Protein AF-0000000085062851 (afdb_homodimer)

Sequence (1228 aa):
MEPNKVDTITQKLLKGLISHNDRKARAHTRKEIIDKYNHVYGKNINVVPITCTIKIILKTPTNYHLWINVEGSKTLPQTTESRLKGFESFYEEDPALSFSLEEIGRNGFNIEIKLINDNAPNLLCNTLRSFSSIVYNVQSGLVGNGMEKLQFEVSRTLNDINDFELGKIDFQISLEPIPHFGIKYWKRLPVFDPDTKIPALAMPSPGFVEHDEFNEMIVAFVIIYWMLRGEKHAWDMLPPNVYTRSDFATSDEFFVYRRLNGCNRPYNFFKKVEGKEWDYEMRLSFSGYEIRKDVWLPDNTCCNFKLVDDQLVIVNVQYQMKPDGPVITQLADGSPEWNEFKIKYMMIEFNYNITWAHVGVHFIVEMYNMAFYRNIIRNPIKKLLYPHFDGVIFNNWLVVRPMYNGVVTLAAALTYEGQVQMLTEKFKHMTYRWKPNPLPSNIKNNTYDEADLAAWKLIGEYVDDFISHNKVEINQHWSEIVAVSKDLVDHQLNEDPKANSIETMEELRDCCVFIIYQAVFRHAWIHWKAWDDESQAILYNKDGETSLKDIIYHQNLGNAIEAGVQYPSAYVRHYPILDHEFGGPEFLQRKLWENAHKINPGISIGSLVMSPNIMEPNKVDTITQKLLKGLISHNDRKARAHTRKEIIDKYNHVYGKNINVVPITCTIKIILKTPTNYHLWINVEGSKTLPQTTESRLKGFESFYEEDPALSFSLEEIGRNGFNIEIKLINDNAPNLLCNTLRSFSSIVYNVQSGLVGNGMEKLQFEVSRTLNDINDFELGKIDFQISLEPIPHFGIKYWKRLPVFDPDTKIPALAMPSPGFVEHDEFNEMIVAFVIIYWMLRGEKHAWDMLPPNVYTRSDFATSDEFFVYRRLNGCNRPYNFFKKVEGKEWDYEMRLSFSGYEIRKDVWLPDNTCCNFKLVDDQLVIVNVQYQMKPDGPVITQLADGSPEWNEFKIKYMMIEFNYNITWAHVGVHFIVEMYNMAFYRNIIRNPIKKLLYPHFDGVIFNNWLVVRPMYNGVVTLAAALTYEGQVQMLTEKFKHMTYRWKPNPLPSNIKNNTYDEADLAAWKLIGEYVDDFISHNKVEINQHWSEIVAVSKDLVDHQLNEDPKANSIETMEELRDCCVFIIYQAVFRHAWIHWKAWDDESQAILYNKDGETSLKDIIYHQNLGNAIEAGVQYPSAYVRHYPILDHEFGGPEFLQRKLWENAHKINPGISIGSLVMSPNI

Solvent-accessible surface area (backbone atoms only — not comparable to full-atom values): 64398 Å² total; per-residue (Å²): 14,55,62,84,45,68,40,32,58,58,43,42,47,40,27,45,54,45,51,51,26,58,62,61,30,37,40,42,46,44,41,45,45,43,38,53,32,63,58,69,58,77,90,44,52,41,78,52,43,26,38,38,31,39,31,62,41,47,83,59,87,59,59,45,24,43,35,37,30,47,55,70,31,79,32,71,64,41,59,51,76,42,49,45,61,73,94,79,66,66,38,82,69,58,74,60,46,70,29,42,20,51,43,44,38,65,72,26,38,36,38,34,34,24,39,26,41,49,73,48,82,72,50,77,62,72,61,78,34,57,49,34,69,47,74,41,74,48,42,90,81,64,78,49,95,54,59,64,66,43,73,52,75,45,77,41,76,38,38,45,88,84,63,47,76,73,42,57,37,35,32,39,36,32,34,33,28,51,77,71,70,68,66,54,55,43,78,67,38,57,48,75,57,77,91,48,47,78,52,76,85,43,40,57,45,70,73,48,48,57,46,49,51,51,50,50,50,48,22,52,42,48,43,48,48,36,57,38,68,56,48,43,26,56,70,76,61,55,62,86,34,64,52,74,70,33,94,47,66,67,34,67,67,46,52,46,39,38,54,45,53,29,34,47,23,95,70,52,55,73,40,77,52,78,95,56,98,37,39,32,38,32,57,51,72,50,70,92,39,48,59,41,86,63,40,91,66,58,18,34,38,33,43,30,21,30,76,54,96,43,26,75,38,71,51,33,37,36,34,17,69,38,93,89,46,68,78,45,74,47,56,60,71,80,41,70,67,36,44,50,43,57,54,52,50,38,31,54,48,40,44,47,25,64,50,34,59,49,45,37,43,52,48,52,47,36,36,52,44,51,27,45,64,74,37,56,82,82,37,60,62,52,74,69,47,45,64,40,42,40,16,34,57,46,41,36,66,71,57,61,48,90,30,79,83,22,57,54,31,64,72,36,54,34,34,60,66,12,39,47,46,47,46,40,58,53,39,36,70,52,50,46,83,68,76,88,80,67,73,70,83,64,45,53,81,46,35,37,49,50,21,50,49,50,50,53,50,46,43,41,53,42,48,50,54,50,46,69,76,40,45,68,56,38,61,74,36,39,69,34,48,47,46,23,17,50,45,37,43,73,48,48,63,28,83,54,64,69,41,52,47,43,89,44,72,66,46,46,50,44,40,51,32,41,47,48,40,40,22,22,49,53,36,34,50,24,56,65,39,31,54,59,40,44,67,54,24,66,42,53,66,14,82,28,91,60,52,35,76,69,34,40,32,86,79,38,49,55,56,41,46,49,48,16,54,49,50,43,55,81,32,38,65,58,57,40,35,54,40,68,86,66,41,64,61,62,67,53,33,51,45,48,24,67,41,25,58,48,27,27,77,56,44,49,64,64,62,27,21,39,20,68,47,122,30,53,76,79,60,81,53,67,57,56,32,40,46,38,27,37,56,47,37,49,17,56,56,49,32,32,37,43,45,40,40,47,42,42,36,52,36,63,60,65,60,73,88,45,50,42,78,57,46,28,38,38,30,39,29,60,42,45,83,60,73,64,87,50,32,42,19,37,28,46,54,68,32,79,33,71,65,43,58,56,72,75,66,77,76,76,91,78,65,62,42,74,73,55,73,60,46,70,29,41,21,50,45,40,43,66,70,25,39,36,36,34,36,8,38,15,44,67,81,46,81,77,48,73,38,46,57,81,34,58,37,34,67,47,73,42,73,48,41,91,78,68,75,51,98,65,64,63,69,42,73,51,74,46,78,42,78,39,37,46,84,86,62,47,76,73,43,58,39,33,31,40,38,32,34,32,32,52,79,70,67,70,65,52,55,42,79,67,40,57,48,75,57,78,88,49,51,79,52,77,86,43,40,57,45,70,72,47,49,58,54,48,50,51,50,50,50,49,24,53,42,48,42,48,50,37,57,53,67,56,50,43,25,57,70,78,61,54,60,84,32,64,51,75,69,33,94,47,63,68,34,68,67,45,54,46,38,39,53,45,53,30,35,47,24,96,70,50,53,74,40,79,52,80,97,55,98,36,37,32,38,32,58,50,72,50,70,94,38,47,59,41,87,64,40,90,66,58,19,34,38,35,42,29,22,31,74,54,95,43,27,74,38,72,50,34,37,36,36,17,68,40,92,87,47,69,79,45,74,47,57,61,71,79,41,70,68,37,45,51,42,58,54,53,49,38,31,55,48,42,43,47,24,63,49,34,59,48,44,37,44,52,47,53,48,36,36,53,43,51,28,45,67,76,36,56,82,81,37,60,62,53,76,70,48,45,65,42,43,38,15,34,58,44,42,35,66,71,56,62,50,88,30,81,84,22,59,53,31,66,71,37,54,36,34,60,64,14,39,48,45,49,47,41,57,54,39,39,69,52,49,46,84,68,75,86,80,67,72,71,84,65,47,56,84,47,34,37,47,49,22,50,49,49,52,51,51,46,44,41,51,42,49,49,54,49,45,70,75,40,45,69,57,38,58,74,35,38,67,34,48,47,46,23,16,51,46,38,42,74,48,49,63,28,83,53,66,67,42,52,46,41,87,45,74,67,44,46,49,44,40,51,32,41,47,47,40,39,22,23,50,52,37,33,50,26,56,64,37,31,55,59,40,44,68,54,22,67,45,50,62,25,80,35,91,57,57,42,81,68,37,40,31,86,78,39,49,58,56,39,46,50,48,17,54,50,50,44,54,81,32,38,65,53,61,39,37,50,38,68,88,69,41,64,61,62,66,52,31,50,45,48,25,68,42,23,57,49,27,29,76,58,46,51,63,59,61,25,21,40,19,70,46,118

Structure (mmCIF, N/CA/C/O backbone):
data_AF-0000000085062851-model_v1
#
loop_
_entity.id
_entity.type
_entity.pdbx_description
1 polymer 'Lipoxygenase domain-containing protein'
#
loop_
_atom_site.group_PDB
_atom_site.id
_atom_site.type_symbol
_atom_site.label_atom_id
_atom_site.label_alt_id
_atom_site.label_comp_id
_atom_site.label_asym_id
_atom_site.label_entity_id
_atom_site.label_seq_id
_atom_site.pdbx_PDB_ins_code
_atom_site.Cartn_x
_atom_site.Cartn_y
_atom_site.Cartn_z
_atom_site.occupancy
_atom_site.B_iso_or_equiv
_atom_site.auth_seq_id
_atom_site.auth_comp_id
_atom_site.auth_asym_id
_atom_site.auth_atom_id
_atom_site.pdbx_PDB_model_num
ATOM 1 N N . MET A 1 1 ? -4.633 33.438 -29.531 1 17.86 1 MET A N 1
ATOM 2 C CA . MET A 1 1 ? -3.85 32.562 -28.672 1 17.86 1 MET A CA 1
ATOM 3 C C . MET A 1 1 ? -4.258 31.109 -28.875 1 17.86 1 MET A C 1
ATOM 5 O O . MET A 1 1 ? -5.449 30.797 -28.844 1 17.86 1 MET A O 1
ATOM 9 N N . GLU A 1 2 ? -3.541 29.922 -29.391 1 19.83 2 GLU A N 1
ATOM 10 C CA . GLU A 1 2 ? -4.102 28.688 -29.906 1 19.83 2 GLU A CA 1
ATOM 11 C C . GLU A 1 2 ? -4.531 27.766 -28.766 1 19.83 2 GLU A C 1
ATOM 13 O O . GLU A 1 2 ? -3.895 27.734 -27.703 1 19.83 2 GLU A O 1
ATOM 18 N N . PRO A 1 3 ? -5.586 27.156 -28.734 1 22.28 3 PRO A N 1
ATOM 19 C CA . PRO A 1 3 ? -6.207 26.328 -27.703 1 22.28 3 PRO A CA 1
ATOM 20 C C . PRO A 1 3 ? -5.34 25.125 -27.312 1 22.28 3 PRO A C 1
ATOM 22 O O . PRO A 1 3 ? -4.578 24.625 -28.141 1 22.28 3 PRO A O 1
ATOM 25 N N . ASN A 1 4 ? -4.828 25.047 -26.281 1 26.45 4 ASN A N 1
ATOM 26 C CA . ASN A 1 4 ? -3.932 24.031 -25.734 1 26.45 4 ASN A CA 1
ATOM 27 C C . ASN A 1 4 ? -4.398 22.625 -26.094 1 26.45 4 ASN A C 1
ATOM 29 O O . ASN A 1 4 ? -5.492 22.219 -25.703 1 26.45 4 ASN A O 1
ATOM 33 N N . LYS A 1 5 ? -4.148 22.078 -27.281 1 26.06 5 LYS A N 1
ATOM 34 C CA . LYS A 1 5 ? -4.492 20.859 -28 1 26.06 5 LYS A CA 1
ATOM 35 C C . LYS A 1 5 ? -4.258 19.625 -27.125 1 26.06 5 LYS A C 1
ATOM 37 O O . LYS A 1 5 ? -3.141 19.109 -27.062 1 26.06 5 LYS A O 1
ATOM 42 N N . VAL A 1 6 ? -4.609 19.594 -26.047 1 30.83 6 VAL A N 1
ATOM 43 C CA . VAL A 1 6 ? -4.73 18.297 -25.406 1 30.83 6 VAL A CA 1
ATOM 44 C C . VAL A 1 6 ? -5.164 17.25 -26.438 1 30.83 6 VAL A C 1
ATOM 46 O O . VAL A 1 6 ? -6.262 17.344 -27 1 30.83 6 VAL A O 1
ATOM 49 N N . ASP A 1 7 ? -4.352 16.766 -27.297 1 29.05 7 ASP A N 1
ATOM 50 C CA . ASP A 1 7 ? -4.562 16.141 -28.609 1 29.05 7 ASP A CA 1
ATOM 51 C C . ASP A 1 7 ? -5.625 15.047 -28.516 1 29.05 7 ASP A C 1
ATOM 53 O O . ASP A 1 7 ? -5.887 14.508 -27.453 1 29.05 7 ASP A O 1
ATOM 57 N N . THR A 1 8 ? -6.438 14.898 -29.422 1 33.28 8 THR A N 1
ATOM 58 C CA . THR A 1 8 ? -7.5 13.938 -29.719 1 33.28 8 THR A CA 1
ATOM 59 C C . THR A 1 8 ? -7 12.508 -29.547 1 33.28 8 THR A C 1
ATOM 61 O O . THR A 1 8 ? -7.73 11.648 -29.047 1 33.28 8 THR A O 1
ATOM 64 N N . ILE A 1 9 ? -5.766 12.234 -29.828 1 31.62 9 ILE A N 1
ATOM 65 C CA . ILE A 1 9 ? -5.246 10.875 -29.75 1 31.62 9 ILE A CA 1
ATOM 66 C C . ILE A 1 9 ? -4.977 10.5 -28.297 1 31.62 9 ILE A C 1
ATOM 68 O O . ILE A 1 9 ? -5.34 9.406 -27.859 1 31.62 9 ILE A O 1
ATOM 72 N N . THR A 1 10 ? -4.402 11.422 -27.578 1 32.97 10 THR A N 1
ATOM 73 C CA . THR A 1 10 ? -4.238 11.195 -26.156 1 32.97 10 THR A CA 1
ATOM 74 C C . THR A 1 10 ? -5.594 11.055 -25.469 1 32.97 10 THR A C 1
ATOM 76 O O . THR A 1 10 ? -5.773 10.188 -24.609 1 32.97 10 THR A O 1
ATOM 79 N N . GLN A 1 11 ? -6.426 11.812 -25.953 1 36.56 11 GLN A N 1
ATOM 80 C CA . GLN A 1 11 ? -7.789 11.664 -25.469 1 36.56 11 GLN A CA 1
ATOM 81 C C . GLN A 1 11 ? -8.391 10.336 -25.906 1 36.56 11 GLN A C 1
ATOM 83 O O . GLN A 1 11 ? -9.039 9.648 -25.109 1 36.56 11 GLN A O 1
ATOM 88 N N . LYS A 1 12 ? -8.125 9.992 -27.141 1 38.06 12 LYS A N 1
ATOM 89 C CA . LYS A 1 12 ? -8.633 8.711 -27.625 1 38.06 12 LYS A CA 1
ATOM 90 C C . LYS A 1 12 ? -7.871 7.551 -27 1 38.06 12 LYS A C 1
ATOM 92 O O . LYS A 1 12 ? -8.477 6.547 -26.609 1 38.06 12 LYS A O 1
ATOM 97 N N . LEU A 1 13 ? -6.594 7.633 -26.875 1 35.16 13 LEU A N 1
ATOM 98 C CA . LEU A 1 13 ? -5.816 6.609 -26.172 1 35.16 13 LEU A CA 1
ATOM 99 C C . LEU A 1 13 ? -6.168 6.582 -24.688 1 35.16 13 LEU A C 1
ATOM 101 O O . LEU A 1 13 ? -6.387 5.512 -24.125 1 35.16 13 LEU A O 1
ATOM 105 N N . LEU A 1 14 ? -6.145 7.773 -24.203 1 37.31 14 LEU A N 1
ATOM 106 C CA . LEU A 1 14 ? -6.613 7.855 -22.828 1 37.31 14 LEU A CA 1
ATOM 107 C C . LEU A 1 14 ? -8.086 7.477 -22.719 1 37.31 14 LEU A C 1
ATOM 109 O O . LEU A 1 14 ? -8.484 6.762 -21.797 1 37.31 14 LEU A O 1
ATOM 113 N N . LYS A 1 15 ? -8.789 7.992 -23.688 1 36.72 15 LYS A N 1
ATOM 114 C CA . LYS A 1 15 ? -10.164 7.516 -23.781 1 36.72 15 LYS A CA 1
ATOM 115 C C . LYS A 1 15 ? -10.203 6.012 -24.047 1 36.72 15 LYS A C 1
ATOM 117 O O . LYS A 1 15 ? -11.062 5.305 -23.5 1 36.72 15 LYS A O 1
ATOM 122 N N . GLY A 1 16 ? -9.43 5.609 -25.016 1 35.16 16 GLY A N 1
ATOM 123 C CA . GLY A 1 16 ? -9.266 4.18 -25.234 1 35.16 16 GLY A CA 1
ATOM 124 C C . GLY A 1 16 ? -8.734 3.453 -24.016 1 35.16 16 GLY A C 1
ATOM 125 O O . GLY A 1 16 ? -9.219 2.377 -23.656 1 35.16 16 GLY A O 1
ATOM 126 N N . LEU A 1 17 ? -7.789 3.982 -23.5 1 34.78 17 LEU A N 1
ATOM 127 C CA . LEU A 1 17 ? -7.328 3.455 -22.219 1 34.78 17 LEU A CA 1
ATOM 128 C C . LEU A 1 17 ? -8.391 3.631 -21.141 1 34.78 17 LEU A C 1
ATOM 130 O O . LEU A 1 17 ? -8.609 2.73 -20.328 1 34.78 17 LEU A O 1
ATOM 134 N N . ILE A 1 18 ? -8.922 4.84 -21.078 1 33.81 18 ILE A N 1
ATOM 135 C CA . ILE A 1 18 ? -10.047 5.137 -20.203 1 33.81 18 ILE A CA 1
ATOM 136 C C . ILE A 1 18 ? -11.305 4.438 -20.703 1 33.81 18 ILE A C 1
ATOM 138 O O . ILE A 1 18 ? -12.117 3.957 -19.922 1 33.81 18 ILE A O 1
ATOM 142 N N . SER A 1 19 ? -11.68 4.699 -21.938 1 31.5 19 SER A N 1
ATOM 143 C CA . SER A 1 19 ? -12.758 3.912 -22.516 1 31.5 19 SER A CA 1
ATOM 144 C C . SER A 1 19 ? -12.523 2.42 -22.312 1 31.5 19 SER A C 1
ATOM 146 O O . SER A 1 19 ? -13.477 1.638 -22.266 1 31.5 19 SER A O 1
ATOM 148 N N . HIS A 1 20 ? -11.336 2.1 -22.562 1 30.03 20 HIS A N 1
ATOM 149 C CA . HIS A 1 20 ? -11.078 0.755 -22.062 1 30.03 20 HIS A CA 1
ATOM 150 C C . HIS A 1 20 ? -11.164 0.712 -20.531 1 30.03 20 HIS A C 1
ATOM 152 O O . HIS A 1 20 ? -11.023 -0.352 -19.938 1 30.03 20 HIS A O 1
ATOM 158 N N . ASN A 1 21 ? -11 1.844 -20 1 30.02 21 ASN A N 1
ATOM 159 C CA . ASN A 1 21 ? -11.305 1.706 -18.578 1 30.02 21 ASN A CA 1
ATOM 160 C C . ASN A 1 21 ? -12.664 1.04 -18.359 1 30.02 21 ASN A C 1
ATOM 162 O O . ASN A 1 21 ? -13.523 1.07 -19.25 1 30.02 21 ASN A O 1
ATOM 166 N N . ASP A 1 22 ? -12.992 0.817 -16.922 1 31.33 22 ASP A N 1
ATOM 167 C CA . ASP A 1 22 ? -13.547 -0.414 -16.359 1 31.33 22 ASP A CA 1
ATOM 168 C C . ASP A 1 22 ? -15.031 -0.541 -16.688 1 31.33 22 ASP A C 1
ATOM 170 O O . ASP A 1 22 ? -15.5 -1.618 -17.062 1 31.33 22 ASP A O 1
ATOM 174 N N . ARG A 1 23 ? -15.891 0.636 -16.469 1 30.77 23 ARG A N 1
ATOM 175 C CA . ARG A 1 23 ? -17.266 0.155 -16.328 1 30.77 23 ARG A CA 1
ATOM 176 C C . ARG A 1 23 ? -17.844 -0.247 -17.672 1 30.77 23 ARG A C 1
ATOM 178 O O . ARG A 1 23 ? -18.469 -1.304 -17.797 1 30.77 23 ARG A O 1
ATOM 185 N N . LYS A 1 24 ? -17.766 0.639 -18.641 1 31.67 24 LYS A N 1
ATOM 186 C CA . LYS A 1 24 ? -18.391 0.252 -19.906 1 31.67 24 LYS A CA 1
ATOM 187 C C . LYS A 1 24 ? -17.516 -0.727 -20.672 1 31.67 24 LYS A C 1
ATOM 189 O O . LYS A 1 24 ? -18.016 -1.656 -21.312 1 31.67 24 LYS A O 1
ATOM 194 N N . ALA A 1 25 ? -16.141 -0.627 -20.609 1 32.78 25 ALA A N 1
ATOM 195 C CA . ALA A 1 25 ? -15.289 -1.664 -21.188 1 32.78 25 ALA A CA 1
ATOM 196 C C . ALA A 1 25 ? -15.305 -2.93 -20.344 1 32.78 25 ALA A C 1
ATOM 198 O O . ALA A 1 25 ? -15.43 -4.039 -20.859 1 32.78 25 ALA A O 1
ATOM 199 N N . ARG A 1 26 ? -15.289 -2.789 -19.109 1 32.94 26 ARG A N 1
ATOM 200 C CA . ARG A 1 26 ? -15.656 -3.885 -18.219 1 32.94 26 ARG A CA 1
ATOM 201 C C . ARG A 1 26 ? -17.141 -4.219 -18.328 1 32.94 26 ARG A C 1
ATOM 203 O O . ARG A 1 26 ? -17.516 -5.395 -18.375 1 32.94 26 ARG A O 1
ATOM 210 N N . ALA A 1 27 ? -17.922 -3.174 -18.281 1 37.06 27 ALA A N 1
ATOM 211 C CA . ALA A 1 27 ? -19.328 -3.457 -18.578 1 37.06 27 ALA A CA 1
ATOM 212 C C . ALA A 1 27 ? -19.484 -3.99 -20 1 37.06 27 ALA A C 1
ATOM 214 O O . ALA A 1 27 ? -20.219 -4.953 -20.234 1 37.06 27 ALA A O 1
ATOM 215 N N . HIS A 1 28 ? -18.766 -3.402 -21 1 36.09 28 HIS A N 1
ATOM 216 C CA . HIS A 1 28 ? -18.766 -3.955 -22.344 1 36.09 28 HIS A CA 1
ATOM 217 C C . HIS A 1 28 ? -17.938 -5.234 -22.422 1 36.09 28 HIS A C 1
ATOM 219 O O . HIS A 1 28 ? -18.391 -6.238 -22.984 1 36.09 28 HIS A O 1
ATOM 225 N N . THR A 1 29 ? -16.797 -5.262 -21.797 1 34.59 29 THR A N 1
ATOM 226 C CA . THR A 1 29 ? -16.094 -6.527 -21.656 1 34.59 29 THR A CA 1
ATOM 227 C C . THR A 1 29 ? -16.844 -7.469 -20.734 1 34.59 29 THR A C 1
ATOM 229 O O . THR A 1 29 ? -17 -8.656 -21.016 1 34.59 29 THR A O 1
ATOM 232 N N . ARG A 1 30 ? -17.312 -6.984 -19.672 1 34.38 30 ARG A N 1
ATOM 233 C CA . ARG A 1 30 ? -18.234 -7.75 -18.828 1 34.38 30 ARG A CA 1
ATOM 234 C C . ARG A 1 30 ? -19.547 -8.023 -19.578 1 34.38 30 ARG A C 1
ATOM 236 O O . ARG A 1 30 ? -20.047 -9.148 -19.547 1 34.38 30 ARG A O 1
ATOM 243 N N . LYS A 1 31 ? -20.078 -7.082 -20.172 1 40.25 31 LYS A N 1
ATOM 244 C CA . LYS A 1 31 ? -21.234 -7.363 -21.016 1 40.25 31 LYS A CA 1
ATOM 245 C C . LYS A 1 31 ? -20.859 -8.258 -22.203 1 40.25 31 LYS A C 1
ATOM 247 O O . LYS A 1 31 ? -21.578 -9.203 -22.516 1 40.25 31 LYS A O 1
ATOM 252 N N . GLU A 1 32 ? -19.781 -8.039 -22.859 1 38.91 32 GLU A N 1
ATOM 253 C CA . GLU A 1 32 ? -19.297 -8.93 -23.906 1 38.91 32 GLU A CA 1
ATOM 254 C C . GLU A 1 32 ? -18.922 -10.297 -23.344 1 38.91 32 GLU A C 1
ATOM 256 O O . GLU A 1 32 ? -19.25 -11.328 -23.938 1 38.91 32 GLU A O 1
ATOM 261 N N . ILE A 1 33 ? -18.375 -10.312 -22.219 1 37.06 33 ILE A N 1
ATOM 262 C CA . ILE A 1 33 ? -18.156 -11.57 -21.516 1 37.06 33 ILE A CA 1
ATOM 263 C C . ILE A 1 33 ? -19.484 -12.156 -21.062 1 37.06 33 ILE A C 1
ATOM 265 O O . ILE A 1 33 ? -19.734 -13.352 -21.234 1 37.06 33 ILE A O 1
ATOM 269 N N . ILE A 1 34 ? -20.25 -11.312 -20.531 1 36.75 34 ILE A N 1
ATOM 270 C CA . ILE A 1 34 ? -21.594 -11.766 -20.156 1 36.75 34 ILE A CA 1
ATOM 271 C C . ILE A 1 34 ? -22.375 -12.117 -21.422 1 36.75 34 ILE A C 1
ATOM 273 O O . ILE A 1 34 ? -23.062 -13.141 -21.469 1 36.75 34 ILE A O 1
ATOM 277 N N . ASP A 1 35 ? -22.406 -11.289 -22.391 1 39.97 35 ASP A N 1
ATOM 278 C CA . ASP A 1 35 ? -23.062 -11.672 -23.625 1 39.97 35 ASP A CA 1
ATOM 279 C C . ASP A 1 35 ? -22.391 -12.898 -24.25 1 39.97 35 ASP A C 1
ATOM 281 O O . ASP A 1 35 ? -23.078 -13.797 -24.734 1 39.97 35 ASP A O 1
ATOM 285 N N . LYS A 1 36 ? -21.188 -12.945 -24.281 1 39.19 36 LYS A N 1
ATOM 286 C CA . LYS A 1 36 ? -20.484 -14.156 -24.688 1 39.19 36 LYS A CA 1
ATOM 287 C C . LYS A 1 36 ? -20.828 -15.336 -23.797 1 39.19 36 LYS A C 1
ATOM 289 O O . LYS A 1 36 ? -21.078 -16.438 -24.266 1 39.19 36 LYS A O 1
ATOM 294 N N . TYR A 1 37 ? -20.781 -15.078 -22.484 1 33.09 37 TYR A N 1
ATOM 295 C CA . TYR A 1 37 ? -21.234 -16.094 -21.531 1 33.09 37 TYR A CA 1
ATOM 296 C C . TYR A 1 37 ? -22.688 -16.469 -21.781 1 33.09 37 TYR A C 1
ATOM 298 O O . TYR A 1 37 ? -23.047 -17.656 -21.703 1 33.09 37 TYR A O 1
ATOM 306 N N . ASN A 1 38 ? -23.516 -15.523 -21.969 1 37.84 38 ASN A N 1
ATOM 307 C CA . ASN A 1 38 ? -24.906 -15.852 -22.219 1 37.84 38 ASN A CA 1
ATOM 308 C C . ASN A 1 38 ? -25.125 -16.281 -23.672 1 37.84 38 ASN A C 1
ATOM 310 O O . ASN A 1 38 ? -26.266 -16.359 -24.141 1 37.84 38 ASN A O 1
ATOM 314 N N . HIS A 1 39 ? -24.219 -16.984 -24.281 1 36 39 HIS A N 1
ATOM 315 C CA . HIS A 1 39 ? -24.25 -17.641 -25.578 1 36 39 HIS A CA 1
ATOM 316 C C . HIS A 1 39 ? -25.047 -16.812 -26.594 1 36 39 HIS A C 1
ATOM 318 O O . HIS A 1 39 ? -25.734 -17.375 -27.453 1 36 39 HIS A O 1
ATOM 324 N N . VAL A 1 40 ? -25.422 -15.719 -26.406 1 36.19 40 VAL A N 1
ATOM 325 C CA . VAL A 1 40 ? -26 -15.039 -27.562 1 36.19 40 VAL A CA 1
ATOM 326 C C . VAL A 1 40 ? -24.969 -14.93 -28.672 1 36.19 40 VAL A C 1
ATOM 328 O O . VAL A 1 40 ? -24.172 -13.984 -28.703 1 36.19 40 VAL A O 1
ATOM 331 N N . TYR A 1 41 ? -24.078 -15.977 -28.891 1 34.75 41 TYR A N 1
ATOM 332 C CA . TYR A 1 41 ? -23.109 -16.109 -29.969 1 34.75 41 TYR A CA 1
ATOM 333 C C . TYR A 1 41 ? -23.812 -16.156 -31.328 1 34.75 41 TYR A C 1
ATOM 335 O O . TYR A 1 41 ? -24.828 -16.844 -31.469 1 34.75 41 TYR A O 1
ATOM 343 N N . GLY A 1 42 ? -23.938 -15.18 -32.094 1 34.22 42 GLY A N 1
ATOM 344 C CA . GLY A 1 42 ? -24.328 -15.633 -33.438 1 34.22 42 GLY A CA 1
ATOM 345 C C . GLY A 1 42 ? -23.484 -16.797 -33.938 1 34.22 42 GLY A C 1
ATOM 346 O O . GLY A 1 42 ? -22.406 -17.078 -33.375 1 34.22 42 GLY A O 1
ATOM 347 N N . LYS A 1 43 ? -23.922 -17.781 -34.906 1 34.97 43 LYS A N 1
ATOM 348 C CA . LYS A 1 43 ? -23.531 -19.047 -35.531 1 34.97 43 LYS A CA 1
ATOM 349 C C . LYS A 1 43 ? -22.047 -19.047 -35.875 1 34.97 43 LYS A C 1
ATOM 351 O O . LYS A 1 43 ? -21.406 -20.094 -35.844 1 34.97 43 LYS A O 1
ATOM 356 N N . ASN A 1 44 ? -21.5 -18.125 -36.656 1 32.41 44 ASN A N 1
ATOM 357 C CA . ASN A 1 44 ? -20.406 -18.297 -37.594 1 32.41 44 ASN A CA 1
ATOM 358 C C . ASN A 1 44 ? -19.047 -18.172 -36.906 1 32.41 44 ASN A C 1
ATOM 360 O O . ASN A 1 44 ? -18.047 -17.906 -37.562 1 32.41 44 ASN A O 1
ATOM 364 N N . ILE A 1 45 ? -18.875 -17.969 -35.688 1 35.91 45 ILE A N 1
ATOM 365 C CA . ILE A 1 45 ? -17.594 -17.469 -35.219 1 35.91 45 ILE A CA 1
ATOM 366 C C . ILE A 1 45 ? -16.625 -18.625 -35.031 1 35.91 45 ILE A C 1
ATOM 368 O O . ILE A 1 45 ? -16.938 -19.641 -34.406 1 35.91 45 ILE A O 1
ATOM 372 N N . ASN A 1 46 ? -15.75 -18.953 -36.156 1 37.81 46 ASN A N 1
ATOM 373 C CA . ASN A 1 46 ? -14.602 -19.812 -35.906 1 37.81 46 ASN A CA 1
ATOM 374 C C . ASN A 1 46 ? -13.891 -19.453 -34.594 1 37.81 46 ASN A C 1
ATOM 376 O O . ASN A 1 46 ? -13.422 -18.328 -34.438 1 37.81 46 ASN A O 1
ATOM 380 N N . VAL A 1 47 ? -13.961 -20.281 -33.656 1 43.09 47 VAL A N 1
ATOM 381 C CA . VAL A 1 47 ? -13.656 -20.062 -32.25 1 43.09 47 VAL A CA 1
ATOM 382 C C . VAL A 1 47 ? -12.164 -20.281 -32 1 43.09 47 VAL A C 1
ATOM 384 O O . VAL A 1 47 ? -11.734 -20.5 -30.859 1 43.09 47 VAL A O 1
ATOM 387 N N . VAL A 1 48 ? -11.32 -20.609 -33.125 1 44.66 48 VAL A N 1
ATOM 388 C CA . VAL A 1 48 ? -9.914 -20.844 -32.781 1 44.66 48 VAL A CA 1
ATOM 389 C C . VAL A 1 48 ? -9.094 -19.594 -33.125 1 44.66 48 VAL A C 1
ATOM 391 O O . VAL A 1 48 ? -9.359 -18.922 -34.125 1 44.66 48 VAL A O 1
ATOM 394 N N . PRO A 1 49 ? -8.172 -19.25 -32.312 1 51.38 49 PRO A N 1
ATOM 395 C CA . PRO A 1 49 ? -7.316 -18.094 -32.594 1 51.38 49 PRO A CA 1
ATOM 396 C C . PRO A 1 49 ? -6.461 -18.281 -33.844 1 51.38 49 PRO A C 1
ATOM 398 O O . PRO A 1 49 ? -6.008 -19.406 -34.125 1 51.38 49 PRO A O 1
ATOM 401 N N . ILE A 1 50 ? -6.551 -17.5 -34.906 1 57.78 50 ILE A N 1
ATOM 402 C CA . ILE A 1 50 ? -5.844 -17.5 -36.156 1 57.78 50 ILE A CA 1
ATOM 403 C C . ILE A 1 50 ? -4.781 -16.391 -36.156 1 57.78 50 ILE A C 1
ATOM 405 O O . ILE A 1 50 ? -5.004 -15.312 -35.625 1 57.78 50 ILE A O 1
ATOM 409 N N . THR A 1 51 ? -3.582 -16.906 -36.5 1 60.94 51 THR A N 1
ATOM 410 C CA . THR A 1 51 ? -2.602 -15.875 -36.875 1 60.94 51 THR A CA 1
ATOM 411 C C . THR A 1 51 ? -2.787 -15.422 -38.312 1 60.94 51 THR A C 1
ATOM 413 O O . THR A 1 51 ? -2.744 -16.234 -39.219 1 60.94 51 THR A O 1
ATOM 416 N N . CYS A 1 52 ? -3.219 -14.164 -38.469 1 65.44 52 CYS A N 1
ATOM 417 C CA . CYS A 1 52 ? -3.244 -13.531 -39.781 1 65.44 52 CYS A CA 1
ATOM 418 C C . CYS A 1 52 ? -1.94 -12.789 -40.062 1 65.44 52 CYS A C 1
ATOM 420 O O . CYS A 1 52 ? -1.598 -11.844 -39.344 1 65.44 52 CYS A O 1
ATOM 422 N N . THR A 1 53 ? -1.208 -13.344 -40.906 1 71.44 53 THR A N 1
ATOM 423 C CA . THR A 1 53 ? 0.032 -12.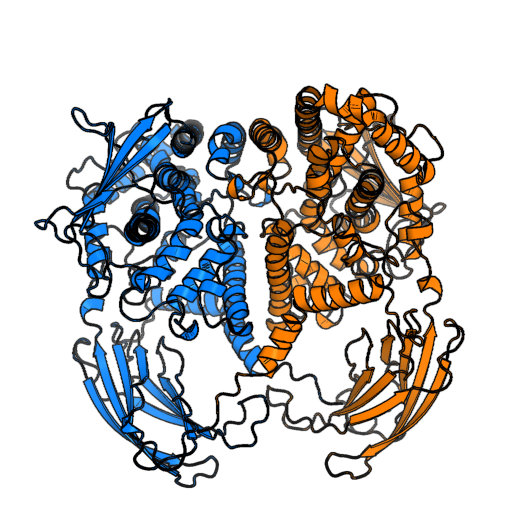703 -41.344 1 71.44 53 THR A CA 1
ATOM 424 C C . THR A 1 53 ? -0.159 -11.969 -42.656 1 71.44 53 THR A C 1
ATOM 426 O O . THR A 1 53 ? -0.655 -12.539 -43.625 1 71.44 53 THR A O 1
ATOM 429 N N . ILE A 1 54 ? 0.197 -10.633 -42.625 1 68.12 54 ILE A N 1
ATOM 430 C CA . ILE A 1 54 ? 0.072 -9.797 -43.812 1 68.12 54 ILE A CA 1
ATOM 431 C C . ILE A 1 54 ? 1.456 -9.344 -44.281 1 68.12 54 ILE A C 1
ATOM 433 O O . ILE A 1 54 ? 2.15 -8.617 -43.562 1 68.12 54 ILE A O 1
ATOM 437 N N . LYS A 1 55 ? 1.815 -9.867 -45.281 1 68.81 55 LYS A N 1
ATOM 438 C CA . LYS A 1 55 ? 3.023 -9.398 -45.969 1 68.81 55 LYS A CA 1
ATOM 439 C C . LYS A 1 55 ? 2.686 -8.398 -47.062 1 68.81 55 LYS A C 1
ATOM 441 O O . LYS A 1 55 ? 1.837 -8.68 -47.906 1 68.81 55 LYS A O 1
ATOM 446 N N . ILE A 1 56 ? 3.32 -7.184 -46.938 1 62.78 56 ILE A N 1
ATOM 447 C CA . ILE A 1 56 ? 3.094 -6.121 -47.906 1 62.78 56 ILE A CA 1
ATOM 448 C C . ILE A 1 56 ? 4.172 -6.176 -49 1 62.78 56 ILE A C 1
ATOM 450 O O . ILE A 1 56 ? 5.367 -6.211 -48.688 1 62.78 56 ILE A O 1
ATOM 454 N N . ILE A 1 57 ? 3.693 -6.328 -50.188 1 59.75 57 ILE A N 1
ATOM 455 C CA . ILE A 1 57 ? 4.59 -6.312 -51.312 1 59.75 57 ILE A CA 1
ATOM 456 C C . ILE A 1 57 ? 4.336 -5.062 -52.156 1 59.75 57 ILE A C 1
ATOM 458 O O . ILE A 1 57 ? 3.268 -4.918 -52.75 1 59.75 57 ILE A O 1
ATOM 462 N N . LEU A 1 58 ? 5.176 -3.994 -51.938 1 55.53 58 LEU A N 1
ATOM 463 C CA . LEU A 1 58 ? 5.09 -2.775 -52.75 1 55.53 58 LEU A CA 1
ATOM 464 C C . LEU A 1 58 ? 6.004 -2.855 -53.969 1 55.53 58 LEU A C 1
ATOM 466 O O . LEU A 1 58 ? 7.211 -3.08 -53.812 1 55.53 58 LEU A O 1
ATOM 470 N N . LYS A 1 59 ? 5.41 -2.863 -55.031 1 53.12 59 LYS A N 1
ATOM 471 C CA . LYS A 1 59 ? 6.199 -2.938 -56.281 1 53.12 59 LYS A CA 1
ATOM 472 C C . LYS A 1 59 ? 6.812 -1.583 -56.625 1 53.12 59 LYS A C 1
ATOM 474 O O . LYS A 1 59 ? 7.84 -1.516 -57.281 1 53.12 59 LYS A O 1
ATOM 479 N N . THR A 1 60 ? 6.105 -0.432 -56.156 1 48.38 60 THR A N 1
ATOM 480 C CA . THR A 1 60 ? 6.648 0.901 -56.375 1 48.38 60 THR A CA 1
ATOM 481 C C . THR A 1 60 ? 6.902 1.62 -55.062 1 48.38 60 THR A C 1
ATOM 483 O O . THR A 1 60 ? 6.07 1.578 -54.156 1 48.38 60 THR A O 1
ATOM 486 N N . PRO A 1 61 ? 8.117 2.037 -54.781 1 46.84 61 PRO A N 1
ATOM 487 C CA . PRO A 1 61 ? 8.438 2.736 -53.531 1 46.84 61 PRO A CA 1
ATOM 488 C C . PRO A 1 61 ? 7.48 3.891 -53.25 1 46.84 61 PRO A C 1
ATOM 490 O O . PRO A 1 61 ? 7.156 4.668 -54.156 1 46.84 61 PRO A O 1
ATOM 493 N N . THR A 1 62 ? 6.586 3.764 -52.344 1 48.62 62 THR A N 1
ATOM 494 C CA . THR A 1 62 ? 5.742 4.887 -51.969 1 48.62 62 THR A CA 1
ATOM 495 C C . THR A 1 62 ? 6.242 5.5 -50.656 1 48.62 62 THR A C 1
ATOM 497 O O . THR A 1 62 ? 6.879 4.824 -49.844 1 48.62 62 THR A O 1
ATOM 500 N N . ASN A 1 63 ? 6.438 6.805 -50.625 1 48.62 63 ASN A N 1
ATOM 501 C CA . ASN A 1 63 ? 6.773 7.52 -49.406 1 48.62 63 ASN A CA 1
ATOM 502 C C . ASN A 1 63 ? 5.672 7.391 -48.344 1 48.62 63 ASN A C 1
ATOM 504 O O . ASN A 1 63 ? 5.469 8.297 -47.531 1 48.62 63 ASN A O 1
ATOM 508 N N . TYR A 1 64 ? 4.949 6.332 -48.406 1 52.81 64 TYR A N 1
ATOM 509 C CA . TYR A 1 64 ? 3.822 6.184 -47.5 1 52.81 64 TYR A CA 1
ATOM 510 C C . TYR A 1 64 ? 4.066 5.047 -46.5 1 52.81 64 TYR A C 1
ATOM 512 O O . TYR A 1 64 ? 4.773 4.09 -46.812 1 52.81 64 TYR A O 1
ATOM 520 N N . HIS A 1 65 ? 3.635 5.305 -45.312 1 60.16 65 HIS A N 1
ATOM 521 C CA . HIS A 1 65 ? 3.508 4.211 -44.344 1 60.16 65 HIS A CA 1
ATOM 522 C C . HIS A 1 65 ? 2.102 3.625 -44.375 1 60.16 65 HIS A C 1
ATOM 524 O O . HIS A 1 65 ? 1.137 4.32 -44.688 1 60.16 65 HIS A O 1
ATOM 530 N N . LEU A 1 66 ? 2.236 2.225 -44.344 1 64.12 66 LEU A N 1
ATOM 531 C CA . LEU A 1 66 ? 0.935 1.575 -44.219 1 64.12 66 LEU A CA 1
ATOM 532 C C . LEU A 1 66 ? 0.597 1.305 -42.75 1 64.12 66 LEU A C 1
ATOM 534 O O . LEU A 1 66 ? 1.475 0.944 -41.969 1 64.12 66 LEU A O 1
ATOM 538 N N . TRP A 1 67 ? -0.507 1.745 -42.469 1 69.62 67 TRP A N 1
ATOM 539 C CA . TRP A 1 67 ? -1.162 1.348 -41.219 1 69.62 67 TRP A CA 1
ATOM 540 C C . TRP A 1 67 ? -2.178 0.238 -41.469 1 69.62 67 TRP A C 1
ATOM 542 O O . TRP A 1 67 ? -3.068 0.382 -42.312 1 69.62 67 TRP A O 1
ATOM 552 N N . ILE A 1 68 ? -1.873 -0.946 -40.938 1 71.56 68 ILE A N 1
ATOM 553 C CA . ILE A 1 68 ? -2.73 -2.104 -41.156 1 71.56 68 ILE A CA 1
ATOM 554 C C . ILE A 1 68 ? -3.414 -2.51 -39.844 1 71.56 68 ILE A C 1
ATOM 556 O O . ILE A 1 68 ? -2.762 -2.621 -38.812 1 71.56 68 ILE A O 1
ATOM 560 N N . ASN A 1 69 ? -4.645 -2.604 -40.062 1 76.5 69 ASN A N 1
ATOM 561 C CA . ASN A 1 69 ? -5.465 -3.105 -38.969 1 76.5 69 ASN A CA 1
ATOM 562 C C . ASN A 1 69 ? -6.328 -4.281 -39.406 1 76.5 69 ASN A C 1
ATOM 564 O O . ASN A 1 69 ? -6.891 -4.273 -40.5 1 76.5 69 ASN A O 1
ATOM 568 N N . VAL A 1 70 ? -6.238 -5.312 -38.625 1 70.94 70 VAL A N 1
ATOM 569 C CA . VAL A 1 70 ? -7.141 -6.438 -38.844 1 70.94 70 VAL A CA 1
ATOM 570 C C . VAL A 1 70 ? -8.266 -6.41 -37.812 1 70.94 70 VAL A C 1
ATOM 572 O O . VAL A 1 70 ? -8.023 -6.512 -36.625 1 70.94 70 VAL A O 1
ATOM 575 N N . GLU A 1 71 ? -9.352 -6.266 -38.406 1 72.5 71 GLU A N 1
ATOM 576 C CA . GLU A 1 71 ? -10.523 -6.195 -37.531 1 72.5 71 GLU A CA 1
ATOM 577 C C . GLU A 1 71 ? -10.656 -7.449 -36.688 1 72.5 71 GLU A C 1
ATOM 579 O O . GLU A 1 71 ? -10.586 -8.57 -37.188 1 72.5 71 GLU A O 1
ATOM 584 N N . GLY A 1 72 ? -10.914 -7.383 -35.406 1 65.12 72 GLY A N 1
ATOM 585 C CA . GLY A 1 72 ? -11.086 -8.516 -34.5 1 65.12 72 GLY A CA 1
ATOM 586 C C . GLY A 1 72 ? -9.773 -9.078 -34 1 65.12 72 GLY A C 1
ATOM 587 O O . GLY A 1 72 ? -9.758 -10.062 -33.25 1 65.12 72 GLY A O 1
ATOM 588 N N . SER A 1 73 ? -8.695 -8.5 -34.5 1 64.56 73 SER A N 1
ATOM 589 C CA . SER A 1 73 ? -7.391 -8.969 -34.062 1 64.56 73 SER A CA 1
ATOM 590 C C . SER A 1 73 ? -7.07 -8.492 -32.656 1 64.56 73 SER A C 1
ATOM 592 O O . SER A 1 73 ? -7.488 -7.398 -32.25 1 64.56 73 SER A O 1
ATOM 594 N N . LYS A 1 74 ? -6.434 -9.312 -31.969 1 59.34 74 LYS A N 1
ATOM 595 C CA . LYS A 1 74 ? -5.91 -8.945 -30.656 1 59.34 74 LYS A CA 1
ATOM 596 C C . LYS A 1 74 ? -4.605 -8.164 -30.781 1 59.34 74 LYS A C 1
ATOM 598 O O . LYS A 1 74 ? -4.082 -7.652 -29.781 1 59.34 74 LYS A O 1
ATOM 603 N N . THR A 1 75 ? -4.199 -8.164 -32.062 1 62.5 75 THR A N 1
ATOM 604 C CA . THR A 1 75 ? -2.98 -7.418 -32.344 1 62.5 75 THR A CA 1
ATOM 605 C C . THR A 1 75 ? -3.309 -5.988 -32.781 1 62.5 75 THR A C 1
ATOM 607 O O . THR A 1 75 ? -4.203 -5.766 -33.594 1 62.5 75 THR A O 1
ATOM 610 N N . LEU A 1 76 ? -2.646 -4.996 -32.188 1 63.12 76 LEU A N 1
ATOM 611 C CA . LEU A 1 76 ? -2.83 -3.6 -32.562 1 63.12 76 LEU A CA 1
ATOM 612 C C . LEU A 1 76 ? -2.488 -3.381 -34.031 1 63.12 76 LEU A C 1
ATOM 614 O O . LEU A 1 76 ? -1.665 -4.105 -34.594 1 63.12 76 LEU A O 1
ATOM 618 N N . PRO A 1 77 ? -3.189 -2.395 -34.5 1 64.75 77 PRO A N 1
ATOM 619 C CA . PRO A 1 77 ? -2.791 -2.043 -35.844 1 64.75 77 PRO A CA 1
ATOM 620 C C . PRO A 1 77 ? -1.286 -1.819 -36 1 64.75 77 PRO A C 1
ATOM 622 O O . PRO A 1 77 ? -0.645 -1.327 -35.062 1 64.75 77 PRO A O 1
ATOM 625 N N . GLN A 1 78 ? -0.821 -2.35 -36.938 1 64.19 78 GLN A N 1
ATOM 626 C CA . GLN A 1 78 ? 0.614 -2.264 -37.188 1 64.19 78 GLN A CA 1
ATOM 627 C C . GLN A 1 78 ? 0.913 -1.337 -38.344 1 64.19 78 GLN A C 1
ATOM 629 O O . GLN A 1 78 ? 0.087 -1.183 -39.25 1 64.19 78 GLN A O 1
ATOM 634 N N . THR A 1 79 ? 1.971 -0.583 -38.094 1 61.19 79 THR A N 1
ATOM 635 C CA . THR A 1 79 ? 2.426 0.291 -39.188 1 61.19 79 THR A CA 1
ATOM 636 C C . THR A 1 79 ? 3.732 -0.224 -39.781 1 61.19 79 THR A C 1
ATOM 638 O O . THR A 1 79 ? 4.566 -0.788 -39.062 1 61.19 79 THR A O 1
ATOM 641 N N . THR A 1 80 ? 3.75 -0.187 -40.938 1 58.97 80 THR A N 1
ATOM 642 C CA . THR A 1 80 ? 5.004 -0.548 -41.594 1 58.97 80 THR A CA 1
ATOM 643 C C . THR A 1 80 ? 6.094 0.472 -41.25 1 58.97 80 THR A C 1
ATOM 645 O O . THR A 1 80 ? 5.797 1.616 -40.906 1 58.97 80 THR A O 1
ATOM 648 N N . GLU A 1 81 ? 7.324 0.092 -40.75 1 47.81 81 GLU A N 1
ATOM 649 C CA . GLU A 1 81 ? 8.445 0.995 -40.531 1 47.81 81 GLU A CA 1
ATOM 650 C C . GLU A 1 81 ? 8.656 1.936 -41.688 1 47.81 81 GLU A C 1
ATOM 652 O O . GLU A 1 81 ? 8.578 1.513 -42.844 1 47.81 81 GLU A O 1
ATOM 657 N N . SER A 1 82 ? 8.156 3.104 -41.281 1 43.78 82 SER A N 1
ATOM 658 C CA . SER A 1 82 ? 8.469 4.074 -42.312 1 43.78 82 SER A CA 1
ATOM 659 C C . SER A 1 82 ? 9.938 4.016 -42.688 1 43.78 82 SER A C 1
ATOM 661 O O . SER A 1 82 ? 10.812 3.992 -41.844 1 43.78 82 SER A O 1
ATOM 663 N N . ARG A 1 83 ? 10.32 3.164 -43.406 1 39.19 83 ARG A N 1
ATOM 664 C CA . ARG A 1 83 ? 11.719 3.332 -43.781 1 39.19 83 ARG A CA 1
ATOM 665 C C . ARG A 1 83 ? 11.93 4.648 -44.531 1 39.19 83 ARG A C 1
ATOM 667 O O . ARG A 1 83 ? 11.203 4.953 -45.5 1 39.19 83 ARG A O 1
ATOM 674 N N . LEU A 1 84 ? 12.305 5.68 -43.719 1 35.22 84 LEU A N 1
ATOM 675 C CA . LEU A 1 84 ? 12.938 6.77 -44.469 1 35.22 84 LEU A CA 1
ATOM 676 C C . LEU A 1 84 ? 13.828 6.227 -45.562 1 35.22 84 LEU A C 1
ATOM 678 O O . LEU A 1 84 ? 14.633 6.961 -46.156 1 35.22 84 LEU A O 1
ATOM 682 N N . LYS A 1 85 ? 14.258 4.941 -45.688 1 31.12 85 LYS A N 1
ATOM 683 C CA . LYS A 1 85 ? 15.359 5 -46.656 1 31.12 85 LYS A CA 1
ATOM 684 C C . LYS A 1 85 ? 14.961 5.801 -47.906 1 31.12 85 LYS A C 1
ATOM 686 O O . LYS A 1 85 ? 13.773 5.98 -48.156 1 31.12 85 LYS A O 1
ATOM 691 N N . GLY A 1 86 ? 16.109 6.367 -48.656 1 32.03 86 GLY A N 1
ATOM 692 C CA . GLY A 1 86 ? 16.438 6.734 -50.031 1 32.03 86 GLY A CA 1
ATOM 693 C C . GLY A 1 86 ? 15.648 5.949 -51.062 1 32.03 86 GLY A C 1
ATOM 694 O O . GLY A 1 86 ? 14.906 5.031 -50.719 1 32.03 86 GLY A O 1
ATOM 695 N N . PHE A 1 87 ? 16.031 6.105 -52.469 1 29.69 87 PHE A N 1
ATOM 696 C CA . PHE A 1 87 ? 15.594 5.605 -53.781 1 29.69 87 PHE A CA 1
ATOM 697 C C . PHE A 1 87 ? 15.305 4.109 -53.688 1 29.69 87 PHE A C 1
ATOM 699 O O . PHE A 1 87 ? 14.367 3.625 -54.344 1 29.69 87 PHE A O 1
ATOM 706 N N . GLU A 1 88 ? 16.328 3.143 -53.406 1 29.8 88 GLU A N 1
ATOM 707 C CA . GLU A 1 88 ? 16.391 1.729 -53.781 1 29.8 88 GLU A CA 1
ATOM 708 C C . GLU A 1 88 ? 15.75 0.852 -52.688 1 29.8 88 GLU A C 1
ATOM 710 O O . GLU A 1 88 ? 16 -0.353 -52.656 1 29.8 88 GLU A O 1
ATOM 715 N N . SER A 1 89 ? 15.133 1.282 -51.625 1 33.5 89 SER A N 1
ATOM 716 C CA . SER A 1 89 ? 14.789 0.305 -50.625 1 33.5 89 SER A CA 1
ATOM 717 C C . SER A 1 89 ? 13.633 -0.58 -51.062 1 33.5 89 SER A C 1
ATOM 719 O O . SER A 1 89 ? 12.617 -0.083 -51.562 1 33.5 89 SER A O 1
ATOM 721 N N . PHE A 1 90 ? 13.938 -1.84 -51.5 1 34.53 90 PHE A N 1
ATOM 722 C CA . PHE A 1 90 ? 13.031 -2.891 -51.969 1 34.53 90 PHE A CA 1
ATOM 723 C C . PHE A 1 90 ? 12.164 -3.395 -50.812 1 34.53 90 PHE A C 1
ATOM 725 O O . PHE A 1 90 ? 12.664 -3.691 -49.75 1 34.53 90 PHE A O 1
ATOM 732 N N . TYR A 1 91 ? 10.906 -3.121 -50.781 1 40.94 91 TYR A N 1
ATOM 733 C CA . TYR A 1 91 ? 9.812 -3.514 -49.875 1 40.94 91 TYR A CA 1
ATOM 734 C C . TYR A 1 91 ? 9.844 -5.012 -49.625 1 40.94 91 TYR A C 1
ATOM 736 O O . TYR A 1 91 ? 9.211 -5.492 -48.656 1 40.94 91 TYR A O 1
ATOM 744 N N . GLU A 1 92 ? 10.492 -5.766 -50.375 1 45.62 92 GLU A N 1
ATOM 745 C CA . GLU A 1 92 ? 10.492 -7.215 -50.188 1 45.62 92 GLU A CA 1
ATOM 746 C C . GLU A 1 92 ? 11.086 -7.594 -48.844 1 45.62 92 GLU A C 1
ATOM 748 O O . GLU A 1 92 ? 10.891 -8.711 -48.375 1 45.62 92 GLU A O 1
ATOM 753 N N . GLU A 1 93 ? 11.656 -6.52 -48.125 1 48.5 93 GLU A N 1
ATOM 754 C CA . GLU A 1 93 ? 12.375 -6.859 -46.906 1 48.5 93 GLU A CA 1
ATOM 755 C C . GLU A 1 93 ? 11.562 -6.496 -45.656 1 48.5 93 GLU A C 1
ATOM 757 O O . GLU A 1 93 ? 12.016 -6.699 -44.531 1 48.5 93 GLU A O 1
ATOM 762 N N . ASP A 1 94 ? 10.406 -5.934 -45.75 1 49.75 94 ASP A N 1
ATOM 763 C CA . ASP A 1 94 ? 9.648 -5.613 -44.531 1 49.75 94 ASP A CA 1
ATOM 764 C C . ASP A 1 94 ? 9.094 -6.879 -43.875 1 49.75 94 ASP A C 1
ATOM 766 O O . ASP A 1 94 ? 8.594 -7.77 -44.562 1 49.75 94 ASP A O 1
ATOM 770 N N . PRO A 1 95 ? 9.266 -7.035 -42.656 1 58.91 95 PRO A N 1
ATOM 771 C CA . PRO A 1 95 ? 8.68 -8.203 -42 1 58.91 95 PRO A CA 1
ATOM 772 C C . PRO A 1 95 ? 7.16 -8.25 -42.125 1 58.91 95 PRO A C 1
ATOM 774 O O . PRO A 1 95 ? 6.512 -7.207 -42.25 1 58.91 95 PRO A O 1
ATOM 777 N N . ALA A 1 96 ? 6.66 -9.422 -42.344 1 67.19 96 ALA A N 1
ATOM 778 C CA . ALA A 1 96 ? 5.215 -9.641 -42.344 1 67.19 96 ALA A CA 1
ATOM 779 C C . ALA A 1 96 ? 4.598 -9.18 -41 1 67.19 96 ALA A C 1
ATOM 781 O O . ALA A 1 96 ? 5.242 -9.234 -39.969 1 67.19 96 ALA A O 1
ATOM 782 N N . LEU A 1 97 ? 3.482 -8.492 -41.25 1 70.38 97 LEU A N 1
ATOM 783 C CA . LEU A 1 97 ? 2.723 -8.062 -40.094 1 70.38 97 LEU A CA 1
ATOM 784 C C . LEU A 1 97 ? 1.804 -9.172 -39.594 1 70.38 97 LEU A C 1
ATOM 786 O O . LEU A 1 97 ? 1.055 -9.758 -40.375 1 70.38 97 LEU A O 1
ATOM 790 N N . SER A 1 98 ? 1.997 -9.594 -38.406 1 70.75 98 SER A N 1
ATOM 791 C CA . SER A 1 98 ? 1.202 -10.688 -37.875 1 70.75 98 SER A CA 1
ATOM 792 C C . SER A 1 98 ? 0.132 -10.164 -36.906 1 70.75 98 SER A C 1
ATOM 794 O O . SER A 1 98 ? 0.408 -9.312 -36.062 1 70.75 98 SER A O 1
ATOM 796 N N . PHE A 1 99 ? -1.087 -10.57 -37.188 1 68.06 99 PHE A N 1
ATOM 797 C CA . PHE A 1 99 ? -2.246 -10.234 -36.375 1 68.06 99 PHE A CA 1
ATOM 798 C C . PHE A 1 99 ? -2.877 -11.492 -35.812 1 68.06 99 PHE A C 1
ATOM 800 O O . PHE A 1 99 ? -3.127 -12.461 -36.531 1 68.06 99 PHE A O 1
ATOM 807 N N . SER A 1 100 ? -2.98 -11.508 -34.5 1 63.97 100 SER A N 1
ATOM 808 C CA . SER A 1 100 ? -3.629 -12.625 -33.844 1 63.97 100 SER A CA 1
ATOM 809 C C . SER A 1 100 ? -5.133 -12.406 -33.719 1 63.97 100 SER A C 1
ATOM 811 O O . SER A 1 100 ? -5.586 -11.422 -33.125 1 63.97 100 SER A O 1
ATOM 813 N N . LEU A 1 101 ? -5.812 -13.242 -34.438 1 63.69 101 LEU A N 1
ATOM 814 C CA . LEU A 1 101 ? -7.27 -13.219 -34.375 1 63.69 101 LEU A CA 1
ATOM 815 C C . LEU A 1 101 ? -7.793 -14.344 -33.469 1 63.69 101 LEU A C 1
ATOM 817 O O . LEU A 1 101 ? -7.348 -15.484 -33.594 1 63.69 101 LEU A O 1
ATOM 821 N N . GLU A 1 102 ? -8.547 -14.031 -32.438 1 58.84 102 GLU A N 1
ATOM 822 C CA . GLU A 1 102 ? -9.133 -15.055 -31.578 1 58.84 102 GLU A CA 1
ATOM 823 C C . GLU A 1 102 ? -10.156 -15.898 -32.344 1 58.84 102 GLU A C 1
ATOM 825 O O . GLU A 1 102 ? -10.266 -17.109 -32.094 1 58.84 102 GLU A O 1
ATOM 830 N N . GLU A 1 103 ? -11.031 -15.219 -33.094 1 59.19 103 GLU A N 1
ATOM 831 C CA . GLU A 1 103 ? -12.07 -15.883 -33.875 1 59.19 103 GLU A CA 1
ATOM 832 C C . GLU A 1 103 ? -12.305 -15.148 -35.188 1 59.19 103 GLU A C 1
ATOM 834 O O . GLU A 1 103 ? -12 -13.961 -35.312 1 59.19 103 GLU A O 1
ATOM 839 N N . ILE A 1 104 ? -12.508 -15.867 -36.281 1 57 104 ILE A N 1
ATOM 840 C CA . ILE A 1 104 ? -12.977 -15.289 -37.562 1 57 104 ILE A CA 1
ATOM 841 C C . ILE A 1 104 ? -14.477 -15.523 -37.688 1 57 104 ILE A C 1
ATOM 843 O O . ILE A 1 104 ? -14.938 -16.672 -37.656 1 57 104 ILE A O 1
ATOM 847 N N . GLY A 1 105 ? -15.211 -14.531 -37.656 1 56.19 105 GLY A N 1
ATOM 848 C CA . GLY A 1 105 ? -16.656 -14.648 -37.812 1 56.19 105 GLY A CA 1
ATOM 849 C C . GLY A 1 105 ? -17.062 -15.156 -39.188 1 56.19 105 GLY A C 1
ATOM 850 O O . GLY A 1 105 ? -16.203 -15.344 -40.062 1 56.19 105 GLY A O 1
ATOM 851 N N . ARG A 1 106 ? -18.391 -15.516 -39.406 1 57.53 106 ARG A N 1
ATOM 852 C CA . ARG A 1 106 ? -18.969 -16.031 -40.625 1 57.53 106 ARG A CA 1
ATOM 853 C C . ARG A 1 106 ? -18.672 -15.102 -41.812 1 57.53 106 ARG A C 1
ATOM 855 O O . ARG A 1 106 ? -18.562 -15.555 -42.938 1 57.53 106 ARG A O 1
ATOM 862 N N . ASN A 1 107 ? -18.578 -13.891 -41.438 1 60.09 107 ASN A N 1
ATOM 863 C CA . ASN A 1 107 ? -18.391 -12.914 -42.5 1 60.09 107 ASN A CA 1
ATOM 864 C C . ASN A 1 107 ? -16.922 -12.578 -42.719 1 60.09 107 ASN A C 1
ATOM 866 O O . ASN A 1 107 ? -16.578 -11.656 -43.469 1 60.09 107 ASN A O 1
ATOM 870 N N . GLY A 1 108 ? -16.078 -13.43 -42.031 1 64.12 108 GLY A N 1
ATOM 871 C CA . GLY A 1 108 ? -14.656 -13.164 -42.156 1 64.12 108 GLY A CA 1
ATOM 872 C C . GLY A 1 108 ? -14.18 -12.023 -41.281 1 64.12 108 GLY A C 1
ATOM 873 O O . GLY A 1 108 ? -14.664 -11.844 -40.156 1 64.12 108 GLY A O 1
ATOM 874 N N . PHE A 1 109 ? -13.141 -11.414 -41.688 1 67.56 109 PHE A N 1
ATOM 875 C CA . PHE A 1 109 ? -12.602 -10.258 -40.969 1 67.56 109 PHE A CA 1
ATOM 876 C C . PHE A 1 109 ? -12.109 -9.203 -41.938 1 67.56 109 PHE A C 1
ATOM 878 O O . PHE A 1 109 ? -11.891 -9.492 -43.125 1 67.56 109 PHE A O 1
ATOM 885 N N . ASN A 1 110 ? -12.148 -8.047 -41.531 1 73.75 110 ASN A N 1
ATOM 886 C CA . ASN A 1 110 ? -11.695 -6.938 -42.375 1 73.75 110 ASN A CA 1
ATOM 887 C C . ASN A 1 110 ? -10.258 -6.547 -42.062 1 73.75 110 ASN A C 1
ATOM 889 O O . ASN A 1 110 ? -9.852 -6.559 -40.875 1 73.75 110 ASN A O 1
ATOM 893 N N . ILE A 1 111 ? -9.562 -6.375 -43.062 1 72.31 111 ILE A N 1
ATOM 894 C CA . ILE A 1 111 ? -8.25 -5.742 -42.969 1 72.31 111 ILE A CA 1
ATOM 895 C C . ILE A 1 111 ? -8.352 -4.281 -43.406 1 72.31 111 ILE A C 1
ATOM 897 O O . ILE A 1 111 ? -8.75 -3.992 -44.531 1 72.31 111 ILE A O 1
ATOM 901 N N . GLU A 1 112 ? -8.117 -3.514 -42.5 1 74.94 112 GLU A N 1
ATOM 902 C CA . GLU A 1 112 ? -8.047 -2.09 -42.812 1 74.94 112 GLU A CA 1
ATOM 903 C C . GLU A 1 112 ? -6.602 -1.646 -43.062 1 74.94 112 GLU A C 1
ATOM 905 O O . GLU A 1 112 ? -5.73 -1.888 -42.219 1 74.94 112 GLU A O 1
ATOM 910 N N . ILE A 1 113 ? -6.504 -1.114 -44.156 1 66 113 ILE A N 1
ATOM 911 C CA . ILE A 1 113 ? -5.195 -0.592 -44.531 1 66 113 ILE A CA 1
ATOM 912 C C . ILE A 1 113 ? -5.289 0.914 -44.781 1 66 113 ILE A C 1
ATOM 914 O O . ILE A 1 113 ? -6.098 1.375 -45.562 1 66 113 ILE A O 1
ATOM 918 N N . LYS A 1 114 ? -4.531 1.562 -44 1 66 114 LYS A N 1
ATOM 919 C CA . LYS A 1 114 ? -4.438 3.006 -44.219 1 66 114 LYS A CA 1
ATOM 920 C C . LYS A 1 114 ? -3.053 3.4 -44.719 1 66 114 LYS A C 1
ATOM 922 O O . LYS A 1 114 ? -2.041 2.857 -44.281 1 66 114 LYS A O 1
ATOM 927 N N . LEU A 1 115 ? -3.139 4.168 -45.719 1 59.56 115 LEU A N 1
ATOM 928 C CA . LEU A 1 115 ? -1.916 4.785 -46.25 1 59.56 115 LEU A CA 1
ATOM 929 C C . LEU A 1 115 ? -1.62 6.09 -45.5 1 59.56 115 LEU A C 1
ATOM 931 O O . LEU A 1 115 ? -2.463 6.988 -45.469 1 59.56 115 LEU A O 1
ATOM 935 N N . ILE A 1 116 ? -0.494 5.941 -44.906 1 57.44 116 ILE A N 1
ATOM 936 C CA . ILE A 1 116 ? -0.06 7.113 -44.156 1 57.44 116 ILE A CA 1
ATOM 937 C C . ILE A 1 116 ? 1.038 7.844 -44.938 1 57.44 116 ILE A C 1
ATOM 939 O O . ILE A 1 116 ? 2.057 7.246 -45.281 1 57.44 116 ILE A O 1
ATOM 943 N N . ASN A 1 117 ? 0.761 8.922 -45.469 1 47.62 117 ASN A N 1
ATOM 944 C CA . ASN A 1 117 ? 1.771 9.805 -46.062 1 47.62 117 ASN A CA 1
ATOM 945 C C . ASN A 1 117 ? 2.512 10.586 -44.969 1 47.62 117 ASN A C 1
ATOM 947 O O . ASN A 1 117 ? 1.933 11.461 -44.312 1 47.62 117 ASN A O 1
ATOM 951 N N . ASP A 1 118 ? 3.654 10.055 -44.781 1 44.22 118 ASP A N 1
ATOM 952 C CA . ASP A 1 118 ? 4.457 10.672 -43.719 1 44.22 118 ASP A CA 1
ATOM 953 C C . ASP A 1 118 ? 4.914 12.07 -44.125 1 44.22 118 ASP A C 1
ATOM 955 O O . ASP A 1 118 ? 5.43 12.828 -43.312 1 44.22 118 ASP A O 1
ATOM 959 N N . ASN A 1 119 ? 5.258 12.352 -45.406 1 39.62 119 ASN A N 1
ATOM 960 C CA . ASN A 1 119 ? 5.773 13.656 -45.812 1 39.62 119 ASN A CA 1
ATOM 961 C C . ASN A 1 119 ? 4.738 14.758 -45.625 1 39.62 119 ASN A C 1
ATOM 963 O O . ASN A 1 119 ? 4.891 15.859 -46.156 1 39.62 119 ASN A O 1
ATOM 967 N N . ALA A 1 120 ? 3.57 14.5 -45.562 1 33.56 120 ALA A N 1
ATOM 968 C CA . ALA A 1 120 ? 2.719 15.656 -45.25 1 33.56 120 ALA A CA 1
ATOM 969 C C . ALA A 1 120 ? 3.262 16.453 -44.094 1 33.56 120 ALA A C 1
ATOM 971 O O . ALA A 1 120 ? 3.883 15.891 -43.188 1 33.56 120 ALA A O 1
ATOM 972 N N . PRO A 1 121 ? 3.541 17.812 -44.25 1 29.02 121 PRO A N 1
ATOM 973 C CA . PRO A 1 121 ? 4.219 18.594 -43.188 1 29.02 121 PRO A CA 1
ATOM 974 C C . PRO A 1 121 ? 3.91 18.078 -41.781 1 29.02 121 PRO A C 1
ATOM 976 O O . PRO A 1 121 ? 2.785 17.656 -41.531 1 29.02 121 PRO A O 1
ATOM 979 N N . ASN A 1 122 ? 4.961 17.484 -41.25 1 28.62 122 ASN A N 1
ATOM 980 C CA . ASN A 1 122 ? 5.172 16.812 -39.969 1 28.62 122 ASN A CA 1
ATOM 981 C C . ASN A 1 122 ? 4.414 17.5 -38.844 1 28.62 122 ASN A C 1
ATOM 983 O O . ASN A 1 122 ? 4.941 18.406 -38.188 1 28.62 122 ASN A O 1
ATOM 987 N N . LEU A 1 123 ? 3.295 18.188 -39.094 1 26.89 123 LEU A N 1
ATOM 988 C CA . LEU A 1 123 ? 2.824 18.75 -37.844 1 26.89 123 LEU A CA 1
ATOM 989 C C . LEU A 1 123 ? 2.928 17.719 -36.719 1 26.89 123 LEU A C 1
ATOM 991 O O . LEU A 1 123 ? 2.887 16.516 -36.969 1 26.89 123 LEU A O 1
ATOM 995 N N . LEU A 1 124 ? 3.342 18.172 -35.5 1 26.81 124 LEU A N 1
ATOM 996 C CA . LEU A 1 124 ? 3.707 17.312 -34.406 1 26.81 124 LEU A CA 1
ATOM 997 C C . LEU A 1 124 ? 2.863 16.047 -34.375 1 26.81 124 LEU A C 1
ATOM 999 O O . LEU A 1 124 ? 3.246 15.039 -33.781 1 26.81 124 LEU A O 1
ATOM 1003 N N . CYS A 1 125 ? 1.488 16.359 -34.375 1 26.92 125 CYS A N 1
ATOM 1004 C CA . CYS A 1 125 ? 0.617 15.195 -34.219 1 26.92 125 CYS A CA 1
ATOM 1005 C C . CYS A 1 125 ? 0.558 14.367 -35.5 1 26.92 125 CYS A C 1
ATOM 1007 O O . CYS A 1 125 ? 0.501 14.922 -36.594 1 26.92 125 CYS A O 1
ATOM 1009 N N . ASN A 1 126 ? 1.325 13.422 -35.656 1 28.23 126 ASN A N 1
ATOM 1010 C CA . ASN A 1 126 ? 1.25 12.531 -36.812 1 28.23 126 ASN A CA 1
ATOM 1011 C C . ASN A 1 126 ? -0.162 12.477 -37.375 1 28.23 126 ASN A C 1
ATOM 1013 O O . ASN A 1 126 ? -0.482 11.578 -38.188 1 28.23 126 ASN A O 1
ATOM 1017 N N . THR A 1 127 ? -1.109 13.164 -36.812 1 29.47 127 THR A N 1
ATOM 1018 C CA . THR A 1 127 ? -2.438 12.734 -37.219 1 29.47 127 THR A CA 1
ATOM 1019 C C . THR A 1 127 ? -2.646 13 -38.719 1 29.47 127 THR A C 1
ATOM 1021 O O . THR A 1 127 ? -3.514 12.398 -39.344 1 29.47 127 THR A O 1
ATOM 1024 N N . LEU A 1 128 ? -2.355 14.227 -39.219 1 31.22 128 LEU A N 1
ATOM 1025 C CA . LEU A 1 128 ? -3.168 14.344 -40.438 1 31.22 128 LEU A CA 1
ATOM 1026 C C . LEU A 1 128 ? -2.672 13.383 -41.5 1 31.22 128 LEU A C 1
ATOM 1028 O O . LEU A 1 128 ? -1.798 13.742 -42.312 1 31.22 128 LEU A O 1
ATOM 1032 N N . ARG A 1 129 ? -2.152 12.383 -41.125 1 36.22 129 ARG A N 1
ATOM 1033 C CA . ARG A 1 129 ? -1.994 11.297 -42.094 1 36.22 129 ARG A CA 1
ATOM 1034 C C . ARG A 1 129 ? -3.268 11.086 -42.906 1 36.22 129 ARG A C 1
ATOM 1036 O O . ARG A 1 129 ? -4.371 11.133 -42.375 1 36.22 129 ARG A O 1
ATOM 1043 N N . SER A 1 130 ? -3.303 11.82 -43.969 1 38.03 130 SER A N 1
ATOM 1044 C CA . SER A 1 130 ? -4.398 11.43 -44.844 1 38.03 130 SER A CA 1
ATOM 1045 C C . SER A 1 130 ? -4.348 9.938 -45.188 1 38.03 130 SER A C 1
ATOM 1047 O O . SER A 1 130 ? -3.268 9.367 -45.312 1 38.03 130 SER A O 1
ATOM 1049 N N . PHE A 1 131 ? -5.188 9.188 -44.531 1 41.38 131 PHE A N 1
ATOM 1050 C CA . PHE A 1 131 ? -5.18 7.758 -44.781 1 41.38 131 PHE A CA 1
ATOM 1051 C C . PHE A 1 131 ? -6.285 7.387 -45.781 1 41.38 131 PHE A C 1
ATOM 1053 O O . PHE A 1 131 ? -7.289 8.094 -45.875 1 41.38 131 PHE A O 1
ATOM 1060 N N . SER A 1 132 ? -5.922 7 -46.844 1 46.84 132 SER A N 1
ATOM 1061 C CA . SER A 1 132 ? -6.922 6.203 -47.562 1 46.84 132 SER A CA 1
ATOM 1062 C C . SER A 1 132 ? -7.016 4.797 -46.969 1 46.84 132 SER A C 1
ATOM 1064 O O . SER A 1 132 ? -6.004 4.211 -46.594 1 46.84 132 SER A O 1
ATOM 1066 N N . SER A 1 133 ? -8.102 4.578 -46.406 1 52.03 133 SER A N 1
ATOM 1067 C CA . SER A 1 133 ? -8.312 3.258 -45.812 1 52.03 133 SER A CA 1
ATOM 1068 C C . SER A 1 133 ? -8.977 2.314 -46.812 1 52.03 133 SER A C 1
ATOM 1070 O O . SER A 1 133 ? -9.828 2.736 -47.594 1 52.03 133 SER A O 1
ATOM 1072 N N . ILE A 1 134 ? -8.352 1.306 -47.094 1 56.44 134 ILE A N 1
ATOM 1073 C CA . ILE A 1 134 ? -8.984 0.195 -47.812 1 56.44 134 ILE A CA 1
ATOM 1074 C C . ILE A 1 134 ? -9.359 -0.899 -46.812 1 56.44 134 ILE A C 1
ATOM 1076 O O . ILE A 1 134 ? -8.57 -1.242 -45.938 1 56.44 134 ILE A O 1
ATOM 1080 N N . VAL A 1 135 ? -10.633 -1.142 -46.812 1 63.03 135 VAL A N 1
ATOM 1081 C CA . VAL A 1 135 ? -11.109 -2.262 -46.031 1 63.03 135 VAL A CA 1
ATOM 1082 C C . VAL A 1 135 ? -11.281 -3.496 -46.906 1 63.03 135 VAL A C 1
ATOM 1084 O O . VAL A 1 135 ? -11.914 -3.432 -47.969 1 63.03 135 VAL A O 1
ATOM 1087 N N . TYR A 1 136 ? -10.539 -4.469 -46.562 1 62.88 136 TYR A N 1
ATOM 1088 C CA . TYR A 1 136 ? -10.68 -5.746 -47.25 1 62.88 136 TYR A CA 1
ATOM 1089 C C . TYR A 1 136 ? -11.422 -6.754 -46.375 1 62.88 136 TYR A C 1
ATOM 1091 O O . TYR A 1 136 ? -11.023 -7.016 -45.25 1 62.88 136 TYR A O 1
ATOM 1099 N N . ASN A 1 137 ? -12.445 -7.223 -47.031 1 63.72 137 ASN A N 1
ATOM 1100 C CA . ASN A 1 137 ? -13.211 -8.281 -46.375 1 63.72 137 ASN A CA 1
ATOM 1101 C C . ASN A 1 137 ? -12.664 -9.664 -46.719 1 63.72 137 ASN A C 1
ATOM 1103 O O . ASN A 1 137 ? -12.633 -10.047 -47.906 1 63.72 137 ASN A O 1
ATOM 1107 N N . VAL A 1 138 ? -12.086 -10.242 -45.719 1 59.62 138 VAL A N 1
ATOM 1108 C CA . VAL A 1 138 ? -11.648 -11.625 -45.906 1 59.62 138 VAL A CA 1
ATOM 1109 C C . VAL A 1 138 ? -12.789 -12.578 -45.562 1 59.62 138 VAL A C 1
ATOM 1111 O O . VAL A 1 138 ? -13.25 -12.641 -44.438 1 59.62 138 VAL A O 1
ATOM 1114 N N . GLN A 1 139 ? -13.578 -13 -46.438 1 52.31 139 GLN A N 1
ATOM 1115 C CA . GLN A 1 139 ? -14.719 -13.883 -46.188 1 52.31 139 GLN A CA 1
ATOM 1116 C C . GLN A 1 139 ? -14.438 -15.289 -46.719 1 52.31 139 GLN A C 1
ATOM 1118 O O . GLN A 1 139 ? -14.867 -16.281 -46.094 1 52.31 139 GLN A O 1
ATOM 1123 N N . SER A 1 140 ? -14.094 -15.438 -48.031 1 45.75 140 SER A N 1
ATOM 1124 C CA . SER A 1 140 ? -14.281 -16.656 -48.812 1 45.75 140 SER A CA 1
ATOM 1125 C C . SER A 1 140 ? -13.242 -17.703 -48.469 1 45.75 140 SER A C 1
ATOM 1127 O O . SER A 1 140 ? -12.039 -17.422 -48.469 1 45.75 140 SER A O 1
ATOM 1129 N N . GLY A 1 141 ? -13.734 -19.031 -47.906 1 46.97 141 GLY A N 1
ATOM 1130 C CA . GLY A 1 141 ? -13.07 -20.312 -47.75 1 46.97 141 GLY A CA 1
ATOM 1131 C C . GLY A 1 141 ? -12.438 -20.484 -46.375 1 46.97 141 GLY A C 1
ATOM 1132 O O . GLY A 1 141 ? -11.695 -21.453 -46.156 1 46.97 141 GLY A O 1
ATOM 1133 N N . LEU A 1 142 ? -12.438 -19.406 -45.688 1 48.53 142 LEU A N 1
ATOM 1134 C CA . LEU A 1 142 ? -11.758 -19.547 -44.406 1 48.53 142 LEU A CA 1
ATOM 1135 C C . LEU A 1 142 ? -12.594 -20.375 -43.438 1 48.53 142 LEU A C 1
ATOM 1137 O O . LEU A 1 142 ? -12.133 -20.703 -42.344 1 48.53 142 LEU A O 1
ATOM 1141 N N . VAL A 1 143 ? -13.766 -20.484 -43.688 1 41.31 143 VAL A N 1
ATOM 1142 C CA . VAL A 1 143 ? -14.68 -21.156 -42.781 1 41.31 143 VAL A CA 1
ATOM 1143 C C . VAL A 1 143 ? -14.281 -22.625 -42.656 1 41.31 143 VAL A C 1
ATOM 1145 O O . VAL A 1 143 ? -14.438 -23.406 -43.594 1 41.31 143 VAL A O 1
ATOM 1148 N N . GLY A 1 144 ? -13.188 -23.047 -42.906 1 38.97 144 GLY A N 1
ATOM 1149 C CA . GLY A 1 144 ? -13.078 -24.484 -42.719 1 38.97 144 GLY A CA 1
ATOM 1150 C C . GLY A 1 144 ? -12.836 -24.875 -41.281 1 38.97 144 GLY A C 1
ATOM 1151 O O . GLY A 1 144 ? -12.906 -24.031 -40.375 1 38.97 144 GLY A O 1
ATOM 1152 N N . ASN A 1 145 ? -12.703 -26.234 -41.062 1 39.41 145 ASN A N 1
ATOM 1153 C CA . ASN A 1 145 ? -12.461 -26.922 -39.781 1 39.41 145 ASN A CA 1
ATOM 1154 C C . ASN A 1 145 ? -11.312 -26.297 -39 1 39.41 145 ASN A C 1
ATOM 1156 O O . ASN A 1 145 ? -10.719 -26.938 -38.156 1 39.41 145 ASN A O 1
ATOM 1160 N N . GLY A 1 146 ? -11.227 -24.938 -39.125 1 40.41 146 GLY A N 1
ATOM 1161 C CA . GLY A 1 146 ? -10.492 -23.938 -38.344 1 40.41 146 GLY A CA 1
ATOM 1162 C C . GLY A 1 146 ? -8.984 -24.125 -38.438 1 40.41 146 GLY A C 1
ATOM 1163 O O . GLY A 1 146 ? -8.234 -23.312 -37.875 1 40.41 146 GLY A O 1
ATOM 1164 N N . MET A 1 147 ? -8.398 -25.391 -38.594 1 44 147 MET A N 1
ATOM 1165 C CA . MET A 1 147 ? -7.004 -25.75 -38.344 1 44 147 MET A CA 1
ATOM 1166 C C . MET A 1 147 ? -6.152 -25.531 -39.594 1 44 147 MET A C 1
ATOM 1168 O O . MET A 1 147 ? -4.949 -25.781 -39.594 1 44 147 MET A O 1
ATOM 1172 N N . GLU A 1 148 ? -6.637 -25.312 -40.656 1 48.94 148 GLU A N 1
ATOM 1173 C CA . GLU A 1 148 ? -5.691 -25.344 -41.781 1 48.94 148 GLU A CA 1
ATOM 1174 C C . GLU A 1 148 ? -5.199 -23.938 -42.125 1 48.94 148 GLU A C 1
ATOM 1176 O O . GLU A 1 148 ? -5.926 -22.953 -41.938 1 48.94 148 GLU A O 1
ATOM 1181 N N . LYS A 1 149 ? -3.832 -23.812 -42.312 1 57.59 149 LYS A N 1
ATOM 1182 C CA . LYS A 1 149 ? -3.191 -22.594 -42.781 1 57.59 149 LYS A CA 1
ATOM 1183 C C . LYS A 1 149 ? -3.768 -22.156 -44.125 1 57.59 149 LYS A C 1
ATOM 1185 O O . LYS A 1 149 ? -3.996 -22.984 -45 1 57.59 149 LYS A O 1
ATOM 1190 N N . LEU A 1 150 ? -4.281 -20.969 -44.188 1 63.38 150 LEU A N 1
ATOM 1191 C CA . LEU A 1 150 ? -4.777 -20.359 -45.406 1 63.38 150 LEU A CA 1
ATOM 1192 C C . LEU A 1 150 ? -3.896 -19.188 -45.844 1 63.38 150 LEU A C 1
ATOM 1194 O O . LEU A 1 150 ? -3.49 -18.375 -45 1 63.38 150 LEU A O 1
ATOM 1198 N N . GLN A 1 151 ? -3.346 -19.234 -47.062 1 68.62 151 GLN A N 1
ATOM 1199 C CA . GLN A 1 151 ? -2.574 -18.141 -47.625 1 68.62 151 GLN A CA 1
ATOM 1200 C C . GLN A 1 151 ? -3.213 -17.609 -48.906 1 68.62 151 GLN A C 1
ATOM 1202 O O . GLN A 1 151 ? -3.615 -18.391 -49.75 1 68.62 151 GLN A O 1
ATOM 1207 N N . PHE A 1 152 ? -3.535 -16.375 -49.031 1 71.25 152 PHE A N 1
ATOM 1208 C CA . PHE A 1 152 ? -4.031 -15.773 -50.281 1 71.25 152 PHE A CA 1
ATOM 1209 C C . PHE A 1 152 ? -3.414 -14.398 -50.469 1 71.25 152 PHE A C 1
ATOM 1211 O O . PHE A 1 152 ? -2.873 -13.805 -49.562 1 71.25 152 PHE A O 1
ATOM 1218 N N . GLU A 1 153 ? -3.361 -13.922 -51.719 1 72.12 153 GLU A N 1
ATOM 1219 C CA . GLU A 1 153 ? -2.799 -12.633 -52.094 1 72.12 153 GLU A CA 1
ATOM 1220 C C . GLU A 1 153 ? -3.893 -11.672 -52.562 1 72.12 153 GLU A C 1
ATOM 1222 O O . GLU A 1 153 ? -4.836 -12.07 -53.25 1 72.12 153 GLU A O 1
ATOM 1227 N N . VAL A 1 154 ? -3.869 -10.492 -52 1 67.44 154 VAL A N 1
ATOM 1228 C CA . VAL A 1 154 ? -4.797 -9.43 -52.375 1 67.44 154 VAL A CA 1
ATOM 1229 C C . VAL A 1 154 ? -4.031 -8.273 -53 1 67.44 154 VAL A C 1
ATOM 1231 O O . VAL A 1 154 ? -2.98 -7.867 -52.5 1 67.44 154 VAL A O 1
ATOM 1234 N N . SER A 1 155 ? -4.52 -7.926 -54.125 1 70.25 155 SER A N 1
ATOM 1235 C CA . SER A 1 155 ? -3.959 -6.758 -54.812 1 70.25 155 SER A CA 1
ATOM 1236 C C . SER A 1 155 ? -4.934 -5.582 -54.781 1 70.25 155 SER A C 1
ATOM 1238 O O . SER A 1 155 ? -6.129 -5.754 -55 1 70.25 155 SER A O 1
ATOM 1240 N N . ARG A 1 156 ? -4.422 -4.438 -54.281 1 65.25 156 ARG A N 1
ATOM 1241 C CA . ARG A 1 156 ? -5.27 -3.25 -54.25 1 65.25 156 ARG A CA 1
ATOM 1242 C C . ARG A 1 156 ? -4.547 -2.051 -54.875 1 65.25 156 ARG A C 1
ATOM 1244 O O . ARG A 1 156 ? -3.318 -1.953 -54.781 1 65.25 156 ARG A O 1
ATOM 1251 N N . THR A 1 157 ? -5.426 -1.234 -55.406 1 64.56 157 THR A N 1
ATOM 1252 C CA . THR A 1 157 ? -4.934 0.051 -55.906 1 64.56 157 THR A CA 1
ATOM 1253 C C . THR A 1 157 ? -4.949 1.091 -54.781 1 64.56 157 THR A C 1
ATOM 1255 O O . THR A 1 157 ? -5.934 1.207 -54.062 1 64.56 157 THR A O 1
ATOM 1258 N N . LEU A 1 158 ? -3.789 1.691 -54.531 1 59.62 158 LEU A N 1
ATOM 1259 C CA . LEU A 1 158 ? -3.695 2.756 -53.531 1 59.62 158 LEU A CA 1
ATOM 1260 C C . LEU A 1 158 ? -3.967 4.117 -54.156 1 59.62 158 LEU A C 1
ATOM 1262 O O . LEU A 1 158 ? -3.373 4.457 -55.188 1 59.62 158 LEU A O 1
ATOM 1266 N N . ASN A 1 159 ? -4.949 4.785 -53.562 1 61.09 159 ASN A N 1
ATOM 1267 C CA . ASN A 1 159 ? -5.262 6.148 -53.969 1 61.09 159 ASN A CA 1
ATOM 1268 C C . ASN A 1 159 ? -5.008 7.156 -52.844 1 61.09 159 ASN A C 1
ATOM 1270 O O . ASN A 1 159 ? -5.082 6.809 -51.688 1 61.09 159 ASN A O 1
ATOM 1274 N N . ASP A 1 160 ? -4.605 8.219 -53.219 1 53.56 160 ASP A N 1
ATOM 1275 C CA . ASP A 1 160 ? -4.484 9.289 -52.25 1 53.56 160 ASP A CA 1
ATOM 1276 C C . ASP A 1 160 ? -5.848 9.867 -51.875 1 53.56 160 ASP A C 1
ATOM 1278 O O . ASP A 1 160 ? -6.875 9.406 -52.406 1 53.56 160 ASP A O 1
ATOM 1282 N N . ILE A 1 161 ? -5.895 10.805 -51 1 52.81 161 ILE A N 1
ATOM 1283 C CA . ILE A 1 161 ? -7.129 11.375 -50.469 1 52.81 161 ILE A CA 1
ATOM 1284 C C . ILE A 1 161 ? -7.938 11.992 -51.594 1 52.81 161 ILE A C 1
ATOM 1286 O O . ILE A 1 161 ? -9.156 12.141 -51.5 1 52.81 161 ILE A O 1
ATOM 1290 N N . ASN A 1 162 ? -7.215 12.258 -52.719 1 52.22 162 ASN A N 1
ATOM 1291 C CA . ASN A 1 162 ? -7.867 12.852 -53.875 1 52.22 162 ASN A CA 1
ATOM 1292 C C . ASN A 1 162 ? -8.172 11.797 -54.938 1 52.22 162 ASN A C 1
ATOM 1294 O O . ASN A 1 162 ? -8.492 12.141 -56.094 1 52.22 162 ASN A O 1
ATOM 1298 N N . ASP A 1 163 ? -7.895 10.469 -54.562 1 57.12 163 ASP A N 1
ATOM 1299 C CA . ASP A 1 163 ? -8.234 9.312 -55.406 1 57.12 163 ASP A CA 1
ATOM 1300 C C . ASP A 1 163 ? -7.246 9.148 -56.562 1 57.12 163 ASP A C 1
ATOM 1302 O O . ASP A 1 163 ? -7.57 8.539 -57.562 1 57.12 163 ASP A O 1
ATOM 1306 N N . PHE A 1 164 ? -6.184 9.898 -56.5 1 58.94 164 PHE A N 1
ATOM 1307 C CA . PHE A 1 164 ? -5.105 9.625 -57.469 1 58.94 164 PHE A CA 1
ATOM 1308 C C . PHE A 1 164 ? -4.441 8.289 -57.156 1 58.94 164 PHE A C 1
ATOM 1310 O O . PHE A 1 164 ? -4.133 8 -55.969 1 58.94 164 PHE A O 1
ATOM 1317 N N . GLU A 1 165 ? -4.277 7.512 -58.125 1 57.78 165 GLU A N 1
ATOM 1318 C CA . GLU A 1 165 ? -3.688 6.188 -57.969 1 57.78 165 GLU A CA 1
ATOM 1319 C C . GLU A 1 165 ? -2.197 6.277 -57.656 1 57.78 165 GLU A C 1
ATOM 1321 O O . GLU A 1 165 ? -1.43 6.859 -58.406 1 57.78 165 GLU A O 1
ATOM 1326 N N . LEU A 1 166 ? -1.898 5.895 -56.469 1 58.69 166 LEU A N 1
ATOM 1327 C CA . LEU A 1 166 ? -0.502 5.91 -56.062 1 58.69 166 LEU A CA 1
ATOM 1328 C C . LEU A 1 166 ? 0.214 4.637 -56.5 1 58.69 166 LEU A C 1
ATOM 1330 O O . LEU A 1 166 ? 1.423 4.652 -56.75 1 58.69 166 LEU A O 1
ATOM 1334 N N . GLY A 1 167 ? -0.5 3.623 -56.656 1 61 167 GLY A N 1
ATOM 1335 C CA . GLY A 1 167 ? 0.061 2.348 -57.062 1 61 167 GLY A CA 1
ATOM 1336 C C . GLY A 1 167 ? -0.717 1.154 -56.562 1 61 167 GLY A C 1
ATOM 1337 O O . GLY A 1 167 ? -1.841 1.304 -56.062 1 61 167 GLY A O 1
ATOM 1338 N N . LYS A 1 168 ? -0.128 -0.018 -56.938 1 62.84 168 LYS A N 1
ATOM 1339 C CA . LYS A 1 168 ? -0.738 -1.269 -56.5 1 62.84 168 LYS A CA 1
ATOM 1340 C C . LYS A 1 168 ? 0.046 -1.887 -55.344 1 62.84 168 LYS A C 1
ATOM 1342 O O . LYS A 1 168 ? 1.278 -1.868 -55.344 1 62.84 168 LYS A O 1
ATOM 1347 N N . ILE A 1 169 ? -0.708 -2.256 -54.344 1 62.66 169 ILE A N 1
ATOM 1348 C CA . ILE A 1 169 ? -0.094 -2.953 -53.25 1 62.66 169 ILE A CA 1
ATOM 1349 C C . ILE A 1 169 ? -0.643 -4.375 -53.156 1 62.66 169 ILE A C 1
ATOM 1351 O O . ILE A 1 169 ? -1.852 -4.59 -53.25 1 62.66 169 ILE A O 1
ATOM 1355 N N . ASP A 1 170 ? 0.36 -5.273 -53.156 1 67.69 170 ASP A N 1
ATOM 1356 C CA . ASP A 1 170 ? -0.02 -6.668 -52.969 1 67.69 170 ASP A CA 1
ATOM 1357 C C . ASP A 1 170 ? 0.172 -7.086 -51.5 1 67.69 170 ASP A C 1
ATOM 1359 O O . ASP A 1 170 ? 1.159 -6.707 -50.875 1 67.69 170 ASP A O 1
ATOM 1363 N N . PHE A 1 171 ? -0.917 -7.668 -51.031 1 67.75 171 PHE A N 1
ATOM 1364 C CA . PHE A 1 171 ? -0.876 -8.242 -49.688 1 67.75 171 PHE A CA 1
ATOM 1365 C C . PHE A 1 171 ? -0.92 -9.766 -49.75 1 67.75 171 PHE A C 1
ATOM 1367 O O . PHE A 1 171 ? -1.761 -10.336 -50.438 1 67.75 171 PHE A O 1
ATOM 1374 N N . GLN A 1 172 ? 0.137 -10.328 -49.219 1 72.75 172 GLN A N 1
ATOM 1375 C CA . GLN A 1 172 ? 0.018 -11.758 -48.938 1 72.75 172 GLN A CA 1
ATOM 1376 C C . GLN A 1 172 ? -0.526 -12 -47.531 1 72.75 172 GLN A C 1
ATOM 1378 O O . GLN A 1 172 ? 0.091 -11.602 -46.531 1 72.75 172 GLN A O 1
ATOM 1383 N N . ILE A 1 173 ? -1.687 -12.555 -47.531 1 70 173 ILE A N 1
ATOM 1384 C CA . ILE A 1 173 ? -2.332 -12.836 -46.25 1 70 173 ILE A CA 1
ATOM 1385 C C . ILE A 1 173 ? -2.279 -14.336 -45.969 1 70 173 ILE A C 1
ATOM 1387 O O . ILE A 1 173 ? -2.668 -15.148 -46.812 1 70 173 ILE A O 1
ATOM 1391 N N . SER A 1 174 ? -1.646 -14.68 -44.875 1 70.44 174 SER A N 1
ATOM 1392 C CA . SER A 1 174 ? -1.62 -16.062 -44.375 1 70.44 174 SER A CA 1
ATOM 1393 C C . SER A 1 174 ? -2.408 -16.203 -43.094 1 70.44 174 SER A C 1
ATOM 1395 O O . SER A 1 174 ? -2.213 -15.438 -42.156 1 70.44 174 SER A O 1
ATOM 1397 N N . LEU A 1 175 ? -3.379 -17.125 -43.156 1 63.5 175 LEU A N 1
ATOM 1398 C CA . LEU A 1 175 ? -4.121 -17.516 -41.938 1 63.5 175 LEU A CA 1
ATOM 1399 C C . LEU A 1 175 ? -3.674 -18.875 -41.469 1 63.5 175 LEU A C 1
ATOM 1401 O O . LEU A 1 175 ? -3.74 -19.859 -42.188 1 63.5 175 LEU A O 1
ATOM 1405 N N . GLU A 1 176 ? -3.006 -18.922 -40.312 1 61.03 176 GLU A N 1
ATOM 1406 C CA . GLU A 1 176 ? -2.555 -20.172 -39.719 1 61.03 176 GLU A CA 1
ATOM 1407 C C . GLU A 1 176 ? -3.26 -20.422 -38.375 1 61.03 176 GLU A C 1
ATOM 1409 O O . GLU A 1 176 ? -3.15 -19.609 -37.438 1 61.03 176 GLU A O 1
ATOM 1414 N N . PRO A 1 177 ? -4.102 -21.484 -38.375 1 53.5 177 PRO A N 1
ATOM 1415 C CA . PRO A 1 177 ? -4.598 -21.859 -37.062 1 53.5 177 PRO A CA 1
ATOM 1416 C C . PRO A 1 177 ? -3.473 -22.141 -36.062 1 53.5 177 PRO A C 1
ATOM 1418 O O . PRO A 1 177 ? -2.434 -22.688 -36.438 1 53.5 177 PRO A O 1
ATOM 1421 N N . ILE A 1 178 ? -3.369 -21.438 -35.062 1 48.38 178 ILE A N 1
ATOM 1422 C CA . ILE A 1 178 ? -2.387 -21.797 -34.031 1 48.38 178 ILE A CA 1
ATOM 1423 C C . ILE A 1 178 ? -2.623 -23.219 -33.562 1 48.38 178 ILE A C 1
ATOM 1425 O O . ILE A 1 178 ? -3.682 -23.531 -33 1 48.38 178 ILE A O 1
ATOM 1429 N N . PRO A 1 179 ? -1.842 -24.156 -34.219 1 45.81 179 PRO A N 1
ATOM 1430 C CA . PRO A 1 179 ? -2.045 -25.578 -33.906 1 45.81 179 PRO A CA 1
ATOM 1431 C C . PRO A 1 179 ? -2.578 -25.812 -32.5 1 45.81 179 PRO A C 1
ATOM 1433 O O . PRO A 1 179 ? -3.471 -26.641 -32.312 1 45.81 179 PRO A O 1
ATOM 1436 N N . HIS A 1 180 ? -1.783 -25.609 -31.531 1 40.94 180 HIS A N 1
ATOM 1437 C CA . HIS A 1 180 ? -1.958 -26.047 -30.156 1 40.94 180 HIS A CA 1
ATOM 1438 C C . HIS A 1 180 ? -2.992 -25.188 -29.438 1 40.94 180 HIS A C 1
ATOM 1440 O O . HIS A 1 180 ? -3.074 -25.203 -28.203 1 40.94 180 HIS A O 1
ATOM 1446 N N . PHE A 1 181 ? -3.594 -24.344 -29.953 1 43.12 181 PHE A N 1
ATOM 1447 C CA . PHE A 1 181 ? -4.742 -23.688 -29.328 1 43.12 181 PHE A CA 1
ATOM 1448 C C . PHE A 1 181 ? -5.746 -24.719 -28.828 1 43.12 181 PHE A C 1
ATOM 1450 O O . PHE A 1 181 ? -6.535 -24.422 -27.922 1 43.12 181 PHE A O 1
ATOM 1457 N N . GLY A 1 182 ? -5.734 -25.875 -29.406 1 43.16 182 GLY A N 1
ATOM 1458 C CA . GLY A 1 182 ? -6.672 -26.922 -29.062 1 43.16 182 GLY A CA 1
ATOM 1459 C C . GLY A 1 182 ? -6.445 -27.516 -27.688 1 43.16 182 GLY A C 1
ATOM 1460 O O . GLY A 1 182 ? -7.148 -28.438 -27.266 1 43.16 182 GLY A O 1
ATOM 1461 N N . ILE A 1 183 ? -5.281 -27.281 -27.188 1 49.62 183 ILE A N 1
ATOM 1462 C CA . ILE A 1 183 ? -5.074 -27.906 -25.875 1 49.62 183 ILE A CA 1
ATOM 1463 C C . ILE A 1 183 ? -5.953 -27.219 -24.828 1 49.62 183 ILE A C 1
ATOM 1465 O O . ILE A 1 183 ? -5.648 -26.109 -24.391 1 49.62 183 ILE A O 1
ATOM 1469 N N . LYS A 1 184 ? -7.129 -27.812 -24.844 1 63.66 184 LYS A N 1
ATOM 1470 C CA . LYS A 1 184 ? -8.102 -27.391 -23.844 1 63.66 184 LYS A CA 1
ATOM 1471 C C . LYS A 1 184 ? -7.652 -27.797 -22.438 1 63.66 184 LYS A C 1
ATOM 1473 O O . LYS A 1 184 ? -8 -28.875 -21.953 1 63.66 184 LYS A O 1
ATOM 1478 N N . TYR A 1 185 ? -6.73 -27.062 -21.859 1 78.5 185 TYR A N 1
ATOM 1479 C CA . TYR A 1 185 ? -6.16 -27.375 -20.562 1 78.5 185 TYR A CA 1
ATOM 1480 C C . TYR A 1 185 ? -7.25 -27.719 -19.547 1 78.5 185 TYR A C 1
ATOM 1482 O O . TYR A 1 185 ? -7.051 -28.547 -18.672 1 78.5 185 TYR A O 1
ATOM 1490 N N . TRP A 1 186 ? -8.445 -27.156 -19.75 1 80.75 186 TRP A N 1
ATOM 1491 C CA . TRP A 1 186 ? -9.531 -27.312 -18.781 1 80.75 186 TRP A CA 1
ATOM 1492 C C . TRP A 1 186 ? -10.141 -28.719 -18.891 1 80.75 186 TRP A C 1
ATOM 1494 O O . TRP A 1 186 ? -10.891 -29.141 -18 1 80.75 186 TRP A O 1
ATOM 1504 N N . LYS A 1 187 ? -9.844 -29.344 -19.969 1 81.94 187 LYS A N 1
ATOM 1505 C CA . LYS A 1 187 ? -10.273 -30.734 -20.078 1 81.94 187 LYS A CA 1
ATOM 1506 C C . LYS A 1 187 ? -9.312 -31.672 -19.359 1 81.94 187 LYS A C 1
ATOM 1508 O O . LYS A 1 187 ? -9.648 -32.812 -19.078 1 81.94 187 LYS A O 1
ATOM 1513 N N . ARG A 1 188 ? -8.172 -31.156 -19.078 1 87.5 188 ARG A N 1
ATOM 1514 C CA . ARG A 1 188 ? -7.133 -31.984 -18.469 1 87.5 188 ARG A CA 1
ATOM 1515 C C . ARG A 1 188 ? -6.941 -31.625 -17 1 87.5 188 ARG A C 1
ATOM 1517 O O . ARG A 1 188 ? -6.258 -32.344 -16.266 1 87.5 188 ARG A O 1
ATOM 1524 N N . LEU A 1 189 ? -7.488 -30.531 -16.562 1 91.19 189 LEU A N 1
ATOM 1525 C CA . LEU A 1 189 ? -7.328 -30 -15.219 1 91.19 189 LEU A CA 1
ATOM 1526 C C . LEU A 1 189 ? -8.688 -29.781 -14.555 1 91.19 189 LEU A C 1
ATOM 1528 O O . LEU A 1 189 ? -9.688 -29.578 -15.234 1 91.19 189 LEU A O 1
ATOM 1532 N N . PRO A 1 190 ? -8.742 -29.906 -13.258 1 92.31 190 PRO A N 1
ATOM 1533 C CA . PRO A 1 190 ? -9.984 -29.609 -12.547 1 92.31 190 PRO A CA 1
ATOM 1534 C C . PRO A 1 190 ? -10.234 -28.109 -12.375 1 92.31 190 PRO A C 1
ATOM 1536 O O . PRO A 1 190 ? -10.32 -27.625 -11.242 1 92.31 190 PRO A O 1
ATOM 1539 N N . VAL A 1 191 ? -10.391 -27.453 -13.477 1 90.5 191 VAL A N 1
ATOM 1540 C CA . VAL A 1 191 ? -10.523 -26 -13.484 1 90.5 191 VAL A CA 1
ATOM 1541 C C . VAL A 1 191 ? -11.766 -25.609 -14.281 1 90.5 191 VAL A C 1
ATOM 1543 O O . VAL A 1 191 ? -12.391 -26.453 -14.93 1 90.5 191 VAL A O 1
ATOM 1546 N N . PHE A 1 192 ? -12.07 -24.422 -14.148 1 88.06 192 PHE A N 1
ATOM 1547 C CA . PHE A 1 192 ? -13.242 -23.859 -14.82 1 88.06 192 PHE A CA 1
ATOM 1548 C C . PHE A 1 192 ? -13.078 -23.922 -16.328 1 88.06 192 PHE A C 1
ATOM 1550 O O . PHE A 1 192 ? -11.992 -23.656 -16.859 1 88.06 192 PHE A O 1
ATOM 1557 N N . ASP A 1 193 ? -14.125 -24.312 -16.969 1 79.25 193 ASP A N 1
ATOM 1558 C CA . ASP A 1 193 ? -14.188 -24.297 -18.438 1 79.25 193 ASP A CA 1
ATOM 1559 C C . ASP A 1 193 ? -14.312 -22.859 -18.953 1 79.25 193 ASP A C 1
ATOM 1561 O O . ASP A 1 193 ? -15.367 -22.25 -18.828 1 79.25 193 ASP A O 1
ATOM 1565 N N . PRO A 1 194 ? -13.219 -22.359 -19.469 1 74.44 194 PRO A N 1
ATOM 1566 C CA . PRO A 1 194 ? -13.234 -20.953 -19.875 1 74.44 194 PRO A CA 1
ATOM 1567 C C . PRO A 1 194 ? -14.18 -20.688 -21.031 1 74.44 194 PRO A C 1
ATOM 1569 O O . PRO A 1 194 ? -14.445 -19.531 -21.359 1 74.44 194 PRO A O 1
ATOM 1572 N N . ASP A 1 195 ? -14.688 -21.719 -21.641 1 63.69 195 ASP A N 1
ATOM 1573 C CA . ASP A 1 195 ? -15.602 -21.562 -22.766 1 63.69 195 ASP A CA 1
ATOM 1574 C C . ASP A 1 195 ? -17.031 -21.375 -22.281 1 63.69 195 ASP A C 1
ATOM 1576 O O . ASP A 1 195 ? -17.938 -21.125 -23.094 1 63.69 195 ASP A O 1
ATOM 1580 N N . THR A 1 196 ? -17.141 -21.453 -20.984 1 69.38 196 THR A N 1
ATOM 1581 C CA . THR A 1 196 ? -18.469 -21.266 -20.406 1 69.38 196 THR A CA 1
ATOM 1582 C C . THR A 1 196 ? -18.578 -19.906 -19.75 1 69.38 196 THR A C 1
ATOM 1584 O O . THR A 1 196 ? -17.562 -19.312 -19.359 1 69.38 196 THR A O 1
ATOM 1587 N N . LYS A 1 197 ? -19.859 -19.469 -19.672 1 68.94 197 LYS A N 1
ATOM 1588 C CA . LYS A 1 197 ? -20.094 -18.203 -18.969 1 68.94 197 LYS A CA 1
ATOM 1589 C C . LYS A 1 197 ? -19.812 -18.328 -17.484 1 68.94 197 LYS A C 1
ATOM 1591 O O . LYS A 1 197 ? -20.234 -19.312 -16.844 1 68.94 197 LYS A O 1
ATOM 1596 N N . ILE A 1 198 ? -19.109 -17.344 -16.969 1 76.75 198 ILE A N 1
ATOM 1597 C CA . ILE A 1 198 ? -18.859 -17.344 -15.539 1 76.75 198 ILE A CA 1
ATOM 1598 C C . ILE A 1 198 ? -20.141 -17.016 -14.781 1 76.75 198 ILE A C 1
ATOM 1600 O O . ILE A 1 198 ? -20.766 -15.984 -15.047 1 76.75 198 ILE A O 1
ATOM 1604 N N . PRO A 1 199 ? -20.516 -17.766 -13.93 1 78.19 199 PRO A N 1
ATOM 1605 C CA . PRO A 1 199 ? -21.719 -17.453 -13.141 1 78.19 199 PRO A CA 1
ATOM 1606 C C . PRO A 1 199 ? -21.562 -16.188 -12.312 1 78.19 199 PRO A C 1
ATOM 1608 O O . PRO A 1 199 ? -20.469 -15.875 -11.844 1 78.19 199 PRO A O 1
ATOM 1611 N N . ALA A 1 200 ? -22.703 -15.531 -12 1 75.81 200 ALA A N 1
ATOM 1612 C CA . ALA A 1 200 ? -22.734 -14.281 -11.25 1 75.81 200 ALA A CA 1
ATOM 1613 C C . ALA A 1 200 ? -22.078 -14.445 -9.883 1 75.81 200 ALA A C 1
ATOM 1615 O O . ALA A 1 200 ? -21.359 -13.555 -9.414 1 75.81 200 ALA A O 1
ATOM 1616 N N . LEU A 1 201 ? -22.234 -15.578 -9.328 1 81.69 201 LEU A N 1
ATOM 1617 C CA . LEU A 1 201 ? -21.703 -15.859 -7.992 1 81.69 201 LEU A CA 1
ATOM 1618 C C . LEU A 1 201 ? -20.188 -15.914 -8 1 81.69 201 LEU A C 1
ATOM 1620 O O . LEU A 1 201 ? -19.547 -15.641 -6.98 1 81.69 201 LEU A O 1
ATOM 1624 N N . ALA A 1 202 ? -19.688 -16.219 -9.148 1 84.12 202 ALA A N 1
ATOM 1625 C CA . ALA A 1 202 ? -18.25 -16.391 -9.266 1 84.12 202 ALA A CA 1
ATOM 1626 C C . ALA A 1 202 ? -17.594 -15.102 -9.773 1 84.12 202 ALA A C 1
ATOM 1628 O O . ALA A 1 202 ? -16.359 -15.039 -9.898 1 84.12 202 ALA A O 1
ATOM 1629 N N . MET A 1 203 ? -18.375 -14.094 -9.953 1 78.81 203 MET A N 1
ATOM 1630 C CA . MET A 1 203 ? -17.859 -12.789 -10.367 1 78.81 203 MET A CA 1
ATOM 1631 C C . MET A 1 203 ? -17.312 -12.023 -9.164 1 78.81 203 MET A C 1
ATOM 1633 O O . MET A 1 203 ? -17.766 -12.211 -8.039 1 78.81 203 MET A O 1
ATOM 1637 N N . PRO A 1 204 ? -16.297 -11.172 -9.461 1 79.38 204 PRO A N 1
ATOM 1638 C CA . PRO A 1 204 ? -15.758 -10.375 -8.359 1 79.38 204 PRO A CA 1
ATOM 1639 C C . PRO A 1 204 ? -16.812 -9.508 -7.68 1 79.38 204 PRO A C 1
ATOM 1641 O O . PRO A 1 204 ? -17.688 -8.961 -8.352 1 79.38 204 PRO A O 1
ATOM 1644 N N . SER A 1 205 ? -16.703 -9.43 -6.398 1 77.06 205 SER A N 1
ATOM 1645 C CA . SER A 1 205 ? -17.578 -8.547 -5.637 1 77.06 205 SER A CA 1
ATOM 1646 C C . SER A 1 205 ? -17.281 -7.082 -5.945 1 77.06 205 SER A C 1
ATOM 1648 O O . SER A 1 205 ? -16.203 -6.746 -6.43 1 77.06 205 SER A O 1
ATOM 1650 N N . PRO A 1 206 ? -18.188 -6.223 -5.676 1 64.5 206 PRO A N 1
ATOM 1651 C CA . PRO A 1 206 ? -17.953 -4.797 -5.883 1 64.5 206 PRO A CA 1
ATOM 1652 C C . PRO A 1 206 ? -16.719 -4.289 -5.129 1 64.5 206 PRO A C 1
ATOM 1654 O O . PRO A 1 206 ? -16 -3.428 -5.629 1 64.5 206 PRO A O 1
ATOM 1657 N N . GLY A 1 207 ? -16.562 -4.82 -3.969 1 63.22 207 GLY A N 1
ATOM 1658 C CA . GLY A 1 207 ? -15.383 -4.438 -3.207 1 63.22 207 GLY A CA 1
ATOM 1659 C C . GLY A 1 207 ? -14.078 -4.738 -3.928 1 63.22 207 GLY A C 1
ATOM 1660 O O . GLY A 1 207 ? -13.164 -3.916 -3.932 1 63.22 207 GLY A O 1
ATOM 1661 N N . PHE A 1 208 ? -14.07 -5.805 -4.578 1 66.06 208 PHE A N 1
ATOM 1662 C CA . PHE A 1 208 ? -12.898 -6.184 -5.348 1 66.06 208 PHE A CA 1
ATOM 1663 C C . PHE A 1 208 ? -12.742 -5.293 -6.574 1 66.06 208 PHE A C 1
ATOM 1665 O O . PHE A 1 208 ? -11.633 -4.844 -6.883 1 66.06 208 PHE A O 1
ATOM 1672 N N . VAL A 1 209 ? -13.812 -5.008 -7.152 1 61.66 209 VAL A N 1
ATOM 1673 C CA . VAL A 1 209 ? -13.781 -4.254 -8.406 1 61.66 209 VAL A CA 1
ATOM 1674 C C . VAL A 1 209 ? -13.188 -2.869 -8.156 1 61.66 209 VAL A C 1
ATOM 1676 O O . VAL A 1 209 ? -12.398 -2.373 -8.961 1 61.66 209 VAL A O 1
ATOM 1679 N N . GLU A 1 210 ? -13.484 -2.385 -7.102 1 60.03 210 GLU A N 1
ATOM 1680 C CA . GLU A 1 210 ? -12.961 -1.062 -6.766 1 60.03 210 GLU A CA 1
ATOM 1681 C C . GLU A 1 210 ? -11.445 -1.094 -6.586 1 60.03 210 GLU A C 1
ATOM 1683 O O . GLU A 1 210 ? -10.734 -0.219 -7.09 1 60.03 210 GLU A O 1
ATOM 1688 N N . HIS A 1 211 ? -10.992 -2.094 -5.949 1 62.47 211 HIS A N 1
ATOM 1689 C CA . HIS A 1 211 ? -9.562 -2.227 -5.719 1 62.47 211 HIS A CA 1
ATOM 1690 C C . HIS A 1 211 ? -8.82 -2.543 -7.016 1 62.47 211 HIS A C 1
ATOM 1692 O O . HIS A 1 211 ? -7.734 -2.012 -7.262 1 62.47 211 HIS A O 1
ATOM 1698 N N . ASP A 1 212 ? -9.453 -3.348 -7.766 1 60.56 212 ASP A N 1
ATOM 1699 C CA . ASP A 1 212 ? -8.844 -3.801 -9.008 1 60.56 212 ASP A CA 1
ATOM 1700 C C . ASP A 1 212 ? -8.75 -2.662 -10.023 1 60.56 212 ASP A C 1
ATOM 1702 O O . ASP A 1 212 ? -7.766 -2.555 -10.758 1 60.56 212 ASP A O 1
ATOM 1706 N N . GLU A 1 213 ? -9.742 -1.893 -9.969 1 55.88 213 GLU A N 1
ATOM 1707 C CA . GLU A 1 213 ? -9.742 -0.771 -10.906 1 55.88 213 GLU A CA 1
ATOM 1708 C C . GLU A 1 213 ? -8.578 0.172 -10.641 1 55.88 213 GLU A C 1
ATOM 1710 O O . GLU A 1 213 ? -7.938 0.654 -11.578 1 55.88 213 GLU A O 1
ATOM 1715 N N . PHE A 1 214 ? -8.359 0.331 -9.516 1 57.59 214 PHE A N 1
ATOM 1716 C CA . PHE A 1 214 ? -7.262 1.223 -9.164 1 57.59 214 PHE A CA 1
ATOM 1717 C C . PHE A 1 214 ? -5.922 0.611 -9.555 1 57.59 214 PHE A C 1
ATOM 1719 O O . PHE A 1 214 ? -5.062 1.294 -10.117 1 57.59 214 PHE A O 1
ATOM 1726 N N . ASN A 1 215 ? -5.844 -0.633 -9.289 1 59.09 215 ASN A N 1
ATOM 1727 C CA . ASN A 1 215 ? -4.617 -1.337 -9.648 1 59.09 215 ASN A CA 1
ATOM 1728 C C . ASN A 1 215 ? -4.371 -1.305 -11.148 1 59.09 215 ASN A C 1
ATOM 1730 O O . ASN A 1 215 ? -3.246 -1.085 -11.602 1 59.09 215 ASN A O 1
ATOM 1734 N N . GLU A 1 216 ? -5.363 -1.506 -11.758 1 57.34 216 GLU A N 1
ATOM 1735 C CA . GLU A 1 216 ? -5.258 -1.511 -13.211 1 57.34 216 GLU A CA 1
ATOM 1736 C C . GLU A 1 216 ? -4.844 -0.14 -13.734 1 57.34 216 GLU A C 1
ATOM 1738 O O . GLU A 1 216 ? -4.062 -0.045 -14.688 1 57.34 216 GLU A O 1
ATOM 1743 N N . MET A 1 217 ? -5.363 0.77 -13.062 1 58.06 217 MET A N 1
ATOM 1744 C CA . MET A 1 217 ? -5.008 2.133 -13.445 1 58.06 217 MET A CA 1
ATOM 1745 C C . MET A 1 217 ? -3.525 2.396 -13.203 1 58.06 217 MET A C 1
ATOM 1747 O O . MET A 1 217 ? -2.855 3.016 -14.031 1 58.06 217 MET A O 1
ATOM 1751 N N . ILE A 1 218 ? -3.102 1.876 -12.148 1 59.81 218 ILE A N 1
ATOM 1752 C CA . ILE A 1 218 ? -1.699 2.084 -11.805 1 59.81 218 ILE A CA 1
ATOM 1753 C C . ILE A 1 218 ? -0.809 1.338 -12.797 1 59.81 218 ILE A C 1
ATOM 1755 O O . ILE A 1 218 ? 0.199 1.876 -13.258 1 59.81 218 ILE A O 1
ATOM 1759 N N . VAL A 1 219 ? -1.215 0.112 -13.109 1 57.19 219 VAL A N 1
ATOM 1760 C CA . VAL A 1 219 ? -0.457 -0.69 -14.062 1 57.19 219 VAL A CA 1
ATOM 1761 C C . VAL A 1 219 ? -0.393 0.03 -15.406 1 57.19 219 VAL A C 1
ATOM 1763 O O . VAL A 1 219 ? 0.679 0.143 -16.016 1 57.19 219 VAL A O 1
ATOM 1766 N N . ALA A 1 220 ? -1.474 0.484 -15.836 1 53.56 220 ALA A N 1
ATOM 1767 C CA . ALA A 1 220 ? -1.536 1.202 -17.109 1 53.56 220 ALA A CA 1
ATOM 1768 C C . ALA A 1 220 ? -0.646 2.439 -17.078 1 53.56 220 ALA A C 1
ATOM 1770 O O . ALA A 1 220 ? 0.06 2.725 -18.047 1 53.56 220 ALA A O 1
ATOM 1771 N N . PHE A 1 221 ? -0.667 3.004 -16.016 1 55.78 221 PHE A N 1
ATOM 1772 C CA . PHE A 1 221 ? 0.123 4.219 -15.859 1 55.78 221 PHE A CA 1
ATOM 1773 C C . PHE A 1 221 ? 1.613 3.912 -15.945 1 55.78 221 PHE A C 1
ATOM 1775 O O . PHE A 1 221 ? 2.367 4.633 -16.594 1 55.78 221 PHE A O 1
ATOM 1782 N N . VAL A 1 222 ? 1.958 2.924 -15.219 1 56.41 222 VAL A N 1
ATOM 1783 C CA . VAL A 1 222 ? 3.373 2.566 -15.188 1 56.41 222 VAL A CA 1
ATOM 1784 C C . VAL A 1 222 ? 3.854 2.24 -16.609 1 56.41 222 VAL A C 1
ATOM 1786 O O . VAL A 1 222 ? 4.938 2.666 -17.016 1 56.41 222 VAL A O 1
ATOM 1789 N N . ILE A 1 223 ? 3.059 1.578 -17.25 1 54.41 223 ILE A N 1
ATOM 1790 C CA . ILE A 1 223 ? 3.398 1.196 -18.625 1 54.41 223 ILE A CA 1
ATOM 1791 C C . ILE A 1 223 ? 3.533 2.447 -19.484 1 54.41 223 ILE A C 1
ATOM 1793 O O . ILE A 1 223 ? 4.504 2.59 -20.234 1 54.41 223 ILE A O 1
ATOM 1797 N N . ILE A 1 224 ? 2.607 3.309 -19.281 1 51.47 224 ILE A N 1
ATOM 1798 C CA . ILE A 1 224 ? 2.598 4.547 -20.062 1 51.47 224 ILE A CA 1
ATOM 1799 C C . ILE A 1 224 ? 3.816 5.391 -19.688 1 51.47 224 ILE A C 1
ATOM 1801 O O . ILE A 1 224 ? 4.465 5.973 -20.562 1 51.47 224 ILE A O 1
ATOM 1805 N N . TYR A 1 225 ? 4.012 5.449 -18.484 1 52.47 225 TYR A N 1
ATOM 1806 C CA . TYR A 1 225 ? 5.148 6.203 -17.969 1 52.47 225 TYR A CA 1
ATOM 1807 C C . TYR A 1 225 ? 6.453 5.711 -18.594 1 52.47 225 TYR A C 1
ATOM 1809 O O . TYR A 1 225 ? 7.273 6.516 -19.047 1 52.47 225 TYR A O 1
ATOM 1817 N N . TRP A 1 226 ? 6.602 4.527 -18.625 1 52.88 226 TRP A N 1
ATOM 1818 C CA . TRP A 1 226 ? 7.82 3.953 -19.172 1 52.88 226 TRP A CA 1
ATOM 1819 C C . TRP A 1 226 ? 7.93 4.242 -20.672 1 52.88 226 TRP A C 1
ATOM 1821 O O . TRP A 1 226 ? 9.016 4.543 -21.172 1 52.88 226 TRP A O 1
ATOM 1831 N N . MET A 1 227 ? 6.844 4.117 -21.25 1 49.03 227 MET A N 1
ATOM 1832 C CA . MET A 1 227 ? 6.812 4.383 -22.688 1 49.03 227 MET A CA 1
ATOM 1833 C C . MET A 1 227 ? 7.168 5.836 -22.969 1 49.03 227 MET A C 1
ATOM 1835 O O . MET A 1 227 ? 7.918 6.117 -23.906 1 49.03 227 MET A O 1
ATOM 1839 N N . LEU A 1 228 ? 6.723 6.582 -22.125 1 47.41 228 LEU A N 1
ATOM 1840 C CA . LEU A 1 228 ? 6.922 8.016 -22.312 1 47.41 228 LEU A CA 1
ATOM 1841 C C . LEU A 1 228 ? 8.359 8.414 -22.016 1 47.41 228 LEU A C 1
ATOM 1843 O O . LEU A 1 228 ? 8.898 9.344 -22.609 1 47.41 228 LEU A O 1
ATOM 1847 N N . ARG A 1 229 ? 8.922 7.836 -21.047 1 48.59 229 ARG A N 1
ATOM 1848 C CA . ARG A 1 229 ? 10.312 8.117 -20.688 1 48.59 229 ARG A CA 1
ATOM 1849 C C . ARG A 1 229 ? 11.266 7.602 -21.766 1 48.59 229 ARG A C 1
ATOM 1851 O O . ARG A 1 229 ? 12.453 7.945 -21.766 1 48.59 229 ARG A O 1
ATOM 1858 N N . GLY A 1 230 ? 10.688 7.133 -22.703 1 43.5 230 GLY A N 1
ATOM 1859 C CA . GLY A 1 230 ? 11.516 6.621 -23.781 1 43.5 230 GLY A CA 1
ATOM 1860 C C . GLY A 1 230 ? 12.32 5.395 -23.391 1 43.5 230 GLY A C 1
ATOM 1861 O O . GLY A 1 230 ? 13.352 5.098 -24 1 43.5 230 GLY A O 1
ATOM 1862 N N . GLU A 1 231 ? 12.039 5.043 -22.156 1 47.22 231 GLU A N 1
ATOM 1863 C CA . GLU A 1 231 ? 12.766 3.855 -21.719 1 47.22 231 GLU A CA 1
ATOM 1864 C C . GLU A 1 231 ? 12.547 2.691 -22.688 1 47.22 231 GLU A C 1
ATOM 1866 O O . GLU A 1 231 ? 11.406 2.4 -23.062 1 47.22 231 GLU A O 1
ATOM 1871 N N . LYS A 1 232 ? 13.695 2.52 -23.344 1 46.09 232 LYS A N 1
ATOM 1872 C CA . LYS A 1 232 ? 13.641 1.52 -24.422 1 46.09 232 LYS A CA 1
ATOM 1873 C C . LYS A 1 232 ? 13.812 0.11 -23.859 1 46.09 232 LYS A C 1
ATOM 1875 O O . LYS A 1 232 ? 13.367 -0.863 -24.469 1 46.09 232 LYS A O 1
ATOM 1880 N N . HIS A 1 233 ? 14.484 0.085 -22.625 1 48.41 233 HIS A N 1
ATOM 1881 C CA . HIS A 1 233 ? 14.836 -1.238 -22.109 1 48.41 233 HIS A CA 1
ATOM 1882 C C . HIS A 1 233 ? 14.055 -1.565 -20.844 1 48.41 233 HIS A C 1
ATOM 1884 O O . HIS A 1 233 ? 13.859 -0.698 -19.984 1 48.41 233 HIS A O 1
ATOM 1890 N N . ALA A 1 234 ? 13.461 -2.68 -20.828 1 52 234 ALA A N 1
ATOM 1891 C CA . ALA A 1 234 ? 12.664 -3.184 -19.719 1 52 234 ALA A CA 1
ATOM 1892 C C . ALA A 1 234 ? 13.391 -3.006 -18.391 1 52 234 ALA A C 1
ATOM 1894 O O . ALA A 1 234 ? 12.773 -2.75 -17.359 1 52 234 ALA A O 1
ATOM 1895 N N . TRP A 1 235 ? 14.688 -2.949 -18.453 1 53.56 235 TRP A N 1
ATOM 1896 C CA . TRP A 1 235 ? 15.484 -2.887 -17.234 1 53.56 235 TRP A CA 1
ATOM 1897 C C . TRP A 1 235 ? 15.328 -1.535 -16.547 1 53.56 235 TRP A C 1
ATOM 1899 O O . TRP A 1 235 ? 15.32 -1.454 -15.32 1 53.56 235 TRP A O 1
ATOM 1909 N N . ASP A 1 236 ? 15.227 -0.657 -17.438 1 52.69 236 ASP A N 1
ATOM 1910 C CA . ASP A 1 236 ? 15.18 0.698 -16.906 1 52.69 236 ASP A CA 1
ATOM 1911 C C . ASP A 1 236 ? 13.812 1.002 -16.297 1 52.69 236 ASP A C 1
ATOM 1913 O O . ASP A 1 236 ? 13.641 2.016 -15.617 1 52.69 236 ASP A O 1
ATOM 1917 N N . MET A 1 237 ? 13.047 -0.038 -16.484 1 53.75 237 MET A N 1
ATOM 1918 C CA . MET A 1 237 ? 11.672 0.178 -16.062 1 53.75 237 MET A CA 1
ATOM 1919 C C . MET A 1 237 ? 11.414 -0.483 -14.711 1 53.75 237 MET A C 1
ATOM 1921 O O . MET A 1 237 ? 10.336 -0.323 -14.133 1 53.75 237 MET A O 1
ATOM 1925 N N . LEU A 1 238 ? 12.352 -1.213 -14.305 1 54.84 238 LEU A N 1
ATOM 1926 C CA . LEU A 1 238 ? 12.109 -1.952 -13.07 1 54.84 238 LEU A CA 1
ATOM 1927 C C . LEU A 1 238 ? 12.203 -1.031 -11.859 1 54.84 238 LEU A C 1
ATOM 1929 O O . LEU A 1 238 ? 13.148 -0.247 -11.742 1 54.84 238 LEU A O 1
ATOM 1933 N N . PRO A 1 239 ? 11.102 -0.965 -11.125 1 52.12 239 PRO A N 1
ATOM 1934 C CA . PRO A 1 239 ? 11.234 -0.224 -9.867 1 52.12 239 PRO A CA 1
ATOM 1935 C C . PRO A 1 239 ? 12.398 -0.725 -9.008 1 52.12 239 PRO A C 1
ATOM 1937 O O . PRO A 1 239 ? 12.867 -1.853 -9.195 1 52.12 239 PRO A O 1
ATOM 1940 N N . PRO A 1 240 ? 12.805 0.176 -8.164 1 53.62 240 PRO A N 1
ATOM 1941 C CA . PRO A 1 240 ? 13.852 -0.281 -7.246 1 53.62 240 PRO A CA 1
ATOM 1942 C C . PRO A 1 240 ? 13.445 -1.514 -6.445 1 53.62 240 PRO A C 1
ATOM 1944 O O . PRO A 1 240 ? 12.32 -1.578 -5.941 1 53.62 240 PRO A O 1
ATOM 1947 N N . ASN A 1 241 ? 13.977 -2.648 -6.789 1 56.31 241 ASN A N 1
ATOM 1948 C CA . ASN A 1 241 ? 13.805 -3.871 -6.008 1 56.31 241 ASN A CA 1
ATOM 1949 C C . ASN A 1 241 ? 15.078 -4.227 -5.246 1 56.31 241 ASN A C 1
ATOM 1951 O O . ASN A 1 241 ? 16.047 -3.463 -5.254 1 56.31 241 ASN A O 1
ATOM 1955 N N . VAL A 1 242 ? 14.922 -5.188 -4.379 1 52.16 242 VAL A N 1
ATOM 1956 C CA . VAL A 1 242 ? 16.047 -5.582 -3.533 1 52.16 242 VAL A CA 1
ATOM 1957 C C . VAL A 1 242 ? 17.312 -5.676 -4.371 1 52.16 242 VAL A C 1
ATOM 1959 O O . VAL A 1 242 ? 18.406 -5.309 -3.91 1 52.16 242 VAL A O 1
ATOM 1962 N N . TYR A 1 243 ? 17.188 -6.082 -5.602 1 51.31 243 TYR A N 1
ATOM 1963 C CA . TYR A 1 243 ? 18.359 -6.27 -6.449 1 51.31 243 TYR A CA 1
ATOM 1964 C C . TYR A 1 243 ? 18.938 -4.926 -6.875 1 51.31 243 TYR A C 1
ATOM 1966 O O . TYR A 1 243 ? 20.156 -4.758 -6.914 1 51.31 243 TYR A O 1
ATOM 1974 N N . THR A 1 244 ? 17.938 -4.023 -7.148 1 53.81 244 THR A N 1
ATOM 1975 C CA . THR A 1 244 ? 18.422 -2.748 -7.652 1 53.81 244 THR A CA 1
ATOM 1976 C C . THR A 1 244 ? 18.875 -1.854 -6.5 1 53.81 244 THR A C 1
ATOM 1978 O O . THR A 1 244 ? 19.688 -0.936 -6.699 1 53.81 244 THR A O 1
ATOM 1981 N N . ARG A 1 245 ? 18.422 -2.359 -5.375 1 54.03 245 ARG A N 1
ATOM 1982 C CA . ARG A 1 245 ? 18.672 -1.469 -4.246 1 54.03 245 ARG A CA 1
ATOM 1983 C C . ARG A 1 245 ? 19.859 -1.954 -3.428 1 54.03 245 ARG A C 1
ATOM 1985 O O . ARG A 1 245 ? 20.359 -1.233 -2.561 1 54.03 245 ARG A O 1
ATOM 1992 N N . SER A 1 246 ? 20.188 -3.229 -3.721 1 54.12 246 SER A N 1
ATOM 1993 C CA . SER A 1 246 ? 21.219 -3.732 -2.82 1 54.12 246 SER A CA 1
ATOM 1994 C C . SER A 1 246 ? 22.391 -4.309 -3.598 1 54.12 246 SER A C 1
ATOM 1996 O O . SER A 1 246 ? 22.219 -4.801 -4.715 1 54.12 246 SER A O 1
ATOM 1998 N N . ASP A 1 247 ? 23.531 -4.082 -3.189 1 58.19 247 ASP A N 1
ATOM 1999 C CA . ASP A 1 247 ? 24.766 -4.648 -3.709 1 58.19 247 ASP A CA 1
ATOM 2000 C C . ASP A 1 247 ? 24.859 -6.141 -3.396 1 58.19 247 ASP A C 1
ATOM 2002 O O . ASP A 1 247 ? 25.797 -6.812 -3.832 1 58.19 247 ASP A O 1
ATOM 2006 N N . PHE A 1 248 ? 23.797 -6.648 -2.777 1 62.56 248 PHE A N 1
ATOM 2007 C CA . PHE A 1 248 ? 23.953 -8 -2.25 1 62.56 248 PHE A CA 1
ATOM 2008 C C . PHE A 1 248 ? 23.234 -9.016 -3.125 1 62.56 248 PHE A C 1
ATOM 2010 O O . PHE A 1 248 ? 23.203 -10.203 -2.811 1 62.56 248 PHE A O 1
ATOM 2017 N N . ALA A 1 249 ? 22.844 -8.562 -4.27 1 65.81 249 ALA A N 1
ATOM 2018 C CA . ALA A 1 249 ? 21.984 -9.461 -5.047 1 65.81 249 ALA A CA 1
ATOM 2019 C C . ALA A 1 249 ? 22.781 -10.656 -5.566 1 65.81 249 ALA A C 1
ATOM 2021 O O . ALA A 1 249 ? 22.203 -11.711 -5.84 1 65.81 249 ALA A O 1
ATOM 2022 N N . THR A 1 250 ? 24.109 -10.562 -5.473 1 75.56 250 THR A N 1
ATOM 2023 C CA . THR A 1 250 ? 24.906 -11.68 -5.988 1 75.56 250 THR A CA 1
ATOM 2024 C C . THR A 1 250 ? 25.703 -12.336 -4.867 1 75.56 250 THR A C 1
ATOM 2026 O O . THR A 1 250 ? 26.625 -13.117 -5.133 1 75.56 250 THR A O 1
ATOM 2029 N N . SER A 1 251 ? 25.266 -12.039 -3.717 1 86.56 251 SER A N 1
ATOM 2030 C CA . SER A 1 251 ? 25.969 -12.672 -2.611 1 86.56 251 SER A CA 1
ATOM 2031 C C . SER A 1 251 ? 25.453 -14.086 -2.361 1 86.56 251 SER A C 1
ATOM 2033 O O . SER A 1 251 ? 24.312 -14.398 -2.697 1 86.56 251 SER A O 1
ATOM 2035 N N . ASP A 1 252 ? 26.297 -14.961 -1.826 1 92.19 252 ASP A N 1
ATOM 2036 C CA . ASP A 1 252 ? 25.906 -16.312 -1.447 1 92.19 252 ASP A CA 1
ATOM 2037 C C . ASP A 1 252 ? 24.844 -16.281 -0.34 1 92.19 252 ASP A C 1
ATOM 2039 O O . ASP A 1 252 ? 23.938 -17.109 -0.322 1 92.19 252 ASP A O 1
ATOM 2043 N N . GLU A 1 253 ? 25.016 -15.32 0.49 1 88.81 253 GLU A N 1
ATOM 2044 C CA . GLU A 1 253 ? 24.062 -15.18 1.586 1 88.81 253 GLU A CA 1
ATOM 2045 C C . GLU A 1 253 ? 22.672 -14.883 1.062 1 88.81 253 GLU A C 1
ATOM 2047 O O . GLU A 1 253 ? 21.688 -15.445 1.55 1 88.81 253 GLU A O 1
ATOM 2052 N N . PHE A 1 254 ? 22.641 -14.078 0.119 1 86.44 254 PHE A N 1
ATOM 2053 C CA . PHE A 1 254 ? 21.344 -13.742 -0.454 1 86.44 254 PHE A CA 1
ATOM 2054 C C . PHE A 1 254 ? 20.781 -14.922 -1.247 1 86.44 254 PHE A C 1
ATOM 2056 O O . PHE A 1 254 ? 19.578 -15.156 -1.239 1 86.44 254 PHE A O 1
ATOM 2063 N N . PHE A 1 255 ? 21.641 -15.625 -1.916 1 90.06 255 PHE A N 1
ATOM 2064 C CA . PHE A 1 255 ? 21.234 -16.828 -2.637 1 90.06 255 PHE A CA 1
ATOM 2065 C C . PHE A 1 255 ? 20.547 -17.812 -1.696 1 90.06 255 PHE A C 1
ATOM 2067 O O . PHE A 1 255 ? 19.453 -18.312 -1.992 1 90.06 255 PHE A O 1
ATOM 2074 N N . VAL A 1 256 ? 21.156 -18.031 -0.62 1 93 256 VAL A N 1
ATOM 2075 C CA . VAL A 1 256 ? 20.625 -18.969 0.362 1 93 256 VAL A CA 1
ATOM 2076 C C . VAL A 1 256 ? 19.344 -18.406 0.971 1 93 256 VAL A C 1
ATOM 2078 O O . VAL A 1 256 ? 18.359 -19.141 1.139 1 93 256 VAL A O 1
ATOM 2081 N N . TYR A 1 257 ? 19.359 -17.156 1.266 1 89.56 257 TYR A N 1
ATOM 2082 C CA . TYR A 1 257 ? 18.188 -16.516 1.831 1 89.56 257 TYR A CA 1
ATOM 2083 C C . TYR A 1 257 ? 16.969 -16.688 0.923 1 89.56 257 TYR A C 1
ATOM 2085 O O . TYR A 1 257 ? 15.867 -16.938 1.399 1 89.56 257 TYR A O 1
ATOM 2093 N N . ARG A 1 258 ? 17.125 -16.594 -0.299 1 88.5 258 ARG A N 1
ATOM 2094 C CA . ARG A 1 258 ? 16.016 -16.703 -1.245 1 88.5 258 ARG A CA 1
ATOM 2095 C C . ARG A 1 258 ? 15.508 -18.125 -1.331 1 88.5 258 ARG A C 1
ATOM 2097 O O . ARG A 1 258 ? 14.312 -18.359 -1.552 1 88.5 258 ARG A O 1
ATOM 2104 N N . ARG A 1 259 ? 16.359 -19.078 -1.17 1 92.94 259 ARG A N 1
ATOM 2105 C CA . ARG A 1 259 ? 15.914 -20.469 -1.14 1 92.94 259 ARG A CA 1
ATOM 2106 C C . ARG A 1 259 ? 15.07 -20.75 0.1 1 92.94 259 ARG A C 1
ATOM 2108 O O . ARG A 1 259 ? 14.148 -21.562 0.06 1 92.94 259 ARG A O 1
ATOM 2115 N N . LEU A 1 260 ? 15.422 -20.031 1.132 1 92.5 260 LEU A N 1
ATOM 2116 C CA . LEU A 1 260 ? 14.766 -20.25 2.418 1 92.5 260 LEU A CA 1
ATOM 2117 C C . LEU A 1 260 ? 13.5 -19.406 2.539 1 92.5 260 LEU A C 1
ATOM 2119 O O . LEU A 1 260 ? 12.562 -19.797 3.236 1 92.5 260 LEU A O 1
ATOM 2123 N N . ASN A 1 261 ? 13.508 -18.234 1.856 1 90.88 261 ASN A N 1
ATOM 2124 C CA . ASN A 1 261 ? 12.453 -17.266 2.166 1 90.88 261 ASN A CA 1
ATOM 2125 C C . ASN A 1 261 ? 11.883 -16.641 0.899 1 90.88 261 ASN A C 1
ATOM 2127 O O . ASN A 1 261 ? 11.055 -15.727 0.974 1 90.88 261 ASN A O 1
ATOM 2131 N N . GLY A 1 262 ? 12.273 -17.094 -0.257 1 88.06 262 GLY A N 1
ATOM 2132 C CA . GLY A 1 262 ? 11.836 -16.5 -1.508 1 88.06 262 GLY A CA 1
ATOM 2133 C C . GLY A 1 262 ? 10.484 -17.016 -1.97 1 88.06 262 GLY A C 1
ATOM 2134 O O . GLY A 1 262 ? 9.773 -17.672 -1.21 1 88.06 262 GLY A O 1
ATOM 2135 N N . CYS A 1 263 ? 10.102 -16.734 -3.141 1 87.44 263 CYS A N 1
ATOM 2136 C CA . CYS A 1 263 ? 8.773 -16.984 -3.678 1 87.44 263 CYS A CA 1
ATOM 2137 C C . CYS A 1 263 ? 8.531 -18.484 -3.869 1 87.44 263 CYS A C 1
ATOM 2139 O O . CYS A 1 263 ? 7.387 -18.938 -3.842 1 87.44 263 CYS A O 1
ATOM 2141 N N . ASN A 1 264 ? 9.586 -19.266 -3.977 1 91.25 264 ASN A N 1
ATOM 2142 C CA . ASN A 1 264 ? 9.43 -20.688 -4.234 1 91.25 264 ASN A CA 1
ATOM 2143 C C . ASN A 1 264 ? 9.586 -21.516 -2.955 1 91.25 264 ASN A C 1
ATOM 2145 O O . ASN A 1 264 ? 9.5 -22.75 -2.986 1 91.25 264 ASN A O 1
ATOM 2149 N N . ARG A 1 265 ? 9.797 -20.891 -1.895 1 91.69 265 ARG A N 1
ATOM 2150 C CA . ARG A 1 265 ? 10.141 -21.562 -0.648 1 91.69 265 ARG A CA 1
ATOM 2151 C C . ARG A 1 265 ? 9.117 -22.641 -0.316 1 91.69 265 ARG A C 1
ATOM 2153 O O . ARG A 1 265 ? 9.469 -23.719 0.183 1 91.69 265 ARG A O 1
ATOM 2160 N N . PRO A 1 266 ? 7.836 -22.406 -0.518 1 91.81 266 PRO A N 1
ATOM 2161 C CA . PRO A 1 266 ? 6.859 -23.438 -0.18 1 91.81 266 PRO A CA 1
ATOM 2162 C C . PRO A 1 266 ? 7.113 -24.75 -0.92 1 91.81 266 PRO A C 1
ATOM 2164 O O . PRO A 1 266 ? 6.645 -25.812 -0.491 1 91.81 266 PRO A O 1
ATOM 2167 N N . TYR A 1 267 ? 7.898 -24.672 -1.954 1 91.81 267 TYR A N 1
ATOM 2168 C CA . TYR A 1 267 ? 8.133 -25.875 -2.756 1 91.81 267 TYR A CA 1
ATOM 2169 C C . TYR A 1 267 ? 9.609 -26.234 -2.771 1 91.81 267 TYR A C 1
ATOM 2171 O O . TYR A 1 267 ? 10.023 -27.156 -3.49 1 91.81 267 TYR A O 1
ATOM 2179 N N . ASN A 1 268 ? 10.391 -25.469 -2.045 1 92.62 268 ASN A N 1
ATOM 2180 C CA . ASN A 1 268 ? 11.781 -25.828 -1.811 1 92.62 268 ASN A CA 1
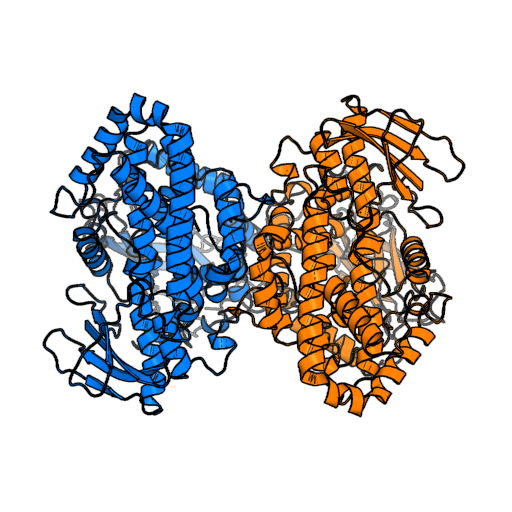ATOM 2181 C C . ASN A 1 268 ? 11.922 -26.781 -0.625 1 92.62 268 ASN A C 1
ATOM 2183 O O . ASN A 1 268 ? 11.914 -26.344 0.528 1 92.62 268 ASN A O 1
ATOM 2187 N N . PHE A 1 269 ? 12.055 -28.062 -0.951 1 92.5 269 PHE A N 1
ATOM 2188 C CA . PHE A 1 269 ? 12.18 -29.078 0.09 1 92.5 269 PHE A CA 1
ATOM 2189 C C . PHE A 1 269 ? 13.648 -29.375 0.371 1 92.5 269 PHE A C 1
ATOM 2191 O O . PHE A 1 269 ? 14.375 -29.828 -0.515 1 92.5 269 PHE A O 1
ATOM 2198 N N . PHE A 1 270 ? 14.062 -29.062 1.594 1 94.06 270 PHE A N 1
ATOM 2199 C CA . PHE A 1 270 ? 15.422 -29.344 2.027 1 94.06 270 PHE A CA 1
ATOM 2200 C C . PHE A 1 270 ? 15.508 -30.719 2.676 1 94.06 270 PHE A C 1
ATOM 2202 O O . PHE A 1 270 ? 14.914 -30.953 3.727 1 94.06 270 PHE A O 1
ATOM 2209 N N . LYS A 1 271 ? 16.203 -31.594 2.041 1 94.69 271 LYS A N 1
ATOM 2210 C CA . LYS A 1 271 ? 16.375 -32.938 2.568 1 94.69 271 LYS A CA 1
ATOM 2211 C C . LYS A 1 271 ? 17.734 -33.125 3.238 1 94.69 271 LYS A C 1
ATOM 2213 O O . LYS A 1 271 ? 18.766 -32.812 2.641 1 94.69 271 LYS A O 1
ATOM 2218 N N . LYS A 1 272 ? 17.656 -33.531 4.402 1 94.12 272 LYS A N 1
ATOM 2219 C CA . LYS A 1 272 ? 18.906 -33.844 5.082 1 94.12 272 LYS A CA 1
ATOM 2220 C C . LYS A 1 272 ? 19.547 -35.094 4.496 1 94.12 272 LYS A C 1
ATOM 2222 O O . LYS A 1 272 ? 18.859 -36.094 4.227 1 94.12 272 LYS A O 1
ATOM 2227 N N . VAL A 1 273 ? 20.844 -34.969 4.246 1 95.81 273 VAL A N 1
ATOM 2228 C CA . VAL A 1 273 ? 21.562 -36.125 3.688 1 95.81 273 VAL A CA 1
ATOM 2229 C C . VAL A 1 273 ? 22.781 -36.438 4.559 1 95.81 273 VAL A C 1
ATOM 2231 O O . VAL A 1 273 ? 23.234 -35.594 5.324 1 95.81 273 VAL A O 1
ATOM 2234 N N . GLU A 1 274 ? 23.266 -37.688 4.438 1 94.62 274 GLU A N 1
ATOM 2235 C CA . GLU A 1 274 ? 24.438 -38.156 5.199 1 94.62 274 GLU A CA 1
ATOM 2236 C C . GLU A 1 274 ? 25.547 -38.625 4.273 1 94.62 274 GLU A C 1
ATOM 2238 O O . GLU A 1 274 ? 25.266 -39.062 3.15 1 94.62 274 GLU A O 1
ATOM 2243 N N . GLY A 1 275 ? 26.734 -38.531 4.738 1 93.56 275 GLY A N 1
ATOM 2244 C CA . GLY A 1 275 ? 27.875 -39.094 4.035 1 93.56 275 GLY A CA 1
ATOM 2245 C C . GLY A 1 275 ? 28.359 -38.219 2.887 1 93.56 275 GLY A C 1
ATOM 2246 O O . GLY A 1 275 ? 29.078 -38.688 2.008 1 93.56 275 GLY A O 1
ATOM 2247 N N . LYS A 1 276 ? 27.891 -37 2.803 1 95.06 276 LYS A N 1
ATOM 2248 C CA . LYS A 1 276 ? 28.297 -36.062 1.768 1 95.06 276 LYS A CA 1
ATOM 2249 C C . LYS A 1 276 ? 28.984 -34.844 2.377 1 95.06 276 LYS A C 1
ATOM 2251 O O . LYS A 1 276 ? 29.031 -34.719 3.602 1 95.06 276 LYS A O 1
ATOM 2256 N N . GLU A 1 277 ? 29.656 -34.062 1.473 1 95.06 277 GLU A N 1
ATOM 2257 C CA . GLU A 1 277 ? 30.328 -32.844 1.919 1 95.06 277 GLU A CA 1
ATOM 2258 C C . GLU A 1 277 ? 29.312 -31.797 2.398 1 95.06 277 GLU A C 1
ATOM 2260 O O . GLU A 1 277 ? 29.688 -30.844 3.072 1 95.06 277 GLU A O 1
ATOM 2265 N N . TRP A 1 278 ? 28.125 -32.031 2.084 1 96.94 278 TRP A N 1
ATOM 2266 C CA . TRP A 1 278 ? 27.047 -31.125 2.484 1 96.94 278 TRP A CA 1
ATOM 2267 C C . TRP A 1 278 ? 26.016 -31.859 3.344 1 96.94 278 TRP A C 1
ATOM 2269 O O . TRP A 1 278 ? 26.047 -33.094 3.471 1 96.94 278 TRP A O 1
ATOM 2279 N N . ASP A 1 279 ? 25.094 -31.078 3.975 1 95.81 279 ASP A N 1
ATOM 2280 C CA . ASP A 1 279 ? 24.156 -31.609 4.961 1 95.81 279 ASP A CA 1
ATOM 2281 C C . ASP A 1 279 ? 22.719 -31.625 4.41 1 95.81 279 ASP A C 1
ATOM 2283 O O . ASP A 1 279 ? 21.891 -32.438 4.852 1 95.81 279 ASP A O 1
ATOM 2287 N N . TYR A 1 280 ? 22.422 -30.688 3.508 1 96.38 280 TYR A N 1
ATOM 2288 C CA . TYR A 1 280 ? 21.078 -30.578 2.963 1 96.38 280 TYR A CA 1
ATOM 2289 C C . TYR A 1 280 ? 21.109 -30.5 1.441 1 96.38 280 TYR A C 1
ATOM 2291 O O . TYR A 1 280 ? 22 -29.891 0.862 1 96.38 280 TYR A O 1
ATOM 2299 N N . GLU A 1 281 ? 20.141 -31.156 0.831 1 97.56 281 GLU A N 1
ATOM 2300 C CA . GLU A 1 281 ? 19.922 -31.078 -0.612 1 97.56 281 GLU A CA 1
ATOM 2301 C C . GLU A 1 281 ? 18.547 -30.516 -0.944 1 97.56 281 GLU A C 1
ATOM 2303 O O . GLU A 1 281 ? 17.562 -30.875 -0.299 1 97.56 281 GLU A O 1
ATOM 2308 N N . MET A 1 282 ? 18.5 -29.578 -1.806 1 96.81 282 MET A N 1
ATOM 2309 C CA . MET A 1 282 ? 17.25 -29.047 -2.346 1 96.81 282 MET A CA 1
ATOM 2310 C C . MET A 1 282 ? 17.141 -29.328 -3.842 1 96.81 282 MET A C 1
ATOM 2312 O O . MET A 1 282 ? 17.922 -28.781 -4.633 1 96.81 282 MET A O 1
ATOM 2316 N N . ARG A 1 283 ? 16.172 -30.062 -4.203 1 95.62 283 ARG A N 1
ATOM 2317 C CA . ARG A 1 283 ? 16.047 -30.5 -5.59 1 95.62 283 ARG A CA 1
ATOM 2318 C C . ARG A 1 283 ? 14.859 -29.828 -6.273 1 95.62 283 ARG A C 1
ATOM 2320 O O . ARG A 1 283 ? 13.82 -29.625 -5.648 1 95.62 283 ARG A O 1
ATOM 2327 N N . LEU A 1 284 ? 15.023 -29.469 -7.441 1 94.88 284 LEU A N 1
ATOM 2328 C CA . LEU A 1 284 ? 13.977 -28.953 -8.32 1 94.88 284 LEU A CA 1
ATOM 2329 C C . LEU A 1 284 ? 14.062 -29.594 -9.703 1 94.88 284 LEU A C 1
ATOM 2331 O O . LEU A 1 284 ? 15.148 -29.688 -10.281 1 94.88 284 LEU A O 1
ATOM 2335 N N . SER A 1 285 ? 12.961 -30.047 -10.234 1 93.69 285 SER A N 1
ATOM 2336 C CA . SER A 1 285 ? 12.977 -30.797 -11.484 1 93.69 285 SER A CA 1
ATOM 2337 C C . SER A 1 285 ? 11.922 -30.266 -12.453 1 93.69 285 SER A C 1
ATOM 2339 O O . SER A 1 285 ? 10.812 -29.922 -12.047 1 93.69 285 SER A O 1
ATOM 2341 N N . PHE A 1 286 ? 12.281 -30.188 -13.688 1 94.06 286 PHE A N 1
ATOM 2342 C CA . PHE A 1 286 ? 11.383 -29.859 -14.789 1 94.06 286 PHE A CA 1
ATOM 2343 C C . PHE A 1 286 ? 11.305 -31.016 -15.773 1 94.06 286 PHE A C 1
ATOM 2345 O O . PHE A 1 286 ? 10.945 -30.812 -16.938 1 94.06 286 PHE A O 1
ATOM 2352 N N . SER A 1 287 ? 11.602 -32.156 -15.266 1 91.25 287 SER A N 1
ATOM 2353 C CA . SER A 1 287 ? 11.633 -33.344 -16.125 1 91.25 287 SER A CA 1
ATOM 2354 C C . SER A 1 287 ? 10.234 -33.719 -16.594 1 91.25 287 SER A C 1
ATOM 2356 O O . SER A 1 287 ? 9.289 -33.75 -15.805 1 91.25 287 SER A O 1
ATOM 2358 N N . GLY A 1 288 ? 10.203 -34.062 -17.875 1 89.5 288 GLY A N 1
ATOM 2359 C CA . GLY A 1 288 ? 8.953 -34.594 -18.406 1 89.5 288 GLY A CA 1
ATOM 2360 C C . GLY A 1 288 ? 8.039 -33.5 -18.969 1 89.5 288 GLY A C 1
ATOM 2361 O O . GLY A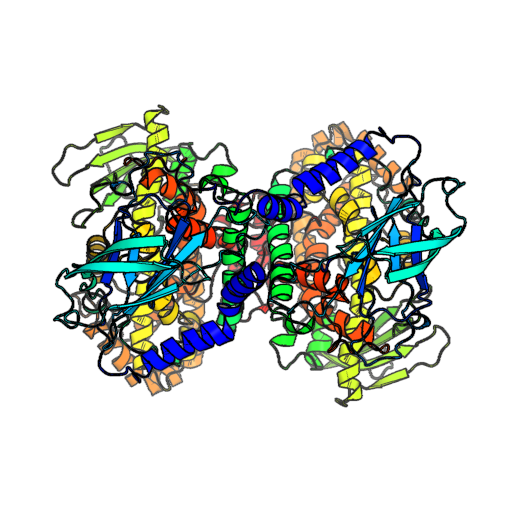 1 288 ? 6.945 -33.812 -19.453 1 89.5 288 GLY A O 1
ATOM 2362 N N . TYR A 1 289 ? 8.453 -32.281 -18.891 1 92.12 289 TYR A N 1
ATOM 2363 C CA . TYR A 1 289 ? 7.637 -31.188 -19.422 1 92.12 289 TYR A CA 1
ATOM 2364 C C . TYR A 1 289 ? 8.266 -30.594 -20.672 1 92.12 289 TYR A C 1
ATOM 2366 O O . TYR A 1 289 ? 9.492 -30.516 -20.781 1 92.12 289 TYR A O 1
ATOM 2374 N N . GLU A 1 290 ? 7.449 -30.141 -21.578 1 87.5 290 GLU A N 1
ATOM 2375 C CA . GLU A 1 290 ? 7.953 -29.547 -22.797 1 87.5 290 GLU A CA 1
ATOM 2376 C C . GLU A 1 290 ? 8.516 -28.141 -22.547 1 87.5 290 GLU A C 1
ATOM 2378 O O . GLU A 1 290 ? 7.828 -27.297 -21.969 1 87.5 290 GLU A O 1
ATOM 2383 N N . ILE A 1 291 ? 9.742 -27.953 -22.906 1 85.38 291 ILE A N 1
ATOM 2384 C CA . ILE A 1 291 ? 10.438 -26.688 -22.719 1 85.38 291 ILE A CA 1
ATOM 2385 C C . ILE A 1 291 ? 10.703 -26.047 -24.078 1 85.38 291 ILE A C 1
ATOM 2387 O O . ILE A 1 291 ? 10.961 -26.734 -25.062 1 85.38 291 ILE A O 1
ATOM 2391 N N . ARG A 1 292 ? 10.695 -24.766 -24.031 1 76.5 292 ARG A N 1
ATOM 2392 C CA . ARG A 1 292 ? 11.031 -24.047 -25.25 1 76.5 292 ARG A CA 1
ATOM 2393 C C . ARG A 1 292 ? 12.469 -24.312 -25.672 1 76.5 292 ARG A C 1
ATOM 2395 O O . ARG A 1 292 ? 13.359 -24.438 -24.828 1 76.5 292 ARG A O 1
ATOM 2402 N N . LYS A 1 293 ? 12.719 -24.281 -26.953 1 71.94 293 LYS A N 1
ATOM 2403 C CA . LYS A 1 293 ? 14.023 -24.656 -27.484 1 71.94 293 LYS A CA 1
ATOM 2404 C C . LYS A 1 293 ? 15.016 -23.516 -27.359 1 71.94 293 LYS A C 1
ATOM 2406 O O . LYS A 1 293 ? 16.234 -23.734 -27.312 1 71.94 293 LYS A O 1
ATOM 2411 N N . ASP A 1 294 ? 14.531 -22.344 -27.25 1 65.81 294 ASP A N 1
ATOM 2412 C CA . ASP A 1 294 ? 15.391 -21.156 -27.297 1 65.81 294 ASP A CA 1
ATOM 2413 C C . ASP A 1 294 ? 15.719 -20.672 -25.891 1 65.81 294 ASP A C 1
ATOM 2415 O O . ASP A 1 294 ? 16.281 -19.578 -25.719 1 65.81 294 ASP A O 1
ATOM 2419 N N . VAL A 1 295 ? 15.375 -21.484 -24.875 1 72.94 295 VAL A N 1
ATOM 2420 C CA . VAL A 1 295 ? 15.594 -21.031 -23.516 1 72.94 295 VAL A CA 1
ATOM 2421 C C . VAL A 1 295 ? 16.484 -22.016 -22.766 1 72.94 295 VAL A C 1
ATOM 2423 O O . VAL A 1 295 ? 16.391 -23.234 -22.969 1 72.94 295 VAL A O 1
ATOM 2426 N N . TRP A 1 296 ? 17.406 -21.484 -22.031 1 80.88 296 TRP A N 1
ATOM 2427 C CA . TRP A 1 296 ? 18.234 -22.297 -21.156 1 80.88 296 TRP A CA 1
ATOM 2428 C C . TRP A 1 296 ? 17.484 -22.641 -19.859 1 80.88 296 TRP A C 1
ATOM 2430 O O . TRP A 1 296 ? 17.219 -21.766 -19.047 1 80.88 296 TRP A O 1
ATOM 2440 N N . LEU A 1 297 ? 17.156 -23.953 -19.688 1 88.38 297 LEU A N 1
ATOM 2441 C CA . LEU A 1 297 ? 16.531 -24.453 -18.469 1 88.38 297 LEU A CA 1
ATOM 2442 C C . LEU A 1 297 ? 16.938 -25.891 -18.188 1 88.38 297 LEU A C 1
ATOM 2444 O O . LEU A 1 297 ? 16.562 -26.797 -18.938 1 88.38 297 LEU A O 1
ATOM 2448 N N . PRO A 1 298 ? 17.688 -26.016 -17.125 1 92.94 298 PRO A N 1
ATOM 2449 C CA . PRO A 1 298 ? 18.062 -27.391 -16.781 1 92.94 298 PRO A CA 1
ATOM 2450 C C . PRO A 1 298 ? 16.844 -28.266 -16.438 1 92.94 298 PRO A C 1
ATOM 2452 O O . PRO A 1 298 ? 15.875 -27.766 -15.867 1 92.94 298 PRO A O 1
ATOM 2455 N N . ASP A 1 299 ? 17.047 -29.531 -16.75 1 93.31 299 ASP A N 1
ATOM 2456 C CA . ASP A 1 299 ? 16.016 -30.516 -16.438 1 93.31 299 ASP A CA 1
ATOM 2457 C C . ASP A 1 299 ? 15.938 -30.766 -14.938 1 93.31 299 ASP A C 1
ATOM 2459 O O . ASP A 1 299 ? 14.852 -30.922 -14.383 1 93.31 299 ASP A O 1
ATOM 2463 N N . ASN A 1 300 ? 17.047 -30.922 -14.336 1 95.19 300 ASN A N 1
ATOM 2464 C CA . ASN A 1 300 ? 17.141 -31.156 -12.906 1 95.19 300 ASN A CA 1
ATOM 2465 C C . ASN A 1 300 ? 18.234 -30.312 -12.258 1 95.19 300 ASN A C 1
ATOM 2467 O O . ASN A 1 300 ? 19.297 -30.109 -12.852 1 95.19 300 ASN A O 1
ATOM 2471 N N . THR A 1 301 ? 17.938 -29.844 -11.086 1 97 301 THR A N 1
ATOM 2472 C CA . THR A 1 301 ? 18.938 -29.141 -10.297 1 97 301 THR A CA 1
ATOM 2473 C C . THR A 1 301 ? 18.953 -29.641 -8.852 1 97 301 THR A C 1
ATOM 2475 O O . THR A 1 301 ? 17.969 -30.203 -8.375 1 97 301 THR A O 1
ATOM 2478 N N . CYS A 1 302 ? 20.062 -29.547 -8.195 1 97.81 302 CYS A N 1
ATOM 2479 C CA . CYS A 1 302 ? 20.234 -29.859 -6.777 1 97.81 302 CYS A CA 1
ATOM 2480 C C . CYS A 1 302 ? 21.156 -28.844 -6.105 1 97.81 302 CYS A C 1
ATOM 2482 O O . CYS A 1 302 ? 22.344 -28.797 -6.387 1 97.81 302 CYS A O 1
ATOM 2484 N N . CYS A 1 303 ? 20.609 -28.016 -5.262 1 98.12 303 CYS A N 1
ATOM 2485 C CA . CYS A 1 303 ? 21.422 -27.125 -4.422 1 98.12 303 CYS A CA 1
ATOM 2486 C C . CYS A 1 303 ? 21.875 -27.844 -3.16 1 98.12 303 CYS A C 1
ATOM 2488 O O . CYS A 1 303 ? 21.062 -28.391 -2.418 1 98.12 303 CYS A O 1
ATOM 2490 N N . ASN A 1 304 ? 23.141 -27.812 -2.963 1 98.31 304 ASN A N 1
ATOM 2491 C CA . ASN A 1 304 ? 23.734 -28.5 -1.816 1 98.31 304 ASN A CA 1
ATOM 2492 C C . ASN A 1 304 ? 24.25 -27.516 -0.774 1 98.31 304 ASN A C 1
ATOM 2494 O O . ASN A 1 304 ? 25.016 -26.609 -1.101 1 98.31 304 ASN A O 1
ATOM 2498 N N . PHE A 1 305 ? 23.812 -27.719 0.475 1 97.25 305 PHE A N 1
ATOM 2499 C CA . PHE A 1 305 ? 24.094 -26.766 1.532 1 97.25 305 PHE A CA 1
ATOM 2500 C C . PHE A 1 305 ? 24.797 -27.438 2.701 1 97.25 305 PHE A C 1
ATOM 2502 O O . PHE A 1 305 ? 24.484 -28.578 3.051 1 97.25 305 PHE A O 1
ATOM 2509 N N . LYS A 1 306 ? 25.656 -26.703 3.303 1 96.31 306 LYS A N 1
ATOM 2510 C CA . LYS A 1 306 ? 26.266 -27.109 4.562 1 96.31 306 LYS A CA 1
ATOM 2511 C C . LYS A 1 306 ? 25.734 -26.281 5.727 1 96.31 306 LYS A C 1
ATOM 2513 O O . LYS A 1 306 ? 25.5 -25.078 5.582 1 96.31 306 LYS A O 1
ATOM 2518 N N . LEU A 1 307 ? 25.5 -26.891 6.848 1 94.12 307 LEU A N 1
ATOM 2519 C CA . LEU A 1 307 ? 25.078 -26.203 8.055 1 94.12 307 LEU A CA 1
ATOM 2520 C C . LEU A 1 307 ? 26.281 -25.734 8.867 1 94.12 307 LEU A C 1
ATOM 2522 O O . LEU A 1 307 ? 27.062 -26.547 9.352 1 94.12 307 LEU A O 1
ATOM 2526 N N . VAL A 1 308 ? 26.469 -24.406 8.938 1 94 308 VAL A N 1
ATOM 2527 C CA . VAL A 1 308 ? 27.562 -23.797 9.688 1 94 308 VAL A CA 1
ATOM 2528 C C . VAL A 1 308 ? 27.016 -22.781 10.68 1 94 308 VAL A C 1
ATOM 2530 O O . VAL A 1 308 ? 26.422 -21.781 10.289 1 94 308 VAL A O 1
ATOM 2533 N N . ASP A 1 309 ? 27.141 -22.938 12.008 1 92.25 309 ASP A N 1
ATOM 2534 C CA . ASP A 1 309 ? 26.672 -22.031 13.055 1 92.25 309 ASP A CA 1
ATOM 2535 C C . ASP A 1 309 ? 25.188 -21.734 12.891 1 92.25 309 ASP A C 1
ATOM 2537 O O . ASP A 1 309 ? 24.797 -20.562 12.844 1 92.25 309 ASP A O 1
ATOM 2541 N N . ASP A 1 310 ? 24.422 -22.797 12.586 1 91.12 310 ASP A N 1
ATOM 2542 C CA . ASP A 1 310 ? 22.969 -22.766 12.477 1 91.12 310 ASP A CA 1
ATOM 2543 C C . ASP A 1 310 ? 22.516 -21.969 11.25 1 91.12 310 ASP A C 1
ATOM 2545 O O . ASP A 1 310 ? 21.391 -21.5 11.195 1 91.12 310 ASP A O 1
ATOM 2549 N N . GLN A 1 311 ? 23.531 -21.812 10.328 1 92.75 311 GLN A N 1
ATOM 2550 C CA . GLN A 1 311 ? 23.219 -21.172 9.055 1 92.75 311 GLN A CA 1
ATOM 2551 C C . GLN A 1 311 ? 23.516 -22.109 7.883 1 92.75 311 GLN A C 1
ATOM 2553 O O . GLN A 1 311 ? 24.516 -22.828 7.902 1 92.75 311 GLN A O 1
ATOM 2558 N N . LEU A 1 312 ? 22.656 -22.078 6.945 1 94.75 312 LEU A N 1
ATOM 2559 C CA . LEU A 1 312 ? 22.938 -22.828 5.73 1 94.75 312 LEU A CA 1
ATOM 2560 C C . LEU A 1 312 ? 23.875 -22.047 4.816 1 94.75 312 LEU A C 1
ATOM 2562 O O . LEU A 1 312 ? 23.703 -20.828 4.633 1 94.75 312 LEU A O 1
ATOM 2566 N N . VAL A 1 313 ? 24.891 -22.734 4.391 1 95.88 313 VAL A N 1
ATOM 2567 C CA . VAL A 1 313 ? 25.844 -22.172 3.439 1 95.88 313 VAL A CA 1
ATOM 2568 C C . VAL A 1 313 ? 25.844 -23 2.156 1 95.88 313 VAL A C 1
ATOM 2570 O O . VAL A 1 313 ? 25.922 -24.219 2.207 1 95.88 313 VAL A O 1
ATOM 2573 N N . ILE A 1 314 ? 25.766 -22.344 1.017 1 97.38 314 ILE A N 1
ATOM 2574 C CA . ILE A 1 314 ? 25.75 -23.047 -0.264 1 97.38 314 ILE A CA 1
ATOM 2575 C C . ILE A 1 314 ? 27.141 -23.594 -0.565 1 97.38 314 ILE A C 1
ATOM 2577 O O . ILE A 1 314 ? 28.156 -22.906 -0.397 1 97.38 314 ILE A O 1
ATOM 2581 N N . VAL A 1 315 ? 27.219 -24.812 -0.966 1 97.94 315 VAL A N 1
ATOM 2582 C CA . VAL A 1 315 ? 28.469 -25.469 -1.332 1 97.94 315 VAL A CA 1
ATOM 2583 C C . VAL A 1 315 ? 28.594 -25.516 -2.854 1 97.94 315 VAL A C 1
ATOM 2585 O O . VAL A 1 315 ? 29.641 -25.125 -3.396 1 97.94 315 VAL A O 1
ATOM 2588 N N . ASN A 1 316 ? 27.609 -25.969 -3.482 1 97.94 316 ASN A N 1
ATOM 2589 C CA . ASN A 1 316 ? 27.562 -26.047 -4.938 1 97.94 316 ASN A CA 1
ATOM 2590 C C . ASN A 1 316 ? 26.141 -26.281 -5.449 1 97.94 316 ASN A C 1
ATOM 2592 O O . ASN A 1 316 ? 25.234 -26.516 -4.656 1 97.94 316 ASN A O 1
ATOM 2596 N N . VAL A 1 317 ? 25.969 -26.172 -6.707 1 98.31 317 VAL A N 1
ATOM 2597 C CA . VAL A 1 317 ? 24.734 -26.531 -7.395 1 98.31 317 VAL A CA 1
ATOM 2598 C C . VAL A 1 317 ? 25.047 -27.531 -8.508 1 98.31 317 VAL A C 1
ATOM 2600 O O . VAL A 1 317 ? 25.906 -27.281 -9.352 1 98.31 317 VAL A O 1
ATOM 2603 N N . GLN A 1 318 ? 24.359 -28.594 -8.406 1 97.56 318 GLN A N 1
ATOM 2604 C CA . GLN A 1 318 ? 24.453 -29.594 -9.469 1 97.56 318 GLN A CA 1
ATOM 2605 C C . GLN A 1 318 ? 23.25 -29.516 -10.391 1 97.56 318 GLN A C 1
ATOM 2607 O O . GLN A 1 318 ? 22.125 -29.281 -9.938 1 97.56 318 GLN A O 1
ATOM 2612 N N . TYR A 1 319 ? 23.5 -29.594 -11.703 1 97.06 319 TYR A N 1
ATOM 2613 C CA . TYR A 1 319 ? 22.344 -29.562 -12.594 1 97.06 319 TYR A CA 1
ATOM 2614 C C . TYR A 1 319 ? 22.594 -30.422 -13.828 1 97.06 319 TYR A C 1
ATOM 2616 O O . TYR A 1 319 ? 23.75 -30.75 -14.141 1 97.06 319 TYR A O 1
ATOM 2624 N N . GLN A 1 320 ? 21.578 -30.906 -14.461 1 96.12 320 GLN A N 1
ATOM 2625 C CA . GLN A 1 320 ? 21.547 -31.672 -15.703 1 96.12 320 GLN A CA 1
ATOM 2626 C C . GLN A 1 320 ? 20.656 -31 -16.75 1 96.12 320 GLN A C 1
ATOM 2628 O O . GLN A 1 320 ? 19.531 -30.609 -16.438 1 96.12 320 GLN A O 1
ATOM 2633 N N . MET A 1 321 ? 21.188 -30.859 -17.938 1 91.88 321 MET A N 1
ATOM 2634 C CA . MET A 1 321 ? 20.406 -30.234 -19 1 91.88 321 MET A CA 1
ATOM 2635 C C . MET A 1 321 ? 19.375 -31.188 -19.562 1 91.88 321 MET A C 1
ATOM 2637 O O . MET A 1 321 ? 18.328 -30.766 -20.062 1 91.88 321 MET A O 1
ATOM 2641 N N . LYS A 1 322 ? 19.75 -32.469 -19.5 1 89.25 322 LYS A N 1
ATOM 2642 C CA . LYS A 1 322 ? 18.859 -33.562 -19.922 1 89.25 322 LYS A CA 1
ATOM 2643 C C . LYS A 1 322 ? 18.781 -34.656 -18.859 1 89.25 322 LYS A C 1
ATOM 2645 O O . LYS A 1 322 ? 19.719 -34.844 -18.094 1 89.25 322 LYS A O 1
ATOM 2650 N N . PRO A 1 323 ? 17.562 -35.281 -18.672 1 87.38 323 PRO A N 1
ATOM 2651 C CA . PRO A 1 323 ? 17.375 -36.281 -17.625 1 87.38 323 PRO A CA 1
ATOM 2652 C C . PRO A 1 323 ? 18.516 -37.312 -17.562 1 87.38 323 PRO A C 1
ATOM 2654 O O . PRO A 1 323 ? 18.984 -37.656 -16.469 1 87.38 323 PRO A O 1
ATOM 2657 N N . ASP A 1 324 ? 19.094 -37.812 -18.688 1 86.69 324 ASP A N 1
ATOM 2658 C CA . ASP A 1 324 ? 20.156 -38.812 -18.703 1 86.69 324 ASP A CA 1
ATOM 2659 C C . ASP A 1 324 ? 21.5 -38.188 -19.094 1 86.69 324 ASP A C 1
ATOM 2661 O O . ASP A 1 324 ? 22.438 -38.906 -19.422 1 86.69 324 ASP A O 1
ATOM 2665 N N . GLY A 1 325 ? 21.562 -36.906 -18.953 1 90.94 325 GLY A N 1
ATOM 2666 C CA . GLY A 1 325 ? 22.797 -36.219 -19.312 1 90.94 325 GLY A CA 1
ATOM 2667 C C . GLY A 1 325 ? 23.797 -36.156 -18.188 1 90.94 325 GLY A C 1
ATOM 2668 O O . GLY A 1 325 ? 23.531 -36.625 -17.078 1 90.94 325 GLY A O 1
ATOM 2669 N N . PRO A 1 326 ? 24.953 -35.625 -18.453 1 94.88 326 PRO A N 1
ATOM 2670 C CA . PRO A 1 326 ? 25.969 -35.469 -17.422 1 94.88 326 PRO A CA 1
ATOM 2671 C C . PRO A 1 326 ? 25.578 -34.469 -16.344 1 94.88 326 PRO A C 1
ATOM 2673 O O . PRO A 1 326 ? 24.906 -33.469 -16.625 1 94.88 326 PRO A O 1
ATOM 2676 N N . VAL A 1 327 ? 25.969 -34.781 -15.148 1 96.38 327 VAL A N 1
ATOM 2677 C CA . VAL A 1 327 ? 25.781 -33.844 -14.039 1 96.38 327 VAL A CA 1
ATOM 2678 C C . VAL A 1 327 ? 26.875 -32.781 -14.039 1 96.38 327 VAL A C 1
ATOM 2680 O O . VAL A 1 327 ? 28.062 -33.125 -13.992 1 96.38 327 VAL A O 1
ATOM 2683 N N . ILE A 1 328 ? 26.547 -31.516 -14.203 1 97 328 ILE A N 1
ATOM 2684 C CA . ILE A 1 328 ? 27.469 -30.391 -14.133 1 97 328 ILE A CA 1
ATOM 2685 C C . ILE A 1 328 ? 27.453 -29.797 -12.727 1 97 328 ILE A C 1
ATOM 2687 O O . ILE A 1 328 ? 26.391 -29.562 -12.156 1 97 328 ILE A O 1
ATOM 2691 N N . THR A 1 329 ? 28.578 -29.594 -12.156 1 97.44 329 THR A N 1
ATOM 2692 C CA . THR A 1 329 ? 28.672 -29.031 -10.812 1 97.44 329 THR A CA 1
ATOM 2693 C C . THR A 1 329 ? 29.25 -27.625 -10.859 1 97.44 329 THR A C 1
ATOM 2695 O O . THR A 1 329 ? 30.375 -27.422 -11.312 1 97.44 329 THR A O 1
ATOM 2698 N N . GLN A 1 330 ? 28.438 -26.703 -10.492 1 97.12 330 GLN A N 1
ATOM 2699 C CA . GLN A 1 330 ? 28.906 -25.328 -10.305 1 97.12 330 GLN A CA 1
ATOM 2700 C C . GLN A 1 330 ? 29.266 -25.078 -8.852 1 97.12 330 GLN A C 1
ATOM 2702 O O . GLN A 1 330 ? 28.391 -25 -7.988 1 97.12 330 GLN A O 1
ATOM 2707 N N . LEU A 1 331 ? 30.516 -24.859 -8.594 1 97.06 331 LEU A N 1
ATOM 2708 C CA . LEU A 1 331 ? 30.984 -24.625 -7.23 1 97.06 331 LEU A CA 1
ATOM 2709 C C . LEU A 1 331 ? 30.672 -23.203 -6.785 1 97.06 331 LEU A C 1
ATOM 2711 O O . LEU A 1 331 ? 30.766 -22.266 -7.574 1 97.06 331 LEU A O 1
ATOM 2715 N N . ALA A 1 332 ? 30.25 -23.125 -5.527 1 96.81 332 ALA A N 1
ATOM 2716 C CA . ALA A 1 332 ? 30.078 -21.797 -4.941 1 96.81 332 ALA A CA 1
ATOM 2717 C C . ALA A 1 332 ? 31.406 -21.234 -4.48 1 96.81 332 ALA A C 1
ATOM 2719 O O . ALA A 1 332 ? 31.703 -21.188 -3.279 1 96.81 332 ALA A O 1
ATOM 2720 N N . ASP A 1 333 ? 32.188 -20.719 -5.387 1 94.12 333 ASP A N 1
ATOM 2721 C CA . ASP A 1 333 ? 33.562 -20.344 -5.094 1 94.12 333 ASP A CA 1
ATOM 2722 C C . ASP A 1 333 ? 33.781 -18.844 -5.34 1 94.12 333 ASP A C 1
ATOM 2724 O O . ASP A 1 333 ? 34.938 -18.391 -5.426 1 94.12 333 ASP A O 1
ATOM 2728 N N . GLY A 1 334 ? 32.719 -18.156 -5.551 1 90.75 334 GLY A N 1
ATOM 2729 C CA . GLY A 1 334 ? 32.844 -16.719 -5.742 1 90.75 334 GLY A CA 1
ATOM 2730 C C . GLY A 1 334 ? 33.312 -16.328 -7.125 1 90.75 334 GLY A C 1
ATOM 2731 O O . GLY A 1 334 ? 33.5 -15.148 -7.422 1 90.75 334 GLY A O 1
ATOM 2732 N N . SER A 1 335 ? 33.5 -17.25 -8.055 1 92.88 335 SER A N 1
ATOM 2733 C CA . SER A 1 335 ? 33.938 -16.969 -9.414 1 92.88 335 SER A CA 1
ATOM 2734 C C . SER A 1 335 ? 32.906 -16.172 -10.195 1 92.88 335 SER A C 1
ATOM 2736 O O . SER A 1 335 ? 31.75 -16.094 -9.805 1 92.88 335 SER A O 1
ATOM 2738 N N . PRO A 1 336 ? 33.344 -15.547 -11.234 1 88.81 336 PRO A N 1
ATOM 2739 C CA . PRO A 1 336 ? 32.375 -14.867 -12.109 1 88.81 336 PRO A CA 1
ATOM 2740 C C . PRO A 1 336 ? 31.312 -15.805 -12.656 1 88.81 336 PRO A C 1
ATOM 2742 O O . PRO A 1 336 ? 30.141 -15.406 -12.797 1 88.81 336 PRO A O 1
ATOM 2745 N N . GLU A 1 337 ? 31.781 -16.984 -12.953 1 89.12 337 GLU A N 1
ATOM 2746 C CA . GLU A 1 337 ? 30.812 -17.969 -13.453 1 89.12 337 GLU A CA 1
ATOM 2747 C C . GLU A 1 337 ? 29.75 -18.281 -12.406 1 89.12 337 GLU A C 1
ATOM 2749 O O . GLU A 1 337 ? 28.578 -18.406 -12.734 1 89.12 337 GLU A O 1
ATOM 2754 N N . TRP A 1 338 ? 30.172 -18.422 -11.188 1 94.38 338 TRP A N 1
ATOM 2755 C CA . TRP A 1 338 ? 29.234 -18.656 -10.094 1 94.38 338 TRP A CA 1
ATOM 2756 C C . TRP A 1 338 ? 28.297 -17.469 -9.906 1 94.38 338 TRP A C 1
ATOM 2758 O O . TRP A 1 338 ? 27.078 -17.641 -9.727 1 94.38 338 TRP A O 1
ATOM 2768 N N . ASN A 1 339 ? 28.844 -16.375 -9.992 1 87.12 339 ASN A N 1
ATOM 2769 C CA . ASN A 1 339 ? 28.031 -15.172 -9.828 1 87.12 339 ASN A CA 1
ATOM 2770 C C . ASN A 1 339 ? 26.984 -15.047 -10.93 1 87.12 339 ASN A C 1
ATOM 2772 O O . ASN A 1 339 ? 25.844 -14.633 -10.664 1 87.12 339 ASN A O 1
ATOM 2776 N N . GLU A 1 340 ? 27.359 -15.43 -12.039 1 82.62 340 GLU A N 1
ATOM 2777 C CA . GLU A 1 340 ? 26.406 -15.453 -13.141 1 82.62 340 GLU A CA 1
ATOM 2778 C C . GLU A 1 340 ? 25.359 -16.547 -12.938 1 82.62 340 GLU A C 1
ATOM 2780 O O . GLU A 1 340 ? 24.188 -16.359 -13.25 1 82.62 340 GLU A O 1
ATOM 2785 N N . PHE A 1 341 ? 25.828 -17.609 -12.453 1 88.5 341 PHE A N 1
ATOM 2786 C CA . PHE A 1 341 ? 24.953 -18.75 -12.266 1 88.5 341 PHE A CA 1
ATOM 2787 C C . PHE A 1 341 ? 23.875 -18.438 -11.227 1 88.5 341 PHE A C 1
ATOM 2789 O O . PHE A 1 341 ? 22.734 -18.891 -11.352 1 88.5 341 PHE A O 1
ATOM 2796 N N . LYS A 1 342 ? 24.203 -17.703 -10.195 1 87.75 342 LYS A N 1
ATOM 2797 C CA . LYS A 1 342 ? 23.203 -17.328 -9.195 1 87.75 342 LYS A CA 1
ATOM 2798 C C . LYS A 1 342 ? 22.031 -16.609 -9.836 1 87.75 342 LYS A C 1
ATOM 2800 O O . LYS A 1 342 ? 20.875 -16.812 -9.445 1 87.75 342 LYS A O 1
ATOM 2805 N N . ILE A 1 343 ? 22.312 -15.883 -10.789 1 78.31 343 ILE A N 1
ATOM 2806 C CA . ILE A 1 343 ? 21.266 -15.164 -11.508 1 78.31 343 ILE A CA 1
ATOM 2807 C C . ILE A 1 343 ? 20.453 -16.141 -12.359 1 78.31 343 ILE A C 1
ATOM 2809 O O . ILE A 1 343 ? 19.219 -16.078 -12.391 1 78.31 343 ILE A O 1
ATOM 2813 N N . LYS A 1 344 ? 21.141 -17.016 -12.953 1 80.44 344 LYS A N 1
ATOM 2814 C CA . LYS A 1 344 ? 20.484 -18.047 -13.75 1 80.44 344 LYS A CA 1
ATOM 2815 C C . LYS A 1 344 ? 19.562 -18.906 -12.898 1 80.44 344 LYS A C 1
ATOM 2817 O O . LYS A 1 344 ? 18.484 -19.328 -13.344 1 80.44 344 LYS A O 1
ATOM 2822 N N . TYR A 1 345 ? 20.016 -19.172 -11.75 1 88.19 345 TYR A N 1
ATOM 2823 C CA . TYR A 1 345 ? 19.219 -20.016 -10.883 1 88.19 345 TYR A CA 1
ATOM 2824 C C . TYR A 1 345 ? 17.906 -19.328 -10.5 1 88.19 345 TYR A C 1
ATOM 2826 O O . TYR A 1 345 ? 16.875 -19.984 -10.32 1 88.19 345 TYR A O 1
ATOM 2834 N N . MET A 1 346 ? 17.969 -18.047 -10.336 1 79.88 346 MET A N 1
ATOM 2835 C CA . MET A 1 346 ? 16.734 -17.297 -10.062 1 79.88 346 MET A CA 1
ATOM 2836 C C . MET A 1 346 ? 15.734 -17.484 -11.195 1 79.88 346 MET A C 1
ATOM 2838 O O . MET A 1 346 ? 14.523 -17.547 -10.945 1 79.88 346 MET A O 1
ATOM 2842 N N . MET A 1 347 ? 16.25 -17.688 -12.32 1 77.44 347 MET A N 1
ATOM 2843 C CA . MET A 1 347 ? 15.383 -17.938 -13.469 1 77.44 347 MET A CA 1
ATOM 2844 C C . MET A 1 347 ? 14.75 -19.312 -13.383 1 77.44 347 MET A C 1
ATOM 2846 O O . MET A 1 347 ? 13.586 -19.5 -13.75 1 77.44 347 MET A O 1
ATOM 2850 N N . ILE A 1 348 ? 15.523 -20.203 -12.922 1 85.38 348 ILE A N 1
ATOM 2851 C CA . ILE A 1 348 ? 15.023 -21.562 -12.742 1 85.38 348 ILE A CA 1
ATOM 2852 C C . ILE A 1 348 ? 13.844 -21.547 -11.773 1 85.38 348 ILE A C 1
ATOM 2854 O O . ILE A 1 348 ? 12.781 -22.109 -12.078 1 85.38 348 ILE A O 1
ATOM 2858 N N . GLU A 1 349 ? 14.016 -20.891 -10.727 1 87.44 349 GLU A N 1
ATOM 2859 C CA . GLU A 1 349 ? 12.953 -20.828 -9.727 1 87.44 349 GLU A CA 1
ATOM 2860 C C . GLU A 1 349 ? 11.758 -20.031 -10.234 1 87.44 349 GLU A C 1
ATOM 2862 O O . GLU A 1 349 ? 10.609 -20.344 -9.898 1 87.44 349 GLU A O 1
ATOM 2867 N N . PHE A 1 350 ? 12.047 -19.094 -10.961 1 80.69 350 PHE A N 1
ATOM 2868 C CA . PHE A 1 350 ? 10.953 -18.297 -11.523 1 80.69 350 PHE A CA 1
ATOM 2869 C C . PHE A 1 350 ? 10.055 -19.172 -12.391 1 80.69 350 PHE A C 1
ATOM 2871 O O . PHE A 1 350 ? 8.828 -19.047 -12.344 1 80.69 350 PHE A O 1
ATOM 2878 N N . ASN A 1 351 ? 10.641 -19.984 -13.188 1 82.56 351 ASN A N 1
ATOM 2879 C CA . ASN A 1 351 ? 9.859 -20.828 -14.078 1 82.56 351 ASN A CA 1
ATOM 2880 C C . ASN A 1 351 ? 9 -21.828 -13.297 1 82.56 351 ASN A C 1
ATOM 2882 O O . ASN A 1 351 ? 7.898 -22.172 -13.711 1 82.56 351 ASN A O 1
ATOM 2886 N N . TYR A 1 352 ? 9.539 -22.234 -12.195 1 90.75 352 TYR A N 1
ATOM 2887 C CA . TYR A 1 352 ? 8.703 -23.047 -11.32 1 90.75 352 TYR A CA 1
ATOM 2888 C C . TYR A 1 352 ? 7.555 -22.234 -10.742 1 90.75 352 TYR A C 1
ATOM 2890 O O . TYR A 1 352 ? 6.426 -22.719 -10.656 1 90.75 352 TYR A O 1
ATOM 2898 N N . ASN A 1 353 ? 7.836 -21.078 -10.391 1 88.38 353 ASN A N 1
ATOM 2899 C CA . ASN A 1 353 ? 6.859 -20.172 -9.789 1 88.38 353 ASN A CA 1
ATOM 2900 C C . ASN A 1 353 ? 5.73 -19.844 -10.758 1 88.38 353 ASN A C 1
ATOM 2902 O O . ASN A 1 353 ? 4.555 -20.031 -10.438 1 88.38 353 ASN A O 1
ATOM 2906 N N . ILE A 1 354 ? 6.074 -19.422 -11.945 1 83.44 354 ILE A N 1
ATOM 2907 C CA . ILE A 1 354 ? 5.105 -18.891 -12.891 1 83.44 354 ILE A CA 1
ATOM 2908 C C . ILE A 1 354 ? 4.266 -20.031 -13.469 1 83.44 354 ILE A C 1
ATOM 2910 O O . ILE A 1 354 ? 3.213 -19.797 -14.07 1 83.44 354 ILE A O 1
ATOM 2914 N N . THR A 1 355 ? 4.723 -21.25 -13.297 1 88.5 355 THR A N 1
ATOM 2915 C CA . THR A 1 355 ? 3.975 -22.359 -13.852 1 88.5 355 THR A CA 1
ATOM 2916 C C . THR A 1 355 ? 3.203 -23.094 -12.766 1 88.5 355 THR A C 1
ATOM 2918 O O . THR A 1 355 ? 2.107 -23.609 -13.008 1 88.5 355 THR A O 1
ATOM 2921 N N . TRP A 1 356 ? 3.758 -23.109 -11.586 1 92.75 356 TRP A N 1
ATOM 2922 C CA . TRP A 1 356 ? 3.072 -23.922 -10.578 1 92.75 356 TRP A CA 1
ATOM 2923 C C . TRP A 1 356 ? 2.945 -23.156 -9.266 1 92.75 356 TRP A C 1
ATOM 2925 O O . TRP A 1 356 ? 1.845 -23 -8.734 1 92.75 356 TRP A O 1
ATOM 2935 N N . ALA A 1 357 ? 4.039 -22.672 -8.727 1 92.44 357 ALA A N 1
ATOM 2936 C CA . ALA A 1 357 ? 3.951 -22.094 -7.387 1 92.44 357 ALA A CA 1
ATOM 2937 C C . ALA A 1 357 ? 2.865 -21.031 -7.316 1 92.44 357 ALA A C 1
ATOM 2939 O O . ALA A 1 357 ? 1.895 -21.172 -6.566 1 92.44 357 ALA A O 1
ATOM 2940 N N . HIS A 1 358 ? 2.967 -20.078 -8.164 1 90.94 358 HIS A N 1
ATOM 2941 C CA . HIS A 1 358 ? 1.985 -18.984 -8.164 1 90.94 358 HIS A CA 1
ATOM 2942 C C . HIS A 1 358 ? 0.702 -19.406 -8.867 1 90.94 358 HIS A C 1
ATOM 2944 O O . HIS A 1 358 ? -0.382 -19.359 -8.281 1 90.94 358 HIS A O 1
ATOM 2950 N N . VAL A 1 359 ? 0.845 -19.906 -10.023 1 90.31 359 VAL A N 1
ATOM 2951 C CA . VAL A 1 359 ? -0.307 -20.312 -10.82 1 90.31 359 VAL A CA 1
ATOM 2952 C C . VAL A 1 359 ? -1.023 -21.469 -10.125 1 90.31 359 VAL A C 1
ATOM 2954 O O . VAL A 1 359 ? -2.254 -21.547 -10.141 1 90.31 359 VAL A O 1
ATOM 2957 N N . GLY A 1 360 ? -0.24 -22.281 -9.547 1 93 360 GLY A N 1
ATOM 2958 C CA . GLY A 1 360 ? -0.797 -23.438 -8.852 1 93 360 GLY A CA 1
ATOM 2959 C C . GLY A 1 360 ? -1.761 -23.047 -7.742 1 93 360 GLY A C 1
ATOM 2960 O O . GLY A 1 360 ? -2.822 -23.656 -7.598 1 93 360 GLY A O 1
ATOM 2961 N N . VAL A 1 361 ? -1.427 -22.062 -6.996 1 95.06 361 VAL A N 1
ATOM 2962 C CA . VAL A 1 361 ? -2.291 -21.656 -5.895 1 95.06 361 VAL A CA 1
ATOM 2963 C C . VAL A 1 361 ? -3.623 -21.156 -6.441 1 95.06 361 VAL A C 1
ATOM 2965 O O . VAL A 1 361 ? -4.68 -21.438 -5.871 1 95.06 361 VAL A O 1
ATOM 2968 N N . HIS A 1 362 ? -3.6 -20.453 -7.52 1 94.75 362 HIS A N 1
ATOM 2969 C CA . HIS A 1 362 ? -4.82 -19.984 -8.172 1 94.75 362 HIS A CA 1
ATOM 2970 C C . HIS A 1 362 ? -5.723 -21.156 -8.547 1 94.75 362 HIS A C 1
ATOM 2972 O O . HIS A 1 362 ? -6.91 -21.172 -8.203 1 94.75 362 HIS A O 1
ATOM 2978 N N . PHE A 1 363 ? -5.133 -22.125 -9.125 1 95.56 363 PHE A N 1
ATOM 2979 C CA . PHE A 1 363 ? -5.914 -23.234 -9.633 1 95.56 363 PHE A CA 1
ATOM 2980 C C . PHE A 1 363 ? -6.348 -24.156 -8.5 1 95.56 363 PHE A C 1
ATOM 2982 O O . PHE A 1 363 ? -7.426 -24.75 -8.555 1 95.56 363 PHE A O 1
ATOM 2989 N N . ILE A 1 364 ? -5.539 -24.25 -7.477 1 97.06 364 ILE A N 1
ATOM 2990 C CA . ILE A 1 364 ? -5.934 -25.031 -6.312 1 97.06 364 ILE A CA 1
ATOM 2991 C C . ILE A 1 364 ? -7.195 -24.438 -5.695 1 97.06 364 ILE A C 1
ATOM 2993 O O . ILE A 1 364 ? -8.18 -25.141 -5.469 1 97.06 364 ILE A O 1
ATOM 2997 N N . VAL A 1 365 ? -7.184 -23.141 -5.469 1 97.69 365 VAL A N 1
ATOM 2998 C CA . VAL A 1 365 ? -8.344 -22.484 -4.871 1 97.69 365 VAL A CA 1
ATOM 2999 C C . VAL A 1 365 ? -9.531 -22.578 -5.82 1 97.69 365 VAL A C 1
ATOM 3001 O O . VAL A 1 365 ? -10.664 -22.812 -5.387 1 97.69 365 VAL A O 1
ATOM 3004 N N . GLU A 1 366 ? -9.273 -22.5 -7.07 1 96.56 366 GLU A N 1
ATOM 3005 C CA . GLU A 1 366 ? -10.344 -22.609 -8.062 1 96.56 366 GLU A CA 1
ATOM 3006 C C . GLU A 1 366 ? -11 -23.984 -8.023 1 96.56 366 GLU A C 1
ATOM 3008 O O . GLU A 1 366 ? -12.219 -24.094 -8.109 1 96.56 366 GLU A O 1
ATOM 3013 N N . MET A 1 367 ? -10.195 -25.016 -7.934 1 96.75 367 MET A N 1
ATOM 3014 C CA . MET A 1 367 ? -10.711 -26.375 -7.875 1 96.75 367 MET A CA 1
ATOM 3015 C C . MET A 1 367 ? -11.719 -26.531 -6.738 1 96.75 367 MET A C 1
ATOM 3017 O O . MET A 1 367 ? -12.82 -27.031 -6.945 1 96.75 367 MET A O 1
ATOM 3021 N N . TYR A 1 368 ? -11.391 -26.031 -5.605 1 97.81 368 TYR A N 1
ATOM 3022 C CA . TYR A 1 368 ? -12.273 -26.156 -4.453 1 97.81 368 TYR A CA 1
ATOM 3023 C C . TYR A 1 368 ? -13.461 -25.203 -4.578 1 97.81 368 TYR A C 1
ATOM 3025 O O . TYR A 1 368 ? -14.594 -25.578 -4.266 1 97.81 368 TYR A O 1
ATOM 3033 N N . ASN A 1 369 ? -13.148 -24.016 -5.031 1 95.88 369 ASN A N 1
ATOM 3034 C CA . ASN A 1 369 ? -14.211 -23.031 -5.223 1 95.88 369 ASN A CA 1
ATOM 3035 C C . ASN A 1 369 ? -15.328 -23.578 -6.102 1 95.88 369 ASN A C 1
ATOM 3037 O O . ASN A 1 369 ? -16.5 -23.359 -5.824 1 95.88 369 ASN A O 1
ATOM 3041 N N . MET A 1 370 ? -15.031 -24.25 -7.133 1 94.81 370 MET A N 1
ATOM 3042 C CA . MET A 1 370 ? -16.016 -24.797 -8.062 1 94.81 370 MET A CA 1
ATOM 3043 C C . MET A 1 370 ? -16.906 -25.812 -7.363 1 94.81 370 MET A C 1
ATOM 3045 O O . MET A 1 370 ? -18.125 -25.766 -7.496 1 94.81 370 MET A O 1
ATOM 3049 N N . ALA A 1 371 ? -16.328 -26.656 -6.625 1 96.19 371 ALA A N 1
ATOM 3050 C CA . ALA A 1 371 ? -17.094 -27.703 -5.934 1 96.19 371 ALA A CA 1
ATOM 3051 C C . ALA A 1 371 ? -18.047 -27.078 -4.918 1 96.19 371 ALA A C 1
ATOM 3053 O O . ALA A 1 371 ? -19.203 -27.5 -4.816 1 96.19 371 ALA A O 1
ATOM 3054 N N . PHE A 1 372 ? -17.625 -26.094 -4.207 1 97 372 PHE A N 1
ATOM 3055 C CA . PHE A 1 372 ? -18.453 -25.469 -3.189 1 97 372 PHE A CA 1
ATOM 3056 C C . PHE A 1 372 ? -19.547 -24.609 -3.83 1 97 372 PHE A C 1
ATOM 3058 O O . PHE A 1 372 ? -20.703 -24.672 -3.416 1 97 372 PHE A O 1
ATOM 3065 N N . TYR A 1 373 ? -19.234 -23.844 -4.852 1 94.31 373 TYR A N 1
ATOM 3066 C CA . TYR A 1 373 ? -20.219 -23.031 -5.539 1 94.31 373 TYR A CA 1
ATOM 3067 C C . TYR A 1 373 ? -21.312 -23.906 -6.145 1 94.31 373 TYR A C 1
ATOM 3069 O O . TYR A 1 373 ? -22.5 -23.531 -6.117 1 94.31 373 TYR A O 1
ATOM 3077 N N . ARG A 1 374 ? -21.016 -25.062 -6.645 1 94.56 374 ARG A N 1
ATOM 3078 C CA . ARG A 1 374 ? -21.953 -25.922 -7.34 1 94.56 374 ARG A CA 1
ATOM 3079 C C . ARG A 1 374 ? -22.906 -26.594 -6.359 1 94.56 374 ARG A C 1
ATOM 3081 O O . ARG A 1 374 ? -24.047 -26.922 -6.711 1 94.56 374 ARG A O 1
ATOM 3088 N N . ASN A 1 375 ? -22.5 -26.719 -5.07 1 94.94 375 ASN A N 1
ATOM 3089 C CA . ASN A 1 375 ? -23.234 -27.688 -4.258 1 94.94 375 ASN A CA 1
ATOM 3090 C C . ASN A 1 375 ? -23.781 -27.047 -2.988 1 94.94 375 ASN A C 1
ATOM 3092 O O . ASN A 1 375 ? -24.656 -27.609 -2.33 1 94.94 375 ASN A O 1
ATOM 3096 N N . ILE A 1 376 ? -23.281 -25.844 -2.59 1 96.44 376 ILE A N 1
ATOM 3097 C CA . ILE A 1 376 ? -23.719 -25.219 -1.342 1 96.44 376 ILE A CA 1
ATOM 3098 C C . ILE A 1 376 ? -24.859 -24.25 -1.621 1 96.44 376 ILE A C 1
ATOM 3100 O O . ILE A 1 376 ? -24.719 -23.359 -2.459 1 96.44 376 ILE A O 1
ATOM 3104 N N . ILE A 1 377 ? -25.922 -24.469 -0.91 1 93.38 377 ILE A N 1
ATOM 3105 C CA . ILE A 1 377 ? -27.109 -23.625 -1.093 1 93.38 377 ILE A CA 1
ATOM 3106 C C . ILE A 1 377 ? -27.453 -22.938 0.224 1 93.38 377 ILE A C 1
ATOM 3108 O O . ILE A 1 377 ? -27.516 -21.703 0.291 1 93.38 377 ILE A O 1
ATOM 3112 N N . ARG A 1 378 ? -27.703 -23.719 1.306 1 95.06 378 ARG A N 1
ATOM 3113 C CA . ARG A 1 378 ? -28.188 -23.188 2.572 1 95.06 378 ARG A CA 1
ATOM 3114 C C . ARG A 1 378 ? -27.125 -23.281 3.656 1 95.06 378 ARG A C 1
ATOM 3116 O O . ARG A 1 378 ? -27.203 -22.594 4.676 1 95.06 378 ARG A O 1
ATOM 3123 N N . ASN A 1 379 ? -26.156 -24.094 3.488 1 97.38 379 ASN A N 1
ATOM 3124 C CA . ASN A 1 379 ? -25.141 -24.359 4.508 1 97.38 379 ASN A CA 1
ATOM 3125 C C . ASN A 1 379 ? -24.359 -23.094 4.863 1 97.38 379 ASN A C 1
ATOM 3127 O O . ASN A 1 379 ? -23.875 -22.391 3.979 1 97.38 379 ASN A O 1
ATOM 3131 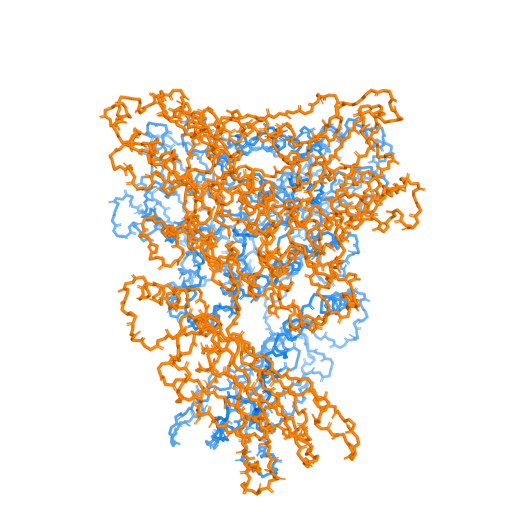N N . PRO A 1 380 ? -24.156 -22.812 6.156 1 97.94 380 PRO A N 1
ATOM 3132 C CA . PRO A 1 380 ? -23.5 -21.562 6.555 1 97.94 380 PRO A CA 1
ATOM 3133 C C . PRO A 1 380 ? -22.016 -21.562 6.215 1 97.94 380 PRO A C 1
ATOM 3135 O O . PRO A 1 380 ? -21.359 -20.516 6.301 1 97.94 380 PRO A O 1
ATOM 3138 N N . ILE A 1 381 ? -21.547 -22.688 5.73 1 98.12 381 ILE A N 1
ATOM 3139 C CA . ILE A 1 381 ? -20.125 -22.766 5.387 1 98.12 381 ILE A CA 1
ATOM 3140 C C . ILE A 1 381 ? -19.797 -21.734 4.316 1 98.12 381 ILE A C 1
ATOM 3142 O O . ILE A 1 381 ? -18.641 -21.312 4.18 1 98.12 381 ILE A O 1
ATOM 3146 N N . LYS A 1 382 ? -20.75 -21.312 3.551 1 96.56 382 LYS A N 1
ATOM 3147 C CA . LYS A 1 382 ? -20.531 -20.328 2.502 1 96.56 382 LYS A CA 1
ATOM 3148 C C . LYS A 1 382 ? -20.109 -18.984 3.092 1 96.56 382 LYS A C 1
ATOM 3150 O O . LYS A 1 382 ? -19.344 -18.234 2.477 1 96.56 382 LYS A O 1
ATOM 3155 N N . LYS A 1 383 ? -20.531 -18.641 4.301 1 95.62 383 LYS A N 1
ATOM 3156 C CA . LYS A 1 383 ? -20.125 -17.406 4.961 1 95.62 383 LYS A CA 1
ATOM 3157 C C . LYS A 1 383 ? -18.641 -17.406 5.297 1 95.62 383 LYS A C 1
ATOM 3159 O O . LYS A 1 383 ? -18 -16.359 5.328 1 95.62 383 LYS A O 1
ATOM 3164 N N . LEU A 1 384 ? -18.156 -18.562 5.5 1 97.38 384 LEU A N 1
ATOM 3165 C CA . LEU A 1 384 ? -16.75 -18.719 5.84 1 97.38 384 LEU A CA 1
ATOM 3166 C C . LEU A 1 384 ? -15.883 -18.688 4.586 1 97.38 384 LEU A C 1
ATOM 3168 O O . LEU A 1 384 ? -14.867 -17.969 4.551 1 97.38 384 LEU A O 1
ATOM 3172 N N . LEU A 1 385 ? -16.312 -19.375 3.543 1 97.56 385 LEU A N 1
ATOM 3173 C CA . LEU A 1 385 ? -15.398 -19.672 2.443 1 97.56 385 LEU A CA 1
ATOM 3174 C C . LEU A 1 385 ? -15.547 -18.656 1.318 1 97.56 385 LEU A C 1
ATOM 3176 O O . LEU A 1 385 ? -14.57 -18.344 0.63 1 97.56 385 LEU A O 1
ATOM 3180 N N . TYR A 1 386 ? -16.656 -18.156 1.104 1 93.75 386 TYR A N 1
ATOM 3181 C CA . TYR A 1 386 ? -16.938 -17.406 -0.116 1 93.75 386 TYR A CA 1
ATOM 3182 C C . TYR A 1 386 ? -16.125 -16.109 -0.159 1 93.75 386 TYR A C 1
ATOM 3184 O O . TYR A 1 386 ? -15.672 -15.695 -1.228 1 93.75 386 TYR A O 1
ATOM 3192 N N . PRO A 1 387 ? -15.867 -15.453 0.978 1 91.12 387 PRO A N 1
ATOM 3193 C CA . PRO A 1 387 ? -14.977 -14.297 0.912 1 91.12 387 PRO A CA 1
ATOM 3194 C C . PRO A 1 387 ? -13.594 -14.641 0.354 1 91.12 387 PRO A C 1
ATOM 3196 O O . PRO A 1 387 ? -12.938 -13.789 -0.251 1 91.12 387 PRO A O 1
ATOM 3199 N N . HIS A 1 388 ? -13.188 -15.844 0.501 1 94.12 388 HIS A N 1
ATOM 3200 C CA . HIS A 1 388 ? -11.859 -16.281 0.069 1 94.12 388 HIS A CA 1
ATOM 3201 C C . HIS A 1 388 ? -11.898 -16.812 -1.359 1 94.12 388 HIS A C 1
ATOM 3203 O O . HIS A 1 388 ? -10.859 -17.188 -1.915 1 94.12 388 HIS A O 1
ATOM 3209 N N . PHE A 1 389 ? -13.117 -16.875 -1.941 1 94.31 389 PHE A N 1
ATOM 3210 C CA . PHE A 1 389 ? -13.32 -17.312 -3.318 1 94.31 389 PHE A CA 1
ATOM 3211 C C . PHE A 1 389 ? -13.531 -16.125 -4.242 1 94.31 389 PHE A C 1
ATOM 3213 O O . PHE A 1 389 ? -13.562 -16.281 -5.465 1 94.31 389 PHE A O 1
ATOM 3220 N N . ASP A 1 390 ? -13.578 -14.984 -3.678 1 89.25 390 ASP A N 1
ATOM 3221 C CA . ASP A 1 390 ? -14.016 -13.797 -4.398 1 89.25 390 ASP A CA 1
ATOM 3222 C C . ASP A 1 390 ? -13.109 -13.516 -5.594 1 89.25 390 ASP A C 1
ATOM 3224 O O . ASP A 1 390 ? -11.906 -13.297 -5.43 1 89.25 390 ASP A O 1
ATOM 3228 N N . GLY A 1 391 ? -13.703 -13.617 -6.75 1 87.06 391 GLY A N 1
ATOM 3229 C CA . GLY A 1 391 ? -13.062 -13.188 -7.984 1 87.06 391 GLY A CA 1
ATOM 3230 C C . GLY A 1 391 ? -12.031 -14.18 -8.492 1 87.06 391 GLY A C 1
ATOM 3231 O O . GLY A 1 391 ? -11.367 -13.93 -9.508 1 87.06 391 GLY A O 1
ATOM 3232 N N . VAL A 1 392 ? -11.883 -15.359 -7.906 1 91.25 392 VAL A N 1
ATOM 3233 C CA . VAL A 1 392 ? -10.812 -16.297 -8.25 1 91.25 392 VAL A CA 1
ATOM 3234 C C . VAL A 1 392 ? -11.039 -16.844 -9.656 1 91.25 392 VAL A C 1
ATOM 3236 O O . VAL A 1 392 ? -10.148 -16.766 -10.508 1 91.25 392 VAL A O 1
ATOM 3239 N N . ILE A 1 393 ? -12.242 -17.297 -9.883 1 86.88 393 ILE A N 1
ATOM 3240 C CA . ILE A 1 393 ? -12.562 -17.891 -11.18 1 86.88 393 ILE A CA 1
ATOM 3241 C C . ILE A 1 393 ? -12.43 -16.844 -12.281 1 86.88 393 ILE A C 1
ATOM 3243 O O . ILE A 1 393 ? -11.82 -17.094 -13.32 1 86.88 393 ILE A O 1
ATOM 3247 N N . PHE A 1 394 ? -12.867 -15.727 -12.039 1 81 394 PHE A N 1
ATOM 3248 C CA . PHE A 1 394 ? -12.812 -14.641 -13.008 1 81 394 PHE A CA 1
ATOM 3249 C C . PHE A 1 394 ? -11.367 -14.266 -13.32 1 81 394 PHE A C 1
ATOM 3251 O O . PHE A 1 394 ? -11 -14.117 -14.492 1 81 394 PHE A O 1
ATOM 3258 N N . ASN A 1 395 ? -10.625 -14.062 -12.32 1 81.62 395 ASN A N 1
ATOM 3259 C CA . ASN A 1 395 ? -9.227 -13.695 -12.5 1 81.62 395 ASN A CA 1
ATOM 3260 C C . ASN A 1 395 ? -8.461 -14.766 -13.258 1 81.62 395 ASN A C 1
ATOM 3262 O O . ASN A 1 395 ? -7.645 -14.461 -14.125 1 81.62 395 ASN A O 1
ATOM 3266 N N . ASN A 1 396 ? -8.656 -16.047 -12.836 1 85.69 396 ASN A N 1
ATOM 3267 C CA . ASN A 1 396 ? -8.016 -17.141 -13.539 1 85.69 396 ASN A CA 1
ATOM 3268 C C . ASN A 1 396 ? -8.398 -17.172 -15.016 1 85.69 396 ASN A C 1
ATOM 3270 O O . ASN A 1 396 ? -7.555 -17.406 -15.883 1 85.69 396 ASN A O 1
ATOM 3274 N N . TRP A 1 397 ? -9.641 -16.906 -15.227 1 77.25 397 TRP A N 1
ATOM 3275 C CA . TRP A 1 397 ? -10.172 -16.859 -16.578 1 77.25 397 TRP A CA 1
ATOM 3276 C C . TRP A 1 397 ? -9.547 -15.719 -17.375 1 77.25 397 TRP A C 1
ATOM 3278 O O . TRP A 1 397 ? -9.219 -15.875 -18.547 1 77.25 397 TRP A O 1
ATOM 3288 N N . LEU A 1 398 ? -9.281 -14.672 -16.719 1 70 398 LEU A N 1
ATOM 3289 C CA . LEU A 1 398 ? -8.852 -13.445 -17.391 1 70 398 LEU A CA 1
ATOM 3290 C C . LEU A 1 398 ? -7.348 -13.484 -17.672 1 70 398 LEU A C 1
ATOM 3292 O O . LEU A 1 398 ? -6.898 -13.07 -18.734 1 70 398 LEU A O 1
ATOM 3296 N N . VAL A 1 399 ? -6.574 -13.922 -16.641 1 68.88 399 VAL A N 1
ATOM 3297 C CA . VAL A 1 399 ? -5.156 -13.609 -16.781 1 68.88 399 VAL A CA 1
ATOM 3298 C C . VAL A 1 399 ? -4.32 -14.852 -16.469 1 68.88 399 VAL A C 1
ATOM 3300 O O . VAL A 1 399 ? -3.23 -15.023 -17.016 1 68.88 399 VAL A O 1
ATOM 3303 N N . VAL A 1 400 ? -4.762 -15.75 -15.672 1 76.25 400 VAL A N 1
ATOM 3304 C CA . VAL A 1 400 ? -3.893 -16.75 -15.078 1 76.25 400 VAL A CA 1
ATOM 3305 C C . VAL A 1 400 ? -3.844 -17.984 -15.969 1 76.25 400 VAL A C 1
ATOM 3307 O O . VAL A 1 400 ? -2.816 -18.672 -16.047 1 76.25 400 VAL A O 1
ATOM 3310 N N . ARG A 1 401 ? -4.848 -18.219 -16.641 1 76.5 401 ARG A N 1
ATOM 3311 C CA . ARG A 1 401 ? -4.957 -19.453 -17.406 1 76.5 401 ARG A CA 1
ATOM 3312 C C . ARG A 1 401 ? -3.895 -19.516 -18.5 1 76.5 401 ARG A C 1
ATOM 3314 O O . ARG A 1 401 ? -3.516 -18.484 -19.062 1 76.5 401 ARG A O 1
ATOM 3321 N N . PRO A 1 402 ? -3.393 -20.734 -18.703 1 75.12 402 PRO A N 1
ATOM 3322 C CA . PRO A 1 402 ? -2.488 -20.906 -19.844 1 75.12 402 PRO A CA 1
ATOM 3323 C C . PRO A 1 402 ? -3.131 -20.5 -21.172 1 75.12 402 PRO A C 1
ATOM 3325 O O . PRO A 1 402 ? -4.246 -20.938 -21.469 1 75.12 402 PRO A O 1
ATOM 3328 N N . MET A 1 403 ? -2.408 -19.562 -21.719 1 66.31 403 MET A N 1
ATOM 3329 C CA . MET A 1 403 ? -2.773 -19.109 -23.062 1 66.31 403 MET A CA 1
ATOM 3330 C C . MET A 1 403 ? -1.548 -19.031 -23.969 1 66.31 403 MET A C 1
ATOM 3332 O O . MET A 1 403 ? -0.461 -18.672 -23.516 1 66.31 403 MET A O 1
ATOM 3336 N N . TYR A 1 404 ? -1.648 -19.422 -24.984 1 58.31 404 TYR A N 1
ATOM 3337 C CA . TYR A 1 404 ? -0.515 -19.438 -25.906 1 58.31 404 TYR A CA 1
ATOM 3338 C C . TYR A 1 404 ? 0.165 -18.062 -25.953 1 58.31 404 TYR A C 1
ATOM 3340 O O . TYR A 1 404 ? 1.396 -17.984 -25.938 1 58.31 404 TYR A O 1
ATOM 3348 N N . ASN A 1 405 ? -0.585 -17.062 -25.922 1 53.38 405 ASN A N 1
ATOM 3349 C CA . ASN A 1 405 ? -0.023 -15.727 -25.922 1 53.38 405 ASN A CA 1
ATOM 3350 C C . ASN A 1 405 ? -0.314 -15 -24.609 1 53.38 405 ASN A C 1
ATOM 3352 O O . ASN A 1 405 ? -0.42 -13.773 -24.578 1 53.38 405 ASN A O 1
ATOM 3356 N N . GLY A 1 406 ? -0.605 -15.883 -23.766 1 59.34 406 GLY A N 1
ATOM 3357 C CA . GLY A 1 406 ? -0.84 -15.281 -22.469 1 59.34 406 GLY A CA 1
ATOM 3358 C C . GLY A 1 406 ? 0.432 -14.805 -21.797 1 59.34 406 GLY A C 1
ATOM 3359 O O . GLY A 1 406 ? 1.518 -15.32 -22.062 1 59.34 406 GLY A O 1
ATOM 3360 N N . VAL A 1 407 ? 0.247 -13.883 -20.953 1 61.34 407 VAL A N 1
ATOM 3361 C CA . VAL A 1 407 ? 1.375 -13.258 -20.281 1 61.34 407 VAL A CA 1
ATOM 3362 C C . VAL A 1 407 ? 2.18 -14.32 -19.531 1 61.34 407 VAL A C 1
ATOM 3364 O O . VAL A 1 407 ? 3.414 -14.305 -19.547 1 61.34 407 VAL A O 1
ATOM 3367 N N . VAL A 1 408 ? 1.525 -15.289 -19 1 70.75 408 VAL A N 1
ATOM 3368 C CA . VAL A 1 408 ? 2.178 -16.328 -18.203 1 70.75 408 VAL A CA 1
ATOM 3369 C C . VAL A 1 408 ? 2.967 -17.25 -19.125 1 70.75 408 VAL A C 1
ATOM 3371 O O . VAL A 1 408 ? 4.121 -17.594 -18.844 1 70.75 408 VAL A O 1
ATOM 3374 N N . THR A 1 409 ? 2.389 -17.562 -20.234 1 70.31 409 THR A N 1
ATOM 3375 C CA . THR A 1 409 ? 3.018 -18.469 -21.172 1 70.31 409 THR A CA 1
ATOM 3376 C C . THR A 1 409 ? 4.199 -17.797 -21.859 1 70.31 409 THR A C 1
ATOM 3378 O O . THR A 1 409 ? 5.238 -18.438 -22.078 1 70.31 409 THR A O 1
ATOM 3381 N N . LEU A 1 410 ? 4.035 -16.578 -22.094 1 64.69 410 LEU A N 1
ATOM 3382 C CA . LEU A 1 410 ? 5.09 -15.844 -22.781 1 64.69 410 LEU A CA 1
ATOM 3383 C C . LEU A 1 410 ? 6.293 -15.625 -21.875 1 64.69 410 LEU A C 1
ATOM 3385 O O . LEU A 1 410 ? 7.434 -15.578 -22.344 1 64.69 410 LEU A O 1
ATOM 3389 N N . ALA A 1 411 ? 6.02 -15.57 -20.656 1 69 411 ALA A N 1
ATOM 3390 C CA . ALA A 1 411 ? 7.082 -15.305 -19.703 1 69 411 ALA A CA 1
ATOM 3391 C C . ALA A 1 411 ? 7.777 -16.594 -19.281 1 69 411 ALA A C 1
ATOM 3393 O O . ALA A 1 411 ? 8.914 -16.578 -18.797 1 69 411 ALA A O 1
ATOM 3394 N N . ALA A 1 412 ? 7.184 -17.766 -19.562 1 76.88 412 ALA A N 1
ATOM 3395 C CA . ALA A 1 412 ? 7.684 -19.047 -19.062 1 76.88 412 ALA A CA 1
ATOM 3396 C C . ALA A 1 412 ? 8.656 -19.688 -20.047 1 76.88 412 ALA A C 1
ATOM 3398 O O . ALA A 1 412 ? 8.578 -19.438 -21.266 1 76.88 412 ALA A O 1
ATOM 3399 N N . ALA A 1 413 ? 9.555 -20.469 -19.484 1 79.31 413 ALA A N 1
ATOM 3400 C CA . ALA A 1 413 ? 10.414 -21.297 -20.328 1 79.31 413 ALA A CA 1
ATOM 3401 C C . ALA A 1 413 ? 9.656 -22.516 -20.859 1 79.31 413 ALA A C 1
ATOM 3403 O O . ALA A 1 413 ? 10.07 -23.109 -21.859 1 79.31 413 ALA A O 1
ATOM 3404 N N . LEU A 1 414 ? 8.617 -22.875 -20.219 1 85.44 414 LEU A N 1
ATOM 3405 C CA . LEU A 1 414 ? 7.773 -23.969 -20.688 1 85.44 414 LEU A CA 1
ATOM 3406 C C . LEU A 1 414 ? 6.844 -23.5 -21.797 1 85.44 414 LEU A C 1
ATOM 3408 O O . LEU A 1 414 ? 6.34 -22.375 -21.766 1 85.44 414 LEU A O 1
ATOM 3412 N N . THR A 1 415 ? 6.629 -24.406 -22.719 1 78.12 415 THR A N 1
ATOM 3413 C CA . THR A 1 415 ? 5.586 -24.156 -23.703 1 78.12 415 THR A CA 1
ATOM 3414 C C . THR A 1 415 ? 4.203 -24.25 -23.078 1 78.12 415 THR A C 1
ATOM 3416 O O . THR A 1 415 ? 4.07 -24.625 -21.906 1 78.12 415 THR A O 1
ATOM 3419 N N . TYR A 1 416 ? 3.248 -23.875 -23.859 1 80.31 416 TYR A N 1
ATOM 3420 C CA . TYR A 1 416 ? 1.876 -24.078 -23.406 1 80.31 416 TYR A CA 1
ATOM 3421 C C . TYR A 1 416 ? 1.661 -25.516 -22.969 1 80.31 416 TYR A C 1
ATOM 3423 O O . TYR A 1 416 ? 1.132 -25.75 -21.875 1 80.31 416 TYR A O 1
ATOM 3431 N N . GLU A 1 417 ? 2.064 -26.422 -23.828 1 82.81 417 GLU A N 1
ATOM 3432 C CA . GLU A 1 417 ? 1.926 -27.828 -23.5 1 82.81 417 GLU A CA 1
ATOM 3433 C C . GLU A 1 417 ? 2.732 -28.203 -22.266 1 82.81 417 GLU A C 1
ATOM 3435 O O . GLU A 1 417 ? 2.262 -28.953 -21.406 1 82.81 417 GLU A O 1
ATOM 3440 N N . GLY A 1 418 ? 3.938 -27.719 -22.172 1 88.69 418 GLY A N 1
ATOM 3441 C CA . GLY A 1 418 ? 4.758 -27.953 -21 1 88.69 418 GLY A CA 1
ATOM 3442 C C . GLY A 1 418 ? 4.113 -27.484 -19.703 1 88.69 418 GLY A C 1
ATOM 3443 O O . GLY A 1 418 ? 4.203 -28.172 -18.688 1 88.69 418 GLY A O 1
ATOM 3444 N N . GLN A 1 419 ? 3.473 -26.359 -19.766 1 89.31 419 GLN A N 1
ATOM 3445 C CA . GLN A 1 419 ? 2.764 -25.828 -18.594 1 89.31 419 GLN A CA 1
ATOM 3446 C C . GLN A 1 419 ? 1.617 -26.75 -18.188 1 89.31 419 GLN A C 1
ATOM 3448 O O . GLN A 1 419 ? 1.463 -27.078 -17.016 1 89.31 419 GLN A O 1
ATOM 3453 N N . VAL A 1 420 ? 0.859 -27.188 -19.188 1 89.5 420 VAL A N 1
ATOM 3454 C CA . VAL A 1 420 ? -0.289 -28.047 -18.906 1 89.5 420 VAL A CA 1
ATOM 3455 C C . VAL A 1 420 ? 0.188 -29.391 -18.359 1 89.5 420 VAL A C 1
ATOM 3457 O O . VAL A 1 420 ? -0.429 -29.953 -17.438 1 89.5 420 VAL A O 1
ATOM 3460 N N . GLN A 1 421 ? 1.274 -29.875 -18.922 1 92.06 421 GLN A N 1
ATOM 3461 C CA . GLN A 1 421 ? 1.861 -31.125 -18.438 1 92.06 421 GLN A CA 1
ATOM 3462 C C . GLN A 1 421 ? 2.23 -31 -16.953 1 92.06 421 GLN A C 1
ATOM 3464 O O . GLN A 1 421 ? 1.897 -31.875 -16.156 1 92.06 421 GLN A O 1
ATOM 3469 N N . MET A 1 422 ? 2.867 -29.969 -16.609 1 94.19 422 MET A N 1
ATOM 3470 C CA . MET A 1 422 ? 3.295 -29.766 -15.234 1 94.19 422 MET A CA 1
ATOM 3471 C C . MET A 1 422 ? 2.092 -29.625 -14.305 1 94.19 422 MET A C 1
ATOM 3473 O O . MET A 1 422 ? 2.047 -30.25 -13.242 1 94.19 422 MET A O 1
ATOM 3477 N N . LEU A 1 423 ? 1.156 -28.859 -14.664 1 94.69 423 LEU A N 1
ATOM 3478 C CA . LEU A 1 423 ? -0.051 -28.672 -13.867 1 94.69 423 LEU A CA 1
ATOM 3479 C C . LEU A 1 423 ? -0.762 -30.016 -13.656 1 94.69 423 LEU A C 1
ATOM 3481 O O . LEU A 1 423 ? -1.165 -30.344 -12.539 1 94.69 423 LEU A O 1
ATOM 3485 N N . THR A 1 424 ? -0.9 -30.734 -14.766 1 94.44 424 THR A N 1
ATOM 3486 C CA . THR A 1 424 ? -1.565 -32.031 -14.695 1 94.44 424 THR A CA 1
ATOM 3487 C C . THR A 1 424 ? -0.842 -32.969 -13.727 1 94.44 424 THR A C 1
ATOM 3489 O O . THR A 1 424 ? -1.474 -33.594 -12.883 1 94.44 424 THR A O 1
ATOM 3492 N N . GLU A 1 425 ? 0.417 -32.969 -13.898 1 95.62 425 GLU A N 1
ATOM 3493 C CA . GLU A 1 425 ? 1.211 -33.812 -13.016 1 95.62 425 GLU A CA 1
ATOM 3494 C C . GLU A 1 425 ? 1.048 -33.406 -11.555 1 95.62 425 GLU A C 1
ATOM 3496 O O . GLU A 1 425 ? 0.883 -34.281 -10.688 1 95.62 425 GLU A O 1
ATOM 3501 N N . LYS A 1 426 ? 1.127 -32.188 -11.25 1 96.12 426 LYS A N 1
ATOM 3502 C CA . LYS A 1 426 ? 1.034 -31.688 -9.883 1 96.12 426 LYS A CA 1
ATOM 3503 C C . LYS A 1 426 ? -0.344 -31.969 -9.289 1 96.12 426 LYS A C 1
ATOM 3505 O O . LYS A 1 426 ? -0.459 -32.344 -8.125 1 96.12 426 LYS A O 1
ATOM 3510 N N . PHE A 1 427 ? -1.4 -31.859 -10.062 1 97.25 427 PHE A N 1
ATOM 3511 C CA . PHE A 1 427 ? -2.76 -32.062 -9.57 1 97.25 427 PHE A CA 1
ATOM 3512 C C . PHE A 1 427 ? -3.021 -33.531 -9.289 1 97.25 427 PHE A C 1
ATOM 3514 O O . PHE A 1 427 ? -3.943 -33.875 -8.547 1 97.25 427 PHE A O 1
ATOM 3521 N N . LYS A 1 428 ? -2.232 -34.406 -9.898 1 97 428 LYS A N 1
ATOM 3522 C CA . LYS A 1 428 ? -2.346 -35.812 -9.586 1 97 428 LYS A CA 1
ATOM 3523 C C . LYS A 1 428 ? -2.008 -36.094 -8.117 1 97 428 LYS A C 1
ATOM 3525 O O . LYS A 1 428 ? -2.387 -37.125 -7.57 1 97 428 LYS A O 1
ATOM 3530 N N . HIS A 1 429 ? -1.36 -35.125 -7.5 1 95.81 429 HIS A N 1
ATOM 3531 C CA . HIS A 1 429 ? -0.951 -35.312 -6.113 1 95.81 429 HIS A CA 1
ATOM 3532 C C . HIS A 1 429 ? -1.639 -34.281 -5.199 1 95.81 429 HIS A C 1
ATOM 3534 O O . HIS A 1 429 ? -1.319 -34.219 -4.012 1 95.81 429 HIS A O 1
ATOM 3540 N N . MET A 1 430 ? -2.561 -33.562 -5.688 1 96.38 430 MET A N 1
ATOM 3541 C CA . MET A 1 430 ? -3.203 -32.469 -4.941 1 96.38 430 MET A CA 1
ATOM 3542 C C . MET A 1 430 ? -4.207 -33.031 -3.939 1 96.38 430 MET A C 1
ATOM 3544 O O . MET A 1 430 ? -5.031 -33.875 -4.285 1 96.38 430 MET A O 1
ATOM 3548 N N . THR A 1 431 ? -4.117 -32.656 -2.666 1 98.19 431 THR A N 1
ATOM 3549 C CA . THR A 1 431 ? -5.023 -33 -1.579 1 98.19 431 THR A CA 1
ATOM 3550 C C . THR A 1 431 ? -5.047 -31.922 -0.515 1 98.19 431 THR A C 1
ATOM 3552 O O . THR A 1 431 ? -4.062 -31.203 -0.332 1 98.19 431 THR A O 1
ATOM 3555 N N . TYR A 1 432 ? -6.168 -31.734 0.165 1 98.19 432 TYR A N 1
ATOM 3556 C CA . TYR A 1 432 ? -6.215 -30.766 1.256 1 98.19 432 TYR A CA 1
ATOM 3557 C C . TYR A 1 432 ? -5.637 -31.359 2.535 1 98.19 432 TYR A C 1
ATOM 3559 O O . TYR A 1 432 ? -5.441 -30.656 3.523 1 98.19 432 TYR A O 1
ATOM 3567 N N . ARG A 1 433 ? -5.395 -32.719 2.488 1 97.44 433 ARG A N 1
ATOM 3568 C CA . ARG A 1 433 ? -4.77 -33.375 3.625 1 97.44 433 ARG A CA 1
ATOM 3569 C C . ARG A 1 433 ? -3.289 -33.031 3.723 1 97.44 433 ARG A C 1
ATOM 3571 O O . ARG A 1 433 ? -2.428 -33.844 3.385 1 97.44 433 ARG A O 1
ATOM 3578 N N . TRP A 1 434 ? -3.061 -31.875 4.195 1 94.06 434 TRP A N 1
ATOM 3579 C CA . TRP A 1 434 ? -1.748 -31.25 4.164 1 94.06 434 TRP A CA 1
ATOM 3580 C C . TRP A 1 434 ? -1.533 -30.375 5.395 1 94.06 434 TRP A C 1
ATOM 3582 O O . TRP A 1 434 ? -2.494 -29.859 5.977 1 94.06 434 TRP A O 1
ATOM 3592 N N . LYS A 1 435 ? -0.305 -30.281 5.855 1 93.94 435 LYS A N 1
ATOM 3593 C CA . LYS A 1 435 ? 0.137 -29.359 6.902 1 93.94 435 LYS A CA 1
ATOM 3594 C C . LYS A 1 435 ? 1.545 -28.844 6.621 1 93.94 435 LYS A C 1
ATOM 3596 O O . LYS A 1 435 ? 2.305 -29.469 5.879 1 93.94 435 LYS A O 1
ATOM 3601 N N . PRO A 1 436 ? 1.839 -27.656 7.195 1 94.31 436 PRO A N 1
ATOM 3602 C CA . PRO A 1 436 ? 3.205 -27.156 7.02 1 94.31 436 PRO A CA 1
ATOM 3603 C C . PRO A 1 436 ? 4.262 -28.125 7.516 1 94.31 436 PRO A C 1
ATOM 3605 O O . PRO A 1 436 ? 4.051 -28.828 8.516 1 94.31 436 PRO A O 1
ATOM 3608 N N . ASN A 1 437 ? 5.324 -28.203 6.789 1 89.19 437 ASN A N 1
ATOM 3609 C CA . ASN A 1 437 ? 6.477 -29.031 7.129 1 89.19 437 ASN A CA 1
ATOM 3610 C C . ASN A 1 437 ? 7.734 -28.203 7.312 1 89.19 437 ASN A C 1
ATOM 3612 O O . ASN A 1 437 ? 8.594 -28.156 6.426 1 89.19 437 ASN A O 1
ATOM 3616 N N . PRO A 1 438 ? 7.992 -27.672 8.508 1 91.44 438 PRO A N 1
ATOM 3617 C CA . PRO A 1 438 ? 9.102 -26.75 8.734 1 91.44 438 PRO A CA 1
ATOM 3618 C C . PRO A 1 438 ? 10.453 -27.453 8.805 1 91.44 438 PRO A C 1
ATOM 3620 O O . PRO A 1 438 ? 10.516 -28.641 9.133 1 91.44 438 PRO A O 1
ATOM 3623 N N . LEU A 1 439 ? 11.523 -26.734 8.445 1 89.38 439 LEU A N 1
ATOM 3624 C CA . LEU A 1 439 ? 12.898 -27.125 8.766 1 89.38 439 LEU A CA 1
ATOM 3625 C C . LEU A 1 439 ? 13.133 -27.094 10.273 1 89.38 439 LEU A C 1
ATOM 3627 O O . LEU A 1 439 ? 12.344 -26.5 11.016 1 89.38 439 LEU A O 1
ATOM 3631 N N . PRO A 1 440 ? 14.203 -27.781 10.578 1 82.38 440 PRO A N 1
ATOM 3632 C CA . PRO A 1 440 ? 14.523 -27.703 12.008 1 82.38 440 PRO A CA 1
ATOM 3633 C C . PRO A 1 440 ? 14.664 -26.266 12.5 1 82.38 440 PRO A C 1
ATOM 3635 O O . PRO A 1 440 ? 15.172 -25.406 11.773 1 82.38 440 PRO A O 1
ATOM 3638 N N . SER A 1 441 ? 14.289 -26.031 13.68 1 74.75 441 SER A N 1
ATOM 3639 C CA . SER A 1 441 ? 14.109 -24.719 14.266 1 74.75 441 SER A CA 1
ATOM 3640 C C . SER A 1 441 ? 15.445 -24 14.422 1 74.75 441 SER A C 1
ATOM 3642 O O . SER A 1 441 ? 15.492 -22.766 14.531 1 74.75 441 SER A O 1
ATOM 3644 N N . ASN A 1 442 ? 16.469 -24.656 14.414 1 80.12 442 ASN A N 1
ATOM 3645 C CA . ASN A 1 442 ? 17.75 -24.031 14.695 1 80.12 442 ASN A CA 1
ATOM 3646 C C . ASN A 1 442 ? 18.328 -23.344 13.461 1 80.12 442 ASN A C 1
ATOM 3648 O O . ASN A 1 442 ? 19.297 -22.609 13.562 1 80.12 442 ASN A O 1
ATOM 3652 N N . ILE A 1 443 ? 17.75 -23.578 12.359 1 88 443 ILE A N 1
ATOM 3653 C CA . ILE A 1 443 ? 18.281 -22.922 11.172 1 88 443 ILE A CA 1
ATOM 3654 C C . ILE A 1 443 ? 17.922 -21.438 11.195 1 88 443 ILE A C 1
ATOM 3656 O O . ILE A 1 443 ? 16.75 -21.062 11.125 1 88 443 ILE A O 1
ATOM 3660 N N . LYS A 1 444 ? 18.953 -20.609 11.211 1 85.75 444 LYS A N 1
ATOM 3661 C CA . LYS A 1 444 ? 18.781 -19.172 11.305 1 85.75 444 LYS A CA 1
ATOM 3662 C C . LYS A 1 444 ? 18.344 -18.578 9.969 1 85.75 444 LYS A C 1
ATOM 3664 O O . LYS A 1 444 ? 18.5 -19.203 8.93 1 85.75 444 LYS A O 1
ATOM 3669 N N . ASN A 1 445 ? 17.734 -17.5 9.984 1 82.75 445 ASN A N 1
ATOM 3670 C CA . ASN A 1 445 ? 17.344 -16.688 8.836 1 82.75 445 ASN A CA 1
ATOM 3671 C C . ASN A 1 445 ? 16.25 -17.375 8.016 1 82.75 445 ASN A C 1
ATOM 3673 O O . ASN A 1 445 ? 16.203 -17.234 6.793 1 82.75 445 ASN A O 1
ATOM 3677 N N . ASN A 1 446 ? 15.688 -18.344 8.633 1 91.06 446 ASN A N 1
ATOM 3678 C CA . ASN A 1 446 ? 14.484 -18.953 8.062 1 91.06 446 ASN A CA 1
ATOM 3679 C C . ASN A 1 446 ? 13.219 -18.297 8.617 1 91.06 446 ASN A C 1
ATOM 3681 O O . ASN A 1 446 ? 12.711 -18.719 9.656 1 91.06 446 ASN A O 1
ATOM 3685 N N . THR A 1 447 ? 12.727 -17.391 7.922 1 91.5 447 THR A N 1
ATOM 3686 C CA . THR A 1 447 ? 11.562 -16.656 8.414 1 91.5 447 THR A CA 1
ATOM 3687 C C . THR A 1 447 ? 10.273 -17.25 7.852 1 91.5 447 THR A C 1
ATOM 3689 O O . THR A 1 447 ? 9.195 -17.078 8.422 1 91.5 447 THR A O 1
ATOM 3692 N N . TYR A 1 448 ? 10.398 -18 6.828 1 94.69 448 TYR A N 1
ATOM 3693 C CA . TYR A 1 448 ? 9.211 -18.578 6.195 1 94.69 448 TYR A CA 1
ATOM 3694 C C . TYR A 1 448 ? 8.539 -19.578 7.113 1 94.69 448 TYR A C 1
ATOM 3696 O O . TYR A 1 448 ? 7.32 -19.531 7.309 1 94.69 448 TYR A O 1
ATOM 3704 N N . ASP A 1 449 ? 9.273 -20.438 7.68 1 95.19 449 ASP A N 1
ATOM 3705 C CA . ASP A 1 449 ? 8.695 -21.531 8.438 1 95.19 449 ASP A CA 1
ATOM 3706 C C . ASP A 1 449 ? 7.902 -21.016 9.633 1 95.19 449 ASP A C 1
ATOM 3708 O O . ASP A 1 449 ? 6.828 -21.547 9.945 1 95.19 449 ASP A O 1
ATOM 3712 N N . GLU A 1 450 ? 8.461 -20.062 10.258 1 93.88 450 GLU A N 1
ATOM 3713 C CA . GLU A 1 450 ? 7.742 -19.484 11.391 1 93.88 450 GLU A CA 1
ATOM 3714 C C . GLU A 1 450 ? 6.441 -18.828 10.938 1 93.88 450 GLU A C 1
ATOM 3716 O O . GLU A 1 450 ? 5.395 -19.016 11.562 1 93.88 450 GLU A O 1
ATOM 3721 N N . ALA A 1 451 ? 6.504 -18.062 9.922 1 95.5 451 ALA A N 1
ATOM 3722 C CA . ALA A 1 451 ? 5.312 -17.422 9.375 1 95.5 451 ALA A CA 1
ATOM 3723 C C . ALA A 1 451 ? 4.301 -18.469 8.891 1 95.5 451 ALA A C 1
ATOM 3725 O O . ALA A 1 451 ? 3.1 -18.328 9.141 1 95.5 451 ALA A O 1
ATOM 3726 N N . ASP A 1 452 ? 4.836 -19.484 8.227 1 96.75 452 ASP A N 1
ATOM 3727 C CA . ASP A 1 452 ? 4.031 -20.578 7.684 1 96.75 452 ASP A CA 1
ATOM 3728 C C . ASP A 1 452 ? 3.26 -21.297 8.789 1 96.75 452 ASP A C 1
ATOM 3730 O O . ASP A 1 452 ? 2.043 -21.469 8.688 1 96.75 452 ASP A O 1
ATOM 3734 N N . LEU A 1 453 ? 3.906 -21.578 9.844 1 96.75 453 LEU A N 1
ATOM 3735 C CA . LEU A 1 453 ? 3.299 -22.266 10.977 1 96.75 453 LEU A CA 1
ATOM 3736 C C . LEU A 1 453 ? 2.285 -21.375 11.68 1 96.75 453 LEU A C 1
ATOM 3738 O O . LEU A 1 453 ? 1.198 -21.828 12.047 1 96.75 453 LEU A O 1
ATOM 3742 N N . ALA A 1 454 ? 2.658 -20.156 11.875 1 97.25 454 ALA A N 1
ATOM 3743 C CA . ALA A 1 454 ? 1.763 -19.203 12.531 1 97.25 454 ALA A CA 1
ATOM 3744 C C . ALA A 1 454 ? 0.482 -19.016 11.719 1 97.25 454 ALA A C 1
ATOM 3746 O O . ALA A 1 454 ? -0.618 -19.016 12.281 1 97.25 454 ALA A O 1
ATOM 3747 N N . ALA A 1 455 ? 0.603 -18.844 10.43 1 97.38 455 ALA A N 1
ATOM 3748 C CA . ALA A 1 455 ? -0.551 -18.656 9.555 1 97.38 455 ALA A CA 1
ATOM 3749 C C . ALA A 1 455 ? -1.476 -19.859 9.594 1 97.38 455 ALA A C 1
ATOM 3751 O O . ALA A 1 455 ? -2.695 -19.719 9.703 1 97.38 455 ALA A O 1
ATOM 3752 N N . TRP A 1 456 ? -0.845 -21.047 9.523 1 98.06 456 TRP A N 1
ATOM 3753 C CA . TRP A 1 456 ? -1.634 -22.266 9.57 1 98.06 456 TRP A CA 1
ATOM 3754 C C . TRP A 1 456 ? -2.418 -22.359 10.875 1 98.06 456 TRP A C 1
ATOM 3756 O O . TRP A 1 456 ? -3.617 -22.656 10.867 1 98.06 456 TRP A O 1
ATOM 3766 N N . LYS A 1 457 ? -1.755 -22.062 11.938 1 98.06 457 LYS A N 1
ATOM 3767 C CA . LYS A 1 457 ? -2.375 -22.172 13.258 1 98.06 457 LYS A CA 1
ATOM 3768 C C . LYS A 1 457 ? -3.492 -21.141 13.422 1 98.06 457 LYS A C 1
ATOM 3770 O O . LYS A 1 457 ? -4.594 -21.484 13.859 1 98.06 457 LYS A O 1
ATOM 3775 N N . LEU A 1 458 ? -3.229 -19.922 13.07 1 98.19 458 LEU A N 1
ATOM 3776 C CA . LEU A 1 458 ? -4.223 -18.875 13.297 1 98.19 458 LEU A CA 1
ATOM 3777 C C . LEU A 1 458 ? -5.438 -19.078 12.391 1 98.19 458 LEU A C 1
ATOM 3779 O O . LEU A 1 458 ? -6.566 -18.797 12.797 1 98.19 458 LEU A O 1
ATOM 3783 N N . ILE A 1 459 ? -5.262 -19.531 11.18 1 98.06 459 ILE A N 1
ATOM 3784 C CA . ILE A 1 459 ? -6.379 -19.812 10.281 1 98.06 459 ILE A CA 1
ATOM 3785 C C . ILE A 1 459 ? -7.18 -21 10.812 1 98.06 459 ILE A C 1
ATOM 3787 O O . ILE A 1 459 ? -8.406 -21.016 10.727 1 98.06 459 ILE A O 1
ATOM 3791 N N . GLY A 1 460 ? -6.449 -22.016 11.352 1 98.56 460 GLY A N 1
ATOM 3792 C CA . GLY A 1 460 ? -7.145 -23.094 12.039 1 98.56 460 GLY A CA 1
ATOM 3793 C C . GLY A 1 460 ? -8.062 -22.609 13.141 1 98.56 460 GLY A C 1
ATOM 3794 O O . GLY A 1 460 ? -9.211 -23.047 13.242 1 98.56 460 GLY A O 1
ATOM 3795 N N . GLU A 1 461 ? -7.605 -21.672 13.922 1 98.38 461 GLU A N 1
ATOM 3796 C CA . GLU A 1 461 ? -8.406 -21.109 15.008 1 98.38 461 GLU A CA 1
ATOM 3797 C C . GLU A 1 461 ? -9.609 -20.344 14.461 1 98.38 461 GLU A C 1
ATOM 3799 O O . GLU A 1 461 ? -10.695 -20.391 15.039 1 98.38 461 GLU A O 1
ATOM 3804 N N . TYR A 1 462 ? -9.391 -19.672 13.438 1 97.31 462 TYR A N 1
ATOM 3805 C CA . TYR A 1 462 ? -10.453 -18.938 12.75 1 97.31 462 TYR A CA 1
ATOM 3806 C C . TYR A 1 462 ? -11.547 -19.875 12.266 1 97.31 462 TYR A C 1
ATOM 3808 O O . TYR A 1 462 ? -12.734 -19.641 12.516 1 97.31 462 TYR A O 1
ATOM 3816 N N . VAL A 1 463 ? -11.148 -20.938 11.648 1 98.62 463 VAL A N 1
ATOM 3817 C CA . VAL A 1 463 ? -12.086 -21.938 11.148 1 98.62 463 VAL A CA 1
ATOM 3818 C C . VAL A 1 463 ? -12.773 -22.625 12.312 1 98.62 463 VAL A C 1
ATOM 3820 O O . VAL A 1 463 ? -13.984 -22.844 12.289 1 98.62 463 VAL A O 1
ATOM 3823 N N . ASP A 1 464 ? -12.031 -22.938 13.359 1 98.62 464 ASP A N 1
ATOM 3824 C CA . ASP A 1 464 ? -12.594 -23.562 14.547 1 98.62 464 ASP A CA 1
ATOM 3825 C C . ASP A 1 464 ? -13.688 -22.703 15.164 1 98.62 464 ASP A C 1
ATOM 3827 O O . ASP A 1 464 ? -14.742 -23.203 15.555 1 98.62 464 ASP A O 1
ATOM 3831 N N . ASP A 1 465 ? -13.391 -21.469 15.297 1 98.06 465 ASP A N 1
ATOM 3832 C CA . ASP A 1 465 ? -14.352 -20.531 15.859 1 98.06 465 ASP A CA 1
ATOM 3833 C C . ASP A 1 465 ? -15.641 -20.5 15.047 1 98.06 465 ASP A C 1
ATOM 3835 O O . ASP A 1 465 ? -16.734 -20.547 15.602 1 98.06 465 ASP A O 1
ATOM 3839 N N . PHE A 1 466 ? -15.531 -20.438 13.789 1 97.94 466 PHE A N 1
ATOM 3840 C CA . PHE A 1 466 ? -16.703 -20.422 12.914 1 97.94 466 PHE A CA 1
ATOM 3841 C C . PHE A 1 466 ? -17.516 -21.703 13.047 1 97.94 466 PHE A C 1
ATOM 3843 O O . PHE A 1 466 ? -18.734 -21.656 13.203 1 97.94 466 PHE A O 1
ATOM 3850 N N . ILE A 1 467 ? -16.859 -22.844 12.93 1 98.25 467 ILE A N 1
ATOM 3851 C CA . ILE A 1 467 ? -17.531 -24.125 12.969 1 98.25 467 ILE A CA 1
ATOM 3852 C C . ILE A 1 467 ? -18.219 -24.297 14.32 1 98.25 467 ILE A C 1
ATOM 3854 O O . ILE A 1 467 ? -19.359 -24.797 14.391 1 98.25 467 ILE A O 1
ATOM 3858 N N . SER A 1 468 ? -17.562 -23.891 15.367 1 97.56 468 SER A N 1
ATOM 3859 C CA . SER A 1 468 ? -18.156 -24 16.688 1 97.56 468 SER A CA 1
ATOM 3860 C C . SER A 1 468 ? -19.453 -23.219 16.797 1 97.56 468 SER A C 1
ATOM 3862 O O . SER A 1 468 ? -20.406 -23.672 17.406 1 97.56 468 SER A O 1
ATOM 3864 N N . HIS A 1 469 ? -19.578 -22.078 16.156 1 97.44 469 HIS A N 1
ATOM 3865 C CA . HIS A 1 469 ? -20.734 -21.203 16.234 1 97.44 469 HIS A CA 1
ATOM 3866 C C . HIS A 1 469 ? -21.828 -21.641 15.258 1 97.44 469 HIS A C 1
ATOM 3868 O O . HIS A 1 469 ? -22.984 -21.266 15.414 1 97.44 469 HIS A O 1
ATOM 3874 N N . ASN A 1 470 ? -21.453 -22.422 14.266 1 98.12 470 ASN A N 1
ATOM 3875 C CA . ASN A 1 470 ? -22.406 -22.766 13.219 1 98.12 470 ASN A CA 1
ATOM 3876 C C . ASN A 1 470 ? -22.594 -24.281 13.078 1 98.12 470 ASN A C 1
ATOM 3878 O O . ASN A 1 470 ? -23.125 -24.766 12.078 1 98.12 470 ASN A O 1
ATOM 3882 N N . LYS A 1 471 ? -22.156 -25.047 14.031 1 97.56 471 LYS A N 1
ATOM 3883 C CA . LYS A 1 471 ? -22.078 -26.5 13.969 1 97.56 471 LYS A CA 1
ATOM 3884 C C . LYS A 1 471 ? -23.438 -27.125 13.703 1 97.56 471 LYS A C 1
ATOM 3886 O O . LYS A 1 471 ? -23.578 -28.016 12.859 1 97.56 471 LYS A O 1
ATOM 3891 N N . VAL A 1 472 ? -24.469 -26.672 14.336 1 98 472 VAL A N 1
ATOM 3892 C CA . VAL A 1 472 ? -25.812 -27.234 14.227 1 98 472 VAL A CA 1
ATOM 3893 C C . VAL A 1 472 ? -26.344 -27.031 12.805 1 98 472 VAL A C 1
ATOM 3895 O O . VAL A 1 472 ? -26.844 -27.969 12.188 1 98 472 VAL A O 1
ATOM 3898 N N . GLU A 1 473 ? -26.188 -25.828 12.359 1 98.06 473 GLU A N 1
ATOM 3899 C CA . GLU A 1 473 ? -26.719 -25.531 11.031 1 98.06 473 GLU A CA 1
ATOM 3900 C C . GLU A 1 473 ? -25.906 -26.234 9.945 1 98.06 473 GLU A C 1
ATOM 3902 O O . GLU A 1 473 ? -26.469 -26.641 8.922 1 98.06 473 GLU A O 1
ATOM 3907 N N . ILE A 1 474 ? -24.609 -26.406 10.078 1 98.56 474 ILE A N 1
ATOM 3908 C CA . ILE A 1 474 ? -23.766 -27.141 9.133 1 98.56 474 ILE A CA 1
ATOM 3909 C C . ILE A 1 474 ? -24.234 -28.594 9.062 1 98.56 474 ILE A C 1
ATOM 3911 O O . ILE A 1 474 ? -24.391 -29.156 7.977 1 98.56 474 ILE A O 1
ATOM 3915 N N . ASN A 1 475 ? -24.531 -29.172 10.188 1 98.06 475 ASN A N 1
ATOM 3916 C CA . ASN A 1 475 ? -25 -30.547 10.258 1 98.06 475 ASN A CA 1
ATOM 3917 C C . ASN A 1 475 ? -26.375 -30.703 9.609 1 98.06 475 ASN A C 1
ATOM 3919 O O . ASN A 1 475 ? -26.656 -31.719 8.984 1 98.06 475 ASN A O 1
ATOM 3923 N N . GLN A 1 476 ? -27.188 -29.703 9.82 1 98.25 476 GLN A N 1
ATOM 3924 C CA . GLN A 1 476 ? -28.516 -29.719 9.242 1 98.25 476 GLN A CA 1
ATOM 3925 C C . GLN A 1 476 ? -28.469 -29.812 7.715 1 98.25 476 GLN A C 1
ATOM 3927 O O . GLN A 1 476 ? -29.328 -30.422 7.09 1 98.25 476 GLN A O 1
ATOM 3932 N N . HIS A 1 477 ? -27.453 -29.25 7.18 1 98.12 477 HIS A N 1
ATOM 3933 C CA . HIS A 1 477 ? -27.328 -29.234 5.727 1 98.12 477 HIS A CA 1
ATOM 3934 C C . HIS A 1 477 ? -26.125 -30.047 5.266 1 98.12 477 HIS A C 1
ATOM 3936 O O . HIS A 1 477 ? -25.469 -29.688 4.293 1 98.12 477 HIS A O 1
ATOM 3942 N N . TRP A 1 478 ? -25.828 -31.156 5.957 1 98.44 478 TRP A N 1
ATOM 3943 C CA . TRP A 1 478 ? -24.641 -31.969 5.695 1 98.44 478 TRP A CA 1
ATOM 3944 C C . TRP A 1 478 ? -24.734 -32.625 4.32 1 98.44 478 TRP A C 1
ATOM 3946 O O . TRP A 1 478 ? -23.703 -32.938 3.707 1 98.44 478 TRP A O 1
ATOM 3956 N N . SER A 1 479 ? -25.906 -32.812 3.768 1 98 479 SER A N 1
ATOM 3957 C CA . SER A 1 479 ? -26.062 -33.406 2.445 1 98 479 SER A CA 1
ATOM 3958 C C . SER A 1 479 ? -25.359 -32.562 1.376 1 98 479 SER A C 1
ATOM 3960 O O . SER A 1 479 ? -24.875 -33.125 0.386 1 98 479 SER A O 1
ATOM 3962 N N . GLU A 1 480 ? -25.344 -31.281 1.622 1 98.38 480 GLU A N 1
ATOM 3963 C CA . GLU A 1 480 ? -24.641 -30.406 0.688 1 98.38 480 GLU A CA 1
ATOM 3964 C C . GLU A 1 480 ? -23.141 -30.641 0.74 1 98.38 480 GLU A C 1
ATOM 3966 O O . GLU A 1 480 ? -22.453 -30.578 -0.286 1 98.38 480 GLU A O 1
ATOM 3971 N N . ILE A 1 481 ? -22.609 -30.969 1.909 1 98.69 481 ILE A N 1
ATOM 3972 C CA . ILE A 1 481 ? -21.188 -31.266 2.066 1 98.69 481 ILE A CA 1
ATOM 3973 C C . ILE A 1 481 ? -20.859 -32.594 1.39 1 98.69 481 ILE A C 1
ATOM 3975 O O . ILE A 1 481 ? -19.812 -32.719 0.759 1 98.69 481 ILE A O 1
ATOM 3979 N N . VAL A 1 482 ? -21.812 -33.562 1.478 1 98.56 482 VAL A N 1
ATOM 3980 C CA . VAL A 1 482 ? -21.641 -34.812 0.789 1 98.56 482 VAL A CA 1
ATOM 3981 C C . VAL A 1 482 ? -21.562 -34.594 -0.718 1 98.56 482 VAL A C 1
ATOM 3983 O O . VAL A 1 482 ? -20.75 -35.219 -1.403 1 98.56 482 VAL A O 1
ATOM 3986 N N . ALA A 1 483 ? -22.344 -33.688 -1.162 1 98 483 ALA A N 1
ATOM 3987 C CA . ALA A 1 483 ? -22.344 -33.375 -2.588 1 98 483 ALA A CA 1
ATOM 3988 C C . ALA A 1 483 ? -21.031 -32.719 -2.994 1 98 483 ALA A C 1
ATOM 3990 O O . ALA A 1 483 ? -20.484 -33 -4.07 1 98 483 ALA A O 1
ATOM 3991 N N . VAL A 1 484 ? -20.469 -31.797 -2.146 1 98.38 484 VAL A N 1
ATOM 3992 C CA . VAL A 1 484 ? -19.172 -31.172 -2.393 1 98.38 484 VAL A CA 1
ATOM 3993 C C . VAL A 1 484 ? -18.094 -32.25 -2.473 1 98.38 484 VAL A C 1
ATOM 3995 O O . VAL A 1 484 ? -17.281 -32.25 -3.393 1 98.38 484 VAL A O 1
ATOM 3998 N N . SER A 1 485 ? -18.141 -33.125 -1.516 1 98.5 485 SER A N 1
ATOM 3999 C CA . SER A 1 485 ? -17.172 -34.219 -1.451 1 98.5 485 SER A CA 1
ATOM 4000 C C . SER A 1 485 ? -17.203 -35.062 -2.725 1 98.5 485 SER A C 1
ATOM 4002 O O . SER A 1 485 ? -16.156 -35.344 -3.307 1 98.5 485 SER A O 1
ATOM 4004 N N . LYS A 1 486 ? -18.344 -35.438 -3.131 1 98 486 LYS A N 1
ATOM 4005 C CA . LYS A 1 486 ? -18.5 -36.219 -4.348 1 98 486 LYS A CA 1
ATOM 4006 C C . LYS A 1 486 ? -17.984 -35.469 -5.566 1 98 486 LYS A C 1
ATOM 4008 O O . LYS A 1 486 ? -17.297 -36.031 -6.414 1 98 486 LYS A O 1
ATOM 4013 N N . ASP A 1 487 ? -18.297 -34.25 -5.609 1 97.25 487 ASP A N 1
ATOM 4014 C CA . ASP A 1 487 ? -17.859 -33.406 -6.715 1 97.25 487 ASP A CA 1
ATOM 4015 C C . ASP A 1 487 ? -16.344 -33.312 -6.785 1 97.25 487 ASP A C 1
ATOM 4017 O O . ASP A 1 487 ? -15.75 -33.438 -7.863 1 97.25 487 ASP A O 1
ATOM 4021 N N . LEU A 1 488 ? -15.68 -33.125 -5.68 1 98.19 488 LEU A N 1
ATOM 4022 C CA . LEU A 1 488 ? -14.227 -33.031 -5.605 1 98.19 488 LEU A CA 1
ATOM 4023 C C . LEU A 1 488 ? -13.594 -34.344 -6.062 1 98.19 488 LEU A C 1
ATOM 4025 O O . LEU A 1 488 ? -12.641 -34.344 -6.848 1 98.19 488 LEU A O 1
ATOM 4029 N N . VAL A 1 489 ? -14.156 -35.438 -5.625 1 97.94 489 VAL A N 1
ATOM 4030 C CA . VAL A 1 489 ? -13.617 -36.75 -5.949 1 97.94 489 VAL A CA 1
ATOM 4031 C C . VAL A 1 489 ? -13.82 -37.031 -7.434 1 97.94 489 VAL A C 1
ATOM 4033 O O . VAL A 1 489 ? -12.93 -37.562 -8.094 1 97.94 489 VAL A O 1
ATOM 4036 N N . ASP A 1 490 ? -14.922 -36.625 -7.996 1 95.75 490 ASP A N 1
ATOM 4037 C CA . ASP A 1 490 ? -15.25 -36.906 -9.391 1 95.75 490 ASP A CA 1
ATOM 4038 C C . ASP A 1 490 ? -14.344 -36.094 -10.328 1 95.75 490 ASP A C 1
ATOM 4040 O O . ASP A 1 490 ? -14.086 -36.531 -11.461 1 95.75 490 ASP A O 1
ATOM 4044 N N . HIS A 1 491 ? -13.844 -35.031 -9.891 1 95.38 491 HIS A N 1
ATOM 4045 C CA . HIS A 1 491 ? -13.148 -34.125 -10.812 1 95.38 491 HIS A CA 1
ATOM 4046 C C . HIS A 1 491 ? -11.648 -34.094 -10.516 1 95.38 491 HIS A C 1
ATOM 4048 O O . HIS A 1 491 ? -10.875 -33.531 -11.297 1 95.38 491 HIS A O 1
ATOM 4054 N N . GLN A 1 492 ? -11.25 -34.656 -9.375 1 96.69 492 GLN A N 1
ATOM 4055 C CA . GLN A 1 492 ? -9.836 -34.625 -9.031 1 96.69 492 GLN A CA 1
ATOM 4056 C C . GLN A 1 492 ? -9.016 -35.469 -9.984 1 96.69 492 GLN A C 1
ATOM 4058 O O . GLN A 1 492 ? -9.547 -36.406 -10.617 1 96.69 492 GLN A O 1
ATOM 4063 N N . LEU A 1 493 ? -7.734 -35.156 -10.109 1 96.94 493 LEU A N 1
ATOM 4064 C CA . LEU A 1 493 ? -6.816 -35.969 -10.898 1 96.94 493 LEU A CA 1
ATOM 4065 C C . LEU A 1 493 ? -6.102 -37 -10.008 1 96.94 493 LEU A C 1
ATOM 4067 O O . LEU A 1 493 ? -5.516 -37.969 -10.508 1 96.94 493 LEU A O 1
ATOM 4071 N N . ASN A 1 494 ? -6.164 -36.688 -8.695 1 97.31 494 ASN A N 1
ATOM 4072 C CA . ASN A 1 494 ? -5.586 -37.656 -7.754 1 97.31 494 ASN A CA 1
ATOM 4073 C C . ASN A 1 494 ? -6.305 -39 -7.801 1 97.31 494 ASN A C 1
ATOM 4075 O O . ASN A 1 494 ? -7.52 -39.062 -7.621 1 97.31 494 ASN A O 1
ATOM 4079 N N . GLU A 1 495 ? -5.586 -40.062 -7.938 1 96.31 495 GLU A N 1
ATOM 4080 C CA . GLU A 1 495 ? -6.184 -41.375 -8.125 1 96.31 495 GLU A CA 1
ATOM 4081 C C . GLU A 1 495 ? -6.746 -41.906 -6.812 1 96.31 495 GLU A C 1
ATOM 4083 O O . GLU A 1 495 ? -7.582 -42.844 -6.816 1 96.31 495 GLU A O 1
ATOM 4088 N N . ASP A 1 496 ? -6.258 -41.375 -5.688 1 97.38 496 ASP A N 1
ATOM 4089 C CA . ASP A 1 496 ? -6.797 -41.781 -4.391 1 97.38 496 ASP A CA 1
ATOM 4090 C C . ASP A 1 496 ? -8.141 -41.094 -4.125 1 97.38 496 ASP A C 1
ATOM 4092 O O . ASP A 1 496 ? -8.195 -39.875 -3.918 1 97.38 496 ASP A O 1
ATOM 4096 N N . PRO A 1 497 ? -9.195 -41.844 -4.102 1 95.56 497 PRO A N 1
ATOM 4097 C CA . PRO A 1 497 ? -10.5 -41.219 -3.867 1 95.56 497 PRO A CA 1
ATOM 4098 C C . PRO A 1 497 ? -10.594 -40.531 -2.51 1 95.56 497 PRO A C 1
ATOM 4100 O O . PRO A 1 497 ? -11.445 -39.656 -2.312 1 95.56 497 PRO A O 1
ATOM 4103 N N . LYS A 1 498 ? -9.695 -40.812 -1.658 1 96.94 498 LYS A N 1
ATOM 4104 C CA . LYS A 1 498 ? -9.727 -40.219 -0.323 1 96.94 498 LYS A CA 1
ATOM 4105 C C . LYS A 1 498 ? -8.945 -38.906 -0.283 1 96.94 498 LYS A C 1
ATOM 4107 O O . LYS A 1 498 ? -9.039 -38.156 0.689 1 96.94 498 LYS A O 1
ATOM 4112 N N . ALA A 1 499 ? -8.258 -38.625 -1.291 1 98.12 499 ALA A N 1
ATOM 4113 C CA . ALA A 1 499 ? -7.375 -37.469 -1.303 1 98.12 499 ALA A CA 1
ATOM 4114 C C . ALA A 1 499 ? -8.148 -36.188 -1.024 1 98.12 499 ALA A C 1
ATOM 4116 O O . ALA A 1 499 ? -7.672 -35.312 -0.297 1 98.12 499 ALA A O 1
ATOM 4117 N N . ASN A 1 500 ? -9.422 -36.031 -1.528 1 98.5 500 ASN A N 1
ATOM 4118 C CA . ASN A 1 500 ? -10.164 -34.781 -1.38 1 98.5 500 ASN A CA 1
ATOM 4119 C C . ASN A 1 500 ? -11.602 -35.062 -0.928 1 98.5 500 ASN A C 1
ATOM 4121 O O . ASN A 1 500 ? -12.453 -34.156 -1.03 1 98.5 500 ASN A O 1
ATOM 4125 N N . SER A 1 501 ? -11.875 -36.281 -0.474 1 98.62 501 SER A N 1
ATOM 4126 C CA . SER A 1 501 ? -13.195 -36.562 0.082 1 98.62 501 SER A CA 1
ATOM 4127 C C . SER A 1 501 ? -13.375 -35.906 1.438 1 98.62 501 SER A C 1
ATOM 4129 O O . SER A 1 501 ? -12.398 -35.656 2.154 1 98.62 501 SER A O 1
ATOM 4131 N N . ILE A 1 502 ? -14.586 -35.531 1.791 1 98.69 502 ILE A N 1
ATOM 4132 C CA . ILE A 1 502 ? -14.961 -34.938 3.078 1 98.69 502 ILE A CA 1
ATOM 4133 C C . ILE A 1 502 ? -16.047 -35.812 3.723 1 98.69 502 ILE A C 1
ATOM 4135 O O . ILE A 1 502 ? -17.219 -35.75 3.303 1 98.69 502 ILE A O 1
ATOM 4139 N N . GLU A 1 503 ? -15.711 -36.438 4.762 1 97.94 503 GLU A N 1
ATOM 4140 C CA . GLU A 1 503 ? -16.656 -37.406 5.344 1 97.94 503 GLU A CA 1
ATOM 4141 C C . GLU A 1 503 ? -17.047 -36.969 6.758 1 97.94 503 GLU A C 1
ATOM 4143 O O . GLU A 1 503 ? -18.109 -37.406 7.25 1 97.94 503 GLU A O 1
ATOM 4148 N N . THR A 1 504 ? -16.188 -36.25 7.41 1 98.19 504 THR A N 1
ATOM 4149 C CA . THR A 1 504 ? -16.453 -35.875 8.797 1 98.19 504 THR A CA 1
ATOM 4150 C C . THR A 1 504 ? -16.328 -34.375 8.969 1 98.19 504 THR A C 1
ATOM 4152 O O . THR A 1 504 ? -15.812 -33.656 8.094 1 98.19 504 THR A O 1
ATOM 4155 N N . MET A 1 505 ? -16.859 -33.938 10.109 1 97.94 505 MET A N 1
ATOM 4156 C CA . MET A 1 505 ? -16.734 -32.531 10.445 1 97.94 505 MET A CA 1
ATOM 4157 C C . MET A 1 505 ? -15.273 -32.125 10.547 1 97.94 505 MET A C 1
ATOM 4159 O O . MET A 1 505 ? -14.906 -31 10.148 1 97.94 505 MET A O 1
ATOM 4163 N N . GLU A 1 506 ? -14.43 -32.969 11.055 1 97.94 506 GLU A N 1
ATOM 4164 C CA . GLU A 1 506 ? -13 -32.719 11.164 1 97.94 506 GLU A CA 1
ATOM 4165 C C . GLU A 1 506 ? -12.359 -32.531 9.789 1 97.94 506 GLU A C 1
ATOM 4167 O O . GLU A 1 506 ? -11.516 -31.656 9.594 1 97.94 506 GLU A O 1
ATOM 4172 N N . GLU A 1 507 ? -12.789 -33.375 8.93 1 98.38 507 GLU A N 1
ATOM 4173 C CA . GLU A 1 507 ? -12.273 -33.281 7.57 1 98.38 507 GLU A CA 1
ATOM 4174 C C . GLU A 1 507 ? -12.742 -32 6.879 1 98.38 507 GLU A C 1
ATOM 4176 O O . GLU A 1 507 ? -11.984 -31.391 6.129 1 98.38 507 GLU A O 1
ATOM 4181 N N . LEU A 1 508 ? -13.992 -31.641 7.133 1 98.75 508 LEU A N 1
ATOM 4182 C CA . LEU A 1 508 ? -14.477 -30.375 6.605 1 98.75 508 LEU A CA 1
ATOM 4183 C C . LEU A 1 508 ? -13.648 -29.219 7.141 1 98.75 508 LEU A C 1
ATOM 4185 O O . LEU A 1 508 ? -13.273 -28.312 6.383 1 98.75 508 LEU A O 1
ATOM 4189 N N . ARG A 1 509 ? -13.391 -29.281 8.391 1 98.44 509 ARG A N 1
ATOM 4190 C CA . ARG A 1 509 ? -12.547 -28.266 9.039 1 98.44 509 ARG A CA 1
ATOM 4191 C C . ARG A 1 509 ? -11.18 -28.188 8.375 1 98.44 509 ARG A C 1
ATOM 4193 O O . ARG A 1 509 ? -10.711 -27.109 8.039 1 98.44 509 ARG A O 1
ATOM 4200 N N . ASP A 1 510 ? -10.555 -29.312 8.188 1 98.5 510 ASP A N 1
ATOM 4201 C CA . ASP A 1 510 ? -9.219 -29.359 7.59 1 98.5 510 ASP A CA 1
ATOM 4202 C C . ASP A 1 510 ? -9.242 -28.828 6.156 1 98.5 510 ASP A C 1
ATOM 4204 O O . ASP A 1 510 ? -8.32 -28.125 5.738 1 98.5 510 ASP A O 1
ATOM 4208 N N . CYS A 1 511 ? -10.227 -29.156 5.473 1 98.75 511 CYS A N 1
ATOM 4209 C CA . CYS A 1 511 ? -10.383 -28.688 4.102 1 98.75 511 CYS A CA 1
ATOM 4210 C C . CYS A 1 511 ? -10.508 -27.172 4.055 1 98.75 511 CYS A C 1
ATOM 4212 O O . CYS A 1 511 ? -9.844 -26.516 3.252 1 98.75 511 CYS A O 1
ATOM 4214 N N . CYS A 1 512 ? -11.328 -26.625 4.953 1 98.75 512 CYS A N 1
ATOM 4215 C CA . CYS A 1 512 ? -11.523 -25.188 5.016 1 98.75 512 CYS A CA 1
ATOM 4216 C C . CYS A 1 512 ? -10.227 -24.469 5.379 1 98.75 512 CYS A C 1
ATOM 4218 O O . CYS A 1 512 ? -9.891 -23.453 4.781 1 98.75 512 CYS A O 1
ATOM 4220 N N . VAL A 1 513 ? -9.5 -25.016 6.324 1 98.69 513 VAL A N 1
ATOM 4221 C CA . VAL A 1 513 ? -8.234 -24.438 6.734 1 98.69 513 VAL A CA 1
ATOM 4222 C C . VAL A 1 513 ? -7.273 -24.391 5.551 1 98.69 513 VAL A C 1
ATOM 4224 O O . VAL A 1 513 ? -6.641 -23.359 5.289 1 98.69 513 VAL A O 1
ATOM 4227 N N . PHE A 1 514 ? -7.215 -25.531 4.875 1 98.5 514 PHE A N 1
ATOM 4228 C CA . PHE A 1 514 ? -6.312 -25.641 3.734 1 98.5 514 PHE A CA 1
ATOM 4229 C C . PHE A 1 514 ? -6.648 -24.594 2.674 1 98.5 514 PHE A C 1
ATOM 4231 O O . PHE A 1 514 ? -5.766 -23.891 2.186 1 98.5 514 PHE A O 1
ATOM 4238 N N . ILE A 1 515 ? -7.887 -24.453 2.344 1 98.31 515 ILE A N 1
ATOM 4239 C CA . ILE A 1 515 ? -8.336 -23.562 1.284 1 98.31 515 ILE A CA 1
ATOM 4240 C C . ILE A 1 515 ? -8.008 -22.109 1.659 1 98.31 515 ILE A C 1
ATOM 4242 O O . ILE A 1 515 ? -7.426 -21.375 0.862 1 98.31 515 ILE A O 1
ATOM 4246 N N . ILE A 1 516 ? -8.367 -21.734 2.848 1 97.75 516 ILE A N 1
ATOM 4247 C CA . ILE A 1 516 ? -8.164 -20.359 3.291 1 97.75 516 ILE A CA 1
ATOM 4248 C C . ILE A 1 516 ? -6.668 -20.062 3.406 1 97.75 516 ILE A C 1
ATOM 4250 O O . ILE A 1 516 ? -6.211 -18.969 3.059 1 97.75 516 ILE A O 1
ATOM 4254 N N . TYR A 1 517 ? -5.945 -21.062 3.865 1 97.88 517 TYR A N 1
ATOM 4255 C CA . TYR A 1 517 ? -4.496 -20.922 3.945 1 97.88 517 TYR A CA 1
ATOM 4256 C C . TYR A 1 517 ? -3.898 -20.641 2.572 1 97.88 517 TYR A C 1
ATOM 4258 O O . TYR A 1 517 ? -3.045 -19.766 2.428 1 97.88 517 TYR A O 1
ATOM 4266 N N . GLN A 1 518 ? -4.289 -21.344 1.591 1 97.12 518 GLN A N 1
ATOM 4267 C CA . GLN A 1 518 ? -3.826 -21.125 0.226 1 97.12 518 GLN A CA 1
ATOM 4268 C C . GLN A 1 518 ? -4.164 -19.703 -0.247 1 97.12 518 GLN A C 1
ATOM 4270 O O . GLN A 1 518 ? -3.301 -19 -0.771 1 97.12 518 GLN A O 1
ATOM 4275 N N . ALA A 1 519 ? -5.34 -19.328 -0.004 1 95.56 519 ALA A N 1
ATOM 4276 C CA . ALA A 1 519 ? -5.863 -18.078 -0.545 1 95.56 519 ALA A CA 1
ATOM 4277 C C . ALA A 1 519 ? -5.223 -16.875 0.144 1 95.56 519 ALA A C 1
ATOM 4279 O O . ALA A 1 519 ? -4.945 -15.867 -0.499 1 95.56 519 ALA A O 1
ATOM 4280 N N . VAL A 1 520 ? -5.016 -16.984 1.393 1 94 520 VAL A N 1
ATOM 4281 C CA . VAL A 1 520 ? -4.656 -15.82 2.201 1 94 520 VAL A CA 1
ATOM 4282 C C . VAL A 1 520 ? -3.135 -15.719 2.309 1 94 520 VAL A C 1
ATOM 4284 O O . VAL A 1 520 ? -2.547 -14.703 1.933 1 94 520 VAL A O 1
ATOM 4287 N N . PHE A 1 521 ? -2.512 -16.828 2.729 1 95.12 521 PHE A N 1
ATOM 4288 C CA . PHE A 1 521 ? -1.105 -16.719 3.1 1 95.12 521 PHE A CA 1
ATOM 4289 C C . PHE A 1 521 ? -0.212 -17.219 1.968 1 95.12 521 PHE A C 1
ATOM 4291 O O . PHE A 1 521 ? 0.68 -16.5 1.515 1 95.12 521 PHE A O 1
ATOM 4298 N N . ARG A 1 522 ? -0.438 -18.438 1.538 1 95.81 522 ARG A N 1
ATOM 4299 C CA . ARG A 1 522 ? 0.458 -19.016 0.544 1 95.81 522 ARG A CA 1
ATOM 4300 C C . ARG A 1 522 ? 0.51 -18.156 -0.716 1 95.81 522 ARG A C 1
ATOM 4302 O O . ARG A 1 522 ? 1.591 -17.891 -1.246 1 95.81 522 ARG A O 1
ATOM 4309 N N . HIS A 1 523 ? -0.616 -17.797 -1.181 1 94.12 523 HIS A N 1
ATOM 4310 C CA . HIS A 1 523 ? -0.673 -16.953 -2.373 1 94.12 523 HIS A CA 1
ATOM 4311 C C . HIS A 1 523 ? 0.081 -15.648 -2.166 1 94.12 523 HIS A C 1
ATOM 4313 O O . HIS A 1 523 ? 0.901 -15.266 -3 1 94.12 523 HIS A O 1
ATOM 4319 N N . ALA A 1 524 ? -0.213 -14.977 -1.093 1 89.75 524 ALA A N 1
ATOM 4320 C CA . ALA A 1 524 ? 0.432 -13.695 -0.823 1 89.75 524 ALA A CA 1
ATOM 4321 C C . ALA A 1 524 ? 1.949 -13.844 -0.76 1 89.75 524 ALA A C 1
ATOM 4323 O O . ALA A 1 524 ? 2.684 -13.047 -1.353 1 89.75 524 ALA A O 1
ATOM 4324 N N . TRP A 1 525 ? 2.402 -14.859 -0.063 1 91.25 525 TRP A N 1
ATOM 4325 C CA . TRP A 1 525 ? 3.84 -15.078 0.076 1 91.25 525 TRP A CA 1
ATOM 4326 C C . TRP A 1 525 ? 4.5 -15.227 -1.289 1 91.25 525 TRP A C 1
ATOM 4328 O O . TRP A 1 525 ? 5.469 -14.523 -1.597 1 91.25 525 TRP A O 1
ATOM 4338 N N . ILE A 1 526 ? 3.959 -16.062 -2.08 1 91.69 526 ILE A N 1
ATOM 4339 C CA . ILE A 1 526 ? 4.559 -16.406 -3.369 1 91.69 526 ILE A CA 1
ATOM 4340 C C . ILE A 1 526 ? 4.48 -15.195 -4.301 1 91.69 526 ILE A C 1
ATOM 4342 O O . ILE A 1 526 ? 5.445 -14.883 -5.004 1 91.69 526 ILE A O 1
ATOM 4346 N N . HIS A 1 527 ? 3.42 -14.578 -4.262 1 85.5 527 HIS A N 1
ATOM 4347 C CA . HIS A 1 527 ? 3.18 -13.453 -5.16 1 85.5 527 HIS A CA 1
ATOM 4348 C C . HIS A 1 527 ? 4.121 -12.297 -4.852 1 85.5 527 HIS A C 1
ATOM 4350 O O . HIS A 1 527 ? 4.809 -11.797 -5.746 1 85.5 527 HIS A O 1
ATOM 4356 N N . TRP A 1 528 ? 4.215 -11.938 -3.629 1 80.38 528 TRP A N 1
ATOM 4357 C CA . TRP A 1 528 ? 4.945 -10.719 -3.281 1 80.38 528 TRP A CA 1
ATOM 4358 C C . TRP A 1 528 ? 6.449 -10.961 -3.314 1 80.38 528 TRP A C 1
ATOM 4360 O O . TRP A 1 528 ? 7.223 -10.047 -3.627 1 80.38 528 TRP A O 1
ATOM 4370 N N . LYS A 1 529 ? 6.836 -12.117 -3.066 1 82.19 529 LYS A N 1
ATOM 4371 C CA . LYS A 1 529 ? 8.266 -12.422 -3.051 1 82.19 529 LYS A CA 1
ATOM 4372 C C . LYS A 1 529 ? 8.797 -12.641 -4.465 1 82.19 529 LYS A C 1
ATOM 4374 O O . LYS A 1 529 ? 10.016 -12.672 -4.68 1 82.19 529 LYS A O 1
ATOM 4379 N N . ALA A 1 530 ? 7.926 -12.758 -5.434 1 78.81 530 ALA A N 1
ATOM 4380 C CA . ALA A 1 530 ? 8.336 -13.016 -6.809 1 78.81 530 ALA A CA 1
ATOM 4381 C C . ALA A 1 530 ? 8.945 -11.766 -7.438 1 78.81 530 ALA A C 1
ATOM 4383 O O . ALA A 1 530 ? 9.758 -11.859 -8.359 1 78.81 530 ALA A O 1
ATOM 4384 N N . TRP A 1 531 ? 8.625 -10.68 -6.926 1 67.75 531 TRP A N 1
ATOM 4385 C CA . TRP A 1 531 ? 9.078 -9.422 -7.512 1 67.75 531 TRP A CA 1
ATOM 4386 C C . TRP A 1 531 ? 10.602 -9.344 -7.531 1 67.75 531 TRP A C 1
ATOM 4388 O O . TRP A 1 531 ? 11.195 -8.969 -8.539 1 67.75 531 TRP A O 1
ATOM 4398 N N . ASP A 1 532 ? 11.18 -9.633 -6.562 1 61.5 532 ASP A N 1
ATOM 4399 C CA . ASP A 1 532 ? 12.633 -9.547 -6.461 1 61.5 532 ASP A CA 1
ATOM 4400 C C . ASP A 1 532 ? 13.305 -10.547 -7.402 1 61.5 532 ASP A C 1
ATOM 4402 O O . ASP A 1 532 ? 14.375 -10.266 -7.945 1 61.5 532 ASP A O 1
ATOM 4406 N N . ASP A 1 533 ? 12.586 -11.617 -7.711 1 62.62 533 ASP A N 1
ATOM 4407 C CA . ASP A 1 533 ? 13.18 -12.688 -8.5 1 62.62 533 ASP A CA 1
ATOM 4408 C C . ASP A 1 533 ? 12.859 -12.523 -9.984 1 62.62 533 ASP A C 1
ATOM 4410 O O . ASP A 1 533 ? 13.711 -12.773 -10.844 1 62.62 533 ASP A O 1
ATOM 4414 N N . GLU A 1 534 ? 11.617 -12.008 -10.258 1 61.16 534 GLU A N 1
ATOM 4415 C CA . GLU A 1 534 ? 11.086 -11.938 -11.617 1 61.16 534 GLU A CA 1
ATOM 4416 C C . GLU A 1 534 ? 11.812 -10.883 -12.438 1 61.16 534 GLU A C 1
ATOM 4418 O O . GLU A 1 534 ? 12.07 -11.078 -13.625 1 61.16 534 GLU A O 1
ATOM 4423 N N . SER A 1 535 ? 12.102 -9.875 -11.719 1 56.47 535 SER A N 1
ATOM 4424 C CA . SER A 1 535 ? 12.664 -8.75 -12.453 1 56.47 535 SER A CA 1
ATOM 4425 C C . SER A 1 535 ? 13.961 -9.148 -13.156 1 56.47 535 SER A C 1
ATOM 4427 O O . SER A 1 535 ? 14.234 -8.695 -14.266 1 56.47 535 SER A O 1
ATOM 4429 N N . GLN A 1 536 ? 14.633 -10.164 -12.555 1 55.59 536 GLN A N 1
ATOM 4430 C CA . GLN A 1 536 ? 15.898 -10.57 -13.141 1 55.59 536 GLN A CA 1
ATOM 4431 C C . GLN A 1 536 ? 15.703 -11.688 -14.164 1 55.59 536 GLN A C 1
ATOM 4433 O O . GLN A 1 536 ? 16.453 -11.789 -15.141 1 55.59 536 GLN A O 1
ATOM 4438 N N . ALA A 1 537 ? 14.773 -12.477 -13.844 1 55.97 537 ALA A N 1
ATOM 4439 C CA . ALA A 1 537 ? 14.539 -13.648 -14.672 1 55.97 537 ALA A CA 1
ATOM 4440 C C . ALA A 1 537 ? 14.102 -13.25 -16.078 1 55.97 537 ALA A C 1
ATOM 4442 O O . ALA A 1 537 ? 14.492 -13.883 -17.062 1 55.97 537 ALA A O 1
ATOM 4443 N N . ILE A 1 538 ? 13.344 -12.227 -16.047 1 51.81 538 ILE A N 1
ATOM 4444 C CA . ILE A 1 538 ? 12.828 -11.805 -17.344 1 51.81 538 ILE A CA 1
ATOM 4445 C C . ILE A 1 538 ? 13.977 -11.352 -18.234 1 51.81 538 ILE A C 1
ATOM 4447 O O . ILE A 1 538 ? 13.922 -11.5 -19.453 1 51.81 538 ILE A O 1
ATOM 4451 N N . LEU A 1 539 ? 15.016 -10.977 -17.531 1 47.19 539 LEU A N 1
ATOM 4452 C CA . LEU A 1 539 ? 16.172 -10.516 -18.281 1 47.19 539 LEU A CA 1
ATOM 4453 C C . LEU A 1 539 ? 16.859 -11.68 -19 1 47.19 539 LEU A C 1
ATOM 4455 O O . LEU A 1 539 ? 17.391 -11.516 -20.094 1 47.19 539 LEU A O 1
ATOM 4459 N N . TYR A 1 540 ? 17 -12.797 -18.297 1 45.5 540 TYR A N 1
ATOM 4460 C CA . TYR A 1 540 ? 17.859 -13.859 -18.812 1 45.5 540 TYR A CA 1
ATOM 4461 C C . TYR A 1 540 ? 17.094 -14.773 -19.75 1 45.5 540 TYR A C 1
ATOM 4463 O O . TYR A 1 540 ? 17.703 -15.562 -20.484 1 45.5 540 TYR A O 1
ATOM 4471 N N . ASN A 1 541 ? 15.812 -14.836 -19.594 1 44.25 541 ASN A N 1
ATOM 4472 C CA . ASN A 1 541 ? 15.211 -15.688 -20.609 1 44.25 541 ASN A CA 1
ATOM 4473 C C . ASN A 1 541 ? 15.672 -15.297 -22.016 1 44.25 541 ASN A C 1
ATOM 4475 O O . ASN A 1 541 ? 15.312 -15.953 -23 1 44.25 541 ASN A O 1
ATOM 4479 N N . LYS A 1 542 ? 16.594 -14.211 -21.859 1 38.44 542 LYS A N 1
ATOM 4480 C CA . LYS A 1 542 ? 17.109 -13.742 -23.141 1 38.44 542 LYS A CA 1
ATOM 4481 C C . LYS A 1 542 ? 18.203 -14.656 -23.672 1 38.44 542 LYS A C 1
ATOM 4483 O O . LYS A 1 542 ? 18.703 -14.461 -24.781 1 38.44 542 LYS A O 1
ATOM 4488 N N . ASP A 1 543 ? 19.188 -15.039 -22.812 1 34.5 543 ASP A N 1
ATOM 4489 C CA . ASP A 1 543 ? 20.359 -15.586 -23.469 1 34.5 543 ASP A CA 1
ATOM 4490 C C . ASP A 1 543 ? 19.984 -16.719 -24.406 1 34.5 543 ASP A C 1
ATOM 4492 O O . ASP A 1 543 ? 20.859 -17.484 -24.859 1 34.5 543 ASP A O 1
ATOM 4496 N N . GLY A 1 544 ? 18.812 -16.812 -24.859 1 33.91 544 GLY A N 1
ATOM 4497 C CA . GLY A 1 544 ? 18.953 -17 -26.281 1 33.91 544 GLY A CA 1
ATOM 4498 C C . GLY A 1 544 ? 19.219 -15.711 -27.047 1 33.91 544 GLY A C 1
ATOM 4499 O O . GLY A 1 544 ? 19.406 -14.656 -26.438 1 33.91 544 GLY A O 1
ATOM 4500 N N . GLU A 1 545 ? 19.156 -15.422 -28.531 1 33.31 545 GLU A N 1
ATOM 4501 C CA . GLU A 1 545 ? 19.812 -14.305 -29.188 1 33.31 545 GLU A CA 1
ATOM 4502 C C . GLU A 1 545 ? 19.344 -12.969 -28.625 1 33.31 545 GLU A C 1
ATOM 4504 O O . GLU A 1 545 ? 19.938 -11.922 -28.906 1 33.31 545 GLU A O 1
ATOM 4509 N N . THR A 1 546 ? 18.109 -12.695 -28.266 1 32.41 546 THR A N 1
ATOM 4510 C CA . THR A 1 546 ? 17.766 -11.289 -28.125 1 32.41 546 THR A CA 1
ATOM 4511 C C . THR A 1 546 ? 18.172 -10.766 -26.75 1 32.41 546 THR A C 1
ATOM 4513 O O . THR A 1 546 ? 17.766 -11.312 -25.734 1 32.41 546 THR A O 1
ATOM 4516 N N . SER A 1 547 ? 19.422 -10.422 -26.5 1 34.81 547 SER A N 1
ATOM 4517 C CA . SER A 1 547 ? 19.906 -9.664 -25.359 1 34.81 547 SER A CA 1
ATOM 4518 C C . SER A 1 547 ? 18.844 -8.688 -24.859 1 34.81 547 SER A C 1
ATOM 4520 O O . SER A 1 547 ? 18.297 -7.906 -25.625 1 34.81 547 SER A O 1
ATOM 4522 N N . LEU A 1 548 ? 18.172 -8.891 -23.828 1 39 548 LEU A N 1
ATOM 4523 C CA . LEU A 1 548 ? 17.094 -8.148 -23.203 1 39 548 LEU A CA 1
ATOM 4524 C C . LEU A 1 548 ? 17.469 -6.68 -23.016 1 39 548 LEU A C 1
ATOM 4526 O O . LEU A 1 548 ? 16.625 -5.855 -22.656 1 39 548 LEU A O 1
ATOM 4530 N N . LYS A 1 549 ? 18.797 -6.477 -22.703 1 37.94 549 LYS A N 1
ATOM 4531 C CA . LYS A 1 549 ? 19.156 -5.066 -22.609 1 37.94 549 LYS A CA 1
ATOM 4532 C C . LYS A 1 549 ? 18.562 -4.266 -23.75 1 37.94 549 LYS A C 1
ATOM 4534 O O . LYS A 1 549 ? 18.266 -3.076 -23.609 1 37.94 549 LYS A O 1
ATOM 4539 N N . ASP A 1 550 ? 18.641 -4.887 -24.859 1 36.34 550 ASP A N 1
ATOM 4540 C CA . ASP A 1 550 ? 18.266 -4.27 -26.125 1 36.34 550 ASP A CA 1
ATOM 4541 C C . ASP A 1 550 ? 16.812 -4.57 -26.469 1 36.34 550 ASP A C 1
ATOM 4543 O O . ASP A 1 550 ? 16.375 -4.355 -27.609 1 36.34 550 ASP A O 1
ATOM 4547 N N . ILE A 1 551 ? 16.219 -5.301 -25.594 1 39.75 551 ILE A N 1
ATOM 4548 C CA . ILE A 1 551 ? 14.82 -5.551 -25.953 1 39.75 551 ILE A CA 1
ATOM 4549 C C . ILE A 1 551 ? 14.016 -4.262 -25.844 1 39.75 551 ILE A C 1
ATOM 4551 O O . ILE A 1 551 ? 13.93 -3.672 -24.766 1 39.75 551 ILE A O 1
ATOM 4555 N N . ILE A 1 552 ? 13.805 -3.723 -26.906 1 40.25 552 ILE A N 1
ATOM 4556 C CA . ILE A 1 552 ? 12.953 -2.547 -27.062 1 40.25 552 ILE A CA 1
ATOM 4557 C C . ILE A 1 552 ? 11.562 -2.846 -26.516 1 40.25 552 ILE A C 1
ATOM 4559 O O . ILE A 1 552 ? 10.953 -3.857 -26.875 1 40.25 552 ILE A O 1
ATOM 4563 N N . TYR A 1 553 ? 11.227 -2.268 -25.406 1 42.47 553 TYR A N 1
ATOM 4564 C CA . TYR A 1 553 ? 9.992 -2.373 -24.641 1 42.47 553 TYR A CA 1
ATOM 4565 C C . TYR A 1 553 ? 8.828 -2.797 -25.531 1 42.47 553 TYR A C 1
ATOM 4567 O O . TYR A 1 553 ? 8.055 -3.688 -25.156 1 42.47 553 TYR A O 1
ATOM 4575 N N . HIS A 1 554 ? 8.742 -2.096 -26.656 1 38.06 554 HIS A N 1
ATOM 4576 C CA . HIS A 1 554 ? 7.574 -2.373 -27.469 1 38.06 554 HIS A CA 1
ATOM 4577 C C . HIS A 1 554 ? 7.629 -3.785 -28.047 1 38.06 554 HIS A C 1
ATOM 4579 O O . HIS A 1 554 ? 6.605 -4.32 -28.484 1 38.06 554 HIS A O 1
ATOM 4585 N N . GLN A 1 555 ? 8.789 -4.34 -28.031 1 41.09 555 GLN A N 1
ATOM 4586 C CA . GLN A 1 555 ? 8.938 -5.68 -28.594 1 41.09 555 GLN A CA 1
ATOM 4587 C C . GLN A 1 555 ? 8.656 -6.75 -27.547 1 41.09 555 GLN A C 1
ATOM 4589 O O . GLN A 1 555 ? 8.461 -7.922 -27.891 1 41.09 555 GLN A O 1
ATOM 4594 N N . ASN A 1 556 ? 8.727 -6.352 -26.234 1 40.75 556 ASN A N 1
ATOM 4595 C CA . ASN A 1 556 ? 8.43 -7.355 -25.219 1 40.75 556 ASN A CA 1
ATOM 4596 C C . ASN A 1 556 ? 7.324 -6.895 -24.281 1 40.75 556 ASN A C 1
ATOM 4598 O O . ASN A 1 556 ? 7.574 -6.633 -23.109 1 40.75 556 ASN A O 1
ATOM 4602 N N . LEU A 1 557 ? 6.242 -6.633 -24.891 1 42.06 557 LEU A N 1
ATOM 4603 C CA . LEU A 1 557 ? 5.031 -6.191 -24.203 1 42.06 557 LEU A CA 1
ATOM 4604 C C . LEU A 1 557 ? 4.738 -7.078 -23 1 42.06 557 LEU A C 1
ATOM 4606 O O . LEU A 1 557 ? 4.266 -6.598 -21.969 1 42.06 557 LEU A O 1
ATOM 4610 N N . GLY A 1 558 ? 5.039 -8.352 -23.281 1 43.97 558 GLY A N 1
ATOM 4611 C CA . GLY A 1 558 ? 4.781 -9.25 -22.172 1 43.97 558 GLY A CA 1
ATOM 4612 C C . GLY A 1 558 ? 5.57 -8.898 -20.922 1 43.97 558 GLY A C 1
ATOM 4613 O O . GLY A 1 558 ? 5.016 -8.844 -19.828 1 43.97 558 GLY A O 1
ATOM 4614 N N . ASN A 1 559 ? 6.75 -8.602 -21.219 1 46.91 559 ASN A N 1
ATOM 4615 C CA . ASN A 1 559 ? 7.582 -8.211 -20.094 1 46.91 559 ASN A CA 1
ATOM 4616 C C . ASN A 1 559 ? 7.191 -6.84 -19.547 1 46.91 559 ASN A C 1
ATOM 4618 O O . ASN A 1 559 ? 7.254 -6.598 -18.344 1 46.91 559 ASN A O 1
ATOM 4622 N N . ALA A 1 560 ? 6.77 -6.098 -20.484 1 48.91 560 ALA A N 1
ATOM 4623 C CA . ALA A 1 560 ? 6.293 -4.781 -20.062 1 48.91 560 ALA A CA 1
ATOM 4624 C C . ALA A 1 560 ? 5.055 -4.902 -19.188 1 48.91 560 ALA A C 1
ATOM 4626 O O . ALA A 1 560 ? 4.93 -4.211 -18.172 1 48.91 560 ALA A O 1
ATOM 4627 N N . ILE A 1 561 ? 4.32 -5.77 -19.625 1 49.22 561 ILE A N 1
ATOM 4628 C CA . ILE A 1 561 ? 3.096 -5.98 -18.859 1 49.22 561 ILE A CA 1
ATOM 4629 C C . ILE A 1 561 ? 3.438 -6.57 -17.484 1 49.22 561 ILE A C 1
ATOM 4631 O O . ILE A 1 561 ? 2.889 -6.152 -16.469 1 49.22 561 ILE A O 1
ATOM 4635 N N . GLU A 1 562 ? 4.336 -7.441 -17.656 1 52.78 562 GLU A N 1
ATOM 4636 C CA . GLU A 1 562 ? 4.727 -8.055 -16.391 1 52.78 562 GLU A CA 1
ATOM 4637 C C . GLU A 1 562 ? 5.371 -7.031 -15.461 1 52.78 562 GLU A C 1
ATOM 4639 O O . GLU A 1 562 ? 5.09 -7.016 -14.266 1 52.78 562 GLU A O 1
ATOM 4644 N N . ALA A 1 563 ? 6.164 -6.262 -16.141 1 54.78 563 ALA A N 1
ATOM 4645 C CA . ALA A 1 563 ? 6.766 -5.191 -15.352 1 54.78 563 ALA A CA 1
ATOM 4646 C C . ALA A 1 563 ? 5.703 -4.23 -14.828 1 54.78 563 ALA A C 1
ATOM 4648 O O . ALA A 1 563 ? 5.777 -3.779 -13.688 1 54.78 563 ALA A O 1
ATOM 4649 N N . GLY A 1 564 ? 4.758 -4.016 -15.633 1 55.09 564 GLY A N 1
ATOM 4650 C CA . GLY A 1 564 ? 3.68 -3.123 -15.242 1 55.09 564 GLY A CA 1
ATOM 4651 C C . GLY A 1 564 ? 2.834 -3.674 -14.109 1 55.09 564 GLY A C 1
ATOM 4652 O O . GLY A 1 564 ? 2.355 -2.918 -13.258 1 55.09 564 GLY A O 1
ATOM 4653 N N . VAL A 1 565 ? 2.736 -4.965 -14.117 1 56.22 565 VAL A N 1
ATOM 4654 C CA . VAL A 1 565 ? 1.902 -5.59 -13.094 1 56.22 565 VAL A CA 1
ATOM 4655 C C . VAL A 1 565 ? 2.68 -5.691 -11.781 1 56.22 565 VAL A C 1
ATOM 4657 O O . VAL A 1 565 ? 2.111 -5.504 -10.703 1 56.22 565 VAL A O 1
ATOM 4660 N N . GLN A 1 566 ? 3.84 -5.902 -11.992 1 57.75 566 GLN A N 1
ATOM 4661 C CA . GLN A 1 566 ? 4.617 -6.168 -10.789 1 57.75 566 GLN A CA 1
ATOM 4662 C C . GLN A 1 566 ? 5.043 -4.871 -10.109 1 57.75 566 GLN A C 1
ATOM 4664 O O . GLN A 1 566 ? 5.191 -4.824 -8.883 1 57.75 566 GLN A O 1
ATOM 4669 N N . TYR A 1 567 ? 5.125 -3.881 -10.922 1 57.34 567 TYR A N 1
ATOM 4670 C CA . TYR A 1 567 ? 5.617 -2.613 -10.391 1 57.34 567 TYR A CA 1
ATOM 4671 C C . TYR A 1 567 ? 4.699 -2.09 -9.289 1 57.34 567 TYR A C 1
ATOM 4673 O O . TYR A 1 567 ? 5.164 -1.738 -8.203 1 57.34 567 TYR A O 1
ATOM 4681 N N . PRO A 1 568 ? 3.465 -2.195 -9.547 1 58.47 568 PRO A N 1
ATOM 4682 C CA . PRO A 1 568 ? 2.59 -1.595 -8.531 1 58.47 568 PRO A CA 1
ATOM 4683 C C . PRO A 1 568 ? 2.43 -2.477 -7.297 1 58.47 568 PRO A C 1
ATOM 4685 O O . PRO A 1 568 ? 2.025 -1.989 -6.238 1 58.47 568 PRO A O 1
ATOM 4688 N N . SER A 1 569 ? 2.832 -3.703 -7.5 1 59.66 569 SER A N 1
ATOM 4689 C CA . SER A 1 569 ? 2.484 -4.656 -6.453 1 59.66 569 SER A CA 1
ATOM 4690 C C . SER A 1 569 ? 3.18 -4.316 -5.137 1 59.66 569 SER A C 1
ATOM 4692 O O . SER A 1 569 ? 2.623 -4.531 -4.059 1 59.66 569 SER A O 1
ATOM 4694 N N . ALA A 1 570 ? 4.371 -3.73 -5.293 1 58.91 570 ALA A N 1
ATOM 4695 C CA . ALA A 1 570 ? 5.113 -3.426 -4.074 1 58.91 570 ALA A CA 1
ATOM 4696 C C . ALA A 1 570 ? 4.574 -2.164 -3.404 1 58.91 570 ALA A C 1
ATOM 4698 O O . ALA A 1 570 ? 4.797 -1.941 -2.211 1 58.91 570 ALA A O 1
ATOM 4699 N N . TYR A 1 571 ? 3.811 -1.527 -4.207 1 61.75 571 TYR A N 1
ATOM 4700 C CA . TYR A 1 571 ? 3.498 -0.194 -3.705 1 61.75 571 TYR A CA 1
ATOM 4701 C C . TYR A 1 571 ? 2 -0.035 -3.479 1 61.75 571 TYR A C 1
ATOM 4703 O O . TYR A 1 571 ? 1.563 0.903 -2.805 1 61.75 571 TYR A O 1
ATOM 4711 N N . VAL A 1 572 ? 1.334 -1.041 -4.027 1 64.19 572 VAL A N 1
ATOM 4712 C CA . VAL A 1 572 ? -0.115 -0.878 -3.967 1 64.19 572 VAL A CA 1
ATOM 4713 C C . VAL A 1 572 ? -0.717 -1.943 -3.055 1 64.19 572 VAL A C 1
ATOM 4715 O O . VAL A 1 572 ? -0.297 -3.102 -3.08 1 64.19 572 VAL A O 1
ATOM 4718 N N . ARG A 1 573 ? -1.606 -1.509 -2.238 1 68.06 573 ARG A N 1
ATOM 4719 C CA . ARG A 1 573 ? -2.363 -2.438 -1.405 1 68.06 573 ARG A CA 1
ATOM 4720 C C . ARG A 1 573 ? -3.482 -3.102 -2.203 1 68.06 573 ARG A C 1
ATOM 4722 O O . ARG A 1 573 ? -4.312 -2.418 -2.803 1 68.06 573 ARG A O 1
ATOM 4729 N N . HIS A 1 574 ? -3.361 -4.523 -2.244 1 67.75 574 HIS A N 1
ATOM 4730 C CA . HIS A 1 574 ? -4.355 -5.258 -3.02 1 67.75 574 HIS A CA 1
ATOM 4731 C C . HIS A 1 574 ? -5.375 -5.938 -2.111 1 67.75 574 HIS A C 1
ATOM 4733 O O . HIS A 1 574 ? -5.023 -6.84 -1.346 1 67.75 574 HIS A O 1
ATOM 4739 N N . TYR A 1 575 ? -6.648 -5.684 -2.234 1 70.25 575 TYR A N 1
ATOM 4740 C CA . TYR A 1 575 ? -7.773 -6.312 -1.552 1 70.25 575 TYR A CA 1
ATOM 4741 C C . TYR A 1 575 ? -7.367 -6.805 -0.167 1 70.25 575 TYR A C 1
ATOM 4743 O O . TYR A 1 575 ? -7.445 -8 0.122 1 70.25 575 TYR A O 1
ATOM 4751 N N . PRO A 1 576 ? -7.004 -5.906 0.733 1 71.81 576 PRO A N 1
ATOM 4752 C CA . PRO A 1 576 ? -6.418 -6.281 2.021 1 71.81 576 PRO A CA 1
ATOM 4753 C C . PRO A 1 576 ? -7.426 -6.941 2.959 1 71.81 576 PRO A C 1
ATOM 4755 O O . PRO A 1 576 ? -8.617 -6.613 2.924 1 71.81 576 PRO A O 1
ATOM 4758 N N . ILE A 1 577 ? -7.031 -7.934 3.701 1 74.75 577 ILE A N 1
ATOM 4759 C CA . ILE A 1 577 ? -7.852 -8.609 4.703 1 74.75 577 ILE A CA 1
ATOM 4760 C C . ILE A 1 577 ? -7.703 -7.902 6.051 1 74.75 577 ILE A C 1
ATOM 4762 O O . ILE A 1 577 ? -8.539 -8.07 6.938 1 74.75 577 ILE A O 1
ATOM 4766 N N . LEU A 1 578 ? -6.613 -7.145 6.238 1 67.88 578 LEU A N 1
ATOM 4767 C CA . LEU A 1 578 ? -6.246 -6.738 7.59 1 67.88 578 LEU A CA 1
ATOM 4768 C C . LEU A 1 578 ? -6.703 -5.312 7.867 1 67.88 578 LEU A C 1
ATOM 4770 O O . LEU A 1 578 ? -6.719 -4.875 9.023 1 67.88 578 LEU A O 1
ATOM 4774 N N . ASP A 1 579 ? -7.055 -4.629 6.848 1 65.94 579 ASP A N 1
ATOM 4775 C CA . ASP A 1 579 ? -7.32 -3.219 7.121 1 65.94 579 ASP A CA 1
ATOM 4776 C C . ASP A 1 579 ? -8.773 -3.006 7.543 1 65.94 579 ASP A C 1
ATOM 4778 O O . ASP A 1 579 ? -9.695 -3.516 6.898 1 65.94 579 ASP A O 1
ATOM 4782 N N . HIS A 1 580 ? -8.836 -2.582 8.781 1 62.5 580 HIS A N 1
ATOM 4783 C CA . HIS A 1 580 ? -10.141 -2.35 9.383 1 62.5 580 HIS A CA 1
ATOM 4784 C C . HIS A 1 580 ? -11.039 -1.547 8.445 1 62.5 580 HIS A C 1
ATOM 4786 O O . HIS A 1 580 ? -12.266 -1.693 8.477 1 62.5 580 HIS A O 1
ATOM 4792 N N . GLU A 1 581 ? -10.406 -0.79 7.629 1 59.91 581 GLU A N 1
ATOM 4793 C CA . GLU A 1 581 ? -11.188 0.117 6.789 1 59.91 581 GLU A CA 1
ATOM 4794 C C . GLU A 1 581 ? -11.742 -0.604 5.566 1 59.91 581 GLU A C 1
ATOM 4796 O O . GLU A 1 581 ? -12.703 -0.142 4.949 1 59.91 581 GLU A O 1
ATOM 4801 N N . PHE A 1 582 ? -11.102 -1.726 5.285 1 61.5 582 PHE A N 1
ATOM 4802 C CA . PHE A 1 582 ? -11.523 -2.395 4.059 1 61.5 582 PHE A CA 1
ATOM 4803 C C . PHE A 1 582 ? -12.477 -3.541 4.363 1 61.5 582 PHE A C 1
ATOM 4805 O O . PHE A 1 582 ? -13.039 -4.148 3.447 1 61.5 582 PHE A O 1
ATOM 4812 N N . GLY A 1 583 ? -12.727 -3.684 5.48 1 65.81 583 GLY A N 1
ATOM 4813 C CA . GLY A 1 583 ? -13.672 -4.742 5.801 1 65.81 583 GLY A CA 1
ATOM 4814 C C . GLY A 1 583 ? -13.039 -6.121 5.809 1 65.81 583 GLY A C 1
ATOM 4815 O O . GLY A 1 583 ? -11.852 -6.27 5.5 1 65.81 583 GLY A O 1
ATOM 4816 N N . GLY A 1 584 ? -13.555 -7.195 6.422 1 75.75 584 GLY A N 1
ATOM 4817 C CA . GLY A 1 584 ? -13.133 -8.578 6.559 1 75.75 584 GLY A CA 1
ATOM 4818 C C . GLY A 1 584 ? -13.609 -9.227 7.844 1 75.75 584 GLY A C 1
ATOM 4819 O O . GLY A 1 584 ? -14.234 -8.57 8.68 1 75.75 584 GLY A O 1
ATOM 4820 N N . PRO A 1 585 ? -13.227 -10.516 7.816 1 87.75 585 PRO A N 1
ATOM 4821 C CA . PRO A 1 585 ? -13.664 -11.195 9.039 1 87.75 585 PRO A CA 1
ATOM 4822 C C . PRO A 1 585 ? -12.906 -10.727 10.281 1 87.75 585 PRO A C 1
ATOM 4824 O O . PRO A 1 585 ? -11.688 -10.891 10.359 1 87.75 585 PRO A O 1
ATOM 4827 N N . GLU A 1 586 ? -13.617 -10.211 11.203 1 87.44 586 GLU A N 1
ATOM 4828 C CA . GLU A 1 586 ? -13.039 -9.562 12.375 1 87.44 586 GLU A CA 1
ATOM 4829 C C . GLU A 1 586 ? -12.125 -10.523 13.141 1 87.44 586 GLU A C 1
ATOM 4831 O O . GLU A 1 586 ? -11.039 -10.148 13.57 1 87.44 586 GLU A O 1
ATOM 4836 N N . PHE A 1 587 ? -12.609 -11.781 13.32 1 92.5 587 PHE A N 1
ATOM 4837 C CA . PHE A 1 587 ? -11.82 -12.742 14.086 1 92.5 587 PHE A CA 1
ATOM 4838 C C . PHE A 1 587 ? -10.5 -13.047 13.391 1 92.5 587 PHE A C 1
ATOM 4840 O O . PHE A 1 587 ? -9.461 -13.133 14.039 1 92.5 587 PHE A O 1
ATOM 4847 N N . LEU A 1 588 ? -10.531 -13.203 12.125 1 93.81 588 LEU A N 1
ATOM 4848 C CA . LEU A 1 588 ? -9.32 -13.445 11.352 1 93.81 588 LEU A CA 1
ATOM 4849 C C . LEU A 1 588 ? -8.359 -12.266 11.461 1 93.81 588 LEU A C 1
ATOM 4851 O O . LEU A 1 588 ? -7.156 -12.461 11.656 1 93.81 588 LEU A O 1
ATOM 4855 N N . GLN A 1 589 ? -8.852 -11.086 11.391 1 91.62 589 GLN A N 1
ATOM 4856 C CA . GLN A 1 589 ? -8.039 -9.883 11.531 1 91.62 589 GLN A CA 1
ATOM 4857 C C . GLN A 1 589 ? -7.34 -9.836 12.883 1 91.62 589 GLN A C 1
ATOM 4859 O O . GLN A 1 589 ? -6.129 -9.625 12.961 1 91.62 589 GLN A O 1
ATOM 4864 N N . ARG A 1 590 ? -8.094 -10.117 13.914 1 92.12 590 ARG A N 1
ATOM 4865 C CA . ARG A 1 590 ? -7.551 -10.07 15.266 1 92.12 590 ARG A CA 1
ATOM 4866 C C . ARG A 1 590 ? -6.441 -11.102 15.445 1 92.12 590 ARG A C 1
ATOM 4868 O O . ARG A 1 590 ? -5.402 -10.812 16.047 1 92.12 590 ARG A O 1
ATOM 4875 N N . LYS A 1 591 ? -6.695 -12.25 14.898 1 95.06 591 LYS A N 1
ATOM 4876 C CA . LYS A 1 591 ? -5.688 -13.305 15.016 1 95.06 591 LYS A CA 1
ATOM 4877 C C . LYS A 1 591 ? -4.422 -12.945 14.242 1 95.06 591 LYS A C 1
ATOM 4879 O O . LYS A 1 591 ? -3.312 -13.234 14.688 1 95.06 591 LYS A O 1
ATOM 4884 N N . LEU A 1 592 ? -4.59 -12.336 13.133 1 93.94 592 LEU A N 1
ATOM 4885 C CA . LEU A 1 592 ? -3.447 -11.875 12.352 1 93.94 592 LEU A CA 1
ATOM 4886 C C . LEU A 1 592 ? -2.648 -10.828 13.125 1 93.94 592 LEU A C 1
ATOM 4888 O O . LEU A 1 592 ? -1.418 -10.898 13.18 1 93.94 592 LEU A O 1
ATOM 4892 N N . TRP A 1 593 ? -3.344 -9.922 13.766 1 93.31 593 TRP A N 1
ATOM 4893 C CA . TRP A 1 593 ? -2.689 -8.859 14.516 1 93.31 593 TRP A CA 1
ATOM 4894 C C . TRP A 1 593 ? -1.934 -9.422 15.711 1 93.31 593 TRP A C 1
ATOM 4896 O O . TRP A 1 593 ? -0.822 -8.984 16.016 1 93.31 593 TRP A O 1
ATOM 4906 N N . GLU A 1 594 ? -2.506 -10.445 16.344 1 95.19 594 GLU A N 1
ATOM 4907 C CA . GLU A 1 594 ? -1.9 -11.078 17.5 1 95.19 594 GLU A CA 1
ATOM 4908 C C . GLU A 1 594 ? -0.631 -11.836 17.125 1 95.19 594 GLU A C 1
ATOM 4910 O O . GLU A 1 594 ? 0.257 -12.031 17.953 1 95.19 594 GLU A O 1
ATOM 4915 N N . ASN A 1 595 ? -0.571 -12.242 15.852 1 96 595 ASN A N 1
ATOM 4916 C CA . ASN A 1 595 ? 0.553 -13.07 15.43 1 96 595 ASN A CA 1
ATOM 4917 C C . ASN A 1 595 ? 1.482 -12.312 14.484 1 96 595 ASN A C 1
ATOM 4919 O O . ASN A 1 595 ? 2.324 -12.914 13.82 1 96 595 ASN A O 1
ATOM 4923 N N . ALA A 1 596 ? 1.377 -11.031 14.484 1 93.25 596 ALA A N 1
ATOM 4924 C CA . ALA A 1 596 ? 2.154 -10.203 13.562 1 93.25 596 ALA A CA 1
ATOM 4925 C C . ALA A 1 596 ? 3.65 -10.391 13.797 1 93.25 596 ALA A C 1
ATOM 4927 O O . ALA A 1 596 ? 4.434 -10.414 12.844 1 93.25 596 ALA A O 1
ATOM 4928 N N . HIS A 1 597 ? 4.125 -10.57 15.023 1 93.69 597 HIS A N 1
ATOM 4929 C CA . HIS A 1 597 ? 5.543 -10.688 15.352 1 93.69 597 HIS A CA 1
ATOM 4930 C C . HIS A 1 597 ? 6.148 -11.953 14.758 1 93.69 597 HIS A C 1
ATOM 4932 O O . HIS A 1 597 ? 7.363 -12.039 14.57 1 93.69 597 HIS A O 1
ATOM 4938 N N . LYS A 1 598 ? 5.297 -12.938 14.383 1 94.56 598 LYS A N 1
ATOM 4939 C CA . LYS A 1 598 ? 5.766 -14.18 13.789 1 94.56 598 LYS A CA 1
ATOM 4940 C C . LYS A 1 598 ? 5.73 -14.117 12.266 1 94.56 598 LYS A C 1
ATOM 4942 O O . LYS A 1 598 ? 6.523 -14.773 11.586 1 94.56 598 LYS A O 1
ATOM 4947 N N . ILE A 1 599 ? 4.895 -13.336 11.711 1 94.5 599 ILE A N 1
ATOM 4948 C CA . ILE A 1 599 ? 4.637 -13.344 10.273 1 94.5 599 ILE A CA 1
ATOM 4949 C C . ILE A 1 599 ? 5.41 -12.211 9.609 1 94.5 599 ILE A C 1
ATOM 4951 O O . ILE A 1 599 ? 6.074 -12.422 8.586 1 94.5 599 ILE A O 1
ATOM 4955 N N . ASN A 1 600 ? 5.523 -11.055 10.18 1 91.38 600 ASN A N 1
ATOM 4956 C CA . ASN A 1 600 ? 6.043 -9.844 9.562 1 91.38 600 ASN A CA 1
ATOM 4957 C C . ASN A 1 600 ? 7.535 -9.953 9.273 1 91.38 600 ASN A C 1
ATOM 4959 O O . ASN A 1 600 ? 8.047 -9.305 8.352 1 91.38 600 ASN A O 1
ATOM 4963 N N . PRO A 1 601 ? 8.305 -10.734 10.047 1 89.44 601 PRO A N 1
ATOM 4964 C CA . PRO A 1 601 ? 9.711 -10.875 9.656 1 89.44 601 PRO A CA 1
ATOM 4965 C C . PRO A 1 601 ? 9.875 -11.43 8.242 1 89.44 601 PRO A C 1
ATOM 4967 O O . PRO A 1 601 ? 10.891 -11.18 7.59 1 89.44 601 PRO A O 1
ATOM 4970 N N . GLY A 1 602 ? 8.875 -12.125 7.793 1 88.56 602 GLY A N 1
ATOM 4971 C CA . GLY A 1 602 ? 8.961 -12.703 6.461 1 88.56 602 GLY A CA 1
ATOM 4972 C C . GLY A 1 602 ? 8.133 -11.953 5.434 1 88.56 602 GLY A C 1
ATOM 4973 O O . GLY A 1 602 ? 8.578 -11.758 4.301 1 88.56 602 GLY A O 1
ATOM 4974 N N . ILE A 1 603 ? 6.957 -11.609 5.828 1 88.06 603 ILE A N 1
ATOM 4975 C CA . ILE A 1 603 ? 6.043 -10.883 4.961 1 88.06 603 ILE A CA 1
ATOM 4976 C C . ILE A 1 603 ? 5.117 -10 5.801 1 88.06 603 ILE A C 1
ATOM 4978 O O . ILE A 1 603 ? 4.668 -10.414 6.875 1 88.06 603 ILE A O 1
ATOM 4982 N N . SER A 1 604 ? 4.801 -8.789 5.301 1 85.88 604 SER A N 1
ATOM 4983 C CA . SER A 1 604 ? 3.916 -7.887 6.023 1 85.88 604 SER A CA 1
ATOM 4984 C C . SER A 1 604 ? 2.5 -8.445 6.102 1 85.88 604 SER A C 1
ATOM 4986 O O . SER A 1 604 ? 1.943 -8.883 5.094 1 85.88 604 SER A O 1
ATOM 4988 N N . ILE A 1 605 ? 1.925 -8.414 7.301 1 88.44 605 ILE A N 1
ATOM 4989 C CA . ILE A 1 605 ? 0.538 -8.852 7.418 1 88.44 605 ILE A CA 1
ATOM 4990 C C . ILE A 1 605 ? -0.366 -7.93 6.605 1 88.44 605 ILE A C 1
ATOM 4992 O O . ILE A 1 605 ? -1.454 -8.328 6.184 1 88.44 605 ILE A O 1
ATOM 4996 N N . GLY A 1 606 ? 0.095 -6.719 6.355 1 80.5 606 GLY A N 1
ATOM 4997 C CA . GLY A 1 606 ? -0.656 -5.789 5.523 1 80.5 606 GLY A CA 1
ATOM 4998 C C . GLY A 1 606 ? -0.671 -6.18 4.059 1 80.5 606 GLY A C 1
ATOM 4999 O O . GLY A 1 606 ? -1.472 -5.656 3.281 1 80.5 606 GLY A O 1
ATOM 5000 N N . SER A 1 607 ? 0.128 -7.168 3.688 1 82.19 607 SER A N 1
ATOM 5001 C CA . SER A 1 607 ? 0.207 -7.617 2.301 1 82.19 607 SER A CA 1
ATOM 5002 C C . SER A 1 607 ? -0.653 -8.859 2.072 1 82.19 607 SER A C 1
ATOM 5004 O O . SER A 1 607 ? -0.775 -9.336 0.942 1 82.19 607 SER A O 1
ATOM 5006 N N . LEU A 1 608 ? -1.213 -9.359 3.117 1 88.25 608 LEU A N 1
ATOM 5007 C CA . LEU A 1 608 ? -2.076 -10.531 2.975 1 88.25 608 LEU A CA 1
ATOM 5008 C C . LEU A 1 608 ? -3.404 -10.148 2.332 1 88.25 608 LEU A C 1
ATOM 5010 O O . LEU A 1 608 ? -3.918 -9.047 2.562 1 88.25 608 LEU A O 1
ATOM 5014 N N . VAL A 1 609 ? -3.955 -11.062 1.561 1 86.5 609 VAL A N 1
ATOM 5015 C CA . VAL A 1 609 ? -5.137 -10.766 0.758 1 86.5 609 VAL A CA 1
ATOM 5016 C C . VAL A 1 609 ? -6.285 -11.688 1.159 1 86.5 609 VAL A C 1
ATOM 5018 O O . VAL A 1 609 ? -6.055 -12.758 1.725 1 86.5 609 VAL A O 1
ATOM 5021 N N . MET A 1 610 ? -7.457 -11.219 0.741 1 86.38 610 MET A N 1
ATOM 5022 C CA . MET A 1 610 ? -8.656 -11.984 1.059 1 86.38 610 MET A CA 1
ATOM 5023 C C . MET A 1 610 ? -8.789 -13.195 0.138 1 86.38 610 MET A C 1
ATOM 5025 O O . MET A 1 610 ? -9.266 -14.25 0.557 1 86.38 610 MET A O 1
ATOM 5029 N N . SER A 1 611 ? -8.391 -13.055 -1.067 1 89.19 611 SER A N 1
ATOM 5030 C CA . SER A 1 611 ? -8.438 -14.086 -2.104 1 89.19 611 SER A CA 1
ATOM 5031 C C . SER A 1 611 ? -7.328 -13.883 -3.133 1 89.19 611 SER A C 1
ATOM 5033 O O . SER A 1 611 ? -6.715 -12.82 -3.191 1 89.19 611 SER A O 1
ATOM 5035 N N . PRO A 1 612 ? -6.961 -14.938 -3.893 1 86.75 612 PRO A N 1
ATOM 5036 C CA . PRO A 1 612 ? -5.91 -14.781 -4.898 1 86.75 612 PRO A CA 1
ATOM 5037 C C . PRO A 1 612 ? -6.34 -13.898 -6.07 1 86.75 612 PRO A C 1
ATOM 5039 O O . PRO A 1 612 ? -5.785 -14.008 -7.168 1 86.75 612 PRO A O 1
ATOM 5042 N N . ASN A 1 613 ? -7.246 -13.086 -5.832 1 77.06 613 ASN A N 1
ATOM 5043 C CA . ASN A 1 613 ? -7.691 -12.156 -6.863 1 77.06 613 ASN A CA 1
ATOM 5044 C C . ASN A 1 613 ? -6.891 -10.859 -6.828 1 77.06 613 ASN A C 1
ATOM 5046 O O . ASN A 1 613 ? -7.301 -9.883 -6.199 1 77.06 613 ASN A O 1
ATOM 5050 N N . ILE A 1 614 ? -5.699 -10.859 -7.449 1 73.06 614 ILE A N 1
ATOM 5051 C CA . ILE A 1 614 ? -4.844 -9.68 -7.5 1 73.06 614 ILE A CA 1
ATOM 5052 C C . ILE A 1 614 ? -4.633 -9.258 -8.953 1 73.06 614 ILE A C 1
ATOM 5054 O O . ILE A 1 614 ? -4.504 -10.102 -9.844 1 73.06 614 ILE A O 1
ATOM 5058 N N . MET B 1 1 ? 10.648 7.27 -46.531 1 17.78 1 MET B N 1
ATOM 5059 C CA . MET B 1 1 ? 9.766 6.91 -45.438 1 17.78 1 MET B CA 1
ATOM 5060 C C . MET B 1 1 ? 10.008 7.828 -44.219 1 17.78 1 MET B C 1
ATOM 5062 O O . MET B 1 1 ? 11.117 7.91 -43.719 1 17.78 1 MET B O 1
ATOM 5066 N N . GLU B 1 2 ? 9.359 8.852 -43.656 1 18.66 2 GLU B N 1
ATOM 5067 C CA . GLU B 1 2 ? 10.016 9.766 -42.719 1 18.66 2 GLU B CA 1
ATOM 5068 C C . GLU B 1 2 ? 10.023 9.211 -41.312 1 18.66 2 GLU B C 1
ATOM 5070 O O . GLU B 1 2 ? 9.156 8.414 -40.938 1 18.66 2 GLU B O 1
ATOM 5075 N N . PRO B 1 3 ? 10.812 9.523 -40.469 1 20.2 3 PRO B N 1
ATOM 5076 C CA . PRO B 1 3 ? 11.133 8.953 -39.156 1 20.2 3 PRO B CA 1
ATOM 5077 C C . PRO B 1 3 ? 9.984 9.102 -38.156 1 20.2 3 PRO B C 1
ATOM 5079 O O . PRO B 1 3 ? 9.195 10.047 -38.25 1 20.2 3 PRO B O 1
ATOM 5082 N N . ASN B 1 4 ? 9.234 8.234 -37.75 1 24.41 4 ASN B N 1
ATOM 5083 C CA . ASN B 1 4 ? 8.109 8.023 -36.844 1 24.41 4 ASN B CA 1
ATOM 5084 C C . ASN B 1 4 ? 8.172 8.961 -35.656 1 24.41 4 ASN B C 1
ATOM 5086 O O . ASN B 1 4 ? 9.055 8.82 -34.812 1 24.41 4 ASN B O 1
ATOM 5090 N N . LYS B 1 5 ? 7.637 10.242 -35.75 1 24.92 5 LYS B N 1
ATOM 5091 C CA . LYS B 1 5 ? 7.723 11.445 -34.938 1 24.92 5 LYS B CA 1
ATOM 5092 C C . LYS B 1 5 ? 6.992 11.258 -33.594 1 24.92 5 LYS B C 1
ATOM 5094 O O . LYS B 1 5 ? 5.91 11.812 -33.406 1 24.92 5 LYS B O 1
ATOM 5099 N N . VAL B 1 6 ? 6.488 10.219 -33.344 1 28.52 6 VAL B N 1
ATOM 5100 C CA . VAL B 1 6 ? 6.035 9.766 -32.031 1 28.52 6 VAL B CA 1
ATOM 5101 C C . VAL B 1 6 ? 6.859 10.438 -30.922 1 28.52 6 VAL B C 1
ATOM 5103 O O . VAL B 1 6 ? 6.746 10.094 -29.75 1 28.52 6 VAL B O 1
ATOM 5106 N N . ASP B 1 7 ? 7.93 11.211 -31.297 1 30.45 7 ASP B N 1
ATOM 5107 C CA . ASP B 1 7 ? 9.336 11.359 -30.938 1 30.45 7 ASP B CA 1
ATOM 5108 C C . ASP B 1 7 ? 9.508 12.398 -29.828 1 30.45 7 ASP B C 1
ATOM 5110 O O . ASP B 1 7 ? 10.062 12.094 -28.781 1 30.45 7 ASP B O 1
ATOM 5114 N N . THR B 1 8 ? 9.578 13.75 -30.188 1 30.47 8 THR B N 1
ATOM 5115 C CA . THR B 1 8 ? 10.242 14.805 -29.422 1 30.47 8 THR B CA 1
ATOM 5116 C C . THR B 1 8 ? 9.258 15.469 -28.469 1 30.47 8 THR B C 1
ATOM 5118 O O . THR B 1 8 ? 9.609 15.789 -27.328 1 30.47 8 THR B O 1
ATOM 5121 N N . ILE B 1 9 ? 8.023 15.68 -28.688 1 30.03 9 ILE B N 1
ATOM 5122 C CA . ILE B 1 9 ? 7.172 16.547 -27.891 1 30.03 9 ILE B CA 1
ATOM 5123 C C . ILE B 1 9 ? 6.504 15.734 -26.781 1 30.03 9 ILE B C 1
ATOM 5125 O O . ILE B 1 9 ? 6.477 16.156 -25.625 1 30.03 9 ILE B O 1
ATOM 5129 N N . THR B 1 10 ? 5.93 14.602 -27.062 1 31.77 10 THR B N 1
ATOM 5130 C CA . THR B 1 10 ? 5.484 13.664 -26.031 1 31.77 10 THR B CA 1
ATOM 5131 C C . THR B 1 10 ? 6.629 13.32 -25.094 1 31.77 10 THR B C 1
ATOM 5133 O O . THR B 1 10 ? 6.441 13.258 -23.875 1 31.77 10 THR B O 1
ATOM 5136 N N . GLN B 1 11 ? 7.66 13.25 -25.766 1 34.38 11 GLN B N 1
ATOM 5137 C CA . GLN B 1 11 ? 8.898 13.156 -25 1 34.38 11 GLN B CA 1
ATOM 5138 C C . GLN B 1 11 ? 9.141 14.438 -24.203 1 34.38 11 GLN B C 1
ATOM 5140 O O . GLN B 1 11 ? 9.547 14.383 -23.031 1 34.38 11 GLN B O 1
ATOM 5145 N N . LYS B 1 12 ? 8.742 15.547 -24.797 1 36.03 12 LYS B N 1
ATOM 5146 C CA . LYS B 1 12 ? 8.938 16.812 -24.094 1 36.03 12 LYS B CA 1
ATOM 5147 C C . LYS B 1 12 ? 7.855 17.016 -23.031 1 36.03 12 LYS B C 1
ATOM 5149 O O . LYS B 1 12 ? 8.148 17.469 -21.922 1 36.03 12 LYS B O 1
ATOM 5154 N N . LEU B 1 13 ? 6.641 16.719 -23.25 1 33.72 13 LEU B N 1
ATOM 5155 C CA . LEU B 1 13 ? 5.578 16.891 -22.266 1 33.72 13 LEU B CA 1
ATOM 5156 C C . LEU B 1 13 ? 5.68 15.82 -21.172 1 33.72 13 LEU B C 1
ATOM 5158 O O . LEU B 1 13 ? 5.613 16.125 -19.984 1 33.72 13 LEU B O 1
ATOM 5162 N N . LEU B 1 14 ? 5.711 14.641 -21.688 1 35.19 14 LEU B N 1
ATOM 5163 C CA . LEU B 1 14 ? 6.066 13.586 -20.734 1 35.19 14 LEU B CA 1
ATOM 5164 C C . LEU B 1 14 ? 7.434 13.852 -20.125 1 35.19 14 LEU B C 1
ATOM 5166 O O . LEU B 1 14 ? 7.621 13.664 -18.922 1 35.19 14 LEU B O 1
ATOM 5170 N N . LYS B 1 15 ? 8.25 14.328 -21.047 1 35.19 15 LYS B N 1
ATOM 5171 C CA . LYS B 1 15 ? 9.5 14.883 -20.531 1 35.19 15 LYS B CA 1
ATOM 5172 C C . LYS B 1 15 ? 9.234 16.109 -19.656 1 35.19 15 LYS B C 1
ATOM 5174 O O . LYS B 1 15 ? 9.906 16.297 -18.641 1 35.19 15 LYS B O 1
ATOM 5179 N N . GLY B 1 16 ? 8.383 16.938 -20.109 1 34.47 16 GLY B N 1
ATOM 5180 C CA . GLY B 1 16 ? 7.961 18.047 -19.281 1 34.47 16 GLY B CA 1
ATOM 5181 C C . GLY B 1 16 ? 7.199 17.609 -18.047 1 34.47 16 GLY B C 1
ATOM 5182 O O . GLY B 1 16 ? 7.461 18.109 -16.953 1 34.47 16 GLY B O 1
ATOM 5183 N N . LEU B 1 17 ? 6.262 16.906 -18.234 1 34.53 17 LEU B N 1
ATOM 5184 C CA . LEU B 1 17 ? 5.586 16.297 -17.094 1 34.53 17 LEU B CA 1
ATOM 5185 C C . LEU B 1 17 ? 6.527 15.367 -16.328 1 34.53 17 LEU B C 1
ATOM 5187 O O . LEU B 1 17 ? 6.535 15.367 -15.094 1 34.53 17 LEU B O 1
ATOM 5191 N N . ILE B 1 18 ? 7.145 14.492 -17.141 1 32.66 18 ILE B N 1
ATOM 5192 C CA . ILE B 1 18 ? 8.273 13.734 -16.625 1 32.66 18 ILE B CA 1
ATOM 5193 C C . ILE B 1 18 ? 9.438 14.672 -16.328 1 32.66 18 ILE B C 1
ATOM 5195 O O . ILE B 1 18 ? 10.172 14.477 -15.352 1 32.66 18 ILE B O 1
ATOM 5199 N N . SER B 1 19 ? 9.766 15.438 -17.328 1 30.64 19 SER B N 1
ATOM 5200 C CA . SER B 1 19 ? 10.703 16.531 -17.078 1 30.64 19 SER B CA 1
ATOM 5201 C C . SER B 1 19 ? 10.203 17.453 -15.977 1 30.64 19 SER B C 1
ATOM 5203 O O . SER B 1 19 ? 11 18.125 -15.312 1 30.64 19 SER B O 1
ATOM 5205 N N . HIS B 1 20 ? 8.945 17.781 -16.172 1 29.88 20 HIS B N 1
ATOM 5206 C CA . HIS B 1 20 ? 8.5 18.312 -14.891 1 29.88 20 HIS B CA 1
ATOM 5207 C C . HIS B 1 20 ? 8.492 17.219 -13.82 1 29.88 20 HIS B C 1
ATOM 5209 O O . HIS B 1 20 ? 7.957 17.422 -12.727 1 29.88 20 HIS B O 1
ATOM 5215 N N . ASN B 1 21 ? 8.602 16.047 -14.297 1 29.77 21 ASN B N 1
ATOM 5216 C CA . ASN B 1 21 ? 9.055 15.078 -13.305 1 29.77 21 ASN B CA 1
ATOM 5217 C C . ASN B 1 21 ? 10.07 15.695 -12.344 1 29.77 21 ASN B C 1
ATOM 5219 O O . ASN B 1 21 ? 10.875 16.531 -12.742 1 29.77 21 ASN B O 1
ATOM 5223 N N . ASP B 1 22 ? 9.797 15.242 -11.156 1 31.05 22 ASP B N 1
ATOM 5224 C CA . ASP B 1 22 ? 10.391 15.82 -9.961 1 31.05 22 ASP B CA 1
ATOM 5225 C C . ASP B 1 22 ? 11.906 15.906 -10.086 1 31.05 22 ASP B C 1
ATOM 5227 O O . ASP B 1 22 ? 12.547 16.75 -9.445 1 31.05 22 ASP B O 1
ATOM 5231 N N . ARG B 1 23 ? 12.609 15.031 -10.961 1 30.59 23 ARG B N 1
ATOM 5232 C CA . ARG B 1 23 ? 14.055 15.18 -10.789 1 30.59 23 ARG B CA 1
ATOM 5233 C C . ARG B 1 23 ? 14.57 16.422 -11.508 1 30.59 23 ARG B C 1
ATOM 5235 O O . ARG B 1 23 ? 15.359 17.188 -10.953 1 30.59 23 ARG B O 1
ATOM 5242 N N . LYS B 1 24 ? 14.234 16.547 -12.781 1 32.84 24 LYS B N 1
ATOM 5243 C CA . LYS B 1 24 ? 14.75 17.766 -13.406 1 32.84 24 LYS B CA 1
ATOM 5244 C C . LYS B 1 24 ? 13.938 18.984 -13 1 32.84 24 LYS B C 1
ATOM 5246 O O . LYS B 1 24 ? 14.5 20.062 -12.781 1 32.84 24 LYS B O 1
ATOM 5251 N N . ALA B 1 25 ? 12.602 18.844 -12.883 1 32.03 25 ALA B N 1
ATOM 5252 C CA . ALA B 1 25 ? 11.891 19.922 -12.203 1 32.03 25 ALA B CA 1
ATOM 5253 C C . ALA B 1 25 ? 12.258 19.969 -10.727 1 32.03 25 ALA B C 1
ATOM 5255 O O . ALA B 1 25 ? 12.508 21.047 -10.172 1 32.03 25 ALA B O 1
ATOM 5256 N N . ARG B 1 26 ? 12.367 18.859 -10.141 1 32.47 26 ARG B N 1
ATOM 5257 C CA . ARG B 1 26 ? 13.047 18.797 -8.844 1 32.47 26 ARG B CA 1
ATOM 5258 C C . ARG B 1 26 ? 14.539 19.062 -9.008 1 32.47 26 ARG B C 1
ATOM 5260 O O . ARG B 1 26 ? 15.133 19.812 -8.227 1 32.47 26 ARG B O 1
ATOM 5267 N N . ALA B 1 27 ? 15.102 18.438 -9.984 1 35.78 27 ALA B N 1
ATOM 5268 C CA . ALA B 1 27 ? 16.484 18.828 -10.234 1 35.78 27 ALA B CA 1
ATOM 5269 C C . ALA B 1 27 ? 16.562 20.266 -10.742 1 35.78 27 ALA B C 1
ATOM 5271 O O . ALA B 1 27 ? 17.422 21.047 -10.297 1 35.78 27 ALA B O 1
ATOM 5272 N N . HIS B 1 28 ? 15.711 20.672 -11.688 1 35.31 28 HIS B N 1
ATOM 5273 C CA . HIS B 1 28 ? 15.625 22.078 -12.055 1 35.31 28 HIS B CA 1
ATOM 5274 C C . HIS B 1 28 ? 15 22.906 -10.93 1 35.31 28 HIS B C 1
ATOM 5276 O O . HIS B 1 28 ? 15.523 23.969 -10.57 1 35.31 28 HIS B O 1
ATOM 5282 N N . THR B 1 29 ? 13.984 22.406 -10.336 1 33.22 29 THR B N 1
ATOM 5283 C CA . THR B 1 29 ? 13.531 23 -9.086 1 33.22 29 THR B CA 1
ATOM 5284 C C . THR B 1 29 ? 14.57 22.797 -7.98 1 33.22 29 THR B C 1
ATOM 5286 O O . THR B 1 29 ? 14.875 23.719 -7.227 1 33.22 29 THR B O 1
ATOM 5289 N N . ARG B 1 30 ? 15.141 21.672 -7.918 1 33.28 30 ARG B N 1
ATOM 5290 C CA . ARG B 1 30 ? 16.297 21.469 -7.055 1 33.28 30 ARG B CA 1
ATOM 5291 C C . ARG B 1 30 ? 17.5 22.234 -7.559 1 33.28 30 ARG B C 1
ATOM 5293 O O . ARG B 1 30 ? 18.203 22.891 -6.777 1 33.28 30 ARG B O 1
ATOM 5300 N N . LYS B 1 31 ? 17.797 22.188 -8.773 1 38.91 31 LYS B N 1
ATOM 5301 C CA . LYS B 1 31 ? 18.859 23.062 -9.281 1 38.91 31 LYS B CA 1
ATOM 5302 C C . LYS B 1 31 ? 18.469 24.531 -9.188 1 38.91 31 LYS B C 1
ATOM 5304 O O . LYS B 1 31 ? 19.281 25.359 -8.781 1 38.91 31 LYS B O 1
ATOM 5309 N N . GLU B 1 32 ? 17.297 24.906 -9.547 1 37.94 32 GLU B N 1
ATOM 5310 C CA . GLU B 1 32 ? 16.812 26.266 -9.312 1 37.94 32 GLU B CA 1
ATOM 5311 C C . GLU B 1 32 ? 16.766 26.594 -7.824 1 37.94 32 GLU B C 1
ATOM 5313 O O . GLU B 1 32 ? 17.172 27.672 -7.406 1 37.94 32 GLU B O 1
ATOM 5318 N N . ILE B 1 33 ? 16.422 25.672 -7.059 1 35.91 33 ILE B N 1
ATOM 5319 C CA . ILE B 1 33 ? 16.531 25.781 -5.609 1 35.91 33 ILE B CA 1
ATOM 5320 C C . ILE B 1 33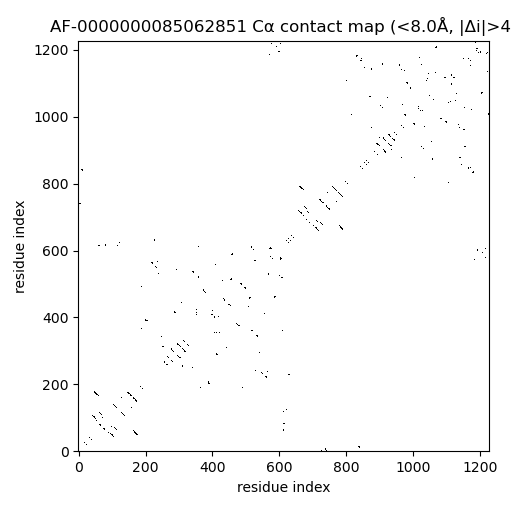 ? 18 25.781 -5.195 1 35.91 33 ILE B C 1
ATOM 5322 O O . ILE B 1 33 ? 18.406 26.609 -4.371 1 35.91 33 ILE B O 1
ATOM 5326 N N . ILE B 1 34 ? 18.688 24.906 -5.746 1 35.94 34 ILE B N 1
ATOM 5327 C CA . ILE B 1 34 ? 20.125 24.922 -5.473 1 35.94 34 ILE B CA 1
ATOM 5328 C C . ILE B 1 34 ? 20.75 26.172 -6.078 1 35.94 34 ILE B C 1
ATOM 5330 O O . ILE B 1 34 ? 21.578 26.828 -5.438 1 35.94 34 ILE B O 1
ATOM 5334 N N . ASP B 1 35 ? 20.484 26.5 -7.273 1 39.09 35 ASP B N 1
ATOM 5335 C CA . ASP B 1 35 ? 20.984 27.766 -7.793 1 39.09 35 ASP B CA 1
ATOM 5336 C C . ASP B 1 35 ? 20.438 28.938 -6.973 1 39.09 35 ASP B C 1
ATOM 5338 O O . ASP B 1 35 ? 21.188 29.875 -6.66 1 39.09 35 ASP B O 1
ATOM 5342 N N . LYS B 1 36 ? 19.266 28.953 -6.664 1 38.81 36 LYS B N 1
ATOM 5343 C CA . LYS B 1 36 ? 18.719 29.922 -5.727 1 38.81 36 LYS B CA 1
ATOM 5344 C C . LYS B 1 36 ? 19.422 29.828 -4.367 1 38.81 36 LYS B C 1
ATOM 5346 O O . LYS B 1 36 ? 19.766 30.844 -3.762 1 38.81 36 LYS B O 1
ATOM 5351 N N . TYR B 1 37 ? 19.562 28.594 -3.9 1 32.5 37 TYR B N 1
ATOM 5352 C CA . TYR B 1 37 ? 20.328 28.391 -2.672 1 32.5 37 TYR B CA 1
ATOM 5353 C C . TYR B 1 37 ? 21.766 28.859 -2.834 1 32.5 37 TYR B C 1
ATOM 5355 O O . TYR B 1 37 ? 22.328 29.484 -1.927 1 32.5 37 TYR B O 1
ATOM 5363 N N . ASN B 1 38 ? 22.359 28.547 -3.906 1 37.94 38 ASN B N 1
ATOM 5364 C CA . ASN B 1 38 ? 23.719 29.016 -4.109 1 37.94 38 ASN B CA 1
ATOM 5365 C C . ASN B 1 38 ? 23.766 30.438 -4.629 1 37.94 38 ASN B C 1
ATOM 5367 O O . ASN B 1 38 ? 24.812 30.922 -5.059 1 37.94 38 ASN B O 1
ATOM 5371 N N . HIS B 1 39 ? 22.891 31.312 -4.246 1 35.19 39 HIS B N 1
ATOM 5372 C CA . HIS B 1 39 ? 22.781 32.75 -4.473 1 35.19 39 HIS B CA 1
ATOM 5373 C C . HIS B 1 39 ? 23.234 33.125 -5.883 1 35.19 39 HIS B C 1
ATOM 5375 O O . HIS B 1 39 ? 23.844 34.188 -6.086 1 35.19 39 HIS B O 1
ATOM 5381 N N . VAL B 1 40 ? 23.516 32.312 -6.73 1 36.09 40 VAL B N 1
ATOM 5382 C CA . VAL B 1 40 ? 23.781 32.812 -8.07 1 36.09 40 VAL B CA 1
ATOM 5383 C C . VAL B 1 40 ? 22.547 33.5 -8.625 1 36.09 40 VAL B C 1
ATOM 5385 O O . VAL B 1 40 ? 21.641 32.844 -9.141 1 36.09 40 VAL B O 1
ATOM 5388 N N . TYR B 1 41 ? 21.828 34.375 -7.762 1 35.22 41 TYR B N 1
ATOM 5389 C CA . TYR B 1 41 ? 20.703 35.219 -8.117 1 35.22 41 TYR B CA 1
ATOM 5390 C C . TYR B 1 41 ? 21.078 36.188 -9.227 1 35.22 41 TYR B C 1
ATOM 5392 O O . TYR B 1 41 ? 22.094 36.906 -9.141 1 35.22 41 TYR B O 1
ATOM 5400 N N . GLY B 1 42 ? 21.094 35.969 -10.453 1 34.19 42 GLY B N 1
ATOM 5401 C CA . GLY B 1 42 ? 21.25 37.219 -11.195 1 34.19 42 GLY B CA 1
ATOM 5402 C C . GLY B 1 42 ? 20.359 38.312 -10.688 1 34.19 42 GLY B C 1
ATOM 5403 O O . GLY B 1 42 ? 19.406 38.062 -9.938 1 34.19 42 GLY B O 1
ATOM 5404 N N . LYS B 1 43 ? 20.672 39.75 -10.867 1 35.25 43 LYS B N 1
ATOM 5405 C CA . LYS B 1 43 ? 20.219 41.062 -10.398 1 35.25 43 LYS B CA 1
ATOM 5406 C C . LYS B 1 43 ? 18.688 41.125 -10.344 1 35.25 43 LYS B C 1
ATOM 5408 O O . LYS B 1 43 ? 18.125 41.719 -9.422 1 35.25 43 LYS B O 1
ATOM 5413 N N . ASN B 1 44 ? 18.016 41.062 -11.438 1 32.28 44 ASN B N 1
ATOM 5414 C CA . ASN B 1 44 ? 16.797 41.812 -11.727 1 32.28 44 ASN B CA 1
ATOM 5415 C C . ASN B 1 44 ? 15.57 41.094 -11.164 1 32.28 44 ASN B C 1
ATOM 5417 O O . ASN B 1 44 ? 14.445 41.344 -11.602 1 32.28 44 ASN B O 1
ATOM 5421 N N . ILE B 1 45 ? 15.609 40 -10.586 1 34.94 45 ILE B N 1
ATOM 5422 C CA . ILE B 1 45 ? 14.398 39.219 -10.453 1 34.94 45 ILE B CA 1
ATOM 5423 C C . ILE B 1 45 ? 13.57 39.719 -9.281 1 34.94 45 ILE B C 1
ATOM 5425 O O . ILE B 1 45 ? 14.07 39.844 -8.164 1 34.94 45 ILE B O 1
ATOM 5429 N N . ASN B 1 46 ? 12.609 40.75 -9.516 1 36 46 ASN B N 1
ATOM 5430 C CA . ASN B 1 46 ? 11.602 40.938 -8.477 1 36 46 ASN B CA 1
ATOM 5431 C C . ASN B 1 46 ? 11.07 39.625 -7.945 1 36 46 ASN B C 1
ATOM 5433 O O . ASN B 1 46 ? 10.516 38.812 -8.703 1 36 46 ASN B O 1
ATOM 5437 N N . VAL B 1 47 ? 11.5 39.281 -6.801 1 42.47 47 VAL B N 1
ATOM 5438 C CA . VAL B 1 47 ? 11.32 37.969 -6.176 1 42.47 47 VAL B CA 1
ATOM 5439 C C . VAL B 1 47 ? 9.93 37.875 -5.547 1 42.47 47 VAL B C 1
ATOM 5441 O O . VAL B 1 47 ? 9.688 37.062 -4.656 1 42.47 47 VAL B O 1
ATOM 5444 N N . VAL B 1 48 ? 9.031 39.031 -5.719 1 43.88 48 VAL B N 1
ATOM 5445 C CA . VAL B 1 48 ? 7.73 38.906 -5.074 1 43.88 48 VAL B CA 1
ATOM 5446 C C . VAL B 1 48 ? 6.688 38.469 -6.102 1 43.88 48 VAL B C 1
ATOM 5448 O O . VAL B 1 48 ? 6.738 38.875 -7.262 1 43.88 48 VAL B O 1
ATOM 5451 N N . PRO B 1 49 ? 5.793 37.625 -5.754 1 50.19 49 PRO B N 1
ATOM 5452 C CA . PRO B 1 49 ? 4.719 37.219 -6.668 1 50.19 49 PRO B CA 1
ATOM 5453 C C . PRO B 1 49 ? 3.814 38.375 -7.059 1 50.19 49 PRO B C 1
ATOM 5455 O O . PRO B 1 49 ? 3.547 39.25 -6.234 1 50.19 49 PRO B O 1
ATOM 5458 N N . ILE B 1 50 ? 3.678 38.781 -8.312 1 57.28 50 ILE B N 1
ATOM 5459 C CA . ILE B 1 50 ? 2.865 39.812 -8.914 1 57.28 50 ILE B CA 1
ATOM 5460 C C . ILE B 1 50 ? 1.626 39.219 -9.562 1 57.28 50 ILE B C 1
ATOM 5462 O O . ILE B 1 50 ? 1.694 38.125 -10.141 1 57.28 50 ILE B O 1
ATOM 5466 N N . THR B 1 51 ? 0.503 39.812 -9.102 1 61.12 51 THR B N 1
ATOM 5467 C CA . THR B 1 51 ? -0.681 39.531 -9.906 1 61.12 51 THR B CA 1
ATOM 5468 C C . THR B 1 51 ? -0.731 40.406 -11.141 1 61.12 51 THR B C 1
ATOM 5470 O O . THR B 1 51 ? -0.705 41.656 -11.016 1 61.12 51 THR B O 1
ATOM 5473 N N . CYS B 1 52 ? -0.556 39.781 -12.305 1 66 52 CYS B N 1
ATOM 5474 C CA . CYS B 1 52 ? -0.8 40.469 -13.57 1 66 52 CYS B CA 1
ATOM 5475 C C . CYS B 1 52 ? -2.244 40.312 -14.023 1 66 52 CYS B C 1
ATOM 5477 O O . CYS B 1 52 ? -2.678 39.188 -14.281 1 66 52 CYS B O 1
ATOM 5479 N N . THR B 1 53 ? -2.941 41.312 -13.93 1 72 53 THR B N 1
ATOM 5480 C CA . THR B 1 53 ? -4.32 41.312 -14.414 1 72 53 THR B CA 1
ATOM 5481 C C . THR B 1 53 ? -4.414 41.938 -15.797 1 72 53 THR B C 1
ATOM 5483 O O . THR B 1 53 ? -3.926 43.031 -16.016 1 72 53 THR B O 1
ATOM 5486 N N . ILE B 1 54 ? -5.008 41.094 -16.75 1 69 54 ILE B N 1
ATOM 5487 C CA . ILE B 1 54 ? -5.176 41.562 -18.125 1 69 54 ILE B CA 1
ATOM 5488 C C . ILE B 1 54 ? -6.664 41.688 -18.453 1 69 54 ILE B C 1
ATOM 5490 O O . ILE B 1 54 ? -7.391 40.688 -18.438 1 69 54 ILE B O 1
ATOM 5494 N N . LYS B 1 55 ? -7.035 42.781 -18.578 1 69.38 55 LYS B N 1
ATOM 5495 C CA . LYS B 1 55 ? -8.383 43.094 -19.062 1 69.38 55 LYS B CA 1
ATOM 5496 C C . LYS B 1 55 ? -8.375 43.375 -20.562 1 69.38 55 LYS B C 1
ATOM 5498 O O . LYS B 1 55 ? -7.621 44.25 -21.016 1 69.38 55 LYS B O 1
ATOM 5503 N N . ILE B 1 56 ? -9.188 42.594 -21.312 1 63.94 56 ILE B N 1
ATOM 5504 C CA . ILE B 1 56 ? -9.297 42.75 -22.75 1 63.94 56 ILE B CA 1
ATOM 5505 C C . ILE B 1 56 ? -10.422 43.719 -23.078 1 63.94 56 ILE B C 1
ATOM 5507 O O . ILE B 1 56 ? -11.539 43.594 -22.594 1 63.94 56 ILE B O 1
ATOM 5511 N N . ILE B 1 57 ? -10.016 44.75 -23.781 1 60.91 57 ILE B N 1
ATOM 5512 C CA . ILE B 1 57 ? -10.992 45.719 -24.25 1 60.91 57 ILE B CA 1
ATOM 5513 C C . ILE B 1 57 ? -11.102 45.656 -25.766 1 60.91 57 ILE B C 1
ATOM 5515 O O . ILE B 1 57 ? -10.141 45.938 -26.484 1 60.91 57 ILE B O 1
ATOM 5519 N N . LEU B 1 58 ? -12.133 44.875 -26.266 1 57.38 58 LEU B N 1
ATOM 5520 C CA . LEU B 1 58 ? -12.375 44.812 -27.703 1 57.38 58 LEU B CA 1
ATOM 5521 C C . LEU B 1 58 ? -13.359 45.875 -28.156 1 57.38 58 LEU B C 1
ATOM 5523 O O . LEU B 1 58 ? -14.469 45.969 -27.609 1 57.38 58 LEU B O 1
ATOM 5527 N N . LYS B 1 59 ? -12.898 46.688 -28.984 1 55.59 59 LYS B N 1
ATOM 5528 C CA . LYS B 1 59 ? -13.766 47.75 -29.484 1 55.59 59 LYS B CA 1
ATOM 5529 C C . LYS B 1 59 ? -14.68 47.25 -30.594 1 55.59 59 LYS B C 1
ATOM 5531 O O . LYS B 1 59 ? -15.758 47.812 -30.812 1 55.59 59 LYS B O 1
ATOM 5536 N N . THR B 1 60 ? -14.195 46.094 -31.359 1 50.66 60 THR B N 1
ATOM 5537 C CA . THR B 1 60 ? -15.031 45.531 -32.406 1 50.66 60 THR B CA 1
ATOM 5538 C C . THR B 1 60 ? -15.266 44.031 -32.156 1 50.66 60 THR B C 1
ATOM 5540 O O . THR B 1 60 ? -14.336 43.312 -31.781 1 50.66 60 THR B O 1
ATOM 5543 N N . PRO B 1 61 ? -16.484 43.562 -32.062 1 48.38 61 PRO B N 1
ATOM 5544 C CA . PRO B 1 61 ? -16.797 42.156 -31.828 1 48.38 61 PRO B CA 1
ATOM 5545 C C . PRO B 1 61 ? -16.078 41.219 -32.781 1 48.38 61 PRO B C 1
ATOM 5547 O O . PRO B 1 61 ? -15.984 41.5 -34 1 48.38 61 PRO B O 1
ATOM 5550 N N . THR B 1 62 ? -15.117 40.438 -32.406 1 49.81 62 THR B N 1
ATOM 5551 C CA . THR B 1 62 ? -14.492 39.438 -33.25 1 49.81 62 THR B CA 1
ATOM 5552 C C . THR B 1 62 ? -14.922 38.031 -32.812 1 49.81 62 THR B C 1
ATOM 5554 O O . THR B 1 62 ? -15.336 37.812 -31.688 1 49.81 62 THR B O 1
ATOM 5557 N N . ASN B 1 63 ? -15.258 37.125 -33.812 1 49.06 63 ASN B N 1
ATOM 5558 C CA . ASN B 1 63 ? -15.555 35.719 -33.562 1 49.06 63 ASN B CA 1
ATOM 5559 C C . ASN B 1 63 ? -14.32 34.969 -33.094 1 49.06 63 ASN B C 1
ATOM 5561 O O . ASN B 1 63 ? -14.219 33.75 -33.281 1 49.06 63 ASN B O 1
ATOM 5565 N N . TYR B 1 64 ? -13.461 35.656 -32.438 1 53.12 64 TYR B N 1
ATOM 5566 C CA . TYR B 1 64 ? -12.219 35 -32.062 1 53.12 64 TYR B CA 1
ATOM 5567 C C . TYR B 1 64 ? -12.125 34.875 -30.547 1 53.12 64 TYR B C 1
ATOM 5569 O O . TYR B 1 64 ? -12.672 35.688 -29.812 1 53.12 64 TYR B O 1
ATOM 5577 N N . HIS B 1 65 ? -11.68 33.75 -30.172 1 60.25 65 HIS B N 1
ATOM 5578 C CA . HIS B 1 65 ? -11.25 33.594 -28.781 1 60.25 65 HIS B CA 1
ATOM 5579 C C . HIS B 1 65 ? -9.773 33.938 -28.625 1 60.25 65 HIS B C 1
ATOM 5581 O O . HIS B 1 65 ? -8.984 33.75 -29.562 1 60.25 65 HIS B O 1
ATOM 5587 N N . LEU B 1 66 ? -9.656 34.781 -27.5 1 64.81 66 LEU B N 1
ATOM 5588 C CA . LEU B 1 66 ? -8.258 35.062 -27.188 1 64.81 66 LEU B CA 1
ATOM 5589 C C . LEU B 1 66 ? -7.703 34.031 -26.203 1 64.81 66 LEU B C 1
ATOM 5591 O O . LEU B 1 66 ? -8.406 33.625 -25.281 1 64.81 66 LEU B O 1
ATOM 5595 N N . TRP B 1 67 ? -6.672 33.594 -26.625 1 70.12 67 TRP B N 1
ATOM 5596 C CA . TRP B 1 67 ? -5.809 32.812 -25.734 1 70.12 67 TRP B CA 1
ATOM 5597 C C . TRP B 1 67 ? -4.645 33.656 -25.234 1 70.12 67 TRP B C 1
ATOM 5599 O O . TRP B 1 67 ? -3.908 34.25 -26.031 1 70.12 67 TRP B O 1
ATOM 5609 N N . ILE B 1 68 ? -4.656 33.938 -23.922 1 71.69 68 ILE B N 1
ATOM 5610 C CA . ILE B 1 68 ? -3.635 34.812 -23.328 1 71.69 68 ILE B CA 1
ATOM 5611 C C . ILE B 1 68 ? -2.742 33.969 -22.391 1 71.69 68 ILE B C 1
ATOM 5613 O O . ILE B 1 68 ? -3.236 33.188 -21.578 1 71.69 68 ILE B O 1
ATOM 5617 N N . ASN B 1 69 ? -1.551 34.219 -22.719 1 75.56 69 ASN B N 1
ATOM 5618 C CA . ASN B 1 69 ? -0.535 33.594 -21.875 1 75.56 69 ASN B CA 1
ATOM 5619 C C . ASN B 1 69 ? 0.481 34.625 -21.375 1 75.56 69 ASN B C 1
ATOM 5621 O O . ASN B 1 69 ? 0.903 35.5 -22.125 1 75.56 69 ASN B O 1
ATOM 5625 N N . VAL B 1 70 ? 0.695 34.594 -20.094 1 70.69 70 VAL B N 1
ATOM 5626 C CA . VAL B 1 70 ? 1.76 35.438 -19.516 1 70.69 70 VAL B CA 1
ATOM 5627 C C . VAL B 1 70 ? 2.963 34.531 -19.188 1 70.69 70 VAL B C 1
ATOM 5629 O O . VAL B 1 70 ? 2.869 33.656 -18.359 1 70.69 70 VAL B O 1
ATOM 5632 N N . GLU B 1 71 ? 3.963 34.906 -19.844 1 72.25 71 GLU B N 1
ATOM 5633 C CA . GLU B 1 71 ? 5.188 34.156 -19.656 1 72.25 71 GLU B CA 1
ATOM 5634 C C . GLU B 1 71 ? 5.645 34.188 -18.203 1 72.25 71 GLU B C 1
ATOM 5636 O O . GLU B 1 71 ? 5.723 35.281 -17.594 1 72.25 71 GLU B O 1
ATOM 5641 N N . GLY B 1 72 ? 6.004 33.156 -17.562 1 64.56 72 GLY B N 1
ATOM 5642 C CA . GLY B 1 72 ? 6.469 33.094 -16.188 1 64.56 72 GLY B CA 1
ATOM 5643 C C . GLY B 1 72 ? 5.34 33.031 -15.172 1 64.56 72 GLY B C 1
ATOM 5644 O O . GLY B 1 72 ? 5.586 33.031 -13.961 1 64.56 72 GLY B O 1
ATOM 5645 N N . SER B 1 73 ? 4.141 33.125 -15.711 1 63.81 73 SER B N 1
ATOM 5646 C CA . SER B 1 73 ? 2.992 33.094 -14.812 1 63.81 73 SER B CA 1
ATOM 5647 C C . SER B 1 73 ? 2.738 31.672 -14.297 1 63.81 73 SER B C 1
ATOM 5649 O O . SER B 1 73 ? 2.992 30.688 -15.008 1 63.81 73 SER B O 1
ATOM 5651 N N . LYS B 1 74 ? 2.307 31.594 -13.109 1 57.62 74 LYS B N 1
ATOM 5652 C CA . LYS B 1 74 ? 1.866 30.344 -12.516 1 57.62 74 LYS B CA 1
ATOM 5653 C C . LYS B 1 74 ? 0.431 30.016 -12.914 1 57.62 74 LYS B C 1
ATOM 5655 O O . LYS B 1 74 ? -0.077 28.938 -12.602 1 57.62 74 LYS B O 1
ATOM 5660 N N . THR B 1 75 ? -0.113 31.016 -13.594 1 61.25 75 THR B N 1
ATOM 5661 C CA . THR B 1 75 ? -1.474 30.859 -14.094 1 61.25 75 THR B CA 1
ATOM 5662 C C . THR B 1 75 ? -1.463 30.344 -15.531 1 61.25 75 THR B C 1
ATOM 5664 O O . THR B 1 75 ? -0.708 30.828 -16.375 1 61.25 75 THR B O 1
ATOM 5667 N N . LEU B 1 76 ? -2.242 29.266 -15.805 1 61.34 76 LEU B N 1
ATOM 5668 C CA . LEU B 1 76 ? -2.367 28.75 -17.156 1 61.34 76 LEU B CA 1
ATOM 5669 C C . LEU B 1 76 ? -2.889 29.812 -18.109 1 61.34 76 LEU B C 1
ATOM 5671 O O . LEU B 1 76 ? -3.611 30.719 -17.688 1 61.34 76 LEU B O 1
ATOM 5675 N N . PRO B 1 77 ? -2.412 29.578 -19.281 1 64.31 77 PRO B N 1
ATOM 5676 C CA . PRO B 1 77 ? -3.018 30.484 -20.266 1 64.31 77 PRO B CA 1
ATOM 5677 C C . PRO B 1 77 ? -4.543 30.5 -20.188 1 64.31 77 PRO B C 1
ATOM 5679 O O . PRO B 1 77 ? -5.16 29.469 -19.906 1 64.31 77 PRO B O 1
ATOM 5682 N N . GLN B 1 78 ? -4.973 31.562 -20.156 1 63.94 78 GLN B N 1
ATOM 5683 C CA . GLN B 1 78 ? -6.418 31.75 -20.062 1 63.94 78 GLN B CA 1
ATOM 5684 C C . GLN B 1 78 ? -7.008 32.156 -21.406 1 63.94 78 GLN B C 1
ATOM 5686 O O . GLN B 1 78 ? -6.32 32.75 -22.25 1 63.94 78 GLN B O 1
ATOM 5691 N N . THR B 1 79 ? -8.164 31.547 -21.562 1 62.22 79 THR B N 1
ATOM 5692 C CA . THR B 1 79 ? -8.898 31.922 -22.766 1 62.22 79 THR B CA 1
ATOM 5693 C C . THR B 1 79 ? -10.133 32.75 -22.422 1 62.22 79 THR B C 1
ATOM 5695 O O . THR B 1 79 ? -10.734 32.562 -21.359 1 62.22 79 THR B O 1
ATOM 5698 N N . THR B 1 80 ? -10.32 33.688 -23.062 1 58.78 80 THR B N 1
ATOM 5699 C CA . THR B 1 80 ? -11.547 34.438 -22.859 1 58.78 80 THR B CA 1
ATOM 5700 C C . THR B 1 80 ? -12.773 33.594 -23.156 1 58.78 80 THR B C 1
ATOM 5702 O O . THR B 1 80 ? -12.688 32.594 -23.906 1 58.78 80 THR B O 1
ATOM 5705 N N . GLU B 1 81 ? -13.719 33.531 -22 1 47.94 81 GLU B N 1
ATOM 5706 C CA . GLU B 1 81 ? -14.992 32.844 -22.234 1 47.94 81 GLU B CA 1
ATOM 5707 C C . GLU B 1 81 ? -15.695 33.375 -23.469 1 47.94 81 GLU B C 1
ATOM 5709 O O . GLU B 1 81 ? -16.797 32.938 -23.797 1 47.94 81 GLU B O 1
ATOM 5714 N N . SER B 1 82 ? -15.227 34.094 -23.938 1 42.97 82 SER B N 1
ATOM 5715 C CA . SER B 1 82 ? -16.141 34.719 -24.891 1 42.97 82 SER B CA 1
ATOM 5716 C C . SER B 1 82 ? -16.891 33.625 -25.688 1 42.97 82 SER B C 1
ATOM 5718 O O . SER B 1 82 ? -16.297 32.625 -26.078 1 42.97 82 SER B O 1
ATOM 5720 N N . ARG B 1 83 ? -18.234 33.469 -25.297 1 39.06 83 ARG B N 1
ATOM 5721 C CA . ARG B 1 83 ? -19.531 32.875 -25.625 1 39.06 83 ARG B CA 1
ATOM 5722 C C . ARG B 1 83 ? -19.672 32.688 -27.125 1 39.06 83 ARG B C 1
ATOM 5724 O O . ARG B 1 83 ? -19.109 33.438 -27.922 1 39.06 83 ARG B O 1
ATOM 5731 N N . LEU B 1 84 ? -20.156 31.516 -27.328 1 34.69 84 LEU B N 1
ATOM 5732 C CA . LEU B 1 84 ? -20.844 31.266 -28.578 1 34.69 84 LEU B CA 1
ATOM 5733 C C . LEU B 1 84 ? -21.672 32.469 -29 1 34.69 84 LEU B C 1
ATOM 5735 O O . LEU B 1 84 ? -22.406 32.438 -29.984 1 34.69 84 LEU B O 1
ATOM 5739 N N . LYS B 1 85 ? -22.469 33.281 -28.062 1 31.23 85 LYS B N 1
ATOM 5740 C CA . LYS B 1 85 ? -23.625 33.594 -28.875 1 31.23 85 LYS B CA 1
ATOM 5741 C C . LYS B 1 85 ? -23.203 33.969 -30.297 1 31.23 85 LYS B C 1
ATOM 5743 O O . LYS B 1 85 ? -22.031 34.219 -30.562 1 31.23 85 LYS B O 1
ATOM 5748 N N . GLY B 1 86 ? -24.328 34.656 -31.047 1 32.88 86 GLY B N 1
ATOM 5749 C CA . GLY B 1 86 ? -24.781 35.562 -32.094 1 32.88 86 GLY B CA 1
ATOM 5750 C C . GLY B 1 86 ? -23.859 36.75 -32.281 1 32.88 86 GLY B C 1
ATOM 5751 O O . GLY B 1 86 ? -22.922 36.938 -31.516 1 32.88 86 GLY B O 1
ATOM 5752 N N . PHE B 1 87 ? -24.188 37.812 -33.219 1 29.59 87 PHE B N 1
ATOM 5753 C CA . PHE B 1 87 ? -23.625 39.062 -33.75 1 29.59 87 PHE B CA 1
ATOM 5754 C C . PHE B 1 87 ? -23.031 39.906 -32.625 1 29.59 87 PHE B C 1
ATOM 5756 O O . PHE B 1 87 ? -22.016 40.594 -32.812 1 29.59 87 PHE B O 1
ATOM 5763 N N . GLU B 1 88 ? -23.75 40.406 -31.438 1 30.66 88 GLU B N 1
ATOM 5764 C CA . GLU B 1 88 ? -23.547 41.594 -30.625 1 30.66 88 GLU B CA 1
ATOM 5765 C C . GLU B 1 88 ? -22.703 41.25 -29.391 1 30.66 88 GLU B C 1
ATOM 5767 O O . GLU B 1 88 ? -22.703 42.031 -28.422 1 30.66 88 GLU B O 1
ATOM 5772 N N . SER B 1 89 ? -22.047 40.219 -29.078 1 34.28 89 SER B N 1
ATOM 5773 C CA . SER B 1 89 ? -21.484 40 -27.75 1 34.28 89 SER B CA 1
ATOM 5774 C C . SER B 1 89 ? -20.219 40.844 -27.547 1 34.28 89 SER B C 1
ATOM 5776 O O . SER B 1 89 ? -19.359 40.906 -28.438 1 34.28 89 SER B O 1
ATOM 5778 N N . PHE B 1 90 ? -20.312 42.031 -26.703 1 35.84 90 PHE B N 1
ATOM 5779 C CA . PHE B 1 90 ? -19.281 43 -26.375 1 35.84 90 PHE B CA 1
ATOM 5780 C C . PHE B 1 90 ? -18.281 42.406 -25.359 1 35.84 90 PHE B C 1
ATOM 5782 O O . PHE B 1 90 ? -18.688 41.781 -24.375 1 35.84 90 PHE B O 1
ATOM 5789 N N . TYR B 1 91 ? -17.016 42.25 -25.641 1 42.97 91 TYR B N 1
ATOM 5790 C CA . TYR B 1 91 ? -15.844 41.875 -24.859 1 42.97 91 TYR B CA 1
ATOM 5791 C C . TYR B 1 91 ? -15.781 42.656 -23.562 1 42.97 91 TYR B C 1
ATOM 5793 O O . TYR B 1 91 ? -15.078 42.281 -22.625 1 42.97 91 TYR B O 1
ATOM 5801 N N . GLU B 1 92 ? -16.5 43.719 -23.438 1 47.41 92 GLU B N 1
ATOM 5802 C CA . GLU B 1 92 ? -16.391 44.562 -22.234 1 47.41 92 GLU B CA 1
ATOM 5803 C C . GLU B 1 92 ? -16.812 43.781 -20.984 1 47.41 92 GLU B C 1
ATOM 5805 O O . GLU B 1 92 ? -16.391 44.125 -19.875 1 47.41 92 GLU B O 1
ATOM 5810 N N . GLU B 1 93 ? -17.531 42.625 -21.219 1 49.62 93 GLU B N 1
ATOM 5811 C CA . GLU B 1 93 ? -18.094 41.938 -20.062 1 49.62 93 GLU B CA 1
ATOM 5812 C C . GLU B 1 93 ? -17.203 40.75 -19.672 1 49.62 93 GLU B C 1
ATOM 5814 O O . GLU B 1 93 ? -17.484 40.062 -18.688 1 49.62 93 GLU B O 1
ATOM 5819 N N . ASP B 1 94 ? -16.125 40.469 -20.328 1 52.44 94 ASP B N 1
ATOM 5820 C CA . ASP B 1 94 ? -15.266 39.344 -19.938 1 52.44 94 ASP B CA 1
ATOM 5821 C C . ASP B 1 94 ? -14.461 39.688 -18.688 1 52.44 94 ASP B C 1
ATOM 5823 O O . ASP B 1 94 ? -13.922 40.781 -18.562 1 52.44 94 ASP B O 1
ATOM 5827 N N . PRO B 1 95 ? -14.508 38.938 -17.703 1 59.84 95 PRO B N 1
ATOM 5828 C CA . PRO B 1 95 ? -13.664 39.188 -16.531 1 59.84 95 PRO B CA 1
ATOM 5829 C C . PRO B 1 95 ? -12.18 39.312 -16.891 1 59.84 95 PRO B C 1
ATOM 5831 O O . PRO B 1 95 ? -11.742 38.75 -17.906 1 59.84 95 PRO B O 1
ATOM 5834 N N . ALA B 1 96 ? -11.523 40.219 -16.188 1 67.56 96 ALA B N 1
ATOM 5835 C CA . ALA B 1 96 ? -10.078 40.312 -16.328 1 67.56 96 ALA B CA 1
ATOM 5836 C C . ALA B 1 96 ? -9.406 38.969 -16.062 1 67.56 96 ALA B C 1
ATOM 5838 O O . ALA B 1 96 ? -9.891 38.188 -15.25 1 67.56 96 ALA B O 1
ATOM 5839 N N . LEU B 1 97 ? -8.5 38.781 -16.984 1 70 97 LEU B N 1
ATOM 5840 C CA . LEU B 1 97 ? -7.707 37.562 -16.828 1 70 97 LEU B CA 1
ATOM 5841 C C . LEU B 1 97 ? -6.543 37.812 -15.875 1 70 97 LEU B C 1
ATOM 5843 O O . LEU B 1 97 ? -5.773 38.75 -16.047 1 70 97 LEU B O 1
ATOM 5847 N N . SER B 1 98 ? -6.535 37.156 -14.812 1 69.69 98 SER B N 1
ATOM 5848 C CA . SER B 1 98 ? -5.488 37.344 -13.812 1 69.69 98 SER B CA 1
ATOM 5849 C C . SER B 1 98 ? -4.438 36.25 -13.891 1 69.69 98 SER B C 1
ATOM 5851 O O . SER B 1 98 ? -4.777 35.062 -14.008 1 69.69 98 SER B O 1
ATOM 5853 N N . PHE B 1 99 ? -3.205 36.719 -14.016 1 66.25 99 PHE B N 1
ATOM 5854 C CA . PHE B 1 99 ? -2.045 35.844 -14.055 1 66.25 99 PHE B CA 1
ATOM 5855 C C . PHE B 1 99 ? -1.133 36.094 -12.859 1 66.25 99 PHE B C 1
ATOM 5857 O O . PHE B 1 99 ? -0.792 37.25 -12.57 1 66.25 99 PHE B O 1
ATOM 5864 N N . SER B 1 100 ? -0.908 35.094 -12.117 1 63.22 100 SER B N 1
ATOM 5865 C CA . SER B 1 100 ? 0.009 35.188 -10.992 1 63.22 100 SER B CA 1
ATOM 5866 C C . SER B 1 100 ? 1.449 34.906 -11.422 1 63.22 100 SER B C 1
ATOM 5868 O O . SER B 1 100 ? 1.759 33.875 -11.969 1 63.22 100 SER B O 1
ATOM 5870 N N . LEU B 1 101 ? 2.211 35.969 -11.32 1 63.12 101 LEU B N 1
ATOM 5871 C CA . LEU B 1 101 ? 3.637 35.844 -11.617 1 63.12 101 LEU B CA 1
ATOM 5872 C C . LEU B 1 101 ? 4.457 35.781 -10.336 1 63.12 101 LEU B C 1
ATOM 5874 O O . LEU B 1 101 ? 4.238 36.531 -9.398 1 63.12 101 LEU B O 1
ATOM 5878 N N . GLU B 1 102 ? 5.246 34.688 -10.156 1 58.34 102 GLU B N 1
ATOM 5879 C CA . GLU B 1 102 ? 6.086 34.531 -8.977 1 58.34 102 GLU B CA 1
ATOM 5880 C C . GLU B 1 102 ? 7.211 35.562 -8.961 1 58.34 102 GLU B C 1
ATOM 5882 O O . GLU B 1 102 ? 7.602 36.062 -7.898 1 58.34 102 GLU B O 1
ATOM 5887 N N . GLU B 1 103 ? 7.879 35.719 -10.094 1 58.5 103 GLU B N 1
ATOM 5888 C CA . GLU B 1 103 ? 8.969 36.688 -10.25 1 58.5 103 GLU B CA 1
ATOM 5889 C C . GLU B 1 103 ? 8.945 37.344 -11.641 1 58.5 103 GLU B C 1
ATOM 5891 O O . GLU B 1 103 ? 8.383 36.781 -12.578 1 58.5 103 GLU B O 1
ATOM 5896 N N . ILE B 1 104 ? 9.203 38.625 -11.766 1 56.28 104 ILE B N 1
ATOM 5897 C CA . ILE B 1 104 ? 9.422 39.312 -13.031 1 56.28 104 ILE B CA 1
ATOM 5898 C C . ILE B 1 104 ? 10.922 39.5 -13.266 1 56.28 104 ILE B C 1
ATOM 5900 O O . ILE B 1 104 ? 11.617 40.062 -12.422 1 56.28 104 ILE B O 1
ATOM 5904 N N . GLY B 1 105 ? 11.422 38.844 -14.211 1 56.38 105 GLY B N 1
ATOM 5905 C CA . GLY B 1 105 ? 12.828 39 -14.539 1 56.38 105 GLY B CA 1
ATOM 5906 C C . GLY B 1 105 ? 13.188 40.406 -14.984 1 56.38 105 GLY B C 1
ATOM 5907 O O . GLY B 1 105 ? 12.312 41.25 -15.141 1 56.38 105 GLY B O 1
ATOM 5908 N N . ARG B 1 106 ? 14.57 40.75 -15.117 1 58.5 106 ARG B N 1
ATOM 5909 C CA . ARG B 1 106 ? 15.109 42.031 -15.539 1 58.5 106 ARG B CA 1
ATOM 5910 C C . ARG B 1 106 ? 14.508 42.469 -16.875 1 58.5 106 ARG B C 1
ATOM 5912 O O . ARG B 1 106 ? 14.367 43.656 -17.141 1 58.5 106 ARG B O 1
ATOM 5919 N N . ASN B 1 107 ? 14.18 41.5 -17.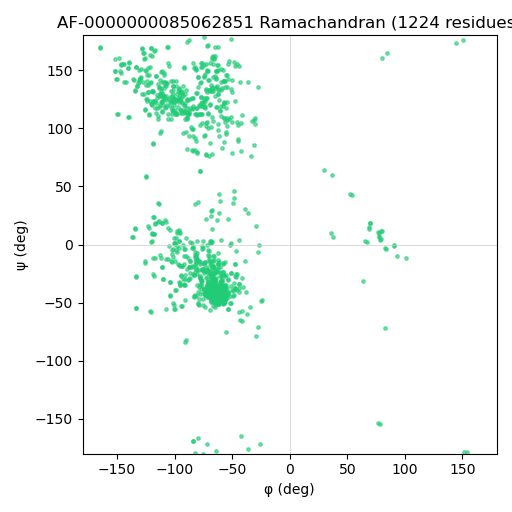609 1 61.47 107 ASN B N 1
ATOM 5920 C CA . ASN B 1 107 ? 13.688 41.812 -18.953 1 61.47 107 ASN B CA 1
ATOM 5921 C C . ASN B 1 107 ? 12.164 41.844 -18.984 1 61.47 107 ASN B C 1
ATOM 5923 O O . ASN B 1 107 ? 11.57 41.906 -20.062 1 61.47 107 ASN B O 1
ATOM 5927 N N . GLY B 1 108 ? 11.586 41.844 -17.734 1 65.12 108 GLY B N 1
ATOM 5928 C CA . GLY B 1 108 ? 10.133 41.812 -17.688 1 65.12 108 GLY B CA 1
ATOM 5929 C C . GLY B 1 108 ? 9.531 40.469 -17.969 1 65.12 108 GLY B C 1
ATOM 5930 O O . GLY B 1 108 ? 10.078 39.438 -17.578 1 65.12 108 GLY B O 1
ATOM 5931 N N . PHE B 1 109 ? 8.32 40.469 -18.469 1 67.88 109 PHE B N 1
ATOM 5932 C CA . PHE B 1 109 ? 7.633 39.25 -18.859 1 67.88 109 PHE B CA 1
ATOM 5933 C C . PHE B 1 109 ? 6.832 39.438 -20.141 1 67.88 109 PHE B C 1
ATOM 5935 O O . PHE B 1 109 ? 6.555 40.594 -20.531 1 67.88 109 PHE B O 1
ATOM 5942 N N . ASN B 1 110 ? 6.684 38.406 -20.812 1 74.38 110 ASN B N 1
ATOM 5943 C CA . ASN B 1 110 ? 5.938 38.469 -22.062 1 74.38 110 ASN B CA 1
ATOM 5944 C C . ASN B 1 110 ? 4.496 38 -21.875 1 74.38 110 ASN B C 1
ATOM 5946 O O . ASN B 1 110 ? 4.23 37.062 -21.125 1 74.38 110 ASN B O 1
ATOM 5950 N N . ILE B 1 111 ? 3.656 38.719 -22.438 1 73 111 ILE B N 1
ATOM 5951 C CA . ILE B 1 111 ? 2.268 38.312 -22.594 1 73 111 ILE B CA 1
ATOM 5952 C C . ILE B 1 111 ? 2.031 37.812 -24.016 1 73 111 ILE B C 1
ATOM 5954 O O . ILE B 1 111 ? 2.229 38.594 -24.969 1 73 111 ILE B O 1
ATOM 5958 N N . GLU B 1 112 ? 1.75 36.625 -24.078 1 75.69 112 GLU B N 1
ATOM 5959 C CA . GLU B 1 112 ? 1.37 36.062 -25.375 1 75.69 112 GLU B CA 1
ATOM 5960 C C . GLU B 1 112 ? -0.147 36.031 -25.531 1 75.69 112 GLU B C 1
ATOM 5962 O O . GLU B 1 112 ? -0.855 35.5 -24.656 1 75.69 112 GLU B O 1
ATOM 5967 N N . ILE B 1 113 ? -0.503 36.594 -26.562 1 67.06 113 ILE B N 1
ATOM 5968 C CA . ILE B 1 113 ? -1.921 36.594 -26.906 1 67.06 113 ILE B CA 1
ATOM 5969 C C . ILE B 1 113 ? -2.133 35.938 -28.25 1 67.06 113 ILE B C 1
ATOM 5971 O O . ILE B 1 113 ? -1.535 36.312 -29.25 1 67.06 113 ILE B O 1
ATOM 5975 N N . LYS B 1 114 ? -2.916 34.906 -28.172 1 66.56 114 LYS B N 1
ATOM 5976 C CA . LYS B 1 114 ? -3.299 34.219 -29.406 1 66.56 114 LYS B CA 1
ATOM 5977 C C . LYS B 1 114 ? -4.781 34.406 -29.719 1 66.56 114 LYS B C 1
ATOM 5979 O O . LYS B 1 114 ? -5.613 34.406 -28.797 1 66.56 114 LYS B O 1
ATOM 5984 N N . LEU B 1 115 ? -4.996 34.688 -30.922 1 60.25 115 LEU B N 1
ATOM 5985 C CA . LEU B 1 115 ? -6.359 34.719 -31.438 1 60.25 115 LEU B CA 1
ATOM 5986 C C . LEU B 1 115 ? -6.742 33.344 -32.031 1 60.25 115 LEU B C 1
ATOM 5988 O O . LEU B 1 115 ? -6.062 32.844 -32.906 1 60.25 115 LEU B O 1
ATOM 5992 N N . ILE B 1 116 ? -7.738 32.812 -31.312 1 57.84 116 ILE B N 1
ATOM 5993 C CA . ILE B 1 116 ? -8.203 31.5 -31.719 1 57.84 116 ILE B CA 1
ATOM 5994 C C . ILE B 1 116 ? -9.516 31.625 -32.5 1 57.84 116 ILE B C 1
ATOM 5996 O O . ILE B 1 116 ? -10.461 32.25 -32.031 1 57.84 116 ILE B O 1
ATOM 6000 N N . ASN B 1 117 ? -9.555 31.297 -33.688 1 47.97 117 ASN B N 1
ATOM 6001 C CA . ASN B 1 117 ? -10.781 31.141 -34.469 1 47.97 117 ASN B CA 1
ATOM 6002 C C . ASN B 1 117 ? -11.406 29.766 -34.281 1 47.97 117 ASN B C 1
ATOM 6004 O O . ASN B 1 117 ? -10.812 28.75 -34.656 1 47.97 117 ASN B O 1
ATOM 6008 N N . ASP B 1 118 ? -12.391 29.719 -33.438 1 43.5 118 ASP B N 1
ATOM 6009 C CA . ASP B 1 118 ? -13.078 28.484 -33.094 1 43.5 118 ASP B CA 1
ATOM 6010 C C . ASP B 1 118 ? -13.789 27.891 -34.312 1 43.5 118 ASP B C 1
ATOM 6012 O O . ASP B 1 118 ? -14.312 26.781 -34.281 1 43.5 118 ASP B O 1
ATOM 6016 N N . ASN B 1 119 ? -14.367 28.594 -35.25 1 40.47 119 ASN B N 1
ATOM 6017 C CA . ASN B 1 119 ? -15.133 27.984 -36.344 1 40.47 119 ASN B CA 1
ATOM 6018 C C . ASN B 1 119 ? -14.305 26.984 -37.125 1 40.47 119 ASN B C 1
ATOM 6020 O O . ASN B 1 119 ? -14.695 26.562 -38.219 1 40.47 119 ASN B O 1
ATOM 6024 N N . ALA B 1 120 ? -13.133 26.969 -37 1 32.66 120 ALA B N 1
ATOM 6025 C CA . ALA B 1 120 ? -12.469 25.891 -37.719 1 32.66 120 ALA B CA 1
ATOM 6026 C C . ALA B 1 120 ? -12.961 24.516 -37.25 1 32.66 120 ALA B C 1
ATOM 6028 O O . ALA B 1 120 ? -13.305 24.344 -36.094 1 32.66 120 ALA B O 1
ATOM 6029 N N . PRO B 1 121 ? -13.57 23.656 -38.156 1 28.64 121 PRO B N 1
ATOM 6030 C CA . PRO B 1 121 ? -14.156 22.375 -37.75 1 28.64 121 PRO B CA 1
ATOM 6031 C C . PRO B 1 121 ? -13.406 21.719 -36.594 1 28.64 121 PRO B C 1
ATOM 6033 O O . PRO B 1 121 ? -12.172 21.797 -36.531 1 28.64 121 PRO B O 1
ATOM 6036 N N . ASN B 1 122 ? -14.023 21.766 -35.438 1 28.92 122 ASN B N 1
ATOM 6037 C CA . ASN B 1 122 ? -13.648 21.25 -34.156 1 28.92 122 ASN B CA 1
ATOM 6038 C C . ASN B 1 122 ? -12.977 19.875 -34.25 1 28.92 122 ASN B C 1
ATOM 6040 O O . ASN B 1 122 ? -13.656 18.859 -34.25 1 28.92 122 ASN B O 1
ATOM 6044 N N . LEU B 1 123 ? -12.25 19.578 -35.375 1 26.44 123 LEU B N 1
ATOM 6045 C CA . LEU B 1 123 ? -11.758 18.203 -35.219 1 26.44 123 LEU B CA 1
ATOM 6046 C C . LEU B 1 123 ? -11.219 17.969 -33.812 1 26.44 123 LEU B C 1
ATOM 6048 O O . LEU B 1 123 ? -10.836 18.906 -33.125 1 26.44 123 LEU B O 1
ATOM 6052 N N . LEU B 1 124 ? -11.242 16.641 -33.312 1 26.64 124 LEU B N 1
ATOM 6053 C CA . LEU B 1 124 ? -10.898 16.266 -31.969 1 26.64 124 LEU B CA 1
ATOM 6054 C C . LEU B 1 124 ? -9.734 17.094 -31.438 1 26.64 124 LEU B C 1
ATOM 6056 O O . LEU B 1 124 ? -9.586 17.281 -30.234 1 26.64 124 LEU B O 1
ATOM 6060 N N . CYS B 1 125 ? -8.555 16.922 -32.25 1 26.3 125 CYS B N 1
ATOM 6061 C CA . CYS B 1 125 ? -7.332 17.609 -31.844 1 26.3 125 CYS B CA 1
ATOM 6062 C C . CYS B 1 125 ? -7.426 19.094 -32.125 1 26.3 125 CYS B C 1
ATOM 6064 O O . CYS B 1 125 ? -7.941 19.5 -33.188 1 26.3 125 CYS B O 1
ATOM 6066 N N . ASN B 1 126 ? -7.789 19.922 -31.281 1 28.5 126 ASN B N 1
ATOM 6067 C CA . ASN B 1 126 ? -7.789 21.375 -31.406 1 28.5 126 ASN B CA 1
ATOM 6068 C C . ASN B 1 126 ? -6.684 21.844 -32.344 1 28.5 126 ASN B C 1
ATOM 6070 O O . ASN B 1 126 ? -6.121 22.922 -32.125 1 28.5 126 ASN B O 1
ATOM 6074 N N . THR B 1 127 ? -6.07 21.094 -33.156 1 28.67 127 THR B N 1
ATOM 6075 C CA . THR B 1 127 ? -4.914 21.672 -33.812 1 28.67 127 THR B CA 1
ATOM 6076 C C . THR B 1 127 ? -5.293 22.969 -34.531 1 28.67 127 THR B C 1
ATOM 6078 O O . THR B 1 127 ? -4.582 23.969 -34.438 1 28.67 127 THR B O 1
ATOM 6081 N N . LEU B 1 128 ? -5.996 22.922 -35.719 1 30.5 128 LEU B N 1
ATOM 6082 C CA . LEU B 1 128 ? -5.566 23.953 -36.656 1 30.5 128 LEU B CA 1
ATOM 6083 C C . LEU B 1 128 ? -6.055 25.328 -36.219 1 30.5 128 LEU B C 1
ATOM 6085 O O . LEU B 1 128 ? -7.094 25.812 -36.688 1 30.5 128 LEU B O 1
ATOM 6089 N N . ARG B 1 129 ? -6.344 25.516 -35.094 1 36.5 129 ARG B N 1
ATOM 6090 C CA . ARG B 1 129 ? -6.527 26.891 -34.594 1 36.5 129 ARG B CA 1
ATOM 6091 C C . ARG B 1 129 ? -5.398 27.797 -35.094 1 36.5 129 ARG B C 1
ATOM 6093 O O . ARG B 1 129 ? -4.23 27.406 -35.062 1 36.5 129 ARG B O 1
ATOM 6100 N N . SER B 1 130 ? -5.711 28.359 -36.219 1 39.16 130 SER B N 1
ATOM 6101 C CA . SER B 1 130 ? -4.746 29.375 -36.625 1 39.16 130 SER B CA 1
ATOM 6102 C C . SER B 1 130 ? -4.707 30.516 -35.594 1 39.16 130 SER B C 1
ATOM 6104 O O . SER B 1 130 ? -5.73 30.859 -35 1 39.16 130 SER B O 1
ATOM 6106 N N . PHE B 1 131 ? -3.748 30.625 -34.75 1 43.12 131 PHE B N 1
ATOM 6107 C CA . PHE B 1 131 ? -3.701 31.766 -33.875 1 43.12 131 PHE B CA 1
ATOM 6108 C C . PHE B 1 131 ? -2.586 32.719 -34.281 1 43.12 131 PHE B C 1
ATOM 6110 O O . PHE B 1 131 ? -1.663 32.344 -35 1 43.12 131 PHE B O 1
ATOM 6117 N N . SER B 1 132 ? -2.945 33.875 -34.5 1 48.75 132 SER B N 1
ATOM 6118 C CA . SER B 1 132 ? -1.9 34.906 -34.438 1 48.75 132 SER B CA 1
ATOM 6119 C C . SER B 1 132 ? -1.529 35.25 -33 1 48.75 132 SER B C 1
ATOM 6121 O O . SER B 1 132 ? -2.373 35.188 -32.125 1 48.75 132 SER B O 1
ATOM 6123 N N . SER B 1 133 ? -0.304 35.031 -32.75 1 54 133 SER B N 1
ATOM 6124 C CA . SER B 1 133 ? 0.162 35.344 -31.406 1 54 133 SER B CA 1
ATOM 6125 C C . SER B 1 133 ? 0.941 36.656 -31.391 1 54 133 SER B C 1
ATOM 6127 O O . SER B 1 133 ? 1.618 37 -32.375 1 54 133 SER B O 1
ATOM 6129 N N . ILE B 1 134 ? 0.527 37.562 -30.609 1 58.31 134 ILE B N 1
ATOM 6130 C CA . ILE B 1 134 ? 1.32 38.75 -30.281 1 58.31 134 ILE B CA 1
ATOM 6131 C C . ILE B 1 134 ? 1.987 38.562 -28.922 1 58.31 134 ILE B C 1
ATOM 6133 O O . ILE B 1 134 ? 1.363 38.062 -27.969 1 58.31 134 ILE B O 1
ATOM 6137 N N . VAL B 1 135 ? 3.291 38.719 -28.984 1 63.56 135 VAL B N 1
ATOM 6138 C CA . VAL B 1 135 ? 4.039 38.719 -27.719 1 63.56 135 VAL B CA 1
ATOM 6139 C C . VAL B 1 135 ? 4.34 40.125 -27.297 1 63.56 135 VAL B C 1
ATOM 6141 O O . VAL B 1 135 ? 4.875 40.938 -28.078 1 63.56 135 VAL B O 1
ATOM 6144 N N . TYR B 1 136 ? 3.791 40.5 -26.203 1 63.78 136 TYR B N 1
ATOM 6145 C CA . TYR B 1 136 ? 4.078 41.781 -25.609 1 63.78 136 TYR B CA 1
ATOM 6146 C C . TYR B 1 136 ? 5.102 41.656 -24.484 1 63.78 136 TYR B C 1
ATOM 6148 O O . TYR B 1 136 ? 4.891 40.906 -23.531 1 63.78 136 TYR B O 1
ATOM 6156 N N . ASN B 1 137 ? 6.164 42.438 -24.703 1 63.72 137 ASN B N 1
ATOM 6157 C CA . ASN B 1 137 ? 7.203 42.5 -23.672 1 63.72 137 ASN B CA 1
ATOM 6158 C C . ASN B 1 137 ? 6.91 43.594 -22.656 1 63.72 137 ASN B C 1
ATOM 6160 O O . ASN B 1 137 ? 6.832 44.781 -23 1 63.72 137 ASN B O 1
ATOM 6164 N N . VAL B 1 138 ? 6.551 43.125 -21.484 1 60.06 138 VAL B N 1
ATOM 6165 C CA . VAL B 1 138 ? 6.398 44.062 -20.391 1 60.06 138 VAL B CA 1
ATOM 6166 C C . VAL B 1 138 ? 7.75 44.312 -19.719 1 60.06 138 VAL B C 1
ATOM 6168 O O . VAL B 1 138 ? 8.312 43.375 -19.109 1 60.06 138 VAL B O 1
ATOM 6171 N N . GLN B 1 139 ? 8.57 45.094 -20.172 1 50.53 139 GLN B N 1
ATOM 6172 C CA . GLN B 1 139 ? 9.93 45.312 -19.672 1 50.53 139 GLN B CA 1
ATOM 6173 C C . GLN B 1 139 ? 9.969 46.406 -18.609 1 50.53 139 GLN B C 1
ATOM 6175 O O . GLN B 1 139 ? 10.602 46.25 -17.562 1 50.53 139 GLN B O 1
ATOM 6180 N N . SER B 1 140 ? 10 47.844 -19.125 1 45.41 140 SER B N 1
ATOM 6181 C CA . SER B 1 140 ? 10.602 49.062 -18.594 1 45.41 140 SER B CA 1
ATOM 6182 C C . SER B 1 140 ? 9.766 49.656 -17.453 1 45.41 140 SER B C 1
ATOM 6184 O O . SER B 1 140 ? 8.531 49.719 -17.547 1 45.41 140 SER B O 1
ATOM 6186 N N . GLY B 1 141 ? 10.414 49.781 -16.125 1 45.06 141 GLY B N 1
ATOM 6187 C CA . GLY B 1 141 ? 9.992 50.531 -14.953 1 45.06 141 GLY B CA 1
ATOM 6188 C C . GLY B 1 141 ? 9.328 49.656 -13.898 1 45.06 141 GLY B C 1
ATOM 6189 O O . GLY B 1 141 ? 8.734 50.188 -12.945 1 45.06 141 GLY B O 1
ATOM 6190 N N . LEU B 1 142 ? 9.047 48.438 -14.367 1 47.5 142 LEU B N 1
ATOM 6191 C CA . LEU B 1 142 ? 8.422 47.625 -13.344 1 47.5 142 LEU B CA 1
ATOM 6192 C C . LEU B 1 142 ? 9.414 47.281 -12.234 1 47.5 142 LEU B C 1
ATOM 6194 O O . LEU B 1 142 ? 9.047 46.656 -11.234 1 47.5 142 LEU B O 1
ATOM 6198 N N . VAL B 1 143 ? 10.562 47.469 -12.5 1 40.34 143 VAL B N 1
ATOM 6199 C CA . VAL B 1 143 ? 11.617 47.094 -11.562 1 40.34 143 VAL B CA 1
ATOM 6200 C C . VAL B 1 143 ? 11.43 47.844 -10.25 1 40.34 143 VAL B C 1
ATOM 6202 O O . VAL B 1 143 ? 12.352 47.906 -9.43 1 40.34 143 VAL B O 1
ATOM 6205 N N . GLY B 1 144 ? 10.43 48.594 -10.078 1 36.41 144 GLY B N 1
ATOM 6206 C CA . GLY B 1 144 ? 10.633 49.344 -8.836 1 36.41 144 GLY B CA 1
ATOM 6207 C C . GLY B 1 144 ? 10.68 48.438 -7.613 1 36.41 144 GLY B C 1
ATOM 6208 O O . GLY B 1 144 ? 10.664 47.219 -7.734 1 36.41 144 GLY B O 1
ATOM 6209 N N . ASN B 1 145 ? 10.828 49.156 -6.445 1 38.34 145 ASN B N 1
ATOM 6210 C CA . ASN B 1 145 ? 10.93 48.688 -5.07 1 38.34 145 ASN B CA 1
ATOM 6211 C C . ASN B 1 145 ? 9.836 47.688 -4.738 1 38.34 145 ASN B C 1
ATOM 6213 O O . ASN B 1 145 ? 9.562 47.406 -3.566 1 38.34 145 ASN B O 1
ATOM 6217 N N . GLY B 1 146 ? 9.461 46.781 -5.582 1 38.19 146 GLY B N 1
ATOM 6218 C CA . GLY B 1 146 ? 8.617 45.594 -5.48 1 38.19 146 GLY B CA 1
ATOM 6219 C C . GLY B 1 146 ? 7.141 45.906 -5.594 1 38.19 146 GLY B C 1
ATOM 6220 O O . GLY B 1 146 ? 6.387 45.156 -6.215 1 38.19 146 GLY B O 1
ATOM 6221 N N . MET B 1 147 ? 6.457 46.625 -4.434 1 42.25 147 MET B N 1
ATOM 6222 C CA . MET B 1 147 ? 5.125 46.594 -3.834 1 42.25 147 MET B CA 1
ATOM 6223 C C . MET B 1 147 ? 4.152 47.469 -4.613 1 42.25 147 MET B C 1
ATOM 6225 O O . MET B 1 147 ? 3.004 47.656 -4.203 1 42.25 147 MET B O 1
ATOM 6229 N N . GLU B 1 148 ? 4.547 48.188 -5.48 1 48.25 148 GLU B N 1
ATOM 6230 C CA . GLU B 1 148 ? 3.504 49.125 -5.906 1 48.25 148 GLU B CA 1
ATOM 6231 C C . GLU B 1 148 ? 2.736 48.594 -7.105 1 48.25 148 GLU B C 1
ATOM 6233 O O . GLU B 1 148 ? 3.299 47.875 -7.938 1 48.25 148 GLU B O 1
ATOM 6238 N N . LYS B 1 149 ? 1.355 48.656 -7.031 1 56.78 149 LYS B N 1
ATOM 6239 C CA . LYS B 1 149 ? 0.449 48.312 -8.125 1 56.78 149 LYS B CA 1
ATOM 6240 C C . LYS B 1 149 ? 0.792 49.094 -9.383 1 56.78 149 LYS B C 1
ATOM 6242 O O . LYS B 1 149 ? 1.06 50.312 -9.312 1 56.78 149 LYS B O 1
ATOM 6247 N N . LEU B 1 150 ? 1.078 48.406 -10.484 1 63.16 150 LEU B N 1
ATOM 6248 C CA . LEU B 1 150 ? 1.305 49 -11.789 1 63.16 150 LEU B CA 1
ATOM 6249 C C . LEU B 1 150 ? 0.174 48.656 -12.758 1 63.16 150 LEU B C 1
ATOM 6251 O O . LEU B 1 150 ? -0.288 47.531 -12.797 1 63.16 150 LEU B O 1
ATOM 6255 N N . GLN B 1 151 ? -0.472 49.688 -13.32 1 67.62 151 GLN B N 1
ATOM 6256 C CA . GLN B 1 151 ? -1.5 49.5 -14.336 1 67.62 151 GLN B CA 1
ATOM 6257 C C . GLN B 1 151 ? -1.137 50.219 -15.625 1 67.62 151 GLN B C 1
ATOM 6259 O O . GLN B 1 151 ? -0.721 51.375 -15.602 1 67.62 151 GLN B O 1
ATOM 6264 N N . PHE B 1 152 ? -1.052 49.594 -16.766 1 71.12 152 PHE B N 1
ATOM 6265 C CA . PHE B 1 152 ? -0.829 50.219 -18.062 1 71.12 152 PHE B CA 1
ATOM 6266 C C . PHE B 1 152 ? -1.695 49.562 -19.141 1 71.12 152 PHE B C 1
ATOM 6268 O O . PHE B 1 152 ? -2.197 48.469 -18.953 1 71.12 152 PHE B O 1
ATOM 6275 N N . GLU B 1 153 ? -1.984 50.281 -20.219 1 71.88 153 GLU B N 1
ATOM 6276 C CA . GLU B 1 153 ? -2.809 49.844 -21.344 1 71.88 153 GLU B CA 1
ATOM 6277 C C . GLU B 1 153 ? -1.964 49.625 -22.594 1 71.88 153 GLU B C 1
ATOM 6279 O O . GLU B 1 153 ? -1.05 50.375 -22.875 1 71.88 153 GLU B O 1
ATOM 6284 N N . VAL B 1 154 ? -2.123 48.438 -23.203 1 68.5 154 VAL B N 1
ATOM 6285 C CA . VAL B 1 154 ? -1.456 48.094 -24.453 1 68.5 154 VAL B CA 1
ATOM 6286 C C . VAL B 1 154 ? -2.49 47.938 -25.562 1 68.5 154 VAL B C 1
ATOM 6288 O O . VAL B 1 154 ? -3.537 47.312 -25.359 1 68.5 154 VAL B O 1
ATOM 6291 N N . SER B 1 155 ? -2.227 48.625 -26.609 1 70.12 155 SER B N 1
ATOM 6292 C CA . SER B 1 155 ? -3.062 48.469 -27.797 1 70.12 155 SER B CA 1
ATOM 6293 C C . SER B 1 155 ? -2.33 47.719 -28.906 1 70.12 155 SER B C 1
ATOM 6295 O O . SER B 1 155 ? -1.156 48 -29.172 1 70.12 155 SER B O 1
ATOM 6297 N N . ARG B 1 156 ? -3.01 46.656 -29.406 1 65.69 156 ARG B N 1
ATOM 6298 C CA . ARG B 1 156 ? -2.4 45.906 -30.516 1 65.69 156 ARG B CA 1
ATOM 6299 C C . ARG B 1 156 ? -3.395 45.688 -31.656 1 65.69 156 ARG B C 1
ATOM 6301 O O . ARG B 1 156 ? -4.602 45.594 -31.422 1 65.69 156 ARG B O 1
ATOM 6308 N N . THR B 1 157 ? -2.738 45.625 -32.812 1 65.25 157 THR B N 1
ATOM 6309 C CA . THR B 1 157 ? -3.518 45.281 -34 1 65.25 157 THR B CA 1
ATOM 6310 C C . THR B 1 157 ? -3.609 43.75 -34.156 1 65.25 157 THR B C 1
ATOM 6312 O O . THR B 1 157 ? -2.611 43.062 -34.031 1 65.25 157 THR B O 1
ATOM 6315 N N . LEU B 1 158 ? -4.848 43.25 -34.25 1 59.72 158 LEU B N 1
ATOM 6316 C CA . LEU B 1 158 ? -5.074 41.812 -34.469 1 59.72 158 LEU B CA 1
ATOM 6317 C C . LEU B 1 158 ? -5.113 41.531 -35.969 1 59.72 158 LEU B C 1
ATOM 6319 O O . LEU B 1 158 ? -5.836 42.188 -36.719 1 59.72 158 LEU B O 1
ATOM 6323 N N . ASN B 1 159 ? -4.234 40.594 -36.344 1 61.75 159 ASN B N 1
ATOM 6324 C CA . ASN B 1 159 ? -4.227 40.125 -37.719 1 61.75 159 ASN B CA 1
ATOM 6325 C C . ASN B 1 159 ? -4.59 38.625 -37.812 1 61.75 159 ASN B C 1
ATOM 6327 O O . ASN B 1 159 ? -4.359 37.875 -36.844 1 61.75 159 ASN B O 1
ATOM 6331 N N . ASP B 1 160 ? -5.23 38.312 -38.781 1 53.66 160 ASP B N 1
ATOM 6332 C CA . ASP B 1 160 ? -5.48 36.906 -39 1 53.66 160 ASP B CA 1
ATOM 6333 C C . ASP B 1 160 ? -4.23 36.188 -39.531 1 53.66 160 ASP B C 1
ATOM 6335 O O . ASP B 1 160 ? -3.174 36.812 -39.656 1 53.66 160 ASP B O 1
ATOM 6339 N N . ILE B 1 161 ? -4.301 34.906 -39.781 1 53.06 161 ILE B N 1
ATOM 6340 C CA . ILE B 1 161 ? -3.162 34.094 -40.156 1 53.06 161 ILE B CA 1
ATOM 6341 C C . ILE B 1 161 ? -2.592 34.594 -41.469 1 53.06 161 ILE B C 1
ATOM 6343 O O . ILE B 1 161 ? -1.419 34.344 -41.781 1 53.06 161 ILE B O 1
ATOM 6347 N N . ASN B 1 162 ? -3.438 35.344 -42.219 1 52.81 162 ASN B N 1
ATOM 6348 C CA . ASN B 1 162 ? -3.01 35.906 -43.5 1 52.81 162 ASN B CA 1
ATOM 6349 C C . ASN B 1 162 ? -2.588 37.375 -43.344 1 52.81 162 ASN B C 1
ATOM 6351 O O . ASN B 1 162 ? -2.441 38.062 -44.344 1 52.81 162 ASN B O 1
ATOM 6355 N N . ASP B 1 163 ? -2.555 37.875 -42.031 1 57.56 163 ASP B N 1
ATOM 6356 C CA . ASP B 1 163 ? -2.061 39.219 -41.688 1 57.56 163 ASP B CA 1
ATOM 6357 C C . ASP B 1 163 ? -3.086 40.281 -42.031 1 57.56 163 ASP B C 1
ATOM 6359 O O . ASP B 1 163 ? -2.732 41.469 -42.188 1 57.56 163 ASP B O 1
ATOM 6363 N N . PHE B 1 164 ? -4.266 39.875 -42.344 1 60.38 164 PHE B N 1
ATOM 6364 C CA . PHE B 1 164 ? -5.336 40.875 -42.438 1 60.38 164 PHE B CA 1
ATOM 6365 C C . PHE B 1 164 ? -5.707 41.438 -41.062 1 60.38 164 PHE B C 1
ATOM 6367 O O . PHE B 1 164 ? -5.855 40.688 -40.125 1 60.38 164 PHE B O 1
ATOM 6374 N N . GLU B 1 165 ? -5.801 42.688 -41 1 58.81 165 GLU B N 1
ATOM 6375 C CA . GLU B 1 165 ? -6.109 43.375 -39.75 1 58.81 165 GLU B CA 1
ATOM 6376 C C . GLU B 1 165 ? -7.559 43.125 -39.344 1 58.81 165 GLU B C 1
ATOM 6378 O O . GLU B 1 165 ? -8.484 43.438 -40.094 1 58.81 165 GLU B O 1
ATOM 6383 N N . LEU B 1 166 ? -7.672 42.438 -38.281 1 59.31 166 LEU B N 1
ATOM 6384 C CA . LEU B 1 166 ? -9.008 42.156 -37.781 1 59.31 166 LEU B CA 1
ATOM 6385 C C . LEU B 1 166 ? -9.5 43.312 -36.875 1 59.31 166 LEU B C 1
ATOM 6387 O O . LEU B 1 166 ? -10.703 43.562 -36.781 1 59.31 166 LEU B O 1
ATOM 6391 N N . GLY B 1 167 ? -8.578 43.969 -36.25 1 61.34 167 GLY B N 1
ATOM 6392 C CA . GLY B 1 167 ? -8.914 45.062 -35.375 1 61.34 167 GLY B CA 1
ATOM 6393 C C . GLY B 1 167 ? -7.883 45.312 -34.281 1 61.34 167 GLY B C 1
ATOM 6394 O O . GLY B 1 167 ? -6.773 44.781 -34.344 1 61.34 167 GLY B O 1
ATOM 6395 N N . LYS B 1 168 ? -8.273 46.344 -33.469 1 63.94 168 LYS B N 1
ATOM 6396 C CA . LYS B 1 168 ? -7.402 46.688 -32.344 1 63.94 168 LYS B CA 1
ATOM 6397 C C . LYS B 1 168 ? -7.938 46.125 -31.031 1 63.94 168 LYS B C 1
ATOM 6399 O O . LYS B 1 168 ? -9.148 46.156 -30.797 1 63.94 168 LYS B O 1
ATOM 6404 N N . ILE B 1 169 ? -7.027 45.531 -30.328 1 62.78 169 ILE B N 1
ATOM 6405 C CA . ILE B 1 169 ? -7.371 45.031 -29 1 62.78 169 ILE B CA 1
ATOM 6406 C C . ILE B 1 169 ? -6.551 45.75 -27.953 1 62.78 169 ILE B C 1
ATOM 6408 O O . ILE B 1 169 ? -5.344 45.938 -28.109 1 62.78 169 ILE B O 1
ATOM 6412 N N . ASP B 1 170 ? -7.363 46.344 -27.031 1 67.38 170 ASP B N 1
ATOM 6413 C CA . ASP B 1 170 ? -6.703 46.969 -25.906 1 67.38 170 ASP B CA 1
ATOM 6414 C C . ASP B 1 170 ? -6.664 46.062 -24.688 1 67.38 170 ASP B C 1
ATOM 6416 O O . ASP B 1 170 ? -7.629 45.344 -24.422 1 67.38 170 ASP B O 1
ATOM 6420 N N . PHE B 1 171 ? -5.438 46.031 -24.172 1 67.75 171 PHE B N 1
ATOM 6421 C CA . PHE B 1 171 ? -5.23 45.281 -22.938 1 67.75 171 PHE B CA 1
ATOM 6422 C C . PHE B 1 171 ? -4.883 46.25 -21.781 1 67.75 171 PHE B C 1
ATOM 6424 O O . PHE B 1 171 ? -4.027 47.125 -21.938 1 67.75 171 PHE B O 1
ATOM 6431 N N . GLN B 1 172 ? -5.754 46.188 -20.797 1 72.69 172 GLN B N 1
ATOM 6432 C CA . GLN B 1 172 ? -5.32 46.812 -19.547 1 72.69 172 GLN B CA 1
ATOM 6433 C C . GLN B 1 172 ? -4.582 45.781 -18.672 1 72.69 172 GLN B C 1
ATOM 6435 O O . GLN B 1 172 ? -5.145 44.781 -18.281 1 72.69 172 GLN B O 1
ATOM 6440 N N . ILE B 1 173 ? -3.328 46.125 -18.469 1 69.44 173 ILE B N 1
ATOM 6441 C CA . ILE B 1 173 ? -2.5 45.25 -17.656 1 69.44 173 ILE B CA 1
ATOM 6442 C C . ILE B 1 173 ? -2.24 45.906 -16.297 1 69.44 173 ILE B C 1
ATOM 6444 O O . ILE B 1 173 ? -1.813 47.062 -16.234 1 69.44 173 ILE B O 1
ATOM 6448 N N . SER B 1 174 ? -2.703 45.25 -15.234 1 70.19 174 SER B N 1
ATOM 6449 C CA . SER B 1 174 ? -2.422 45.688 -13.867 1 70.19 174 SER B CA 1
ATOM 6450 C C . SER B 1 174 ? -1.481 44.719 -13.164 1 70.19 174 SER B C 1
ATOM 6452 O O . SER B 1 174 ? -1.712 43.5 -13.18 1 70.19 174 SER B O 1
ATOM 6454 N N . LEU B 1 175 ? -0.377 45.312 -12.68 1 63.03 175 LEU B N 1
ATOM 6455 C CA . LEU B 1 175 ? 0.552 44.562 -11.844 1 63.03 175 LEU B CA 1
ATOM 6456 C C . LEU B 1 175 ? 0.427 44.969 -10.383 1 63.03 175 LEU B C 1
ATOM 6458 O O . LEU B 1 175 ? 0.572 46.156 -10.055 1 63.03 175 LEU B O 1
ATOM 6462 N N . GLU B 1 176 ? -0.131 44.125 -9.516 1 60.66 176 GLU B N 1
ATOM 6463 C CA . GLU B 1 176 ? -0.274 44.375 -8.086 1 60.66 176 GLU B CA 1
ATOM 6464 C C . GLU B 1 176 ? 0.584 43.406 -7.266 1 60.66 176 GLU B C 1
ATOM 6466 O O . GLU B 1 176 ? 0.439 42.188 -7.371 1 60.66 176 GLU B O 1
ATOM 6471 N N . PRO B 1 177 ? 1.546 44.031 -6.496 1 52 177 PRO B N 1
ATOM 6472 C CA . PRO B 1 177 ? 2.205 43.156 -5.531 1 52 177 PRO B CA 1
ATOM 6473 C C . PRO B 1 177 ? 1.225 42.5 -4.543 1 52 177 PRO B C 1
ATOM 6475 O O . PRO B 1 177 ? 0.252 43.156 -4.137 1 52 177 PRO B O 1
ATOM 6478 N N . ILE B 1 178 ? 1.09 41.281 -4.469 1 47.12 178 ILE B N 1
ATOM 6479 C CA . ILE B 1 178 ? 0.271 40.688 -3.416 1 47.12 178 ILE B CA 1
ATOM 6480 C C . ILE B 1 178 ? 0.76 41.156 -2.051 1 47.12 178 ILE B C 1
ATOM 6482 O O . ILE B 1 178 ? 1.901 40.906 -1.665 1 47.12 178 ILE B O 1
ATOM 6486 N N . PRO B 1 179 ? 0.041 42.25 -1.507 1 45.09 179 PRO B N 1
ATOM 6487 C CA . PRO B 1 179 ? 0.51 42.844 -0.252 1 45.09 179 PRO B CA 1
ATOM 6488 C C . PRO B 1 179 ? 1.222 41.812 0.646 1 45.09 179 PRO B C 1
ATOM 6490 O O . PRO B 1 179 ? 2.248 42.125 1.251 1 45.09 179 PRO B O 1
ATOM 6493 N N . HIS B 1 180 ? 0.457 41 1.323 1 39.16 180 HIS B N 1
ATOM 6494 C CA . HIS B 1 180 ? 0.846 40.125 2.412 1 39.16 180 HIS B CA 1
ATOM 6495 C C . HIS B 1 180 ? 1.669 38.938 1.895 1 39.16 180 HIS B C 1
ATOM 6497 O O . HIS B 1 180 ? 1.816 37.938 2.584 1 39.16 180 HIS B O 1
ATOM 6503 N N . PHE B 1 181 ? 1.891 38.844 0.776 1 40.28 181 PHE B N 1
ATOM 6504 C CA . PHE B 1 181 ? 2.838 37.844 0.332 1 40.28 181 PHE B CA 1
ATOM 6505 C C . PHE B 1 181 ? 4.039 37.75 1.269 1 40.28 181 PHE B C 1
ATOM 6507 O O . PHE B 1 181 ? 4.578 36.688 1.513 1 40.28 181 PHE B O 1
ATOM 6514 N N . GLY B 1 182 ? 4.504 38.906 1.826 1 42.44 182 GLY B N 1
ATOM 6515 C CA . GLY B 1 182 ? 5.734 38.844 2.6 1 42.44 182 GLY B CA 1
ATOM 6516 C C . GLY B 1 182 ? 5.551 38.25 3.977 1 42.44 182 GLY B C 1
ATOM 6517 O O . GLY B 1 182 ? 6.32 38.531 4.895 1 42.44 182 GLY B O 1
ATOM 6518 N N . ILE B 1 183 ? 4.328 37.938 4.324 1 46.88 183 ILE B N 1
ATOM 6519 C CA . ILE B 1 183 ? 4.262 37.312 5.645 1 46.88 183 ILE B CA 1
ATOM 6520 C C . ILE B 1 183 ? 5.148 36.062 5.676 1 46.88 183 ILE B C 1
ATOM 6522 O O . ILE B 1 183 ? 4.824 35.031 5.066 1 46.88 183 ILE B O 1
ATOM 6526 N N . LYS B 1 184 ? 6.316 36.469 6.027 1 62.06 184 LYS B N 1
ATOM 6527 C CA . LYS B 1 184 ? 7.344 35.438 6.199 1 62.06 184 LYS B CA 1
ATOM 6528 C C . LYS B 1 184 ? 7.055 34.594 7.418 1 62.06 184 LYS B C 1
ATOM 6530 O O . LYS B 1 184 ? 7.492 34.906 8.531 1 62.06 184 LYS B O 1
ATOM 6535 N N . TYR B 1 185 ? 6.098 33.688 7.297 1 77.75 185 TYR B N 1
ATOM 6536 C CA . TYR B 1 185 ? 5.688 32.812 8.398 1 77.75 185 TYR B CA 1
ATOM 6537 C C . TYR B 1 185 ? 6.898 32.312 9.164 1 77.75 185 TYR B C 1
ATOM 6539 O O . TYR B 1 185 ? 6.832 32.094 10.383 1 77.75 185 TYR B O 1
ATOM 6547 N N . TRP B 1 186 ? 8.039 32.188 8.492 1 79.62 186 TRP B N 1
ATOM 6548 C CA . TRP B 1 186 ? 9.227 31.609 9.094 1 79.62 186 TRP B CA 1
ATOM 6549 C C . TRP B 1 186 ? 9.875 32.594 10.078 1 79.62 186 TRP B C 1
ATOM 6551 O O . TRP B 1 186 ? 10.742 32.188 10.867 1 79.62 186 TRP B O 1
ATOM 6561 N N . LYS B 1 187 ? 9.484 33.812 9.945 1 81.31 187 LYS B N 1
ATOM 6562 C CA . LYS B 1 187 ? 9.961 34.781 10.93 1 81.31 187 LYS B CA 1
ATOM 6563 C C . LYS B 1 187 ? 9.141 34.75 12.211 1 81.31 187 LYS B C 1
ATOM 6565 O O . LYS B 1 187 ? 9.562 35.25 13.25 1 81.31 187 LYS B O 1
ATOM 6570 N N . ARG B 1 188 ? 8.008 34.156 12.094 1 87.12 188 ARG B N 1
ATOM 6571 C CA . ARG B 1 188 ? 7.086 34.094 13.227 1 87.12 188 ARG B CA 1
ATOM 6572 C C . ARG B 1 188 ? 7.047 32.719 13.844 1 87.12 188 ARG B C 1
ATOM 6574 O O . ARG B 1 188 ? 6.484 32.531 14.93 1 87.12 188 ARG B O 1
ATOM 6581 N N . LEU B 1 189 ? 7.594 31.734 13.195 1 91.06 189 LEU B N 1
ATOM 6582 C CA . LEU B 1 189 ? 7.555 30.344 13.609 1 91.06 189 LEU B CA 1
ATOM 6583 C C . LEU B 1 189 ? 8.961 29.75 13.703 1 91.06 189 LEU B C 1
ATOM 6585 O O . LEU B 1 189 ? 9.875 30.234 13.023 1 91.06 189 LEU B O 1
ATOM 6589 N N . PRO B 1 190 ? 9.164 28.812 14.562 1 92.31 190 PRO B N 1
ATOM 6590 C CA . PRO B 1 190 ? 10.461 28.141 14.633 1 92.31 190 PRO B CA 1
ATOM 6591 C C . PRO B 1 190 ? 10.648 27.109 13.531 1 92.31 190 PRO B C 1
ATOM 6593 O O . PRO B 1 190 ? 10.828 25.922 13.82 1 92.31 190 PRO B O 1
ATOM 6596 N N . VAL B 1 191 ? 10.648 27.562 12.32 1 90.25 191 VAL B N 1
ATOM 6597 C CA . VAL B 1 191 ? 10.703 26.688 11.156 1 90.25 191 VAL B CA 1
ATOM 6598 C C . VAL B 1 191 ? 11.836 27.141 10.234 1 90.25 191 VAL B C 1
ATOM 6600 O O . VAL B 1 191 ? 12.43 28.203 10.445 1 90.25 191 VAL B O 1
ATOM 6603 N N . PHE B 1 192 ? 12.094 26.328 9.336 1 88.12 192 PHE B N 1
ATOM 6604 C CA . PHE B 1 192 ? 13.164 26.594 8.375 1 88.12 192 PHE B CA 1
ATOM 6605 C C . PHE B 1 192 ? 12.844 27.812 7.52 1 88.12 192 PHE B C 1
ATOM 6607 O O . PHE B 1 192 ? 11.695 28 7.117 1 88.12 192 PHE B O 1
ATOM 6614 N N . ASP B 1 193 ? 13.828 28.625 7.355 1 79.38 193 ASP B N 1
ATOM 6615 C CA . ASP B 1 193 ? 13.734 29.766 6.449 1 79.38 193 ASP B CA 1
ATOM 6616 C C . ASP B 1 193 ? 13.742 29.312 4.992 1 79.38 193 ASP B C 1
ATOM 6618 O O . ASP B 1 193 ? 14.781 28.891 4.469 1 79.38 193 ASP B O 1
ATOM 6622 N N . PRO B 1 194 ? 12.586 29.359 4.375 1 74.38 194 PRO B N 1
ATOM 6623 C CA . PRO B 1 194 ? 12.492 28.812 3.018 1 74.38 194 PRO B CA 1
ATOM 6624 C C . PRO B 1 194 ? 13.305 29.625 2.004 1 74.38 194 PRO B C 1
ATOM 6626 O O . PRO B 1 194 ? 13.484 29.188 0.864 1 74.38 194 PRO B O 1
ATOM 6629 N N . ASP B 1 195 ? 13.781 30.766 2.416 1 63.03 195 ASP B N 1
ATOM 6630 C CA . ASP B 1 195 ? 14.57 31.609 1.527 1 63.03 195 ASP B CA 1
ATOM 6631 C C . ASP B 1 195 ? 16.031 31.188 1.519 1 63.03 195 ASP B C 1
ATOM 6633 O O . ASP B 1 195 ? 16.844 31.719 0.748 1 63.03 195 ASP B O 1
ATOM 6637 N N . THR B 1 196 ? 16.297 30.203 2.355 1 70 196 THR B N 1
ATOM 6638 C CA . THR B 1 196 ? 17.672 29.703 2.42 1 70 196 THR B CA 1
ATOM 6639 C C . THR B 1 196 ? 17.781 28.359 1.72 1 70 196 THR B C 1
ATOM 6641 O O . THR B 1 196 ? 16.797 27.625 1.598 1 70 196 THR B O 1
ATOM 6644 N N . LYS B 1 197 ? 19.031 28.109 1.245 1 69.5 197 LYS B N 1
ATOM 6645 C CA . LYS B 1 197 ? 19.281 26.797 0.641 1 69.5 197 LYS B CA 1
ATOM 6646 C C . LYS B 1 197 ? 19.156 25.688 1.673 1 69.5 197 LYS B C 1
ATOM 6648 O O . LYS B 1 197 ? 19.703 25.781 2.777 1 69.5 197 LYS B O 1
ATOM 6653 N N . ILE B 1 198 ? 18.453 24.641 1.275 1 77.19 198 ILE B N 1
ATOM 6654 C CA . ILE B 1 198 ? 18.344 23.5 2.168 1 77.19 198 ILE B CA 1
ATOM 6655 C C . ILE B 1 198 ? 19.672 22.75 2.227 1 77.19 198 ILE B C 1
ATOM 6657 O O . ILE B 1 198 ? 20.234 22.391 1.189 1 77.19 198 ILE B O 1
ATOM 6661 N N . PRO B 1 199 ? 20.172 22.547 3.316 1 78.12 199 PRO B N 1
ATOM 6662 C CA . PRO B 1 199 ? 21.422 21.781 3.42 1 78.12 199 PRO B CA 1
ATOM 6663 C C . PRO B 1 199 ? 21.281 20.344 2.922 1 78.12 199 PRO B C 1
ATOM 6665 O O . PRO B 1 199 ? 20.219 19.734 3.064 1 78.12 199 PRO B O 1
ATOM 6668 N N . ALA B 1 200 ? 22.406 19.75 2.475 1 76.12 200 ALA B N 1
ATOM 6669 C CA . ALA B 1 200 ? 22.422 18.391 1.925 1 76.12 200 ALA B CA 1
ATOM 6670 C C . ALA B 1 200 ? 21.922 17.375 2.947 1 76.12 200 ALA B C 1
ATOM 6672 O O . ALA B 1 200 ? 21.203 16.438 2.594 1 76.12 200 ALA B O 1
ATOM 6673 N N . LEU B 1 201 ? 22.203 17.641 4.16 1 81.62 201 LEU B N 1
ATOM 6674 C CA . LEU B 1 201 ? 21.828 16.734 5.242 1 81.62 201 LEU B CA 1
ATOM 6675 C C . LEU B 1 201 ? 20.328 16.703 5.434 1 81.62 201 LEU B C 1
ATOM 6677 O O . LEU B 1 201 ? 19.766 15.703 5.898 1 81.62 201 LEU B O 1
ATOM 6681 N N . ALA B 1 202 ? 19.734 17.781 5.043 1 84.5 202 ALA B N 1
ATOM 6682 C CA . ALA B 1 202 ? 18.297 17.891 5.25 1 84.5 202 ALA B CA 1
ATOM 6683 C C . ALA B 1 202 ? 17.516 17.484 4.004 1 84.5 202 ALA B C 1
ATOM 6685 O O . ALA B 1 202 ? 16.281 17.484 4.004 1 84.5 202 ALA B O 1
ATOM 6686 N N . MET B 1 203 ? 18.234 17.047 3.006 1 79.56 203 MET B N 1
ATOM 6687 C CA . MET B 1 203 ? 17.594 16.547 1.79 1 79.56 203 MET B CA 1
ATOM 6688 C C . MET B 1 203 ? 17.141 15.094 1.969 1 79.56 203 MET B C 1
ATOM 6690 O O . MET B 1 203 ? 17.734 14.352 2.754 1 79.56 203 MET B O 1
ATOM 6694 N N . PRO B 1 204 ? 16.047 14.742 1.229 1 79.25 204 PRO B N 1
ATOM 6695 C CA . PRO B 1 204 ? 15.609 13.352 1.324 1 79.25 204 PRO B CA 1
ATOM 6696 C C . PRO B 1 204 ? 16.703 12.352 0.948 1 79.25 204 PRO B C 1
ATOM 6698 O O . PRO B 1 204 ? 17.469 12.602 0.017 1 79.25 204 PRO B O 1
ATOM 6701 N N . SER B 1 205 ? 16.719 11.289 1.694 1 76.75 205 SER B N 1
ATOM 6702 C CA . SER B 1 205 ? 17.641 10.211 1.371 1 76.75 205 SER B CA 1
ATOM 6703 C C . SER B 1 205 ? 17.281 9.555 0.041 1 76.75 205 SER B C 1
ATOM 6705 O O . SER B 1 205 ? 16.141 9.656 -0.418 1 76.75 205 SER B O 1
ATOM 6707 N N . PRO B 1 206 ? 18.203 8.891 -0.564 1 65 206 PRO B N 1
ATOM 6708 C CA . PRO B 1 206 ? 17.906 8.18 -1.812 1 65 206 PRO B CA 1
ATOM 6709 C C . PRO B 1 206 ? 16.75 7.188 -1.667 1 65 206 PRO B C 1
ATOM 6711 O O . PRO B 1 206 ? 15.961 7.016 -2.598 1 65 206 PRO B O 1
ATOM 6714 N N . GLY B 1 207 ? 16.734 6.582 -0.547 1 63.62 207 GLY B N 1
ATOM 6715 C CA . GLY B 1 207 ? 15.641 5.656 -0.306 1 63.62 207 GLY B CA 1
ATOM 6716 C C . GLY B 1 207 ? 14.273 6.312 -0.373 1 63.62 207 GLY B C 1
ATOM 6717 O O . GLY B 1 207 ? 13.336 5.754 -0.948 1 63.62 207 GLY B O 1
ATOM 6718 N N . PHE B 1 208 ? 14.227 7.48 0.077 1 66.56 208 PHE B N 1
ATOM 6719 C CA . PHE B 1 208 ? 12.977 8.227 0.04 1 66.56 208 PHE B CA 1
ATOM 6720 C C . PHE B 1 208 ? 12.648 8.664 -1.383 1 66.56 208 PHE B C 1
ATOM 6722 O O . PHE B 1 208 ? 11.5 8.562 -1.822 1 66.56 208 PHE B O 1
ATOM 6729 N N . VAL B 1 209 ? 13.641 9.047 -2.039 1 61.81 209 VAL B N 1
ATOM 6730 C CA . VAL B 1 209 ? 13.445 9.578 -3.385 1 61.81 209 VAL B CA 1
ATOM 6731 C C . VAL B 1 209 ? 12.852 8.492 -4.281 1 61.81 209 VAL B C 1
ATOM 6733 O O . VAL B 1 209 ? 11.945 8.766 -5.078 1 61.81 209 VAL B O 1
ATOM 6736 N N . GLU B 1 210 ? 13.258 7.41 -4.074 1 59.34 210 GLU B N 1
ATOM 6737 C CA . GLU B 1 210 ? 12.758 6.301 -4.879 1 59.34 210 GLU B CA 1
ATOM 6738 C C . GLU B 1 210 ? 11.281 6.031 -4.59 1 59.34 210 GLU B C 1
ATOM 6740 O O . GLU B 1 210 ? 10.492 5.828 -5.516 1 59.34 210 GLU B O 1
ATOM 6745 N N . HIS B 1 211 ? 10.961 6.074 -3.367 1 62.25 211 HIS B N 1
ATOM 6746 C CA . HIS B 1 211 ? 9.578 5.848 -2.973 1 62.25 211 HIS B CA 1
ATOM 6747 C C . HIS B 1 211 ? 8.68 6.996 -3.428 1 62.25 211 HIS B C 1
ATOM 6749 O O . HIS B 1 211 ? 7.562 6.766 -3.893 1 62.25 211 HIS B O 1
ATOM 6755 N N . ASP B 1 212 ? 9.227 8.125 -3.307 1 60.41 212 ASP B N 1
ATOM 6756 C CA . ASP B 1 212 ? 8.461 9.336 -3.602 1 60.41 212 ASP B CA 1
ATOM 6757 C C . ASP B 1 212 ? 8.219 9.477 -5.102 1 60.41 212 ASP B C 1
ATOM 6759 O O . ASP B 1 212 ? 7.16 9.961 -5.52 1 60.41 212 ASP B O 1
ATOM 6763 N N . GLU B 1 213 ? 9.18 9.055 -5.797 1 55.31 213 GLU B N 1
ATOM 6764 C CA . GLU B 1 213 ? 9.031 9.156 -7.246 1 55.31 213 GLU B CA 1
ATOM 6765 C C . GLU B 1 213 ? 7.855 8.328 -7.746 1 55.31 213 GLU B C 1
ATOM 6767 O O . GLU B 1 213 ? 7.098 8.773 -8.609 1 55.31 213 GLU B O 1
ATOM 6772 N N . PHE B 1 214 ? 7.711 7.297 -7.223 1 58.34 214 PHE B N 1
ATOM 6773 C CA . PHE B 1 214 ? 6.605 6.434 -7.633 1 58.34 214 PHE B CA 1
ATOM 6774 C C . PHE B 1 214 ? 5.27 7.043 -7.223 1 58.34 214 PHE B C 1
ATOM 6776 O O . PHE B 1 214 ? 4.32 7.055 -8.008 1 58.34 214 PHE B O 1
ATOM 6783 N N . ASN B 1 215 ? 5.281 7.516 -6.031 1 59.09 215 ASN B N 1
ATOM 6784 C CA . ASN B 1 215 ? 4.062 8.156 -5.539 1 59.09 215 ASN B CA 1
ATOM 6785 C C . ASN B 1 215 ? 3.66 9.336 -6.41 1 59.09 215 ASN B C 1
ATOM 6787 O O . ASN B 1 215 ? 2.482 9.508 -6.734 1 59.09 215 ASN B O 1
ATOM 6791 N N . GLU B 1 216 ? 4.602 10.008 -6.68 1 57.03 216 GLU B N 1
ATOM 6792 C CA . GLU B 1 216 ? 4.348 11.18 -7.508 1 57.03 216 GLU B CA 1
ATOM 6793 C C . GLU B 1 216 ? 3.818 10.789 -8.883 1 57.03 216 GLU B C 1
ATOM 6795 O O . GLU B 1 216 ? 2.947 11.461 -9.438 1 57.03 216 GLU B O 1
ATOM 6800 N N . MET B 1 217 ? 4.363 9.734 -9.281 1 57.91 217 MET B N 1
ATOM 6801 C CA . MET B 1 217 ? 3.908 9.219 -10.57 1 57.91 217 MET B CA 1
ATOM 6802 C C . MET B 1 217 ? 2.445 8.789 -10.5 1 57.91 217 MET B C 1
ATOM 6804 O O . MET B 1 217 ? 1.668 9.07 -11.414 1 57.91 217 MET B O 1
ATOM 6808 N N . ILE B 1 218 ? 2.152 8.234 -9.422 1 60.28 218 ILE B N 1
ATOM 6809 C CA . ILE B 1 218 ? 0.785 7.75 -9.266 1 60.28 218 ILE B CA 1
ATOM 6810 C C . ILE B 1 218 ? -0.172 8.938 -9.148 1 60.28 218 ILE B C 1
ATOM 6812 O O . ILE B 1 218 ? -1.246 8.938 -9.758 1 60.28 218 ILE B O 1
ATOM 6816 N N . VAL B 1 219 ? 0.234 9.922 -8.383 1 57.38 219 VAL B N 1
ATOM 6817 C CA . VAL B 1 219 ? -0.581 11.117 -8.219 1 57.38 219 VAL B CA 1
ATOM 6818 C C . VAL B 1 219 ? -0.817 11.773 -9.578 1 57.38 219 VAL B C 1
ATOM 6820 O O . VAL B 1 219 ? -1.949 12.133 -9.914 1 57.38 219 VAL B O 1
ATOM 6823 N N . ALA B 1 220 ? 0.193 11.898 -10.305 1 53.12 220 ALA B N 1
ATOM 6824 C CA . ALA B 1 220 ? 0.095 12.508 -11.625 1 53.12 220 ALA B CA 1
ATOM 6825 C C . ALA B 1 220 ? -0.849 11.719 -12.523 1 53.12 220 ALA B C 1
ATOM 6827 O O . ALA B 1 220 ? -1.664 12.297 -13.242 1 53.12 220 ALA B O 1
ATOM 6828 N N . PHE B 1 221 ? -0.77 10.547 -12.359 1 55.78 221 PHE B N 1
ATOM 6829 C CA . PHE B 1 221 ? -1.601 9.672 -13.172 1 55.78 221 PHE B CA 1
ATOM 6830 C C . PHE B 1 221 ? -3.072 9.828 -12.812 1 55.78 221 PHE B C 1
ATOM 6832 O O . PHE B 1 221 ? -3.93 9.898 -13.695 1 55.78 221 PHE B O 1
ATOM 6839 N N . VAL B 1 222 ? -3.293 9.789 -11.547 1 56.31 222 VAL B N 1
ATOM 6840 C CA . VAL B 1 222 ? -4.68 9.883 -11.094 1 56.31 222 VAL B CA 1
ATOM 6841 C C . VAL B 1 222 ? -5.301 11.18 -11.609 1 56.31 222 VAL B C 1
ATOM 6843 O O . VAL B 1 222 ? -6.441 11.188 -12.078 1 56.31 222 VAL B O 1
ATOM 6846 N N . ILE B 1 223 ? -4.531 12.133 -11.523 1 54.09 223 ILE B N 1
ATOM 6847 C CA . ILE B 1 223 ? -5.004 13.438 -11.969 1 54.09 223 ILE B CA 1
ATOM 6848 C C . ILE B 1 223 ? -5.281 13.391 -13.469 1 54.09 223 ILE B C 1
ATOM 6850 O O . ILE B 1 223 ? -6.332 13.852 -13.93 1 54.09 223 ILE B O 1
ATOM 6854 N N . ILE B 1 224 ? -4.359 12.773 -14.133 1 50.81 224 ILE B N 1
ATOM 6855 C CA . ILE B 1 224 ? -4.48 12.672 -15.586 1 50.81 224 ILE B CA 1
ATOM 6856 C C . ILE B 1 224 ? -5.688 11.797 -15.938 1 50.81 224 ILE B C 1
ATOM 6858 O O . ILE B 1 224 ? -6.449 12.125 -16.844 1 50.81 224 ILE B O 1
ATOM 6862 N N . TYR B 1 225 ? -5.746 10.805 -15.227 1 52.31 225 TYR B N 1
ATOM 6863 C CA . TYR B 1 225 ? -6.848 9.867 -15.43 1 52.31 225 TYR B CA 1
ATOM 6864 C C . TYR B 1 225 ? -8.195 10.562 -15.266 1 52.31 225 TYR B C 1
ATOM 6866 O O . TYR B 1 225 ? -9.094 10.391 -16.094 1 52.31 225 TYR B O 1
ATOM 6874 N N . TRP B 1 226 ? -8.312 11.273 -14.32 1 52.88 226 TRP B N 1
ATOM 6875 C CA . TRP B 1 226 ? -9.562 11.969 -14.062 1 52.88 226 TRP B CA 1
ATOM 6876 C C . TRP B 1 226 ? -9.859 12.992 -15.156 1 52.88 226 TRP B C 1
ATOM 6878 O O . TRP B 1 226 ? -11.008 13.141 -15.578 1 52.88 226 TRP B O 1
ATOM 6888 N N . MET B 1 227 ? -8.852 13.617 -15.516 1 48.91 227 MET B N 1
ATOM 6889 C CA . MET B 1 227 ? -9 14.617 -16.562 1 48.91 227 MET B CA 1
ATOM 6890 C C . MET B 1 227 ? -9.445 13.969 -17.875 1 48.91 227 MET B C 1
ATOM 6892 O O . MET B 1 227 ? -10.312 14.5 -18.578 1 48.91 227 MET B O 1
ATOM 6896 N N . LEU B 1 228 ? -8.922 12.867 -18.031 1 46.91 228 LEU B N 1
ATOM 6897 C CA . LEU B 1 228 ? -9.195 12.164 -19.281 1 46.91 228 LEU B CA 1
ATOM 6898 C C . LEU B 1 228 ? -10.609 11.586 -19.281 1 46.91 228 LEU B C 1
ATOM 6900 O O . LEU B 1 228 ? -11.242 11.484 -20.344 1 46.91 228 LEU B O 1
ATOM 6904 N N . ARG B 1 229 ? -11.039 11.117 -18.172 1 48.66 229 ARG B N 1
ATOM 6905 C CA . ARG B 1 229 ? -12.383 10.562 -18.047 1 48.66 229 ARG B CA 1
ATOM 6906 C C . ARG B 1 229 ? -13.438 11.648 -18.203 1 48.66 229 ARG B C 1
ATOM 6908 O O . ARG B 1 229 ? -14.625 11.352 -18.375 1 48.66 229 ARG B O 1
ATOM 6915 N N . GLY B 1 230 ? -12.969 12.703 -18.438 1 43.19 230 GLY B N 1
ATOM 6916 C CA . GLY B 1 230 ? -13.906 13.805 -18.578 1 43.19 230 GLY B CA 1
ATOM 6917 C C . GLY B 1 230 ? -14.648 14.133 -17.297 1 43.19 230 GLY B C 1
ATOM 6918 O O . GLY B 1 230 ? -15.742 14.703 -17.344 1 43.19 230 GLY B O 1
ATOM 6919 N N . GLU B 1 231 ? -14.219 13.375 -16.312 1 46.81 231 GLU B N 1
ATOM 6920 C CA . GLU B 1 231 ? -14.891 13.656 -15.047 1 46.81 231 GLU B CA 1
ATOM 6921 C C . GLU B 1 231 ? -14.82 15.148 -14.703 1 46.81 231 GLU B C 1
ATOM 6923 O O . GLU B 1 231 ? -13.758 15.766 -14.82 1 46.81 231 GLU B O 1
ATOM 6928 N N . LYS B 1 232 ? -16.031 15.648 -14.867 1 45.88 232 LYS B N 1
ATOM 6929 C CA . LYS B 1 232 ? -16.141 17.094 -14.719 1 45.88 232 LYS B CA 1
ATOM 6930 C C . LYS B 1 232 ? -16.141 17.5 -13.242 1 45.88 232 LYS B C 1
ATOM 6932 O O . LYS B 1 232 ? -15.773 18.625 -12.898 1 45.88 232 LYS B O 1
ATOM 6937 N N . HIS B 1 233 ? -16.625 16.5 -12.391 1 48.28 233 HIS B N 1
ATOM 6938 C CA . HIS B 1 233 ? -16.828 16.859 -11 1 48.28 233 HIS B CA 1
ATOM 6939 C C . HIS B 1 233 ? -15.859 16.125 -10.078 1 48.28 233 HIS B C 1
ATOM 6941 O O . HIS B 1 233 ? -15.609 14.93 -10.273 1 48.28 233 HIS B O 1
ATOM 6947 N N . ALA B 1 234 ? -15.188 16.828 -9.281 1 51.47 234 ALA B N 1
ATOM 6948 C CA . ALA B 1 234 ? -14.211 16.312 -8.32 1 51.47 234 ALA B CA 1
ATOM 6949 C C . ALA B 1 234 ? -14.766 15.109 -7.566 1 51.47 234 ALA B C 1
ATOM 6951 O O . ALA B 1 234 ? -14.023 14.188 -7.219 1 51.47 234 ALA B O 1
ATOM 6952 N N . TRP B 1 235 ? -16.031 15.039 -7.469 1 53.12 235 TRP B N 1
ATOM 6953 C CA . TRP B 1 235 ? -16.672 13.992 -6.676 1 53.12 235 TRP B CA 1
ATOM 6954 C C . TRP B 1 235 ? -16.5 12.625 -7.344 1 53.12 235 TRP B C 1
ATOM 6956 O O . TRP B 1 235 ? -16.344 11.609 -6.664 1 53.12 235 TRP B O 1
ATOM 6966 N N . ASP B 1 236 ? -16.562 12.805 -8.57 1 52.06 236 ASP B N 1
ATOM 6967 C CA . ASP B 1 236 ? -16.516 11.547 -9.305 1 52.06 236 ASP B CA 1
ATOM 6968 C C . ASP B 1 236 ? -15.102 10.977 -9.344 1 52.06 236 ASP B C 1
ATOM 6970 O O . ASP B 1 236 ? -14.891 9.844 -9.773 1 52.06 236 ASP B O 1
ATOM 6974 N N . MET B 1 237 ? -14.312 11.82 -8.711 1 53.62 237 MET B N 1
ATOM 6975 C CA . MET B 1 237 ? -12.906 11.445 -8.766 1 53.62 237 MET B CA 1
ATOM 6976 C C . MET B 1 237 ? -12.461 10.797 -7.457 1 53.62 237 MET B C 1
ATOM 6978 O O . MET B 1 237 ? -11.344 10.289 -7.355 1 53.62 237 MET B O 1
ATOM 6982 N N . LEU B 1 238 ? -13.281 10.883 -6.516 1 54.69 238 LEU B N 1
ATOM 6983 C CA . LEU B 1 238 ? -12.859 10.383 -5.207 1 54.69 238 LEU B CA 1
ATOM 6984 C C . LEU B 1 238 ? -12.891 8.859 -5.176 1 54.69 238 LEU B C 1
ATOM 6986 O O . LEU B 1 238 ? -13.867 8.242 -5.613 1 54.69 238 LEU B O 1
ATOM 6990 N N . PRO B 1 239 ? -11.727 8.281 -4.871 1 52.09 239 PRO B N 1
ATOM 6991 C CA . PRO B 1 239 ? -11.789 6.832 -4.66 1 52.09 239 PRO B CA 1
ATOM 6992 C C . PRO B 1 239 ? -12.844 6.43 -3.629 1 52.09 239 PRO B C 1
ATOM 6994 O O . PRO B 1 239 ? -13.25 7.254 -2.811 1 52.09 239 PRO B O 1
ATOM 6997 N N . PRO B 1 240 ? -13.234 5.211 -3.818 1 53.31 240 PRO B N 1
ATOM 6998 C CA . PRO B 1 240 ? -14.156 4.734 -2.787 1 53.31 240 PRO B CA 1
ATOM 6999 C C . PRO B 1 240 ? -13.602 4.887 -1.376 1 53.31 240 PRO B C 1
ATOM 7001 O O . PRO B 1 240 ? -12.422 4.59 -1.14 1 53.31 240 PRO B O 1
ATOM 7004 N N . ASN B 1 241 ? -14.102 5.801 -0.645 1 56.5 241 ASN B N 1
ATOM 7005 C CA . ASN B 1 241 ? -13.789 5.949 0.773 1 56.5 241 ASN B CA 1
ATOM 7006 C C . ASN B 1 241 ? -14.961 5.504 1.65 1 56.5 241 ASN B C 1
ATOM 7008 O O . ASN B 1 241 ? -15.961 5 1.146 1 56.5 241 ASN B O 1
ATOM 7012 N N . VAL B 1 242 ? -14.672 5.414 2.912 1 50.94 242 VAL B N 1
ATOM 7013 C CA . VAL B 1 242 ? -15.68 4.93 3.852 1 50.94 242 VAL B CA 1
ATOM 7014 C C . VAL B 1 242 ? -17.031 5.582 3.549 1 50.94 242 VAL B C 1
ATOM 7016 O O . VAL B 1 242 ? -18.062 4.938 3.639 1 50.94 242 VAL B O 1
ATOM 7019 N N . TYR B 1 243 ? -17 6.805 3.105 1 51.03 243 TYR B N 1
ATOM 7020 C CA . TYR B 1 243 ? -18.234 7.531 2.879 1 51.03 243 TYR B CA 1
ATOM 7021 C C . TYR B 1 243 ? -18.938 7.027 1.621 1 51.03 243 TYR B C 1
ATOM 7023 O O . TYR B 1 243 ? -20.172 6.902 1.596 1 51.03 243 TYR B O 1
ATOM 7031 N N . THR B 1 244 ? -18.031 6.746 0.645 1 53.78 244 THR B N 1
ATOM 7032 C CA . THR B 1 244 ? -18.641 6.352 -0.614 1 53.78 244 THR B CA 1
ATOM 7033 C C . THR B 1 244 ? -19.047 4.879 -0.588 1 53.78 244 THR B C 1
ATOM 7035 O O . THR B 1 244 ? -19.906 4.445 -1.356 1 53.78 244 THR B O 1
ATOM 7038 N N . ARG B 1 245 ? -18.469 4.309 0.448 1 53.84 245 ARG B N 1
ATOM 7039 C CA . ARG B 1 245 ? -18.672 2.861 0.442 1 53.84 245 ARG B CA 1
ATOM 7040 C C . ARG B 1 245 ? -19.734 2.455 1.453 1 53.84 245 ARG B C 1
ATOM 7042 O O . ARG B 1 245 ? -20.172 1.307 1.466 1 53.84 245 ARG B O 1
ATOM 7049 N N . SER B 1 246 ? -19.984 3.461 2.297 1 54.22 246 SER B N 1
ATOM 7050 C CA . SER B 1 246 ? -20.875 3.01 3.355 1 54.22 246 SER B CA 1
ATOM 7051 C C . SER B 1 246 ? -22.125 3.896 3.443 1 54.22 246 SER B C 1
ATOM 7053 O O . SER B 1 246 ? -22.062 5.09 3.139 1 54.22 246 SER B O 1
ATOM 7055 N N . ASP B 1 247 ? -23.219 3.354 3.609 1 57.81 247 ASP B N 1
ATOM 7056 C CA . ASP B 1 247 ? -24.484 4.031 3.85 1 57.81 247 ASP B CA 1
ATOM 7057 C C . ASP B 1 247 ? -24.5 4.707 5.219 1 57.81 247 ASP B C 1
ATOM 7059 O O . ASP B 1 247 ? -25.453 5.406 5.566 1 57.81 247 ASP B O 1
ATOM 7063 N N . PHE B 1 248 ? -23.359 4.59 5.902 1 62.91 248 PHE B N 1
ATOM 7064 C CA . PHE B 1 248 ? -23.406 5.016 7.297 1 62.91 248 PHE B CA 1
ATOM 7065 C C . PHE B 1 248 ? -22.703 6.348 7.484 1 62.91 248 PHE B C 1
ATOM 7067 O O . PHE B 1 248 ? -22.562 6.828 8.609 1 62.91 248 PHE B O 1
ATOM 7074 N N . ALA B 1 249 ? -22.453 6.988 6.395 1 66.5 249 ALA B N 1
ATOM 7075 C CA . ALA B 1 249 ? -21.609 8.18 6.523 1 66.5 249 ALA B CA 1
ATOM 7076 C C . ALA B 1 249 ? -22.359 9.297 7.238 1 66.5 249 ALA B C 1
ATOM 7078 O O . ALA B 1 249 ? -21.734 10.188 7.832 1 66.5 249 ALA B O 1
ATOM 7079 N N . THR B 1 250 ? -23.688 9.133 7.359 1 75.88 250 THR B N 1
ATOM 7080 C CA . THR B 1 250 ? -24.438 10.195 8.016 1 75.88 250 THR B CA 1
ATOM 7081 C C . THR B 1 250 ? -25.094 9.68 9.289 1 75.88 250 THR B C 1
ATOM 7083 O O . THR B 1 250 ? -26.016 10.32 9.82 1 75.88 250 THR B O 1
ATOM 7086 N N . SER B 1 251 ? -24.578 8.609 9.703 1 86.62 251 SER B N 1
ATOM 7087 C CA . SER B 1 251 ? -25.141 8.094 10.945 1 86.62 251 SER B CA 1
ATOM 7088 C C . SER B 1 251 ? -24.531 8.789 12.164 1 86.62 251 SER B C 1
ATOM 7090 O O . SER B 1 251 ? -23.422 9.305 12.094 1 86.62 251 SER B O 1
ATOM 7092 N N . ASP B 1 252 ? -25.281 8.852 13.258 1 92.31 252 ASP B N 1
ATOM 7093 C CA . ASP B 1 252 ? -24.797 9.406 14.516 1 92.31 252 ASP B CA 1
ATOM 7094 C C . ASP B 1 252 ? -23.641 8.562 15.062 1 92.31 252 ASP B C 1
ATOM 7096 O O . ASP B 1 252 ? -22.688 9.102 15.641 1 92.31 252 ASP B O 1
ATOM 7100 N N . GLU B 1 253 ? -23.766 7.309 14.828 1 88.88 253 GLU B N 1
ATOM 7101 C CA . GLU B 1 253 ? -22.719 6.406 15.289 1 88.88 253 GLU B CA 1
ATOM 7102 C C . GLU B 1 253 ? -21.391 6.707 14.602 1 88.88 253 GLU B C 1
ATOM 7104 O O . GLU B 1 253 ? -20.344 6.715 15.242 1 88.88 253 GLU B O 1
ATOM 7109 N N . PHE B 1 254 ? -21.5 6.961 13.398 1 86.56 254 PHE B N 1
ATOM 7110 C CA . PHE B 1 254 ? -20.281 7.27 12.656 1 86.56 254 PHE B CA 1
ATOM 7111 C C . PHE B 1 254 ? -19.75 8.641 13.047 1 86.56 254 PHE B C 1
ATOM 7113 O O . PHE B 1 254 ? -18.531 8.844 13.117 1 86.56 254 PHE B O 1
ATOM 7120 N N . PHE B 1 255 ? -20.641 9.57 13.289 1 90.31 255 PHE B N 1
ATOM 7121 C CA . PHE B 1 255 ? -20.234 10.891 13.75 1 90.31 255 PHE B CA 1
ATOM 7122 C C . PHE B 1 255 ? -19.422 10.789 15.031 1 90.31 255 PHE B C 1
ATOM 7124 O O . PHE B 1 255 ? -18.344 11.383 15.133 1 90.31 255 PHE B O 1
ATOM 7131 N N . VAL B 1 256 ? -19.891 10.039 15.906 1 93 256 VAL B N 1
ATOM 7132 C CA . VAL B 1 256 ? -19.219 9.859 17.188 1 93 256 VAL B CA 1
ATOM 7133 C C . VAL B 1 256 ? -17.906 9.102 16.984 1 93 256 VAL B C 1
ATOM 7135 O O . VAL B 1 256 ? -16.875 9.461 17.562 1 93 256 VAL B O 1
ATOM 7138 N N . TYR B 1 257 ? -17.969 8.109 16.172 1 89.56 257 TYR B N 1
ATOM 7139 C CA . TYR B 1 257 ? -16.781 7.324 15.883 1 89.56 257 TYR B CA 1
ATOM 7140 C C . TYR B 1 257 ? -15.656 8.211 15.344 1 89.56 257 TYR B C 1
ATOM 7142 O O . TYR B 1 257 ? -14.492 8.047 15.719 1 89.56 257 TYR B O 1
ATOM 7150 N N . ARG B 1 258 ? -15.945 9.117 14.547 1 88.62 258 ARG B N 1
ATOM 7151 C CA . ARG B 1 258 ? -14.938 9.984 13.938 1 88.62 258 ARG B CA 1
ATOM 7152 C C . ARG B 1 258 ? -14.352 10.945 14.969 1 88.62 258 ARG B C 1
ATOM 7154 O O . ARG B 1 258 ? -13.18 11.312 14.883 1 88.62 258 ARG B O 1
ATOM 7161 N N . ARG B 1 259 ? -15.133 11.359 15.906 1 92.94 259 ARG B N 1
ATOM 7162 C CA . ARG B 1 259 ? -14.609 12.211 16.969 1 92.94 259 ARG B CA 1
ATOM 7163 C C . ARG B 1 259 ? -13.625 11.438 17.844 1 92.94 259 ARG B C 1
ATOM 7165 O O . ARG B 1 259 ? -12.672 12.016 18.359 1 92.94 259 ARG B O 1
ATOM 7172 N N . LEU B 1 260 ? -13.906 10.164 17.922 1 92.5 260 LEU B N 1
ATOM 7173 C CA . LEU B 1 260 ? -13.117 9.32 18.812 1 92.5 260 LEU B CA 1
ATOM 7174 C C . LEU B 1 260 ? -11.891 8.773 18.078 1 92.5 260 LEU B C 1
ATOM 7176 O O . LEU B 1 260 ? -10.867 8.492 18.703 1 92.5 260 LEU B O 1
ATOM 7180 N N . ASN B 1 261 ? -12.031 8.578 16.75 1 90.81 261 ASN B N 1
ATOM 7181 C CA . ASN B 1 261 ? -11.008 7.805 16.062 1 90.81 261 ASN B CA 1
ATOM 7182 C C . ASN B 1 261 ? -10.602 8.453 14.734 1 90.81 261 ASN B C 1
ATOM 7184 O O . ASN B 1 261 ? -9.828 7.875 13.969 1 90.81 261 ASN B O 1
ATOM 7188 N N . GLY B 1 262 ? -11.078 9.625 14.438 1 88.12 262 GLY B N 1
ATOM 7189 C CA . GLY B 1 262 ? -10.797 10.281 13.172 1 88.12 262 GLY B CA 1
ATOM 7190 C C . GLY B 1 262 ? -9.477 11.031 13.164 1 88.12 262 GLY B C 1
ATOM 7191 O O . GLY B 1 262 ? -8.664 10.867 14.078 1 88.12 262 GLY B O 1
ATOM 7192 N N . CYS B 1 263 ? -9.227 11.805 12.195 1 87.62 263 CYS B N 1
ATOM 7193 C CA . CYS B 1 263 ? -7.945 12.453 11.945 1 87.62 263 CYS B CA 1
ATOM 7194 C C . CYS B 1 263 ? -7.66 13.523 12.992 1 87.62 263 CYS B C 1
ATOM 7196 O O . CYS B 1 263 ? -6.5 13.828 13.266 1 87.62 263 CYS B O 1
ATOM 7198 N N . ASN B 1 264 ? -8.68 14.047 13.648 1 91.19 264 ASN B N 1
ATOM 7199 C CA . ASN B 1 264 ? -8.492 15.133 14.609 1 91.19 264 ASN B CA 1
ATOM 7200 C C . ASN B 1 264 ? -8.477 14.609 16.047 1 91.19 264 ASN B C 1
ATOM 7202 O O . ASN B 1 264 ? -8.336 15.391 16.984 1 91.19 264 ASN B O 1
ATOM 7206 N N . ARG B 1 265 ? -8.602 13.367 16.203 1 91.69 265 ARG B N 1
ATOM 7207 C CA . ARG B 1 265 ? -8.773 12.781 17.531 1 91.69 265 ARG B CA 1
ATOM 7208 C C . ARG B 1 265 ? -7.672 13.227 18.484 1 91.69 265 ARG B C 1
ATOM 7210 O O . ARG B 1 265 ? -7.918 13.469 19.656 1 91.69 265 ARG B O 1
ATOM 7217 N N . PRO B 1 266 ? -6.43 13.305 18.031 1 91.94 266 PRO B N 1
ATOM 7218 C CA . PRO B 1 266 ? -5.375 13.719 18.953 1 91.94 266 PRO B CA 1
ATOM 7219 C C . PRO B 1 266 ? -5.641 15.094 19.562 1 91.94 266 PRO B C 1
ATOM 7221 O O . PRO B 1 266 ? -5.074 15.43 20.609 1 91.94 266 PRO B O 1
ATOM 7224 N N . TYR B 1 267 ? -6.539 15.82 18.969 1 91.81 267 TYR B N 1
ATOM 7225 C CA . TYR B 1 267 ? -6.797 17.172 19.438 1 91.81 267 TYR B CA 1
ATOM 7226 C C . TYR B 1 267 ? -8.242 17.344 19.875 1 91.81 267 TYR B C 1
ATOM 7228 O O . TYR B 1 267 ? -8.68 18.438 20.219 1 91.81 267 TYR B O 1
ATOM 7236 N N . ASN B 1 268 ? -8.977 16.25 19.797 1 92.62 268 ASN B N 1
ATOM 7237 C CA . ASN B 1 268 ? -10.32 16.219 20.375 1 92.62 268 ASN B CA 1
ATOM 7238 C C . ASN B 1 268 ? -10.281 15.852 21.859 1 92.62 268 ASN B C 1
ATOM 7240 O O . ASN B 1 268 ? -10.172 14.68 22.219 1 92.62 268 ASN B O 1
ATOM 7244 N N . PHE B 1 269 ? -10.398 16.891 22.688 1 92.44 269 PHE B N 1
ATOM 7245 C CA . PHE B 1 269 ? -10.359 16.672 24.125 1 92.44 269 PHE B CA 1
ATOM 7246 C C . PHE B 1 269 ? -11.773 16.562 24.688 1 92.44 269 PHE B C 1
ATOM 7248 O O . PHE B 1 269 ? -12.562 17.516 24.594 1 92.44 269 PHE B O 1
ATOM 7255 N N . PHE B 1 270 ? -12.07 15.375 25.219 1 93.94 270 PHE B N 1
ATOM 7256 C CA . PHE B 1 270 ? -13.367 15.133 25.844 1 93.94 270 PHE B CA 1
ATOM 7257 C C . PHE B 1 270 ? -13.312 15.453 27.328 1 93.94 270 PHE B C 1
ATOM 7259 O O . PHE B 1 270 ? -12.594 14.805 28.078 1 93.94 270 PHE B O 1
ATOM 7266 N N . LYS B 1 271 ? -14.031 16.453 27.719 1 94.62 271 LYS B N 1
ATOM 7267 C CA . LYS B 1 271 ? -14.078 16.859 29.125 1 94.62 271 LYS B CA 1
ATOM 7268 C C . LYS B 1 271 ? -15.359 16.359 29.797 1 94.62 271 LYS B C 1
ATOM 7270 O O . LYS B 1 271 ? -16.453 16.594 29.297 1 94.62 271 LYS B O 1
ATOM 7275 N N . LYS B 1 272 ? -15.148 15.688 30.828 1 94.06 272 LYS B N 1
ATOM 7276 C CA . LYS B 1 272 ? -16.312 15.281 31.625 1 94.06 272 LYS B CA 1
ATOM 7277 C C . LYS B 1 272 ? -16.938 16.469 32.312 1 94.06 272 LYS B C 1
ATOM 7279 O O . LYS B 1 272 ? -16.234 17.328 32.875 1 94.06 272 LYS B O 1
ATOM 7284 N N . VAL B 1 273 ? -18.25 16.531 32.188 1 95.75 273 VAL B N 1
ATOM 7285 C CA . VAL B 1 273 ? -18.969 17.641 32.844 1 95.75 273 VAL B CA 1
ATOM 7286 C C . VAL B 1 273 ? -20.062 17.078 33.75 1 95.75 273 VAL B C 1
ATOM 7288 O O . VAL B 1 273 ? -20.484 15.93 33.594 1 95.75 273 VAL B O 1
ATOM 7291 N N . GLU B 1 274 ? -20.516 17.922 34.719 1 94.56 274 GLU B N 1
ATOM 7292 C CA . GLU B 1 274 ? -21.562 17.531 35.656 1 94.56 274 GLU B CA 1
ATOM 7293 C C . GLU B 1 274 ? -22.734 18.5 35.594 1 94.56 274 GLU B C 1
ATOM 7295 O O . GLU B 1 274 ? -22.562 19.672 35.25 1 94.56 274 GLU B O 1
ATOM 7300 N N . GLY B 1 275 ? -23.891 18.016 35.906 1 93.5 275 GLY B N 1
ATOM 7301 C CA . GLY B 1 275 ? -25.062 18.844 36.062 1 93.5 275 GLY B CA 1
ATOM 7302 C C . GLY B 1 275 ? -25.703 19.203 34.719 1 93.5 275 GLY B C 1
ATOM 7303 O O . GLY B 1 275 ? -26.484 20.141 34.625 1 93.5 275 GLY B O 1
ATOM 7304 N N . LYS B 1 276 ? -25.297 18.562 33.656 1 95 276 LYS B N 1
ATOM 7305 C CA . LYS B 1 276 ? -25.875 18.781 32.344 1 95 276 LYS B CA 1
ATOM 7306 C C . LYS B 1 276 ? -26.547 17.516 31.812 1 95 276 LYS B C 1
ATOM 7308 O O . LYS B 1 276 ? -26.484 16.453 32.438 1 95 276 LYS B O 1
ATOM 7313 N N . GLU B 1 277 ? -27.344 17.719 30.703 1 95 277 GLU B N 1
ATOM 7314 C CA . GLU B 1 277 ? -28.031 16.594 30.078 1 95 277 GLU B CA 1
ATOM 7315 C C . GLU B 1 277 ? -27.016 15.633 29.438 1 95 277 GLU B C 1
ATOM 7317 O O . GLU B 1 277 ? -27.359 14.484 29.125 1 95 277 GLU B O 1
ATOM 7322 N N . TRP B 1 278 ? -25.859 16.078 29.312 1 96.94 278 TRP B N 1
ATOM 7323 C CA . TRP B 1 278 ? -24.797 15.266 28.734 1 96.94 278 TRP B CA 1
ATOM 7324 C C . TRP B 1 278 ? -23.641 15.086 29.719 1 96.94 278 TRP B C 1
ATOM 7326 O O . TRP B 1 278 ? -23.609 15.734 30.766 1 96.94 278 TRP B O 1
ATOM 7336 N N . ASP B 1 279 ? -22.703 14.164 29.391 1 95.69 279 ASP B N 1
ATOM 7337 C CA . ASP B 1 279 ? -21.641 13.758 30.312 1 95.69 279 ASP B CA 1
ATOM 7338 C C . ASP B 1 279 ? -20.281 14.273 29.844 1 95.69 279 ASP B C 1
ATOM 7340 O O . ASP B 1 279 ? -19.375 14.453 30.656 1 95.69 279 ASP B O 1
ATOM 7344 N N . TYR B 1 280 ? -20.109 14.422 28.531 1 96.25 280 TYR B N 1
ATOM 7345 C CA . TYR B 1 280 ? -18.828 14.852 27.984 1 96.25 280 TYR B CA 1
ATOM 7346 C C . TYR B 1 280 ? -19.031 16.016 27 1 96.25 280 TYR B C 1
ATOM 7348 O O . TYR B 1 280 ? -20.016 16.047 26.266 1 96.25 280 TYR B O 1
ATOM 7356 N N . GLU B 1 281 ? -18.094 16.938 27.047 1 97.44 281 GLU B N 1
ATOM 7357 C CA . GLU B 1 281 ? -18.031 18.047 26.094 1 97.44 281 GLU B CA 1
ATOM 7358 C C . GLU B 1 281 ? -16.719 18.031 25.312 1 97.44 281 GLU B C 1
ATOM 7360 O O . GLU B 1 281 ? -15.656 17.797 25.875 1 97.44 281 GLU B O 1
ATOM 7365 N N . MET B 1 282 ? -16.812 18.156 24.047 1 96.81 282 MET B N 1
ATOM 7366 C CA . MET B 1 282 ? -15.648 18.312 23.172 1 96.81 282 MET B CA 1
ATOM 7367 C C . MET B 1 282 ? -15.68 19.672 22.469 1 96.81 282 MET B C 1
ATOM 7369 O O . MET B 1 282 ? -16.547 19.922 21.641 1 96.81 282 MET B O 1
ATOM 7373 N N . ARG B 1 283 ? -14.703 20.469 22.75 1 95.56 283 ARG B N 1
ATOM 7374 C CA . ARG B 1 283 ? -14.695 21.828 22.234 1 95.56 283 ARG B CA 1
ATOM 7375 C C . ARG B 1 283 ? -13.617 22.016 21.156 1 95.56 283 ARG B C 1
ATOM 7377 O O . ARG B 1 283 ? -12.531 21.438 21.266 1 95.56 283 ARG B O 1
ATOM 7384 N N . LEU B 1 284 ? -13.914 22.703 20.172 1 94.88 284 LEU B N 1
ATOM 7385 C CA . LEU B 1 284 ? -12.992 23.125 19.125 1 94.88 284 LEU B CA 1
ATOM 7386 C C . LEU B 1 284 ? -13.188 24.594 18.797 1 94.88 284 LEU B C 1
ATOM 7388 O O . LEU B 1 284 ? -14.32 25.062 18.625 1 94.88 284 LEU B O 1
ATOM 7392 N N . SER B 1 285 ? -12.117 25.359 18.734 1 93.69 285 SER B N 1
ATOM 7393 C CA . SER B 1 285 ? -12.219 26.812 18.562 1 93.69 285 SER B CA 1
ATOM 7394 C C . SER B 1 285 ? -11.297 27.297 17.453 1 93.69 285 SER B C 1
ATOM 7396 O O . SER B 1 285 ? -10.172 26.812 17.312 1 93.69 285 SER B O 1
ATOM 7398 N N . PHE B 1 286 ? -11.781 28.219 16.688 1 93.88 286 PHE B N 1
ATOM 7399 C CA . PHE B 1 286 ? -11.016 28.922 15.672 1 93.88 286 PHE B CA 1
ATOM 7400 C C . PHE B 1 286 ? -10.977 30.422 15.984 1 93.88 286 PHE B C 1
ATOM 7402 O O . PHE B 1 286 ? -10.742 31.234 15.094 1 93.88 286 PHE B O 1
ATOM 7409 N N . SER B 1 287 ? -11.164 30.703 17.219 1 91.12 287 SER B N 1
ATOM 7410 C CA . SER B 1 287 ? -11.227 32.094 17.656 1 91.12 287 SER B CA 1
ATOM 7411 C C . SER B 1 287 ? -9.875 32.781 17.516 1 91.12 287 SER B C 1
ATOM 7413 O O . SER B 1 287 ? -8.852 32.219 17.906 1 91.12 287 SER B O 1
ATOM 7415 N N . GLY B 1 288 ? -9.961 34 16.984 1 88.75 288 GLY B N 1
ATOM 7416 C CA . GLY B 1 288 ? -8.758 34.812 16.938 1 88.75 288 GLY B CA 1
ATOM 7417 C C . GLY B 1 288 ? -7.961 34.625 15.664 1 88.75 288 GLY B C 1
ATOM 7418 O O . GLY B 1 288 ? -6.914 35.281 15.492 1 88.75 288 GLY B O 1
ATOM 7419 N N . TYR B 1 289 ? -8.43 33.781 14.789 1 91.31 289 TYR B N 1
ATOM 7420 C CA . TYR B 1 289 ? -7.73 33.562 13.523 1 91.31 289 TYR B CA 1
ATOM 7421 C C . TYR B 1 289 ? -8.516 34.156 12.359 1 91.31 289 TYR B C 1
ATOM 7423 O O . TYR B 1 289 ? -9.75 34.156 12.367 1 91.31 289 TYR B O 1
ATOM 7431 N N . GLU B 1 290 ? -7.812 34.656 11.383 1 86 290 GLU B N 1
ATOM 7432 C CA . GLU B 1 290 ? -8.477 35.219 10.219 1 86 290 GLU B CA 1
ATOM 7433 C C . GLU B 1 290 ? -9.07 34.156 9.32 1 86 290 GLU B C 1
ATOM 7435 O O . GLU B 1 290 ? -8.375 33.219 8.938 1 86 290 GLU B O 1
ATOM 7440 N N . ILE B 1 291 ? -10.336 34.25 9.07 1 84.19 291 ILE B N 1
ATOM 7441 C CA . ILE B 1 291 ? -11.07 33.312 8.25 1 84.19 291 ILE B CA 1
ATOM 7442 C C . ILE B 1 291 ? -11.5 33.969 6.941 1 84.19 291 ILE B C 1
ATOM 7444 O O . ILE B 1 291 ? -11.812 35.156 6.914 1 84.19 291 ILE B O 1
ATOM 7448 N N . ARG B 1 292 ? -11.555 33.125 5.977 1 74.81 292 ARG B N 1
ATOM 7449 C CA . ARG B 1 292 ? -12.047 33.625 4.695 1 74.81 292 ARG B CA 1
ATOM 7450 C C . ARG B 1 292 ? -13.508 34.062 4.797 1 74.81 292 ARG B C 1
ATOM 7452 O O . ARG B 1 292 ? -14.305 33.438 5.492 1 74.81 292 ARG B O 1
ATOM 7459 N N . LYS B 1 293 ? -13.875 35.031 4.004 1 68.94 293 LYS B N 1
ATOM 7460 C CA . LYS B 1 293 ? -15.211 35.594 4.102 1 68.94 293 LYS B CA 1
ATOM 7461 C C . LYS B 1 293 ? -16.234 34.75 3.365 1 68.94 293 LYS B C 1
ATOM 7463 O O . LYS B 1 293 ? -17.422 34.781 3.676 1 68.94 293 LYS B O 1
ATOM 7468 N N . ASP B 1 294 ? -15.789 33.969 2.469 1 63.47 294 ASP B N 1
ATOM 7469 C CA . ASP B 1 294 ? -16.703 33.219 1.599 1 63.47 294 ASP B CA 1
ATOM 7470 C C . ASP B 1 294 ? -16.906 31.797 2.105 1 63.47 294 ASP B C 1
ATOM 7472 O O . ASP B 1 294 ? -17.484 30.953 1.408 1 63.47 294 ASP B O 1
ATOM 7476 N N . VAL B 1 295 ? -16.453 31.531 3.348 1 71.69 295 VAL B N 1
ATOM 7477 C CA . VAL B 1 295 ? -16.562 30.172 3.846 1 71.69 295 VAL B CA 1
ATOM 7478 C C . VAL B 1 295 ? -17.344 30.156 5.156 1 71.69 295 VAL B C 1
ATOM 7480 O O . VAL B 1 295 ? -17.25 31.094 5.953 1 71.69 295 VAL B O 1
ATOM 7483 N N . TRP B 1 296 ? -18.156 29.156 5.281 1 80.12 296 TRP B N 1
ATOM 7484 C CA . TRP B 1 296 ? -18.859 28.922 6.543 1 80.12 296 TRP B CA 1
ATOM 7485 C C . TRP B 1 296 ? -17.969 28.172 7.527 1 80.12 296 TRP B C 1
ATOM 7487 O O . TRP B 1 296 ? -17.656 27 7.312 1 80.12 296 TRP B O 1
ATOM 7497 N N . LEU B 1 297 ? -17.562 28.859 8.625 1 88 297 LEU B N 1
ATOM 7498 C CA . LEU B 1 297 ? -16.781 28.234 9.688 1 88 297 LEU B CA 1
ATOM 7499 C C . LEU B 1 297 ? -17.078 28.891 11.031 1 88 297 LEU B C 1
ATOM 7501 O O . LEU B 1 297 ? -16.75 30.047 11.258 1 88 297 LEU B O 1
ATOM 7505 N N . PRO B 1 298 ? -17.703 28.094 11.859 1 92.88 298 PRO B N 1
ATOM 7506 C CA . PRO B 1 298 ? -17.969 28.656 13.188 1 92.88 298 PRO B CA 1
ATOM 7507 C C . PRO B 1 298 ? -16.703 28.984 13.961 1 92.88 298 PRO B C 1
ATOM 7509 O O . PRO B 1 298 ? -15.695 28.281 13.82 1 92.88 298 PRO B O 1
ATOM 7512 N N . ASP B 1 299 ? -16.875 30 14.781 1 93.06 299 ASP B N 1
ATOM 7513 C CA . ASP B 1 299 ? -15.773 30.406 15.641 1 93.06 299 ASP B CA 1
ATOM 7514 C C . ASP B 1 299 ? -15.523 29.375 16.734 1 93.06 299 ASP B C 1
ATOM 7516 O O . ASP B 1 299 ? -14.375 29.094 17.078 1 93.06 299 ASP B O 1
ATOM 7520 N N . ASN B 1 300 ? -16.562 28.922 17.344 1 95.12 300 ASN B N 1
ATOM 7521 C CA . ASN B 1 300 ? -16.484 27.938 18.406 1 95.12 300 ASN B CA 1
ATOM 7522 C C . ASN B 1 300 ? -17.562 26.859 18.234 1 95.12 300 ASN B C 1
ATOM 7524 O O . ASN B 1 300 ? -18.688 27.141 17.828 1 95.12 300 ASN B O 1
ATOM 7528 N N . THR B 1 301 ? -17.156 25.656 18.562 1 96.94 301 THR B N 1
ATOM 7529 C CA . THR B 1 301 ? -18.109 24.547 18.594 1 96.94 301 THR B CA 1
ATOM 7530 C C . THR B 1 301 ? -17.953 23.734 19.859 1 96.94 301 THR B C 1
ATOM 7532 O O . THR B 1 301 ? -16.906 23.75 20.5 1 96.94 301 THR B O 1
ATOM 7535 N N . CYS B 1 302 ? -19 23.094 20.297 1 97.81 302 CYS B N 1
ATOM 7536 C CA . CYS B 1 302 ? -19 22.172 21.422 1 97.81 302 CYS B CA 1
ATOM 7537 C C . CYS B 1 302 ? -19.906 20.969 21.125 1 97.81 302 CYS B C 1
ATOM 7539 O O . CYS B 1 302 ? -21.125 21.109 21.047 1 97.81 302 CYS B O 1
ATOM 7541 N N . CYS B 1 303 ? -19.328 19.812 20.922 1 98.12 303 CYS B N 1
ATOM 7542 C CA . CYS B 1 303 ? -20.094 18.562 20.828 1 98.12 303 CYS B CA 1
ATOM 7543 C C . CYS B 1 303 ? -20.391 17.984 22.203 1 98.12 303 CYS B C 1
ATOM 7545 O O . CYS B 1 303 ? -19.469 17.781 23 1 98.12 303 CYS B O 1
ATOM 7547 N N . ASN B 1 304 ? -21.641 17.75 22.422 1 98.31 304 ASN B N 1
ATOM 7548 C CA . ASN B 1 304 ? -22.062 17.234 23.719 1 98.31 304 ASN B CA 1
ATOM 7549 C C . ASN B 1 304 ? -22.531 15.789 23.625 1 98.31 304 ASN B C 1
ATOM 7551 O O . ASN B 1 304 ? -23.375 15.461 22.781 1 98.31 304 ASN B O 1
ATOM 7555 N N . PHE B 1 305 ? -21.938 14.945 24.484 1 97.19 305 PHE B N 1
ATOM 7556 C CA . PHE B 1 305 ? -22.172 13.508 24.406 1 97.19 305 PHE B CA 1
ATOM 7557 C C . PHE B 1 305 ? -22.719 12.969 25.719 1 97.19 305 PHE B C 1
ATOM 7559 O O . PHE B 1 305 ? -22.312 13.406 26.797 1 97.19 305 PHE B O 1
ATOM 7566 N N . LYS B 1 306 ? -23.547 12 25.594 1 96.19 306 LYS B N 1
ATOM 7567 C CA . LYS B 1 306 ? -24.016 11.219 26.734 1 96.19 306 LYS B CA 1
ATOM 7568 C C . LYS B 1 306 ? -23.406 9.82 26.734 1 96.19 306 LYS B C 1
ATOM 7570 O O . LYS B 1 306 ? -23.25 9.211 25.672 1 96.19 306 LYS B O 1
ATOM 7575 N N . LEU B 1 307 ? -23.016 9.32 27.859 1 94 307 LEU B N 1
ATOM 7576 C CA . LEU B 1 307 ? -22.516 7.961 28 1 94 307 LEU B CA 1
ATOM 7577 C C . LEU B 1 307 ? -23.656 6.98 28.25 1 94 307 LEU B C 1
ATOM 7579 O O . LEU B 1 307 ? -24.328 7.051 29.266 1 94 307 LEU B O 1
ATOM 7583 N N . VAL B 1 308 ? -23.906 6.105 27.266 1 93.94 308 VAL B N 1
ATOM 7584 C CA . VAL B 1 308 ? -24.953 5.086 27.344 1 93.94 308 VAL B CA 1
ATOM 7585 C C . VAL B 1 308 ? -24.344 3.711 27.078 1 93.94 308 VAL B C 1
ATOM 7587 O O . VAL B 1 308 ? -23.875 3.439 25.984 1 93.94 308 VAL B O 1
ATOM 7590 N N . ASP B 1 309 ? -24.344 2.748 28.016 1 92 309 ASP B N 1
ATOM 7591 C CA . ASP B 1 309 ? -23.812 1.394 27.891 1 92 309 ASP B CA 1
ATOM 7592 C C . ASP B 1 309 ? -22.375 1.412 27.391 1 92 309 ASP B C 1
ATOM 7594 O O . ASP B 1 309 ? -22.047 0.762 26.391 1 92 309 ASP B O 1
ATOM 7598 N N . ASP B 1 310 ? -21.578 2.338 27.969 1 90.69 310 ASP B N 1
ATOM 7599 C CA . ASP B 1 310 ? -20.156 2.473 27.719 1 90.69 310 ASP B CA 1
ATOM 7600 C C . ASP B 1 310 ? -19.875 2.986 26.312 1 90.69 310 ASP B C 1
ATOM 7602 O O . ASP B 1 310 ? -18.781 2.791 25.766 1 90.69 310 ASP B O 1
ATOM 7606 N N . GLN B 1 311 ? -20.969 3.576 25.734 1 92.25 311 GLN B N 1
ATOM 7607 C CA . GLN B 1 311 ? -20.828 4.211 24.422 1 92.25 311 GLN B CA 1
ATOM 7608 C C . GLN B 1 311 ? -21.203 5.688 24.484 1 92.25 311 GLN B C 1
ATOM 7610 O O . GLN B 1 311 ? -22.156 6.062 25.172 1 92.25 311 GLN B O 1
ATOM 7615 N N . LEU B 1 312 ? -20.438 6.453 23.812 1 94.56 312 LEU B N 1
ATOM 7616 C CA . LEU B 1 312 ? -20.812 7.859 23.703 1 94.56 312 LEU B CA 1
ATOM 7617 C C . LEU B 1 312 ? -21.875 8.055 22.625 1 94.56 312 LEU B C 1
ATOM 7619 O O . LEU B 1 312 ? -21.781 7.473 21.547 1 94.56 312 LEU B O 1
ATOM 7623 N N . VAL B 1 313 ? -22.891 8.766 23.047 1 95.75 313 VAL B N 1
ATOM 7624 C CA . VAL B 1 313 ? -23.953 9.117 22.109 1 95.75 313 VAL B CA 1
ATOM 7625 C C . VAL B 1 313 ? -24.062 10.633 22 1 95.75 313 VAL B C 1
ATOM 7627 O O . VAL B 1 313 ? -24.062 11.344 23 1 95.75 313 VAL B O 1
ATOM 7630 N N . ILE B 1 314 ? -24.125 11.148 20.781 1 97.44 314 ILE B N 1
ATOM 7631 C CA . ILE B 1 314 ? -24.203 12.586 20.547 1 97.44 314 ILE B CA 1
ATOM 7632 C C . ILE B 1 314 ? -25.594 13.094 20.938 1 97.44 314 ILE B C 1
ATOM 7634 O O . ILE B 1 314 ? -26.609 12.492 20.594 1 97.44 314 ILE B O 1
ATOM 7638 N N . VAL B 1 315 ? -25.641 14.156 21.672 1 97.94 315 VAL B N 1
ATOM 7639 C CA . VAL B 1 315 ? -26.875 14.789 22.094 1 97.94 315 VAL B CA 1
ATOM 7640 C C . VAL B 1 315 ? -27.172 16 21.219 1 97.94 315 VAL B C 1
ATOM 7642 O O . VAL B 1 315 ? -28.266 16.156 20.688 1 97.94 315 VAL B O 1
ATOM 7645 N N . ASN B 1 316 ? -26.219 16.828 21.109 1 97.94 316 ASN B N 1
ATOM 7646 C CA . ASN B 1 316 ? -26.328 18.016 20.281 1 97.94 316 ASN B CA 1
ATOM 7647 C C . ASN B 1 316 ? -24.953 18.641 20.016 1 97.94 316 ASN B C 1
ATOM 7649 O O . ASN B 1 316 ? -23.953 18.203 20.578 1 97.94 316 ASN B O 1
ATOM 7653 N N . VAL B 1 317 ? -24.891 19.562 19.141 1 98.31 317 VAL B N 1
ATOM 7654 C CA . VAL B 1 317 ? -23.719 20.391 18.891 1 98.31 317 VAL B CA 1
ATOM 7655 C C . VAL B 1 317 ? -24.094 21.859 19.031 1 98.31 317 VAL B C 1
ATOM 7657 O O . VAL B 1 317 ? -25.047 22.344 18.406 1 98.31 317 VAL B O 1
ATOM 7660 N N . GLN B 1 318 ? -23.359 22.469 19.859 1 97.5 318 GLN B N 1
ATOM 7661 C CA . GLN B 1 318 ? -23.5 23.922 20.016 1 97.5 318 GLN B CA 1
ATOM 7662 C C . GLN B 1 318 ? -22.391 24.656 19.266 1 97.5 318 GLN B C 1
ATOM 7664 O O . GLN B 1 318 ? -21.25 24.219 19.25 1 97.5 318 GLN B O 1
ATOM 7669 N N . TYR B 1 319 ? -22.766 25.719 18.562 1 97.06 319 TYR B N 1
ATOM 7670 C CA . TYR B 1 319 ? -21.719 26.469 17.875 1 97.06 319 TYR B CA 1
ATOM 7671 C C . TYR B 1 319 ? -22.047 27.953 17.828 1 97.06 319 TYR B C 1
ATOM 7673 O O . TYR B 1 319 ? -23.203 28.344 18.016 1 97.06 319 TYR B O 1
ATOM 7681 N N . GLN B 1 320 ? -21.078 28.797 17.734 1 96.06 320 GLN B N 1
ATOM 7682 C CA . GLN B 1 320 ? -21.141 30.234 17.578 1 96.06 320 GLN B CA 1
ATOM 7683 C C . GLN B 1 320 ? -20.391 30.688 16.328 1 96.06 320 GLN B C 1
ATOM 7685 O O . GLN B 1 320 ? -19.266 30.266 16.094 1 96.06 320 GLN B O 1
ATOM 7690 N N . MET B 1 321 ? -21.062 31.531 15.539 1 91.56 321 MET B N 1
ATOM 7691 C CA . MET B 1 321 ? -20.422 32 14.312 1 91.56 321 MET B CA 1
ATOM 7692 C C . MET B 1 321 ? -19.406 33.094 14.625 1 91.56 321 MET B C 1
ATOM 7694 O O . MET B 1 321 ? -18.438 33.281 13.875 1 91.56 321 MET B O 1
ATOM 7698 N N . LYS B 1 322 ? -19.703 33.812 15.711 1 88.94 322 LYS B N 1
ATOM 7699 C CA . LYS B 1 322 ? -18.812 34.875 16.219 1 88.94 322 LYS B CA 1
ATOM 7700 C C . LYS B 1 322 ? -18.547 34.688 17.719 1 88.94 322 LYS B C 1
ATOM 7702 O O . LYS B 1 322 ? -19.406 34.156 18.438 1 88.94 322 LYS B O 1
ATOM 7707 N N . PRO B 1 323 ? -17.297 35 18.219 1 87.31 323 PRO B N 1
ATOM 7708 C CA . PRO B 1 323 ? -16.953 34.781 19.625 1 87.31 323 PRO B CA 1
ATOM 7709 C C . PRO B 1 323 ? -18.031 35.312 20.578 1 87.31 323 PRO B C 1
ATOM 7711 O O . PRO B 1 323 ? -18.359 34.656 21.562 1 87.31 323 PRO B O 1
ATOM 7714 N N . ASP B 1 324 ? -18.703 36.469 20.344 1 86.56 324 ASP B N 1
ATOM 7715 C CA . ASP B 1 324 ? -19.703 37.031 21.234 1 86.56 324 ASP B CA 1
ATOM 7716 C C . ASP B 1 324 ? -21.094 36.906 20.641 1 86.56 324 ASP B C 1
ATOM 7718 O O . ASP B 1 324 ? -22.031 37.562 21.109 1 86.56 324 ASP B O 1
ATOM 7722 N N . GLY B 1 325 ? -21.219 36 19.734 1 90.88 325 GLY B N 1
ATOM 7723 C CA . GLY B 1 325 ? -22.516 35.812 19.094 1 90.88 325 GLY B CA 1
ATOM 7724 C C . GLY B 1 325 ? -23.406 34.812 19.828 1 90.88 325 GLY B C 1
ATOM 7725 O O . GLY B 1 325 ? -23 34.25 20.844 1 90.88 325 GLY B O 1
ATOM 7726 N N . PRO B 1 326 ? -24.594 34.688 19.375 1 94.81 326 PRO B N 1
ATOM 7727 C CA . PRO B 1 326 ? -25.516 33.719 19.984 1 94.81 326 PRO B CA 1
ATOM 7728 C C . PRO B 1 326 ? -25.062 32.281 19.812 1 94.81 326 PRO B C 1
ATOM 7730 O O . PRO B 1 326 ? -24.484 31.922 18.781 1 94.81 326 PRO B O 1
ATOM 7733 N N . VAL B 1 327 ? -25.328 31.484 20.812 1 96.44 327 VAL B N 1
ATOM 7734 C CA . VAL B 1 327 ? -25.078 30.062 20.734 1 96.44 327 VAL B CA 1
ATOM 7735 C C . VAL B 1 327 ? -26.219 29.359 20 1 96.44 327 VAL B C 1
ATOM 7737 O O . VAL B 1 327 ? -27.375 29.453 20.406 1 96.44 327 VAL B O 1
ATOM 7740 N N . ILE B 1 328 ? -25.953 28.734 18.875 1 97 328 ILE B N 1
ATOM 7741 C CA . ILE B 1 328 ? -26.922 27.938 18.125 1 97 328 ILE B CA 1
ATOM 7742 C C . ILE B 1 328 ? -26.797 26.469 18.5 1 97 328 ILE B C 1
ATOM 7744 O O . ILE B 1 328 ? -25.688 25.922 18.562 1 97 328 ILE B O 1
ATOM 7748 N N . THR B 1 329 ? -27.875 25.828 18.797 1 97.44 329 THR B N 1
ATOM 7749 C CA . THR B 1 329 ? -27.859 24.422 19.172 1 97.44 329 THR B CA 1
ATOM 7750 C C . THR B 1 329 ? -28.5 23.562 18.094 1 97.44 329 THR B C 1
ATOM 7752 O O . THR B 1 329 ? -29.688 23.734 17.781 1 97.44 329 THR B O 1
ATOM 7755 N N . GLN B 1 330 ? -27.703 22.766 17.516 1 97.12 330 GLN B N 1
ATOM 7756 C CA . GLN B 1 330 ? -28.219 21.75 16.594 1 97.12 330 GLN B CA 1
ATOM 7757 C C . GLN B 1 330 ? -28.453 20.422 17.312 1 97.12 330 GLN B C 1
ATOM 7759 O O . GLN B 1 330 ? -27.484 19.75 17.688 1 97.12 330 GLN B O 1
ATOM 7764 N N . LEU B 1 331 ? -29.672 20.047 17.406 1 97.12 331 LEU B N 1
ATOM 7765 C CA . LEU B 1 331 ? -30.016 18.797 18.094 1 97.12 331 LEU B CA 1
ATOM 7766 C C . LEU B 1 331 ? -29.719 17.594 17.203 1 97.12 331 LEU B C 1
ATOM 7768 O O . LEU B 1 331 ? -29.938 17.641 16 1 97.12 331 LEU B O 1
ATOM 7772 N N . ALA B 1 332 ? -29.188 16.562 17.875 1 96.88 332 ALA B N 1
ATOM 7773 C CA . ALA B 1 332 ? -29.016 15.305 17.172 1 96.88 332 ALA B CA 1
ATOM 7774 C C . ALA B 1 332 ? -30.328 14.523 17.125 1 96.88 332 ALA B C 1
ATOM 7776 O O . ALA B 1 332 ? -30.5 13.523 17.828 1 96.88 332 ALA B O 1
ATOM 7777 N N . ASP B 1 333 ? -31.203 14.898 16.234 1 94.25 333 ASP B N 1
ATOM 7778 C CA . ASP B 1 333 ? -32.562 14.367 16.25 1 94.25 333 ASP B CA 1
ATOM 7779 C C . ASP B 1 333 ? -32.875 13.633 14.945 1 94.25 333 ASP B C 1
ATOM 7781 O O . ASP B 1 333 ? -34.062 13.352 14.656 1 94.25 333 ASP B O 1
ATOM 7785 N N . GLY B 1 334 ? -31.891 13.43 14.148 1 90.75 334 GLY B N 1
ATOM 7786 C CA . GLY B 1 334 ? -32.094 12.695 12.914 1 90.75 334 GLY B CA 1
ATOM 7787 C C . GLY B 1 334 ? -32.719 13.523 11.82 1 90.75 334 GLY B C 1
ATOM 7788 O O . GLY B 1 334 ? -33 13.023 10.727 1 90.75 334 GLY B O 1
ATOM 7789 N N . SER B 1 335 ? -32.938 14.812 11.992 1 92.75 335 SER B N 1
ATOM 7790 C CA . SER B 1 335 ? -33.562 15.695 11 1 92.75 335 SER B CA 1
ATOM 7791 C C . SER B 1 335 ? -32.656 15.867 9.789 1 92.75 335 SER B C 1
ATOM 7793 O O . SER B 1 335 ? -31.453 15.578 9.859 1 92.75 335 SER B O 1
ATOM 7795 N N . PRO B 1 336 ? -33.188 16.281 8.719 1 88.62 336 PRO B N 1
ATOM 7796 C CA . PRO B 1 336 ? -32.344 16.609 7.551 1 88.62 336 PRO B CA 1
ATOM 7797 C C . PRO B 1 336 ? -31.297 17.656 7.855 1 88.62 336 PRO B C 1
ATOM 7799 O O . PRO B 1 336 ? -30.172 17.594 7.34 1 88.62 336 PRO B O 1
ATOM 7802 N N . GLU B 1 337 ? -31.734 18.594 8.656 1 89 337 GLU B N 1
ATOM 7803 C CA . GLU B 1 337 ? -30.781 19.641 9.031 1 89 337 GLU B CA 1
ATOM 7804 C C . GLU B 1 337 ? -29.594 19.062 9.812 1 89 337 GLU B C 1
ATOM 7806 O O . GLU B 1 337 ? -28.453 19.438 9.586 1 89 337 GLU B O 1
ATOM 7811 N N . TRP B 1 338 ? -29.891 18.156 10.695 1 94.38 338 TRP B N 1
ATOM 7812 C CA . TRP B 1 338 ? -28.844 17.484 11.453 1 94.38 338 TRP B CA 1
ATOM 7813 C C . TRP B 1 338 ? -27.953 16.656 10.539 1 94.38 338 TRP B C 1
ATOM 7815 O O . TRP B 1 338 ? -26.734 16.672 10.664 1 94.38 338 TRP B O 1
ATOM 7825 N N . ASN B 1 339 ? -28.562 16.031 9.68 1 87.06 339 ASN B N 1
ATOM 7826 C CA . ASN B 1 339 ? -27.812 15.203 8.75 1 87.06 339 ASN B CA 1
ATOM 7827 C C . ASN B 1 339 ? -26.875 16.047 7.883 1 87.06 339 ASN B C 1
ATOM 7829 O O . ASN B 1 339 ? -25.75 15.641 7.594 1 87.06 339 ASN B O 1
ATOM 7833 N N . GLU B 1 340 ? -27.344 17.125 7.547 1 82.62 340 GLU B N 1
ATOM 7834 C CA . GLU B 1 340 ? -26.5 18.062 6.805 1 82.62 340 GLU B CA 1
ATOM 7835 C C . GLU B 1 340 ? -25.391 18.625 7.691 1 82.62 340 GLU B C 1
ATOM 7837 O O . GLU B 1 340 ? -24.25 18.812 7.238 1 82.62 340 GLU B O 1
ATOM 7842 N N . PHE B 1 341 ? -25.766 18.859 8.859 1 88.5 341 PHE B N 1
ATOM 7843 C CA . PHE B 1 341 ? -24.812 19.453 9.789 1 88.5 341 PHE B CA 1
ATOM 7844 C C . PHE B 1 341 ? -23.656 18.5 10.062 1 88.5 341 PHE B C 1
ATOM 7846 O O . PHE B 1 341 ? -22.516 18.938 10.234 1 88.5 341 PHE B O 1
ATOM 7853 N N . LYS B 1 342 ? -23.906 17.219 10.141 1 87.88 342 LYS B N 1
ATOM 7854 C CA . LYS B 1 342 ? -22.844 16.25 10.344 1 87.88 342 LYS B CA 1
ATOM 7855 C C . LYS B 1 342 ? -21.766 16.375 9.266 1 87.88 342 LYS B C 1
ATOM 7857 O O . LYS B 1 342 ? -20.578 16.25 9.555 1 87.88 342 LYS B O 1
ATOM 7862 N N . ILE B 1 343 ? -22.172 16.672 8.156 1 78.31 343 ILE B N 1
ATOM 7863 C CA . ILE B 1 343 ? -21.234 16.859 7.051 1 78.31 343 ILE B CA 1
ATOM 7864 C C . ILE B 1 343 ? -20.484 18.172 7.227 1 78.31 343 ILE B C 1
ATOM 7866 O O . ILE B 1 343 ? -19.266 18.219 7.027 1 78.31 343 ILE B O 1
ATOM 7870 N N . LYS B 1 344 ? -21.172 19.141 7.621 1 80.44 344 LYS B N 1
ATOM 7871 C CA . LYS B 1 344 ? -20.547 20.438 7.875 1 80.44 344 LYS B CA 1
ATOM 7872 C C . LYS B 1 344 ? -19.5 20.328 8.984 1 80.44 344 LYS B C 1
ATOM 7874 O O . LYS B 1 344 ? -18.453 20.984 8.922 1 80.44 344 LYS B O 1
ATOM 7879 N N . TYR B 1 345 ? -19.828 19.547 9.914 1 88.25 345 TYR B N 1
ATOM 7880 C CA . TYR B 1 345 ? -18.891 19.422 11.031 1 88.25 345 TYR B CA 1
ATOM 7881 C C . TYR B 1 345 ? -17.594 18.766 10.586 1 88.25 345 TYR B C 1
ATOM 7883 O O . TYR B 1 345 ? -16.516 19.078 11.117 1 88.25 345 TYR B O 1
ATOM 7891 N N . MET B 1 346 ? -17.688 17.859 9.664 1 80.06 346 MET B N 1
ATOM 7892 C CA . MET B 1 346 ? -16.484 17.25 9.109 1 80.06 346 MET B CA 1
ATOM 7893 C C . MET B 1 346 ? -15.586 18.312 8.477 1 80.06 346 MET B C 1
ATOM 7895 O O . MET B 1 346 ? -14.359 18.219 8.555 1 80.06 346 MET B O 1
ATOM 7899 N N . MET B 1 347 ? -16.203 19.297 8.008 1 77.5 347 MET B N 1
ATOM 7900 C CA . MET B 1 347 ? -15.445 20.406 7.43 1 77.5 347 MET B CA 1
ATOM 7901 C C . MET B 1 347 ? -14.742 21.203 8.516 1 77.5 347 MET B C 1
ATOM 7903 O O . MET B 1 347 ? -13.617 21.672 8.32 1 77.5 347 MET B O 1
ATOM 7907 N N . ILE B 1 348 ? -15.398 21.328 9.578 1 85.56 348 ILE B N 1
ATOM 7908 C CA . ILE B 1 348 ? -14.82 22.047 10.711 1 85.56 348 ILE B CA 1
ATOM 7909 C C . ILE B 1 348 ? -13.547 21.344 11.164 1 85.56 348 ILE B C 1
ATOM 7911 O O . ILE B 1 348 ? -12.492 21.969 11.312 1 85.56 348 ILE B O 1
ATOM 7915 N N . GLU B 1 349 ? -13.641 20.094 11.297 1 87.5 349 GLU B N 1
ATOM 7916 C CA . GLU B 1 349 ? -12.484 19.312 11.742 1 87.5 349 GLU B CA 1
ATOM 7917 C C . GLU B 1 349 ? -11.391 19.297 10.68 1 87.5 349 GLU B C 1
ATOM 7919 O O . GLU B 1 349 ? -10.203 19.281 11.008 1 87.5 349 GLU B O 1
ATOM 7924 N N . PHE B 1 350 ? -11.797 19.281 9.523 1 80.75 350 PHE B N 1
ATOM 7925 C CA . PHE B 1 350 ? -10.812 19.312 8.453 1 80.75 350 PHE B CA 1
ATOM 7926 C C . PHE B 1 350 ? -9.969 20.578 8.516 1 80.75 350 PHE B C 1
ATOM 7928 O O . PHE B 1 350 ? -8.75 20.531 8.32 1 80.75 350 PHE B O 1
ATOM 7935 N N . ASN B 1 351 ? -10.602 21.656 8.727 1 82.31 351 ASN B N 1
ATOM 7936 C CA . ASN B 1 351 ? -9.875 22.922 8.781 1 82.31 351 ASN B CA 1
ATOM 7937 C C . ASN B 1 351 ? -8.898 22.969 9.953 1 82.31 351 ASN B C 1
ATOM 7939 O O . ASN B 1 351 ? -7.832 23.562 9.859 1 82.31 351 ASN B O 1
ATOM 7943 N N . TYR B 1 352 ? -9.289 22.312 11 1 90.69 352 TYR B N 1
ATOM 7944 C CA . TYR B 1 352 ? -8.336 22.172 12.094 1 90.69 352 TYR B CA 1
ATOM 7945 C C . TYR B 1 352 ? -7.164 21.281 11.688 1 90.69 352 TYR B C 1
ATOM 7947 O O . TYR B 1 352 ? -6.012 21.578 12.008 1 90.69 352 TYR B O 1
ATOM 7955 N N . ASN B 1 353 ? -7.453 20.297 11.016 1 88.12 353 ASN B N 1
ATOM 7956 C CA . ASN B 1 353 ? -6.465 19.312 10.578 1 88.12 353 ASN B CA 1
ATOM 7957 C C . ASN B 1 353 ? -5.461 19.922 9.602 1 88.12 353 ASN B C 1
ATOM 7959 O O . ASN B 1 353 ? -4.25 19.844 9.82 1 88.12 353 ASN B O 1
ATOM 7963 N N . ILE B 1 354 ? -5.957 20.578 8.594 1 83.38 354 ILE B N 1
ATOM 7964 C CA . ILE B 1 354 ? -5.117 21.047 7.496 1 83.38 354 ILE B CA 1
ATOM 7965 C C . ILE B 1 354 ? -4.285 22.25 7.953 1 83.38 354 ILE B C 1
ATOM 7967 O O . ILE B 1 354 ? -3.303 22.609 7.305 1 83.38 354 ILE B O 1
ATOM 7971 N N . THR B 1 355 ? -4.66 22.844 9.07 1 88.25 355 THR B N 1
ATOM 7972 C CA . THR B 1 355 ? -3.918 24 9.531 1 88.25 355 THR B CA 1
ATOM 7973 C C . THR B 1 355 ? -3 23.641 10.695 1 88.25 355 THR B C 1
ATOM 7975 O O . THR B 1 355 ? -1.903 24.188 10.828 1 88.25 355 THR B O 1
ATOM 7978 N N . TRP B 1 356 ? -3.424 22.703 11.477 1 92.62 356 TRP B N 1
ATOM 7979 C CA . TRP B 1 356 ? -2.604 22.438 12.656 1 92.62 356 TRP B CA 1
ATOM 7980 C C . TRP B 1 356 ? -2.379 20.938 12.828 1 92.62 356 TRP B C 1
ATOM 7982 O O . TRP B 1 356 ? -1.236 20.469 12.914 1 92.62 356 TRP B O 1
ATOM 7992 N N . ALA B 1 357 ? -3.436 20.156 12.875 1 92.38 357 ALA B N 1
ATOM 7993 C CA . ALA B 1 357 ? -3.238 18.75 13.219 1 92.38 357 ALA B CA 1
ATOM 7994 C C . ALA B 1 357 ? -2.203 18.094 12.312 1 92.38 357 ALA B C 1
ATOM 7996 O O . ALA B 1 357 ? -1.153 17.641 12.773 1 92.38 357 ALA B O 1
ATOM 7997 N N . HIS B 1 358 ? -2.445 18.172 11.047 1 91.12 358 HIS B N 1
ATOM 7998 C CA . HIS B 1 358 ? -1.524 17.562 10.094 1 91.12 358 HIS B CA 1
ATOM 7999 C C . HIS B 1 358 ? -0.304 18.453 9.859 1 91.12 358 HIS B C 1
ATOM 8001 O O . HIS B 1 358 ? 0.831 18.016 10.07 1 91.12 358 HIS B O 1
ATOM 8007 N N . VAL B 1 359 ? -0.539 19.672 9.578 1 90.44 359 VAL B N 1
ATOM 8008 C CA . VAL B 1 359 ? 0.542 20.609 9.305 1 90.44 359 VAL B CA 1
ATOM 8009 C C . VAL B 1 359 ? 1.382 20.797 10.57 1 90.44 359 VAL B C 1
ATOM 8011 O O . VAL B 1 359 ? 2.607 20.922 10.492 1 90.44 359 VAL B O 1
ATOM 8014 N N . GLY B 1 360 ? 0.706 20.797 11.633 1 93.12 360 GLY B N 1
ATOM 8015 C CA . GLY B 1 360 ? 1.388 20.969 12.906 1 93.12 360 GLY B CA 1
ATOM 8016 C C . GLY B 1 360 ? 2.441 19.922 13.172 1 93.12 360 GLY B C 1
ATOM 8017 O O . GLY B 1 360 ? 3.541 20.234 13.633 1 93.12 360 GLY B O 1
ATOM 8018 N N . VAL B 1 361 ? 2.137 18.703 12.883 1 95.19 361 VAL B N 1
ATOM 8019 C CA . VAL B 1 361 ? 3.086 17.625 13.133 1 95.19 361 VAL B CA 1
ATOM 8020 C C . VAL B 1 361 ? 4.328 17.812 12.266 1 95.19 361 VAL B C 1
ATOM 8022 O O . VAL B 1 361 ? 5.453 17.594 12.719 1 95.19 361 VAL B O 1
ATOM 8025 N N . HIS B 1 362 ? 4.16 18.25 11.062 1 94.94 362 HIS B N 1
ATOM 8026 C CA . HIS B 1 362 ? 5.285 18.531 10.18 1 94.94 362 HIS B CA 1
ATOM 8027 C C . HIS B 1 362 ? 6.199 19.594 10.789 1 94.94 362 HIS B C 1
ATOM 8029 O O . HIS B 1 362 ? 7.414 19.391 10.875 1 94.94 362 HIS B O 1
ATOM 8035 N N . PHE B 1 363 ? 5.598 20.609 11.258 1 95.62 363 PHE B N 1
ATOM 8036 C CA . PHE B 1 363 ? 6.375 21.734 11.75 1 95.62 363 PHE B CA 1
ATOM 8037 C C . PHE B 1 363 ? 6.973 21.438 13.117 1 95.62 363 PHE B C 1
ATOM 8039 O O . PHE B 1 363 ? 8.07 21.891 13.445 1 95.62 363 PHE B O 1
ATOM 8046 N N . ILE B 1 364 ? 6.277 20.641 13.875 1 97.12 364 ILE B N 1
ATOM 8047 C CA . ILE B 1 364 ? 6.828 20.203 15.164 1 97.12 364 ILE B CA 1
ATOM 8048 C C . ILE B 1 364 ? 8.117 19.422 14.93 1 97.12 364 ILE B C 1
ATOM 8050 O O . ILE B 1 364 ? 9.156 19.719 15.523 1 97.12 364 ILE B O 1
ATOM 8054 N N . VAL B 1 365 ? 8.062 18.453 14.055 1 97.75 365 VAL B N 1
ATOM 8055 C CA . VAL B 1 365 ? 9.242 17.641 13.781 1 97.75 365 VAL B CA 1
ATOM 8056 C C . VAL B 1 365 ? 10.336 18.5 13.156 1 97.75 365 VAL B C 1
ATOM 8058 O O . VAL B 1 365 ? 11.516 18.359 13.484 1 97.75 365 VAL B O 1
ATOM 8061 N N . GLU B 1 366 ? 9.945 19.438 12.375 1 96.62 366 GLU B N 1
ATOM 8062 C CA . GLU B 1 366 ? 10.906 20.328 11.75 1 96.62 366 GLU B CA 1
ATOM 8063 C C . GLU B 1 366 ? 11.641 21.188 12.789 1 96.62 366 GLU B C 1
ATOM 8065 O O . GLU B 1 366 ? 12.852 21.391 12.695 1 96.62 366 GLU B O 1
ATOM 8070 N N . MET B 1 367 ? 10.898 21.688 13.734 1 96.81 367 MET B N 1
ATOM 8071 C CA . MET B 1 367 ? 11.484 22.516 14.789 1 96.81 367 MET B CA 1
ATOM 8072 C C . MET B 1 367 ? 12.609 21.766 15.5 1 96.81 367 MET B C 1
ATOM 8074 O O . MET B 1 367 ? 13.711 22.281 15.656 1 96.81 367 MET B O 1
ATOM 8078 N N . TYR B 1 368 ? 12.375 20.547 15.836 1 97.94 368 TYR B N 1
ATOM 8079 C CA . TYR B 1 368 ? 13.383 19.75 16.531 1 97.94 368 TYR B CA 1
ATOM 8080 C C . TYR B 1 368 ? 14.5 19.344 15.578 1 97.94 368 TYR B C 1
ATOM 8082 O O . TYR B 1 368 ? 15.672 19.375 15.938 1 97.94 368 TYR B O 1
ATOM 8090 N N . ASN B 1 369 ? 14.062 18.953 14.43 1 96.06 369 ASN B N 1
ATOM 8091 C CA . ASN B 1 369 ? 15.031 18.562 13.406 1 96.06 369 ASN B CA 1
ATOM 8092 C C . ASN B 1 369 ? 16.078 19.656 13.203 1 96.06 369 ASN B C 1
ATOM 8094 O O . ASN B 1 369 ? 17.266 19.344 13.078 1 96.06 369 ASN B O 1
ATOM 8098 N N . MET B 1 370 ? 15.727 20.844 13.125 1 95.06 370 MET B N 1
ATOM 8099 C CA . MET B 1 370 ? 16.641 21.969 12.891 1 95.06 370 MET B CA 1
ATOM 8100 C C . MET B 1 370 ? 17.656 22.094 14.023 1 95.06 370 MET B C 1
ATOM 8102 O O . MET B 1 370 ? 18.844 22.234 13.781 1 95.06 370 MET B O 1
ATOM 8106 N N . ALA B 1 371 ? 17.203 22 15.195 1 96.44 371 ALA B N 1
ATOM 8107 C CA . ALA B 1 371 ? 18.078 22.125 16.359 1 96.44 371 ALA B CA 1
ATOM 8108 C C . ALA B 1 371 ? 19.109 21 16.391 1 96.44 371 ALA B C 1
ATOM 8110 O O . ALA B 1 371 ? 20.281 21.234 16.656 1 96.44 371 ALA B O 1
ATOM 8111 N N . PHE B 1 372 ? 18.703 19.797 16.078 1 97.25 372 PHE B N 1
ATOM 8112 C CA . PHE B 1 372 ? 19.609 18.656 16.125 1 97.25 372 PHE B CA 1
ATOM 8113 C C . PHE B 1 372 ? 20.594 18.703 14.953 1 97.25 372 PHE B C 1
ATOM 8115 O O . PHE B 1 372 ? 21.781 18.469 15.133 1 97.25 372 PHE B O 1
ATOM 8122 N N . TYR B 1 373 ? 20.125 19.016 13.758 1 94.56 373 TYR B N 1
ATOM 8123 C CA . TYR B 1 373 ? 21 19.109 12.594 1 94.56 373 TYR B CA 1
ATOM 8124 C C . TYR B 1 373 ? 22.062 20.172 12.797 1 94.56 373 TYR B C 1
ATOM 8126 O O . TYR B 1 373 ? 23.219 19.984 12.406 1 94.56 373 TYR B O 1
ATOM 8134 N N . ARG B 1 374 ? 21.766 21.25 13.445 1 94.69 374 ARG B N 1
ATOM 8135 C CA . ARG B 1 374 ? 22.672 22.391 13.617 1 94.69 374 ARG B CA 1
ATOM 8136 C C . ARG B 1 374 ? 23.766 22.062 14.633 1 94.69 374 ARG B C 1
ATOM 8138 O O . ARG B 1 374 ? 24.875 22.594 14.562 1 94.69 374 ARG B O 1
ATOM 8145 N N . ASN B 1 375 ? 23.5 21.109 15.562 1 95.19 375 ASN B N 1
ATOM 8146 C CA . ASN B 1 375 ? 24.359 21.094 16.734 1 95.19 375 ASN B CA 1
ATOM 8147 C C . ASN B 1 375 ? 25 19.719 16.953 1 95.19 375 ASN B C 1
ATOM 8149 O O . ASN B 1 375 ? 25.953 19.594 17.703 1 95.19 375 ASN B O 1
ATOM 8153 N N . ILE B 1 376 ? 24.484 18.641 16.266 1 96.62 376 ILE B N 1
ATOM 8154 C CA . ILE B 1 376 ? 25.016 17.312 16.5 1 96.62 376 ILE B CA 1
ATOM 8155 C C . ILE B 1 376 ? 26.062 16.984 15.438 1 96.62 376 ILE B C 1
ATOM 8157 O O . ILE B 1 376 ? 25.797 17.078 14.234 1 96.62 376 ILE B O 1
ATOM 8161 N N . ILE B 1 377 ? 27.203 16.609 15.938 1 93.75 377 ILE B N 1
ATOM 8162 C CA . ILE B 1 377 ? 28.312 16.297 15.039 1 93.75 377 ILE B CA 1
ATOM 8163 C C . ILE B 1 377 ? 28.766 14.859 15.258 1 93.75 377 ILE B C 1
ATOM 8165 O O . ILE B 1 377 ? 28.766 14.055 14.32 1 93.75 377 ILE B O 1
ATOM 8169 N N . ARG B 1 378 ? 29.156 14.5 16.5 1 95.31 378 ARG B N 1
ATOM 8170 C CA . ARG B 1 378 ? 29.75 13.203 16.797 1 95.31 378 ARG B CA 1
ATOM 8171 C C . ARG B 1 378 ? 28.797 12.352 17.641 1 95.31 378 ARG B C 1
ATOM 8173 O O . ARG B 1 378 ? 28.953 11.125 17.703 1 95.31 378 ARG B O 1
ATOM 8180 N N . ASN B 1 379 ? 27.859 12.93 18.281 1 97.62 379 ASN B N 1
ATOM 8181 C CA . ASN B 1 379 ? 26.984 12.234 19.203 1 97.62 379 ASN B CA 1
ATOM 8182 C C . ASN B 1 379 ? 26.172 11.141 18.5 1 97.62 379 ASN B C 1
ATOM 8184 O O . ASN B 1 379 ? 25.547 11.391 17.469 1 97.62 379 ASN B O 1
ATOM 8188 N N . PRO B 1 380 ? 26.109 9.945 19.062 1 98 380 PRO B N 1
ATOM 8189 C CA . PRO B 1 380 ? 25.422 8.836 18.391 1 98 380 PRO B CA 1
ATOM 8190 C C . PRO B 1 380 ? 23.906 9.016 18.344 1 98 380 PRO B C 1
ATOM 8192 O O . PRO B 1 380 ? 23.219 8.273 17.641 1 98 380 PRO B O 1
ATOM 8195 N N . ILE B 1 381 ? 23.453 10.055 19 1 98.19 381 ILE B N 1
ATOM 8196 C CA . ILE B 1 381 ? 22.016 10.305 19 1 98.19 381 ILE B CA 1
ATOM 8197 C C . ILE B 1 381 ? 21.516 10.5 17.562 1 98.19 381 ILE B C 1
ATOM 8199 O O . ILE B 1 381 ? 20.344 10.297 17.281 1 98.19 381 ILE B O 1
ATOM 8203 N N . LYS B 1 382 ? 22.359 10.898 16.672 1 96.69 382 LYS B N 1
ATOM 8204 C CA . LYS B 1 382 ? 22 11.109 15.281 1 96.69 382 LYS B CA 1
ATOM 8205 C C . LYS B 1 382 ? 21.578 9.805 14.617 1 96.69 382 LYS B C 1
ATOM 8207 O O . LYS B 1 382 ? 20.703 9.789 13.742 1 96.69 382 LYS B O 1
ATOM 8212 N N . LYS B 1 383 ? 22.078 8.656 15.031 1 95.88 383 LYS B N 1
ATOM 8213 C CA . LYS B 1 383 ? 21.688 7.359 14.492 1 95.88 383 LYS B CA 1
ATOM 8214 C C . LYS B 1 383 ? 20.25 7.02 14.859 1 95.88 383 LYS B C 1
ATOM 8216 O O . LYS B 1 383 ? 19.562 6.316 14.109 1 95.88 383 LYS B O 1
ATOM 8221 N N . LEU B 1 384 ? 19.859 7.543 15.945 1 97.69 384 LEU B N 1
ATOM 8222 C CA . LEU B 1 384 ? 18.5 7.301 16.422 1 97.69 384 LEU B CA 1
ATOM 8223 C C . LEU B 1 384 ? 17.5 8.219 15.719 1 97.69 384 LEU B C 1
ATOM 8225 O O . LEU B 1 384 ? 16.469 7.766 15.242 1 97.69 384 LEU B O 1
ATOM 8229 N N . LEU B 1 385 ? 17.859 9.484 15.594 1 97.75 385 LEU B N 1
ATOM 8230 C CA . LEU B 1 385 ? 16.859 10.5 15.266 1 97.75 385 LEU B CA 1
ATOM 8231 C C . LEU B 1 385 ? 16.828 10.773 13.766 1 97.75 385 LEU B C 1
ATOM 8233 O O . LEU B 1 385 ? 15.781 11.086 13.211 1 97.75 385 LEU B O 1
ATOM 8237 N N . TYR B 1 386 ? 17.891 10.688 13.117 1 94.12 386 TYR B N 1
ATOM 8238 C CA . TYR B 1 386 ? 18 11.211 11.758 1 94.12 386 TYR B CA 1
ATOM 8239 C C . TYR B 1 386 ? 17.109 10.414 10.805 1 94.12 386 TYR B C 1
ATOM 8241 O O . TYR B 1 386 ? 16.531 10.984 9.867 1 94.12 386 TYR B O 1
ATOM 8249 N N . PRO B 1 387 ? 16.938 9.102 10.992 1 91.5 387 PRO B N 1
ATOM 8250 C CA . PRO B 1 387 ? 15.977 8.406 10.133 1 91.5 387 PRO B CA 1
ATOM 8251 C C . PRO B 1 387 ? 14.57 8.992 10.211 1 91.5 387 PRO B C 1
ATOM 8253 O O . PRO B 1 387 ? 13.812 8.922 9.25 1 91.5 387 PRO B O 1
ATOM 8256 N N . HIS B 1 388 ? 14.25 9.594 11.305 1 94.75 388 HIS B N 1
ATOM 8257 C CA . HIS B 1 388 ? 12.922 10.141 11.531 1 94.75 388 HIS B CA 1
ATOM 8258 C C . HIS B 1 388 ? 12.836 11.602 11.086 1 94.75 388 HIS B C 1
ATOM 8260 O O . HIS B 1 388 ? 11.773 12.211 11.148 1 94.75 388 HIS B O 1
ATOM 8266 N N . PHE B 1 389 ? 13.992 12.148 10.641 1 94.75 389 PHE B N 1
ATOM 8267 C CA . PHE B 1 389 ? 14.086 13.508 10.133 1 94.75 389 PHE B CA 1
ATOM 8268 C C . PHE B 1 389 ? 14.141 13.516 8.609 1 94.75 389 PHE B C 1
ATOM 8270 O O . PHE B 1 389 ? 14.062 14.578 7.984 1 94.75 389 PHE B O 1
ATOM 8277 N N . ASP B 1 390 ? 14.188 12.367 8.055 1 89.88 390 ASP B N 1
ATOM 8278 C CA . ASP B 1 390 ? 14.492 12.234 6.637 1 89.88 390 ASP B CA 1
ATOM 8279 C C . ASP B 1 390 ? 13.453 12.961 5.781 1 89.88 390 ASP B C 1
ATOM 8281 O O . ASP B 1 390 ? 12.266 12.633 5.816 1 89.88 390 ASP B O 1
ATOM 8285 N N . GLY B 1 391 ? 13.93 13.969 5.109 1 87.56 391 GLY B N 1
ATOM 8286 C CA . GLY B 1 391 ? 13.148 14.656 4.09 1 87.56 391 GLY B CA 1
ATOM 8287 C C . GLY B 1 391 ? 12.117 15.602 4.668 1 87.56 391 GLY B C 1
ATOM 8288 O O . GLY B 1 391 ? 11.336 16.203 3.926 1 87.56 391 GLY B O 1
ATOM 8289 N N . VAL B 1 392 ? 12.086 15.852 5.969 1 91.69 392 VAL B N 1
ATOM 8290 C CA . VAL B 1 392 ? 11.039 16.641 6.605 1 91.69 392 VAL B CA 1
ATOM 8291 C C . VAL B 1 392 ? 11.133 18.094 6.16 1 91.69 392 VAL B C 1
ATOM 8293 O O . VAL B 1 392 ? 10.156 18.672 5.684 1 91.69 392 VAL B O 1
ATOM 8296 N N . ILE B 1 393 ? 12.328 18.625 6.254 1 87.25 393 ILE B N 1
ATOM 8297 C CA . ILE B 1 393 ? 12.539 20.031 5.906 1 87.25 393 ILE B CA 1
ATOM 8298 C C . ILE B 1 393 ? 12.234 20.25 4.426 1 87.25 393 ILE B C 1
ATOM 8300 O O . ILE B 1 393 ? 11.539 21.188 4.059 1 87.25 393 ILE B O 1
ATOM 8304 N N . PHE B 1 394 ? 12.648 19.375 3.643 1 81.12 394 PHE B N 1
ATOM 8305 C CA . PHE B 1 394 ? 12.438 19.469 2.203 1 81.12 394 PHE B CA 1
ATOM 8306 C C . PHE B 1 394 ? 10.945 19.422 1.875 1 81.12 394 PHE B C 1
ATOM 8308 O O . PHE B 1 394 ? 10.445 20.219 1.094 1 81.12 394 PHE B O 1
ATOM 8315 N N . ASN B 1 395 ? 10.305 18.469 2.404 1 81.94 395 ASN B N 1
ATOM 8316 C CA . ASN B 1 395 ? 8.875 18.297 2.154 1 81.94 395 ASN B CA 1
ATOM 8317 C C . ASN B 1 395 ? 8.086 19.516 2.627 1 81.94 395 ASN B C 1
ATOM 8319 O O . ASN B 1 395 ? 7.168 19.969 1.938 1 81.94 395 ASN B O 1
ATOM 8323 N N . ASN B 1 396 ? 8.391 19.984 3.859 1 86.12 396 ASN B N 1
ATOM 8324 C CA . ASN B 1 396 ? 7.742 21.188 4.375 1 86.12 396 ASN B CA 1
ATOM 8325 C C . ASN B 1 396 ? 7.969 22.391 3.457 1 86.12 396 ASN B C 1
ATOM 8327 O O . ASN B 1 396 ? 7.047 23.172 3.211 1 86.12 396 ASN B O 1
ATOM 8331 N N . TRP B 1 397 ? 9.18 22.453 3.004 1 77.62 397 TRP B N 1
ATOM 8332 C CA . TRP B 1 397 ? 9.562 23.516 2.092 1 77.62 397 TRP B CA 1
ATOM 8333 C C . TRP B 1 397 ? 8.797 23.406 0.775 1 77.62 397 TRP B C 1
ATOM 8335 O O . TRP B 1 397 ? 8.359 24.422 0.219 1 77.62 397 TRP B O 1
ATOM 8345 N N . LEU B 1 398 ? 8.555 22.234 0.375 1 70.38 398 LEU B N 1
ATOM 8346 C CA . LEU B 1 398 ? 7.984 22 -0.948 1 70.38 398 LEU B CA 1
ATOM 8347 C C . LEU B 1 398 ? 6.469 22.156 -0.926 1 70.38 398 LEU B C 1
ATOM 8349 O O . LEU B 1 398 ? 5.887 22.734 -1.852 1 70.38 398 LEU B O 1
ATOM 8353 N N . VAL B 1 399 ? 5.824 21.578 0.11 1 69.56 399 VAL B N 1
ATOM 8354 C CA . VAL B 1 399 ? 4.383 21.422 -0.069 1 69.56 399 VAL B CA 1
ATOM 8355 C C . VAL B 1 399 ? 3.652 21.891 1.184 1 69.56 399 VAL B C 1
ATOM 8357 O O . VAL B 1 399 ? 2.521 22.391 1.103 1 69.56 399 VAL B O 1
ATOM 8360 N N . VAL B 1 400 ? 4.215 21.859 2.33 1 76.5 400 VAL B N 1
ATOM 8361 C CA . VAL B 1 400 ? 3.463 21.953 3.576 1 76.5 400 VAL B CA 1
ATOM 8362 C C . VAL B 1 400 ? 3.389 23.406 4.027 1 76.5 400 VAL B C 1
ATOM 8364 O O . VAL B 1 400 ? 2.393 23.828 4.617 1 76.5 400 VAL B O 1
ATOM 8367 N N . ARG B 1 401 ? 4.336 24.125 3.701 1 76.31 401 ARG B N 1
ATOM 8368 C CA . ARG B 1 401 ? 4.43 25.5 4.203 1 76.31 401 ARG B CA 1
ATOM 8369 C C . ARG B 1 401 ? 3.268 26.344 3.691 1 76.31 401 ARG B C 1
ATOM 8371 O O . ARG B 1 401 ? 2.787 26.141 2.574 1 76.31 401 ARG B O 1
ATOM 8378 N N . PRO B 1 402 ? 2.807 27.219 4.598 1 74.19 402 PRO B N 1
ATOM 8379 C CA . PRO B 1 402 ? 1.802 28.172 4.125 1 74.19 402 PRO B CA 1
ATOM 8380 C C . PRO B 1 402 ? 2.289 29 2.939 1 74.19 402 PRO B C 1
ATOM 8382 O O . PRO B 1 402 ? 3.389 29.562 2.98 1 74.19 402 PRO B O 1
ATOM 8385 N N . MET B 1 403 ? 1.481 28.828 1.929 1 66.5 403 MET B N 1
ATOM 8386 C CA . MET B 1 403 ? 1.688 29.625 0.724 1 66.5 403 MET B CA 1
ATOM 8387 C C . MET B 1 403 ? 0.375 30.234 0.243 1 66.5 403 MET B C 1
ATOM 8389 O O . MET B 1 403 ? -0.678 29.609 0.333 1 66.5 403 MET B O 1
ATOM 8393 N N . TYR B 1 404 ? 0.397 31.297 -0.081 1 57.97 404 TYR B N 1
ATOM 8394 C CA . TYR B 1 404 ? -0.822 31.969 -0.518 1 57.97 404 TYR B CA 1
ATOM 8395 C C . TYR B 1 404 ? -1.564 31.125 -1.554 1 57.97 404 TYR B C 1
ATOM 8397 O O . TYR B 1 404 ? -2.791 31.016 -1.501 1 57.97 404 TYR B O 1
ATOM 8405 N N . ASN B 1 405 ? -0.869 30.531 -2.412 1 52.84 405 ASN B N 1
ATOM 8406 C CA . ASN B 1 405 ? -1.487 29.688 -3.422 1 52.84 405 ASN B CA 1
ATOM 8407 C C . ASN B 1 405 ? -1.106 28.219 -3.23 1 52.84 405 ASN B C 1
ATOM 8409 O O . ASN B 1 405 ? -1.051 27.453 -4.195 1 52.84 405 ASN B O 1
ATOM 8413 N N . GLY B 1 406 ? -0.713 28.094 -2.037 1 58.97 406 GLY B N 1
ATOM 8414 C CA . GLY B 1 406 ? -0.378 26.703 -1.753 1 58.97 406 GLY B CA 1
ATOM 8415 C C . GLY B 1 406 ? -1.598 25.812 -1.595 1 58.97 406 GLY B C 1
ATOM 8416 O O . GLY B 1 406 ? -2.678 26.297 -1.243 1 58.97 406 GLY B O 1
ATOM 8417 N N . VAL B 1 407 ? -1.372 24.609 -1.848 1 61.44 407 VAL B N 1
ATOM 8418 C CA . VAL B 1 407 ? -2.455 23.641 -1.814 1 61.44 407 VAL B CA 1
ATOM 8419 C C . VAL B 1 407 ? -3.121 23.656 -0.44 1 61.44 407 VAL B C 1
ATOM 8421 O O . VAL B 1 407 ? -4.348 23.594 -0.338 1 61.44 407 VAL B O 1
ATOM 8424 N N . VAL B 1 408 ? -2.371 23.859 0.583 1 70.75 408 VAL B N 1
ATOM 8425 C CA . VAL B 1 408 ? -2.887 23.844 1.948 1 70.75 408 VAL B CA 1
ATOM 8426 C C . VAL B 1 408 ? -3.721 25.094 2.207 1 70.75 408 VAL B C 1
ATOM 8428 O O . VAL B 1 408 ? -4.816 25 2.766 1 70.75 408 VAL B O 1
ATOM 8431 N N . THR B 1 409 ? -3.244 26.172 1.721 1 69.75 409 THR B N 1
ATOM 8432 C CA . THR B 1 409 ? -3.926 27.438 1.934 1 69.75 409 THR B CA 1
ATOM 8433 C C . THR B 1 409 ? -5.211 27.516 1.112 1 69.75 409 THR B C 1
ATOM 8435 O O . THR B 1 409 ? -6.234 28 1.59 1 69.75 409 THR B O 1
ATOM 8438 N N . LEU B 1 410 ? -5.141 26.938 -0.015 1 64.38 410 LEU B N 1
ATOM 8439 C CA . LEU B 1 410 ? -6.297 26.969 -0.901 1 64.38 410 LEU B CA 1
ATOM 8440 C C . LEU B 1 410 ? -7.406 26.062 -0.392 1 64.38 410 LEU B C 1
ATOM 8442 O O . LEU B 1 410 ? -8.586 26.328 -0.603 1 64.38 410 LEU B O 1
ATOM 8446 N N . ALA B 1 411 ? -6.996 25.094 0.265 1 68.88 411 ALA B N 1
ATOM 8447 C CA . ALA B 1 411 ? -7.961 24.109 0.748 1 68.88 411 ALA B CA 1
ATOM 8448 C C . ALA B 1 411 ? -8.547 24.531 2.094 1 68.88 411 ALA B C 1
ATOM 8450 O O . ALA B 1 411 ? -9.617 24.062 2.486 1 68.88 411 ALA B O 1
ATOM 8451 N N . ALA B 1 412 ? -7.926 25.516 2.781 1 76.31 412 ALA B N 1
ATOM 8452 C CA . ALA B 1 412 ? -8.312 25.875 4.145 1 76.31 412 ALA B CA 1
ATOM 8453 C C . ALA B 1 412 ? -9.352 26.984 4.148 1 76.31 412 ALA B C 1
ATOM 8455 O O . ALA B 1 412 ? -9.414 27.781 3.209 1 76.31 412 ALA B O 1
ATOM 8456 N N . ALA B 1 413 ? -10.141 26.984 5.199 1 78.38 413 ALA B N 1
ATOM 8457 C CA . ALA B 1 413 ? -11.055 28.109 5.441 1 78.38 413 ALA B CA 1
ATOM 8458 C C . ALA B 1 413 ? -10.305 29.312 5.992 1 78.38 413 ALA B C 1
ATOM 8460 O O . ALA B 1 413 ? -10.797 30.438 5.922 1 78.38 413 ALA B O 1
ATOM 8461 N N . LEU B 1 414 ? -9.188 29.094 6.566 1 84.31 414 LEU B N 1
ATOM 8462 C CA . LEU B 1 414 ? -8.344 30.172 7.066 1 84.31 414 LEU B CA 1
ATOM 8463 C C . LEU B 1 414 ? -7.559 30.812 5.93 1 84.31 414 LEU B C 1
ATOM 8465 O O . LEU B 1 414 ? -7.109 30.125 5.012 1 84.31 414 LEU B O 1
ATOM 8469 N N . THR B 1 415 ? -7.406 32.094 6.074 1 76.56 415 THR B N 1
ATOM 8470 C CA . THR B 1 415 ? -6.488 32.781 5.172 1 76.56 415 THR B CA 1
ATOM 8471 C C . THR B 1 415 ? -5.043 32.438 5.488 1 76.56 415 THR B C 1
ATOM 8473 O O . THR B 1 415 ? -4.773 31.734 6.477 1 76.56 415 THR B O 1
ATOM 8476 N N . TYR B 1 416 ? -4.195 32.875 4.609 1 79.12 416 TYR B N 1
ATOM 8477 C CA . TYR B 1 416 ? -2.775 32.719 4.902 1 79.12 416 TYR B CA 1
ATOM 8478 C C . TYR B 1 416 ? -2.443 33.25 6.289 1 79.12 416 TYR B C 1
ATOM 8480 O O . TYR B 1 416 ? -1.789 32.562 7.086 1 79.12 416 TYR B O 1
ATOM 8488 N N . GLU B 1 417 ? -2.891 34.438 6.523 1 81.31 417 GLU B N 1
ATOM 8489 C CA . GLU B 1 417 ? -2.646 35.062 7.824 1 81.31 417 GLU B CA 1
ATOM 8490 C C . GLU B 1 417 ? -3.301 34.25 8.945 1 81.31 417 GLU B C 1
ATOM 8492 O O . GLU B 1 417 ? -2.711 34.094 10.016 1 81.31 417 GLU B O 1
ATOM 8497 N N . GLY B 1 418 ? -4.52 33.844 8.742 1 87.69 418 GLY B N 1
ATOM 8498 C CA . GLY B 1 418 ? -5.199 33.031 9.727 1 87.69 418 GLY B CA 1
ATOM 8499 C C . GLY B 1 418 ? -4.445 31.75 10.07 1 87.69 418 GLY B C 1
ATOM 8500 O O . GLY B 1 418 ? -4.391 31.344 11.234 1 87.69 418 GLY B O 1
ATOM 8501 N N . GLN B 1 419 ? -3.871 31.125 9.07 1 88.62 419 GLN B N 1
ATOM 8502 C CA . GLN B 1 419 ? -3.07 29.922 9.281 1 88.62 419 GLN B CA 1
ATOM 8503 C C . GLN B 1 419 ? -1.844 30.219 10.141 1 88.62 419 GLN B C 1
ATOM 8505 O O . GLN B 1 419 ? -1.55 29.5 11.094 1 88.62 419 GLN B O 1
ATOM 8510 N N . VAL B 1 420 ? -1.167 31.312 9.82 1 88.56 420 VAL B N 1
ATOM 8511 C CA . VAL B 1 420 ? 0.043 31.688 10.547 1 88.56 420 VAL B CA 1
ATOM 8512 C C . VAL B 1 420 ? -0.309 32.031 11.992 1 88.56 420 VAL B C 1
ATOM 8514 O O . VAL B 1 420 ? 0.428 31.703 12.914 1 88.56 420 VAL B O 1
ATOM 8517 N N . GLN B 1 421 ? -1.428 32.719 12.141 1 91.06 421 GLN B N 1
ATOM 8518 C CA . GLN B 1 421 ? -1.897 33.062 13.484 1 91.06 421 GLN B CA 1
ATOM 8519 C C . GLN B 1 421 ? -2.115 31.797 14.32 1 91.06 421 GLN B C 1
ATOM 8521 O O . GLN B 1 421 ? -1.661 31.719 15.461 1 91.06 421 GLN B O 1
ATOM 8526 N N . MET B 1 422 ? -2.748 30.875 13.766 1 93.94 422 MET B N 1
ATOM 8527 C CA . MET B 1 422 ? -3.035 29.641 14.492 1 93.94 422 MET B CA 1
ATOM 8528 C C . MET B 1 422 ? -1.748 28.891 14.82 1 93.94 422 MET B C 1
ATOM 8530 O O . MET B 1 422 ? -1.561 28.438 15.953 1 93.94 422 MET B O 1
ATOM 8534 N N . LEU B 1 423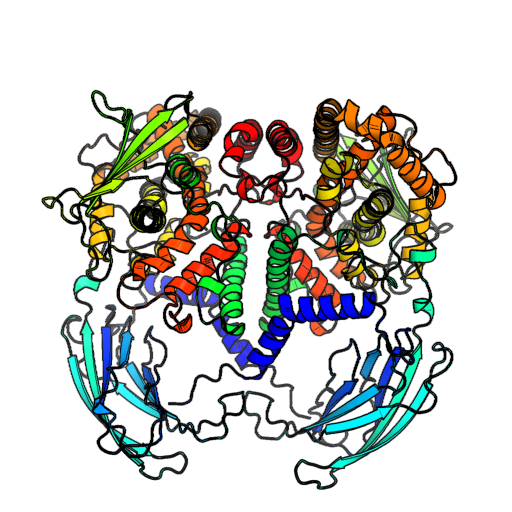 ? -0.891 28.75 13.883 1 94.5 423 LEU B N 1
ATOM 8535 C CA . LEU B 1 423 ? 0.386 28.078 14.109 1 94.5 423 LEU B CA 1
ATOM 8536 C C . LEU B 1 423 ? 1.175 28.781 15.219 1 94.5 423 LEU B C 1
ATOM 8538 O O . LEU B 1 423 ? 1.708 28.109 16.109 1 94.5 423 LEU B O 1
ATOM 8542 N N . THR B 1 424 ? 1.227 30.094 15.109 1 94.19 424 THR B N 1
ATOM 8543 C CA . THR B 1 424 ? 1.954 30.875 16.109 1 94.19 424 THR B CA 1
ATOM 8544 C C . THR B 1 424 ? 1.38 30.641 17.5 1 94.19 424 THR B C 1
ATOM 8546 O O . THR B 1 424 ? 2.125 30.406 18.453 1 94.19 424 THR B O 1
ATOM 8549 N N . GLU B 1 425 ? 0.108 30.703 17.531 1 95.5 425 GLU B N 1
ATOM 8550 C CA . GLU B 1 425 ? -0.548 30.484 18.812 1 95.5 425 GLU B CA 1
ATOM 8551 C C . GLU B 1 425 ? -0.25 29.094 19.359 1 95.5 425 GLU B C 1
ATOM 8553 O O . GLU B 1 425 ? 0.046 28.938 20.547 1 95.5 425 GLU B O 1
ATOM 8558 N N . LYS B 1 426 ? -0.344 28.109 18.578 1 96 426 LYS B N 1
ATOM 8559 C CA . LYS B 1 426 ? -0.132 26.734 19.016 1 96 426 LYS B CA 1
ATOM 8560 C C . LYS B 1 426 ? 1.312 26.5 19.438 1 96 426 LYS B C 1
ATOM 8562 O O . LYS B 1 426 ? 1.568 25.812 20.438 1 96 426 LYS B O 1
ATOM 8567 N N . PHE B 1 427 ? 2.273 27.094 18.781 1 97.12 427 PHE B N 1
ATOM 8568 C CA . PHE B 1 427 ? 3.684 26.906 19.094 1 97.12 427 PHE B CA 1
ATOM 8569 C C . PHE B 1 427 ? 4.047 27.594 20.406 1 97.12 427 PHE B C 1
ATOM 8571 O O . PHE B 1 427 ? 5.059 27.266 21.031 1 97.12 427 PHE B O 1
ATOM 8578 N N . LYS B 1 428 ? 3.244 28.562 20.797 1 97 428 LYS B N 1
ATOM 8579 C CA . LYS B 1 428 ? 3.461 29.188 22.094 1 97 428 LYS B CA 1
ATOM 8580 C C . LYS B 1 428 ? 3.295 28.188 23.234 1 97 428 LYS B C 1
ATOM 8582 O O . LYS B 1 428 ? 3.777 28.406 24.344 1 97 428 LYS B O 1
ATOM 8587 N N . HIS B 1 429 ? 2.668 27.062 22.891 1 95.81 429 HIS B N 1
ATOM 8588 C CA . HIS B 1 429 ? 2.416 26.062 23.922 1 95.81 429 HIS B CA 1
ATOM 8589 C C . HIS B 1 429 ? 3.143 24.75 23.609 1 95.81 429 HIS B C 1
ATOM 8591 O O . HIS B 1 429 ? 2.941 23.75 24.281 1 95.81 429 HIS B O 1
ATOM 8597 N N . MET B 1 430 ? 3.971 24.75 22.641 1 96.31 430 MET B N 1
ATOM 8598 C CA . MET B 1 430 ? 4.633 23.531 22.172 1 96.31 430 MET B CA 1
ATOM 8599 C C . MET B 1 430 ? 5.762 23.141 23.109 1 96.31 430 MET B C 1
ATOM 8601 O O . MET B 1 430 ? 6.59 23.969 23.484 1 96.31 430 MET B O 1
ATOM 8605 N N . THR B 1 431 ? 5.789 21.906 23.594 1 98.25 431 THR B N 1
ATOM 8606 C CA . THR B 1 431 ? 6.82 21.312 24.438 1 98.25 431 THR B CA 1
ATOM 8607 C C . THR B 1 431 ? 6.898 19.797 24.219 1 98.25 431 THR B C 1
ATOM 8609 O O . THR B 1 431 ? 5.902 19.172 23.859 1 98.25 431 THR B O 1
ATOM 8612 N N . TYR B 1 432 ? 8.062 19.203 24.375 1 98.25 432 TYR B N 1
ATOM 8613 C CA . TYR B 1 432 ? 8.172 17.75 24.266 1 98.25 432 TYR B CA 1
ATOM 8614 C C . TYR B 1 432 ? 7.762 17.078 25.562 1 98.25 432 TYR B C 1
ATOM 8616 O O . TYR B 1 432 ? 7.637 15.852 25.609 1 98.25 432 TYR B O 1
ATOM 8624 N N . ARG B 1 433 ? 7.578 17.938 26.625 1 97.5 433 ARG B N 1
ATOM 8625 C CA . ARG B 1 433 ? 7.105 17.406 27.906 1 97.5 433 ARG B CA 1
ATOM 8626 C C . ARG B 1 433 ? 5.629 17.031 27.828 1 97.5 433 ARG B C 1
ATOM 8628 O O . ARG B 1 433 ? 4.777 17.75 28.359 1 97.5 433 ARG B O 1
ATOM 8635 N N . TRP B 1 434 ? 5.395 15.93 27.234 1 94.12 434 TRP B N 1
ATOM 8636 C CA . TRP B 1 434 ? 4.051 15.508 26.859 1 94.12 434 TRP B CA 1
ATOM 8637 C C . TRP B 1 434 ? 3.92 13.984 26.938 1 94.12 434 TRP B C 1
ATOM 8639 O O . TRP B 1 434 ? 4.906 13.266 26.781 1 94.12 434 TRP B O 1
ATOM 8649 N N . LYS B 1 435 ? 2.734 13.5 27.25 1 94 435 LYS B N 1
ATOM 8650 C CA . LYS B 1 435 ? 2.355 12.094 27.203 1 94 435 LYS B CA 1
ATOM 8651 C C . LYS B 1 435 ? 0.902 11.922 26.781 1 94 435 LYS B C 1
ATOM 8653 O O . LYS B 1 435 ? 0.103 12.859 26.891 1 94 435 LYS B O 1
ATOM 8658 N N . PRO B 1 436 ? 0.618 10.711 26.203 1 94.38 436 PRO B N 1
ATOM 8659 C CA . PRO B 1 436 ? -0.782 10.469 25.844 1 94.38 436 PRO B CA 1
ATOM 8660 C C . PRO B 1 436 ? -1.728 10.617 27.047 1 94.38 436 PRO B C 1
ATOM 8662 O O . PRO B 1 436 ? -1.373 10.25 28.172 1 94.38 436 PRO B O 1
ATOM 8665 N N . ASN B 1 437 ? -2.859 11.188 26.781 1 89.19 437 ASN B N 1
ATOM 8666 C CA . ASN B 1 437 ? -3.924 11.359 27.766 1 89.19 437 ASN B CA 1
ATOM 8667 C C . ASN B 1 437 ? -5.199 10.633 27.344 1 89.19 437 ASN B C 1
ATOM 8669 O O . ASN B 1 437 ? -6.137 11.266 26.844 1 89.19 437 ASN B O 1
ATOM 8673 N N . PRO B 1 438 ? -5.367 9.352 27.672 1 91.44 438 PRO B N 1
ATOM 8674 C CA . PRO B 1 438 ? -6.496 8.555 27.188 1 91.44 438 PRO B CA 1
ATOM 8675 C C . PRO B 1 438 ? -7.797 8.867 27.938 1 91.44 438 PRO B C 1
ATOM 8677 O O . PRO B 1 438 ? -7.766 9.328 29.078 1 91.44 438 PRO B O 1
ATOM 8680 N N . LEU B 1 439 ? -8.922 8.648 27.234 1 89.38 439 LEU B N 1
ATOM 8681 C CA . LEU B 1 439 ? -10.234 8.578 27.875 1 89.38 439 LEU B CA 1
ATOM 8682 C C . LEU B 1 439 ? -10.336 7.359 28.781 1 89.38 439 LEU B C 1
ATOM 8684 O O . LEU B 1 439 ? -9.523 6.438 28.688 1 89.38 439 LEU B O 1
ATOM 8688 N N . PRO B 1 440 ? -11.336 7.492 29.641 1 82.12 440 PRO B N 1
ATOM 8689 C CA . PRO B 1 440 ? -11.531 6.301 30.469 1 82.12 440 PRO B CA 1
ATOM 8690 C C . PRO B 1 440 ? -11.711 5.031 29.641 1 82.12 440 PRO B C 1
ATOM 8692 O O . PRO B 1 440 ? -12.336 5.062 28.578 1 82.12 440 PRO B O 1
ATOM 8695 N N . SER B 1 441 ? -11.242 3.973 30.141 1 74 441 SER B N 1
ATOM 8696 C CA . SER B 1 441 ? -11.094 2.703 29.438 1 74 441 SER B CA 1
ATOM 8697 C C . SER B 1 441 ? -12.453 2.1 29.094 1 74 441 SER B C 1
ATOM 8699 O O . SER B 1 441 ? -12.562 1.26 28.203 1 74 441 SER B O 1
ATOM 8701 N N . ASN B 1 442 ? -13.422 2.484 29.703 1 79.88 442 ASN B N 1
ATOM 8702 C CA . ASN B 1 442 ? -14.719 1.837 29.516 1 79.88 442 ASN B CA 1
ATOM 8703 C C . ASN B 1 442 ? -15.43 2.359 28.266 1 79.88 442 ASN B C 1
ATOM 8705 O O . ASN B 1 442 ? -16.438 1.801 27.844 1 79.88 442 ASN B O 1
ATOM 8709 N N . ILE B 1 443 ? -14.953 3.373 27.719 1 87.56 443 ILE B N 1
ATOM 8710 C CA . ILE B 1 443 ? -15.609 3.879 26.516 1 87.56 443 ILE B CA 1
ATOM 8711 C C . ILE B 1 443 ? -15.312 2.957 25.328 1 87.56 443 ILE B C 1
ATOM 8713 O O . ILE B 1 443 ? -14.164 2.852 24.891 1 87.56 443 ILE B O 1
ATOM 8717 N N . LYS B 1 444 ? -16.375 2.385 24.812 1 85.19 444 LYS B N 1
ATOM 8718 C CA . LYS B 1 444 ? -16.266 1.414 23.734 1 85.19 444 LYS B CA 1
ATOM 8719 C C . LYS B 1 444 ? -15.977 2.107 22.406 1 85.19 444 LYS B C 1
ATOM 8721 O O . LYS B 1 444 ? -16.203 3.312 22.266 1 85.19 444 LYS B O 1
ATOM 8726 N N . ASN B 1 445 ? -15.414 1.449 21.5 1 82.38 445 ASN B N 1
ATOM 8727 C CA . ASN B 1 445 ? -15.172 1.861 20.125 1 82.38 445 ASN B CA 1
ATOM 8728 C C . ASN B 1 445 ? -14.133 2.98 20.047 1 82.38 445 ASN B C 1
ATOM 8730 O O . ASN B 1 445 ? -14.195 3.832 19.156 1 82.38 445 ASN B O 1
ATOM 8734 N N . ASN B 1 446 ? -13.477 3.156 21.156 1 90.94 446 ASN B N 1
ATOM 8735 C CA . ASN B 1 446 ? -12.305 4.031 21.172 1 90.94 446 ASN B CA 1
ATOM 8736 C C . ASN B 1 446 ? -11.031 3.262 20.859 1 90.94 446 ASN B C 1
ATOM 8738 O O . ASN B 1 446 ? -10.414 2.688 21.75 1 90.94 446 ASN B O 1
ATOM 8742 N N . THR B 1 447 ? -10.641 3.307 19.656 1 91.19 447 THR B N 1
ATOM 8743 C CA . THR B 1 447 ? -9.477 2.535 19.266 1 91.19 447 THR B CA 1
ATOM 8744 C C . THR B 1 447 ? -8.219 3.408 19.266 1 91.19 447 THR B C 1
ATOM 8746 O O . THR B 1 447 ? -7.102 2.898 19.359 1 91.19 447 THR B O 1
ATOM 8749 N N . TYR B 1 448 ? -8.406 4.684 19.266 1 94.62 448 TYR B N 1
ATOM 8750 C CA . TYR B 1 448 ? -7.273 5.598 19.203 1 94.62 448 TYR B CA 1
ATOM 8751 C C . TYR B 1 448 ? -6.449 5.516 20.484 1 94.62 448 TYR B C 1
ATOM 8753 O O . TYR B 1 448 ? -5.223 5.398 20.438 1 94.62 448 TYR B O 1
ATOM 8761 N N . ASP B 1 449 ? -7.078 5.547 21.562 1 95.19 449 ASP B N 1
ATOM 8762 C CA . ASP B 1 449 ? -6.363 5.66 22.828 1 95.19 449 ASP B CA 1
ATOM 8763 C C . ASP B 1 449 ? -5.473 4.441 23.062 1 95.19 449 ASP B C 1
ATOM 8765 O O . ASP B 1 449 ? -4.344 4.57 23.547 1 95.19 449 ASP B O 1
ATOM 8769 N N . GLU B 1 450 ? -6.016 3.332 22.75 1 93.75 450 GLU B N 1
ATOM 8770 C CA . GLU B 1 450 ? -5.203 2.127 22.906 1 93.75 450 GLU B CA 1
ATOM 8771 C C . GLU B 1 450 ? -4 2.15 21.969 1 93.75 450 GLU B C 1
ATOM 8773 O O . GLU B 1 450 ? -2.885 1.819 22.375 1 93.75 450 GLU B O 1
ATOM 8778 N N . ALA B 1 451 ? -4.211 2.484 20.766 1 95.44 451 ALA B N 1
ATOM 8779 C CA . ALA B 1 451 ? -3.121 2.59 19.812 1 95.44 451 ALA B CA 1
ATOM 8780 C C . ALA B 1 451 ? -2.113 3.654 20.234 1 95.44 451 ALA B C 1
ATOM 8782 O O . ALA B 1 451 ? -0.902 3.441 20.141 1 95.44 451 ALA B O 1
ATOM 8783 N N . ASP B 1 452 ? -2.658 4.781 20.688 1 96.75 452 ASP B N 1
ATOM 8784 C CA . ASP B 1 452 ? -1.86 5.922 21.141 1 96.75 452 ASP B CA 1
ATOM 8785 C C . ASP B 1 452 ? -0.94 5.531 22.297 1 96.75 452 ASP B C 1
ATOM 8787 O O . ASP B 1 452 ? 0.266 5.781 22.234 1 96.75 452 ASP B O 1
ATOM 8791 N N . LEU B 1 453 ? -1.452 4.836 23.219 1 96.75 453 LEU B N 1
ATOM 8792 C CA . LEU B 1 453 ? -0.692 4.395 24.391 1 96.75 453 LEU B CA 1
ATOM 8793 C C . LEU B 1 453 ? 0.34 3.342 24 1 96.75 453 LEU B C 1
ATOM 8795 O O . LEU B 1 453 ? 1.481 3.383 24.469 1 96.75 453 LEU B O 1
ATOM 8799 N N . ALA B 1 454 ? -0.069 2.424 23.188 1 97.31 454 ALA B N 1
ATOM 8800 C CA . ALA B 1 454 ? 0.838 1.371 22.75 1 97.31 454 ALA B CA 1
ATOM 8801 C C . ALA B 1 454 ? 2.018 1.954 21.969 1 97.31 454 ALA B C 1
ATOM 8803 O O . ALA B 1 454 ? 3.168 1.568 22.188 1 97.31 454 ALA B O 1
ATOM 8804 N N . ALA B 1 455 ? 1.751 2.869 21.078 1 97.62 455 ALA B N 1
ATOM 8805 C CA . ALA B 1 455 ? 2.797 3.498 20.266 1 97.62 455 ALA B CA 1
ATOM 8806 C C . ALA B 1 455 ? 3.781 4.262 21.156 1 97.62 455 ALA B C 1
ATOM 8808 O O . ALA B 1 455 ? 4.996 4.152 20.969 1 97.62 455 ALA B O 1
ATOM 8809 N N . TRP B 1 456 ? 3.205 5.008 22.109 1 98.19 456 TRP B N 1
ATOM 8810 C CA . TRP B 1 456 ? 4.055 5.758 23.016 1 98.19 456 TRP B CA 1
ATOM 8811 C C . TRP B 1 456 ? 4.977 4.828 23.797 1 98.19 456 TRP B C 1
ATOM 8813 O O . TRP B 1 456 ? 6.18 5.074 23.906 1 98.19 456 TRP B O 1
ATOM 8823 N N . LYS B 1 457 ? 4.418 3.771 24.281 1 98.12 457 LYS B N 1
ATOM 8824 C CA . LYS B 1 457 ? 5.176 2.826 25.094 1 98.12 457 LYS B CA 1
ATOM 8825 C C . LYS B 1 457 ? 6.254 2.127 24.266 1 98.12 457 LYS B C 1
ATOM 8827 O O . LYS B 1 457 ? 7.41 2.043 24.688 1 98.12 457 LYS B O 1
ATOM 8832 N N . LEU B 1 458 ? 5.891 1.636 23.109 1 98.38 458 LEU B N 1
ATOM 8833 C CA . LEU B 1 458 ? 6.852 0.875 22.328 1 98.38 458 LEU B CA 1
ATOM 8834 C C . LEU B 1 458 ? 7.973 1.776 21.812 1 98.38 458 LEU B C 1
ATOM 8836 O O . LEU B 1 458 ? 9.125 1.347 21.719 1 98.38 458 LEU B O 1
ATOM 8840 N N . ILE B 1 459 ? 7.691 3.012 21.453 1 98.31 459 ILE B N 1
ATOM 8841 C CA . ILE B 1 459 ? 8.719 3.951 21.031 1 98.31 459 ILE B CA 1
ATOM 8842 C C . ILE B 1 459 ? 9.633 4.297 22.203 1 98.31 459 ILE B C 1
ATOM 8844 O O . ILE B 1 459 ? 10.844 4.441 22.031 1 98.31 459 ILE B O 1
ATOM 8848 N N . GLY B 1 460 ? 9.016 4.449 23.406 1 98.62 460 GLY B N 1
ATOM 8849 C CA . GLY B 1 460 ? 9.836 4.602 24.594 1 98.62 460 GLY B CA 1
ATOM 8850 C C . GLY B 1 460 ? 10.836 3.477 24.781 1 98.62 460 GLY B C 1
ATOM 8851 O O . GLY B 1 460 ? 12.008 3.725 25.078 1 98.62 460 GLY B O 1
ATOM 8852 N N . GLU B 1 461 ? 10.422 2.271 24.578 1 98.44 461 GLU B N 1
ATOM 8853 C CA . GLU B 1 461 ? 11.297 1.111 24.688 1 98.44 461 GLU B CA 1
ATOM 8854 C C . GLU B 1 461 ? 12.391 1.136 23.641 1 98.44 461 GLU B C 1
ATOM 8856 O O . GLU B 1 461 ? 13.539 0.766 23.906 1 98.44 461 GLU B O 1
ATOM 8861 N N . TYR B 1 462 ? 12.039 1.518 22.5 1 97.62 462 TYR B N 1
ATOM 8862 C CA . TYR B 1 462 ? 12.977 1.67 21.391 1 97.62 462 TYR B CA 1
ATOM 8863 C C . TYR B 1 462 ? 14.062 2.68 21.734 1 97.62 462 TYR B C 1
ATOM 8865 O O . TYR B 1 462 ? 15.25 2.4 21.578 1 97.62 462 TYR B O 1
ATOM 8873 N N . VAL B 1 463 ? 13.656 3.791 22.234 1 98.62 463 VAL B N 1
ATOM 8874 C CA . VAL B 1 463 ? 14.594 4.844 22.625 1 98.62 463 VAL B CA 1
ATOM 8875 C C . VAL B 1 463 ? 15.43 4.379 23.812 1 98.62 463 VAL B C 1
ATOM 8877 O O . VAL B 1 463 ? 16.641 4.594 23.844 1 98.62 463 VAL B O 1
ATOM 8880 N N . ASP B 1 464 ? 14.812 3.713 24.766 1 98.69 464 ASP B N 1
ATOM 8881 C CA . ASP B 1 464 ? 15.523 3.188 25.922 1 98.69 464 ASP B CA 1
ATOM 8882 C C . ASP B 1 464 ? 16.625 2.223 25.5 1 98.69 464 ASP B C 1
ATOM 8884 O O . ASP B 1 464 ? 17.75 2.273 26.016 1 98.69 464 ASP B O 1
ATOM 8888 N N . ASP B 1 465 ? 16.281 1.349 24.641 1 98.12 465 ASP B N 1
ATOM 8889 C CA . ASP B 1 465 ? 17.25 0.376 24.125 1 98.12 465 ASP B CA 1
ATOM 8890 C C . ASP B 1 465 ? 18.453 1.072 23.484 1 98.12 465 ASP B C 1
ATOM 8892 O O . ASP B 1 465 ? 19.594 0.713 23.734 1 98.12 465 ASP B O 1
ATOM 8896 N N . PHE B 1 466 ? 18.203 2.033 22.688 1 98.06 466 PHE B N 1
ATOM 8897 C CA . PHE B 1 466 ? 19.266 2.766 22.031 1 98.06 466 PHE B CA 1
ATOM 8898 C C . PHE B 1 466 ? 20.156 3.479 23.047 1 98.06 466 PHE B C 1
ATOM 8900 O O . PHE B 1 466 ? 21.375 3.389 22.969 1 98.06 466 PHE B O 1
ATOM 8907 N N . ILE B 1 467 ? 19.562 4.234 23.938 1 98.31 467 ILE B N 1
ATOM 8908 C CA . ILE B 1 467 ? 20.297 5.023 24.922 1 98.31 467 ILE B CA 1
ATOM 8909 C C . ILE B 1 467 ? 21.141 4.098 25.797 1 98.31 467 ILE B C 1
ATOM 8911 O O . ILE B 1 467 ? 22.297 4.402 26.109 1 98.31 467 ILE B O 1
ATOM 8915 N N . SER B 1 468 ? 20.562 2.982 26.156 1 97.56 468 SER B N 1
ATOM 8916 C CA . SER B 1 468 ? 21.281 2.037 27 1 97.56 468 SER B CA 1
ATOM 8917 C C . SER B 1 468 ? 22.547 1.543 26.297 1 97.56 468 SER B C 1
ATOM 8919 O O . SER B 1 468 ? 23.594 1.377 26.938 1 97.56 468 SER B O 1
ATOM 8921 N N . HIS B 1 469 ? 22.547 1.37 25 1 97.44 469 HIS B N 1
ATOM 8922 C CA . HIS B 1 469 ? 23.672 0.825 24.234 1 97.44 469 HIS B CA 1
ATOM 8923 C C . HIS B 1 469 ? 24.672 1.915 23.875 1 97.44 469 HIS B C 1
ATOM 8925 O O . HIS B 1 469 ? 25.828 1.623 23.547 1 97.44 469 HIS B O 1
ATOM 8931 N N . ASN B 1 470 ? 24.234 3.172 23.938 1 98.12 470 ASN B N 1
ATOM 8932 C CA . ASN B 1 470 ? 25.094 4.254 23.469 1 98.12 470 ASN B CA 1
ATOM 8933 C C . ASN B 1 470 ? 25.328 5.293 24.562 1 98.12 470 ASN B C 1
ATOM 8935 O O . ASN B 1 470 ? 25.797 6.402 24.297 1 98.12 470 ASN B O 1
ATOM 8939 N N . LYS B 1 471 ? 25.047 4.992 25.797 1 97.56 471 LYS B N 1
ATOM 8940 C CA . LYS B 1 471 ? 25.031 5.926 26.922 1 97.56 471 LYS B CA 1
ATOM 8941 C C . LYS B 1 471 ? 26.406 6.586 27.109 1 97.56 471 LYS B C 1
ATOM 8943 O O . LYS B 1 471 ? 26.484 7.805 27.281 1 97.56 471 LYS B O 1
ATOM 8948 N N . VAL B 1 472 ? 27.469 5.859 27.031 1 98.06 472 VAL B N 1
ATOM 8949 C CA . VAL B 1 472 ? 28.812 6.359 27.266 1 98.06 472 VAL B CA 1
ATOM 8950 C C . VAL B 1 472 ? 29.188 7.387 26.188 1 98.06 472 VAL B C 1
ATOM 8952 O O . VAL B 1 472 ? 29.656 8.477 26.516 1 98.06 472 VAL B O 1
ATOM 8955 N N . GLU B 1 473 ? 28.922 6.996 24.984 1 98.12 473 GLU B N 1
ATOM 8956 C CA . GLU B 1 473 ? 29.281 7.887 23.891 1 98.12 473 GLU B CA 1
ATOM 8957 C C . GLU B 1 473 ? 28.406 9.133 23.875 1 98.12 473 GLU B C 1
ATOM 8959 O O . GLU B 1 473 ? 28.875 10.219 23.531 1 98.12 473 GLU B O 1
ATOM 8964 N N . ILE B 1 474 ? 27.125 9.07 24.234 1 98.56 474 ILE B N 1
ATOM 8965 C CA . ILE B 1 474 ? 26.234 10.219 24.344 1 98.56 474 ILE B CA 1
ATOM 8966 C C . ILE B 1 474 ? 26.766 11.188 25.391 1 98.56 474 ILE B C 1
ATOM 8968 O O . ILE B 1 474 ? 26.844 12.391 25.156 1 98.56 474 ILE B O 1
ATOM 8972 N N . ASN B 1 475 ? 27.203 10.664 26.484 1 98.06 475 ASN B N 1
ATOM 8973 C CA . ASN B 1 475 ? 27.75 11.484 27.562 1 98.06 475 ASN B CA 1
ATOM 8974 C C . ASN B 1 475 ? 29.047 12.156 27.156 1 98.06 475 ASN B C 1
ATOM 8976 O O . ASN B 1 475 ? 29.312 13.289 27.562 1 98.06 475 ASN B O 1
ATOM 8980 N N . GLN B 1 476 ? 29.844 11.414 26.422 1 98.31 476 GLN B N 1
ATOM 8981 C CA . GLN B 1 476 ? 31.109 11.953 25.953 1 98.31 476 GLN B CA 1
ATOM 8982 C C . GLN B 1 476 ? 30.891 13.211 25.109 1 98.31 476 GLN B C 1
ATOM 8984 O O . GLN B 1 476 ? 31.719 14.117 25.109 1 98.31 476 GLN B O 1
ATOM 8989 N N . HIS B 1 477 ? 29.812 13.234 24.438 1 98.19 477 HIS B N 1
ATOM 8990 C CA . HIS B 1 477 ? 29.531 14.359 23.562 1 98.19 477 HIS B CA 1
ATOM 8991 C C . HIS B 1 477 ? 28.328 15.164 24.047 1 98.19 477 HIS B C 1
ATOM 8993 O O . HIS B 1 477 ? 27.547 15.68 23.25 1 98.19 477 HIS B O 1
ATOM 8999 N N . TRP B 1 478 ? 28.156 15.281 25.375 1 98.44 478 TRP B N 1
ATOM 9000 C CA . TRP B 1 478 ? 27 15.93 25.969 1 98.44 478 TRP B CA 1
ATOM 9001 C C . TRP B 1 478 ? 26.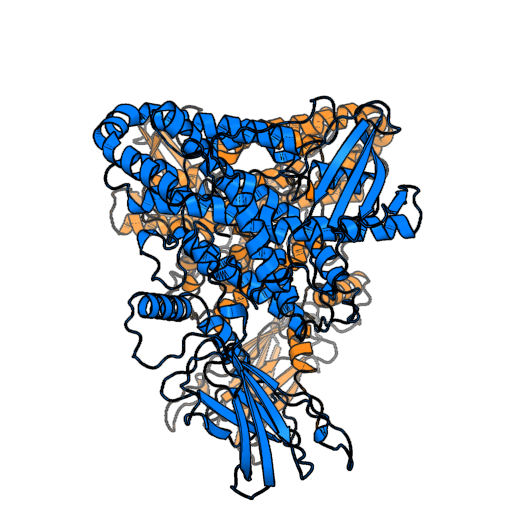969 17.422 25.641 1 98.44 478 TRP B C 1
ATOM 9003 O O . TRP B 1 478 ? 25.906 18.031 25.625 1 98.44 478 TRP B O 1
ATOM 9013 N N . SER B 1 479 ? 28.109 18.031 25.344 1 98.19 479 SER B N 1
ATOM 9014 C CA . SER B 1 479 ? 28.156 19.438 25 1 98.19 479 SER B CA 1
ATOM 9015 C C . SER B 1 479 ? 27.312 19.734 23.766 1 98.19 479 SER B C 1
ATOM 9017 O O . SER B 1 479 ? 26.75 20.828 23.656 1 98.19 479 SER B O 1
ATOM 9019 N N . GLU B 1 480 ? 27.25 18.75 22.906 1 98.5 480 GLU B N 1
ATOM 9020 C CA . GLU B 1 480 ? 26.406 18.922 21.719 1 98.5 480 GLU B CA 1
ATOM 9021 C C . GLU B 1 480 ? 24.922 18.953 22.094 1 98.5 480 GLU B C 1
ATOM 9023 O O . GLU B 1 480 ? 24.141 19.688 21.5 1 98.5 480 GLU B O 1
ATOM 9028 N N . ILE B 1 481 ? 24.531 18.188 23.109 1 98.75 481 ILE B N 1
ATOM 9029 C CA . ILE B 1 481 ? 23.156 18.188 23.594 1 98.75 481 ILE B CA 1
ATOM 9030 C C . ILE B 1 481 ? 22.828 19.516 24.266 1 98.75 481 ILE B C 1
ATOM 9032 O O . ILE B 1 481 ? 21.719 20.047 24.094 1 98.75 481 ILE B O 1
ATOM 9036 N N . VAL B 1 482 ? 23.828 20.078 24.984 1 98.62 482 VAL B N 1
ATOM 9037 C CA . VAL B 1 482 ? 23.672 21.391 25.578 1 98.62 482 VAL B CA 1
ATOM 9038 C C . VAL B 1 482 ? 23.422 22.438 24.5 1 98.62 482 VAL B C 1
ATOM 9040 O O . VAL B 1 482 ? 22.562 23.312 24.656 1 98.62 482 VAL B O 1
ATOM 9043 N N . ALA B 1 483 ? 24.109 22.281 23.438 1 98.25 483 ALA B N 1
ATOM 9044 C CA . ALA B 1 483 ? 23.938 23.203 22.328 1 98.25 483 ALA B CA 1
ATOM 9045 C C . ALA B 1 483 ? 22.562 23.062 21.688 1 98.25 483 ALA B C 1
ATOM 9047 O O . ALA B 1 483 ? 21.938 24.047 21.297 1 98.25 483 ALA B O 1
ATOM 9048 N N . VAL B 1 484 ? 22.047 21.812 21.547 1 98.5 484 VAL B N 1
ATOM 9049 C CA . VAL B 1 484 ? 20.703 21.562 21.031 1 98.5 484 VAL B CA 1
ATOM 9050 C C . VAL B 1 484 ? 19.672 22.219 21.953 1 98.5 484 VAL B C 1
ATOM 9052 O O . VAL B 1 484 ? 18.766 22.906 21.469 1 98.5 484 VAL B O 1
ATOM 9055 N N . SER B 1 485 ? 19.859 22 23.203 1 98.56 485 SER B N 1
ATOM 9056 C CA . SER B 1 485 ? 18.969 22.562 24.203 1 98.56 485 SER B CA 1
ATOM 9057 C C . SER B 1 485 ? 18.906 24.078 24.094 1 98.56 485 SER B C 1
ATOM 9059 O O . SER B 1 485 ? 17.812 24.656 24.078 1 98.56 485 SER B O 1
ATOM 9061 N N . LYS B 1 486 ? 20.016 24.703 24.047 1 98.19 486 LYS B N 1
ATOM 9062 C CA . LYS B 1 486 ? 20.078 26.156 23.922 1 98.19 486 LYS B CA 1
ATOM 9063 C C . LYS B 1 486 ? 19.406 26.625 22.625 1 98.19 486 LYS B C 1
ATOM 9065 O O . LYS B 1 486 ? 18.656 27.609 22.641 1 98.19 486 LYS B O 1
ATOM 9070 N N . ASP B 1 487 ? 19.641 25.922 21.609 1 97.38 487 ASP B N 1
ATOM 9071 C CA . ASP B 1 487 ? 19.062 26.266 20.312 1 97.38 487 ASP B CA 1
ATOM 9072 C C . ASP B 1 487 ? 17.531 26.188 20.359 1 97.38 487 ASP B C 1
ATOM 9074 O O . ASP B 1 487 ? 16.844 27.078 19.859 1 97.38 487 ASP B O 1
ATOM 9078 N N . LEU B 1 488 ? 16.984 25.156 20.938 1 98.25 488 LEU B N 1
ATOM 9079 C CA . LEU B 1 488 ? 15.547 24.984 21.078 1 98.25 488 LEU B CA 1
ATOM 9080 C C . LEU B 1 488 ? 14.938 26.125 21.906 1 98.25 488 LEU B C 1
ATOM 9082 O O . LEU B 1 488 ? 13.914 26.688 21.516 1 98.25 488 LEU B O 1
ATOM 9086 N N . VAL B 1 489 ? 15.594 26.438 22.969 1 98.06 489 VAL B N 1
ATOM 9087 C CA . VAL B 1 489 ? 15.086 27.469 23.859 1 98.06 489 VAL B CA 1
ATOM 9088 C C . VAL B 1 489 ? 15.148 28.844 23.172 1 98.06 489 VAL B C 1
ATOM 9090 O O . VAL B 1 489 ? 14.227 29.641 23.297 1 98.06 489 VAL B O 1
ATOM 9093 N N . ASP B 1 490 ? 16.172 29.094 22.406 1 96.12 490 ASP B N 1
ATOM 9094 C CA . ASP B 1 490 ? 16.359 30.375 21.734 1 96.12 490 ASP B CA 1
ATOM 9095 C C . ASP B 1 490 ? 15.328 30.594 20.641 1 96.12 490 ASP B C 1
ATOM 9097 O O . ASP B 1 490 ? 14.977 31.734 20.328 1 96.12 490 ASP B O 1
ATOM 9101 N N . HIS B 1 491 ? 14.805 29.547 20.094 1 95.5 491 HIS B N 1
ATOM 9102 C CA . HIS B 1 491 ? 13.977 29.703 18.906 1 95.5 491 HIS B CA 1
ATOM 9103 C C . HIS B 1 491 ? 12.516 29.359 19.203 1 95.5 491 HIS B C 1
ATOM 9105 O O . HIS B 1 491 ? 11.633 29.594 18.375 1 95.5 491 HIS B O 1
ATOM 9111 N N . GLN B 1 492 ? 12.266 28.812 20.375 1 96.75 492 GLN B N 1
ATOM 9112 C CA . GLN B 1 492 ? 10.891 28.438 20.703 1 96.75 492 GLN B CA 1
ATOM 9113 C C . GLN B 1 492 ? 10.016 29.672 20.891 1 96.75 492 GLN B C 1
ATOM 9115 O O . GLN B 1 492 ? 10.523 30.766 21.188 1 96.75 492 GLN B O 1
ATOM 9120 N N . LEU B 1 493 ? 8.719 29.516 20.703 1 96.94 493 LEU B N 1
ATOM 9121 C CA . LEU B 1 493 ? 7.762 30.578 20.969 1 96.94 493 LEU B CA 1
ATOM 9122 C C . LEU B 1 493 ? 7.195 30.469 22.391 1 96.94 493 LEU B C 1
ATOM 9124 O O . LEU B 1 493 ? 6.613 31.406 22.906 1 96.94 493 LEU B O 1
ATOM 9128 N N . ASN B 1 494 ? 7.379 29.25 22.922 1 97.38 494 ASN B N 1
ATOM 9129 C CA . ASN B 1 494 ? 6.953 29.047 24.312 1 97.38 494 ASN B CA 1
ATOM 9130 C C . ASN B 1 494 ? 7.727 29.938 25.266 1 97.38 494 ASN B C 1
ATOM 9132 O O . ASN B 1 494 ? 8.961 29.906 25.297 1 97.38 494 ASN B O 1
ATOM 9136 N N . GLU B 1 495 ? 7.051 30.656 26.109 1 96.38 495 GLU B N 1
ATOM 9137 C CA . GLU B 1 495 ? 7.684 31.641 26.984 1 96.38 495 GLU B CA 1
ATOM 9138 C C . GLU B 1 495 ? 8.414 30.969 28.141 1 96.38 495 GLU B C 1
ATOM 9140 O O . GLU B 1 495 ? 9.289 31.562 28.766 1 96.38 495 GLU B O 1
ATOM 9145 N N . ASP B 1 496 ? 8.023 29.719 28.438 1 97.44 496 ASP B N 1
ATOM 9146 C CA . ASP B 1 496 ? 8.719 28.969 29.469 1 97.44 496 ASP B CA 1
ATOM 9147 C C . ASP B 1 496 ? 10.047 28.422 28.969 1 97.44 496 ASP B C 1
ATOM 9149 O O . ASP B 1 496 ? 10.07 27.516 28.109 1 97.44 496 ASP B O 1
ATOM 9153 N N . PRO B 1 497 ? 11.141 28.906 29.469 1 95.75 497 PRO B N 1
ATOM 9154 C CA . PRO B 1 497 ? 12.438 28.406 28.984 1 95.75 497 PRO B CA 1
ATOM 9155 C C . PRO B 1 497 ? 12.633 26.922 29.25 1 95.75 497 PRO B C 1
ATOM 9157 O O . PRO B 1 497 ? 13.477 26.281 28.609 1 95.75 497 PRO B O 1
ATOM 9160 N N . LYS B 1 498 ? 11.836 26.375 30.047 1 96.94 498 LYS B N 1
ATOM 9161 C CA . LYS B 1 498 ? 11.977 24.953 30.391 1 96.94 498 LYS B CA 1
ATOM 9162 C C . LYS B 1 498 ? 11.141 24.094 29.453 1 96.94 498 LYS B C 1
ATOM 9164 O O . LYS B 1 498 ? 11.297 22.859 29.438 1 96.94 498 LYS B O 1
ATOM 9169 N N . ALA B 1 499 ? 10.344 24.672 28.703 1 98.12 499 ALA B N 1
ATOM 9170 C CA . ALA B 1 499 ? 9.406 23.922 27.859 1 98.12 499 ALA B CA 1
ATOM 9171 C C . ALA B 1 499 ? 10.141 22.969 26.938 1 98.12 499 ALA B C 1
ATOM 9173 O O . ALA B 1 499 ? 9.703 21.828 26.734 1 98.12 499 ALA B O 1
ATOM 9174 N N . ASN B 1 500 ? 11.344 23.344 26.406 1 98.5 500 ASN B N 1
ATOM 9175 C CA . ASN B 1 500 ? 12.039 22.5 25.438 1 98.5 500 ASN B CA 1
ATOM 9176 C C . ASN B 1 500 ? 13.523 22.375 25.766 1 98.5 500 ASN B C 1
ATOM 9178 O O . ASN B 1 500 ? 14.32 21.984 24.906 1 98.5 500 ASN B O 1
ATOM 9182 N N . SER B 1 501 ? 13.898 22.797 26.984 1 98.62 501 SER B N 1
ATOM 9183 C CA . SER B 1 501 ? 15.281 22.594 27.406 1 98.62 501 SER B CA 1
ATOM 9184 C C . SER B 1 501 ? 15.57 21.125 27.688 1 98.62 501 SER B C 1
ATOM 9186 O O . SER B 1 501 ? 14.672 20.359 28.031 1 98.62 501 SER B O 1
ATOM 9188 N N . ILE B 1 502 ? 16.797 20.688 27.469 1 98.69 502 ILE B N 1
ATOM 9189 C CA . ILE B 1 502 ? 17.281 19.344 27.766 1 98.69 502 ILE B CA 1
ATOM 9190 C C . ILE B 1 502 ? 18.469 19.406 28.703 1 98.69 502 ILE B C 1
ATOM 9192 O O . ILE B 1 502 ? 19.578 19.781 28.297 1 98.69 502 ILE B O 1
ATOM 9196 N N . GLU B 1 503 ? 18.266 18.938 29.875 1 98 503 GLU B N 1
ATOM 9197 C CA . GLU B 1 503 ? 19.312 19.109 30.875 1 98 503 GLU B CA 1
ATOM 9198 C C . GLU B 1 503 ? 19.828 17.766 31.375 1 98 503 GLU B C 1
ATOM 9200 O O . GLU B 1 503 ? 20.953 17.672 31.891 1 98 503 GLU B O 1
ATOM 9205 N N . THR B 1 504 ? 19 16.766 31.281 1 98.19 504 THR B N 1
ATOM 9206 C CA . THR B 1 504 ? 19.391 15.445 31.781 1 98.19 504 THR B CA 1
ATOM 9207 C C . THR B 1 504 ? 19.203 14.383 30.719 1 98.19 504 THR B C 1
ATOM 9209 O O . THR B 1 504 ? 18.562 14.625 29.688 1 98.19 504 THR B O 1
ATOM 9212 N N . MET B 1 505 ? 19.828 13.25 31.016 1 98 505 MET B N 1
ATOM 9213 C CA . MET B 1 505 ? 19.672 12.117 30.109 1 98 505 MET B CA 1
ATOM 9214 C C . MET B 1 505 ? 18.203 11.711 30 1 98 505 MET B C 1
ATOM 9216 O O . MET B 1 505 ? 17.75 11.328 28.922 1 98 505 MET B O 1
ATOM 9220 N N . GLU B 1 506 ? 17.469 11.797 31.078 1 97.94 506 GLU B N 1
ATOM 9221 C CA . GLU B 1 506 ? 16.047 11.469 31.078 1 97.94 506 GLU B CA 1
ATOM 9222 C C . GLU B 1 506 ? 15.258 12.414 30.188 1 97.94 506 GLU B C 1
ATOM 9224 O O . GLU B 1 506 ? 14.352 11.992 29.469 1 97.94 506 GLU B O 1
ATOM 9229 N N . GLU B 1 507 ? 15.641 13.625 30.281 1 98.44 507 GLU B N 1
ATOM 9230 C CA . GLU B 1 507 ? 14.977 14.617 29.438 1 98.44 507 GLU B CA 1
ATOM 9231 C C . GLU B 1 507 ? 15.305 14.406 27.969 1 98.44 507 GLU B C 1
ATOM 9233 O O . GLU B 1 507 ? 14.445 14.578 27.094 1 98.44 507 GLU B O 1
ATOM 9238 N N . LEU B 1 508 ? 16.547 14.055 27.703 1 98.75 508 LEU B N 1
ATOM 9239 C CA . LEU B 1 508 ? 16.906 13.719 26.328 1 98.75 508 LEU B CA 1
ATOM 9240 C C . LEU B 1 508 ? 16.078 12.539 25.812 1 98.75 508 LEU B C 1
ATOM 9242 O O . LEU B 1 508 ? 15.586 12.57 24.688 1 98.75 508 LEU B O 1
ATOM 9246 N N . ARG B 1 509 ? 15.961 11.57 26.641 1 98.5 509 ARG B N 1
ATOM 9247 C CA . ARG B 1 509 ? 15.148 10.406 26.328 1 98.5 509 ARG B CA 1
ATOM 9248 C C . ARG B 1 509 ? 13.711 10.812 26.016 1 98.5 509 ARG B C 1
ATOM 9250 O O . ARG B 1 509 ? 13.156 10.398 24.984 1 98.5 509 ARG B O 1
ATOM 9257 N N . ASP B 1 510 ? 13.133 11.617 26.844 1 98.56 510 ASP B N 1
ATOM 9258 C CA . ASP B 1 510 ? 11.75 12.047 26.656 1 98.56 510 ASP B CA 1
ATOM 9259 C C . ASP B 1 510 ? 11.594 12.852 25.375 1 98.56 510 ASP B C 1
ATOM 9261 O O . ASP B 1 510 ? 10.602 12.711 24.656 1 98.56 510 ASP B O 1
ATOM 9265 N N . CYS B 1 511 ? 12.523 13.641 25.125 1 98.75 511 CYS B N 1
ATOM 9266 C CA . CYS B 1 511 ? 12.508 14.445 23.906 1 98.75 511 CYS B CA 1
ATOM 9267 C C . CYS B 1 511 ? 12.547 13.562 22.672 1 98.75 511 CYS B C 1
ATOM 9269 O O . CYS B 1 511 ? 11.773 13.766 21.734 1 98.75 511 CYS B O 1
ATOM 9271 N N . CYS B 1 512 ? 13.422 12.562 22.688 1 98.81 512 CYS B N 1
ATOM 9272 C CA . CYS B 1 512 ? 13.555 11.641 21.562 1 98.81 512 CYS B CA 1
ATOM 9273 C C . CYS B 1 512 ? 12.266 10.852 21.359 1 98.81 512 CYS B C 1
ATOM 9275 O O . CYS B 1 512 ? 11.812 10.688 20.219 1 98.81 512 CYS B O 1
ATOM 9277 N N . VAL B 1 513 ? 11.672 10.406 22.438 1 98.75 513 VAL B N 1
ATOM 9278 C CA . VAL B 1 513 ? 10.422 9.648 22.344 1 98.75 513 VAL B CA 1
ATOM 9279 C C . VAL B 1 513 ? 9.344 10.516 21.703 1 98.75 513 VAL B C 1
ATOM 9281 O O . VAL B 1 513 ? 8.633 10.062 20.797 1 98.75 513 VAL B O 1
ATOM 9284 N N . PHE B 1 514 ? 9.281 11.742 22.188 1 98.56 514 PHE B N 1
ATOM 9285 C CA . PHE B 1 514 ? 8.273 12.664 21.688 1 98.56 514 PHE B CA 1
ATOM 9286 C C . PHE B 1 514 ? 8.445 12.883 20.188 1 98.56 514 PHE B C 1
ATOM 9288 O O . PHE B 1 514 ? 7.484 12.797 19.422 1 98.56 514 PHE B O 1
ATOM 9295 N N . ILE B 1 515 ? 9.641 13.125 19.75 1 98.44 515 ILE B N 1
ATOM 9296 C CA . ILE B 1 515 ? 9.93 13.43 18.359 1 98.44 515 ILE B CA 1
ATOM 9297 C C . ILE B 1 515 ? 9.57 12.234 17.469 1 98.44 515 ILE B C 1
ATOM 9299 O O . ILE B 1 515 ? 8.875 12.383 16.469 1 98.44 515 ILE B O 1
ATOM 9303 N N . ILE B 1 516 ? 10.016 11.078 17.844 1 98.19 516 ILE B N 1
ATOM 9304 C CA . ILE B 1 516 ? 9.789 9.883 17.047 1 98.19 516 ILE B CA 1
ATOM 9305 C C . ILE B 1 516 ? 8.305 9.539 17.047 1 98.19 516 ILE B C 1
ATOM 9307 O O . ILE B 1 516 ? 7.758 9.117 16.031 1 98.19 516 ILE B O 1
ATOM 9311 N N . TYR B 1 517 ? 7.688 9.75 18.188 1 98.12 517 TYR B N 1
ATOM 9312 C CA . TYR B 1 517 ? 6.25 9.523 18.266 1 98.12 517 TYR B CA 1
ATOM 9313 C C . TYR B 1 517 ? 5.5 10.406 17.281 1 98.12 517 TYR B C 1
ATOM 9315 O O . TYR B 1 517 ? 4.59 9.938 16.594 1 98.12 517 TYR B O 1
ATOM 9323 N N . GLN B 1 518 ? 5.824 11.625 17.203 1 97.38 518 GLN B N 1
ATOM 9324 C CA . GLN B 1 518 ? 5.215 12.539 16.234 1 97.38 518 GLN B CA 1
ATOM 9325 C C . GLN B 1 518 ? 5.434 12.07 14.805 1 97.38 518 GLN B C 1
ATOM 9327 O O . GLN B 1 518 ? 4.488 12 14.016 1 97.38 518 GLN B O 1
ATOM 9332 N N . ALA B 1 519 ? 6.602 11.711 14.539 1 96.31 519 ALA B N 1
ATOM 9333 C CA . ALA B 1 519 ? 7.004 11.406 13.172 1 96.31 519 ALA B CA 1
ATOM 9334 C C . ALA B 1 519 ? 6.383 10.094 12.703 1 96.31 519 ALA B C 1
ATOM 9336 O O . ALA B 1 519 ? 5.992 9.961 11.539 1 96.31 519 ALA B O 1
ATOM 9337 N N . VAL B 1 520 ? 6.305 9.148 13.562 1 94.94 520 VAL B N 1
ATOM 9338 C CA . VAL B 1 520 ? 5.969 7.785 13.164 1 94.94 520 VAL B CA 1
ATOM 9339 C C . VAL B 1 520 ? 4.465 7.562 13.312 1 94.94 520 VAL B C 1
ATOM 9341 O O . VAL B 1 520 ? 3.787 7.223 12.336 1 94.94 520 VAL B O 1
ATOM 9344 N N . PHE B 1 521 ? 3.941 7.859 14.508 1 95.69 521 PHE B N 1
ATOM 9345 C CA . PHE B 1 521 ? 2.576 7.441 14.797 1 95.69 521 PHE B CA 1
ATOM 9346 C C . PHE B 1 521 ? 1.601 8.594 14.602 1 95.69 521 PHE B C 1
ATOM 9348 O O . PHE B 1 521 ? 0.627 8.469 13.852 1 95.69 521 PHE B O 1
ATOM 9355 N N . ARG B 1 522 ? 1.853 9.688 15.273 1 96 522 ARG B N 1
ATOM 9356 C CA . ARG B 1 522 ? 0.897 10.789 15.227 1 96 522 ARG B CA 1
ATOM 9357 C C . ARG B 1 522 ? 0.669 11.25 13.789 1 96 522 ARG B C 1
ATOM 9359 O O . ARG B 1 522 ? -0.473 11.453 13.375 1 96 522 ARG B O 1
ATOM 9366 N N . HIS B 1 523 ? 1.714 11.453 13.109 1 94.56 523 HIS B N 1
ATOM 9367 C CA . HIS B 1 523 ? 1.603 11.891 11.719 1 94.56 523 HIS B CA 1
ATOM 9368 C C . HIS B 1 523 ? 0.806 10.891 10.891 1 94.56 523 HIS B C 1
ATOM 9370 O O . HIS B 1 523 ? -0.117 11.273 10.172 1 94.56 523 HIS B O 1
ATOM 9376 N N . ALA B 1 524 ? 1.164 9.648 10.961 1 90.44 524 ALA B N 1
ATOM 9377 C CA . ALA B 1 524 ? 0.481 8.625 10.18 1 90.44 524 ALA B CA 1
ATOM 9378 C C . ALA B 1 524 ? -1.011 8.594 10.492 1 90.44 524 ALA B C 1
ATOM 9380 O O . ALA B 1 524 ? -1.845 8.539 9.586 1 90.44 524 ALA B O 1
ATOM 9381 N N . TRP B 1 525 ? -1.329 8.633 11.781 1 91.5 525 TRP B N 1
ATOM 9382 C CA . TRP B 1 525 ? -2.73 8.578 12.18 1 91.5 525 TRP B CA 1
ATOM 9383 C C . TRP B 1 525 ? -3.521 9.719 11.539 1 91.5 525 TRP B C 1
ATOM 9385 O O . TRP B 1 525 ? -4.551 9.477 10.906 1 91.5 525 TRP B O 1
ATOM 9395 N N . ILE B 1 526 ? -3.014 10.891 11.68 1 91.88 526 ILE B N 1
ATOM 9396 C CA . ILE B 1 526 ? -3.725 12.078 11.227 1 91.88 526 ILE B CA 1
ATOM 9397 C C . ILE B 1 526 ? -3.809 12.078 9.703 1 91.88 526 ILE B C 1
ATOM 9399 O O . ILE B 1 526 ? -4.855 12.398 9.133 1 91.88 526 ILE B O 1
ATOM 9403 N N . HIS B 1 527 ? -2.789 11.727 9.125 1 85.81 527 HIS B N 1
ATOM 9404 C CA . HIS B 1 527 ? -2.703 11.766 7.668 1 85.81 527 HIS B CA 1
ATOM 9405 C C . HIS B 1 527 ? -3.672 10.773 7.035 1 85.81 527 HIS B C 1
ATOM 9407 O O . HIS B 1 527 ? -4.473 11.148 6.172 1 85.81 527 HIS B O 1
ATOM 9413 N N . TRP B 1 528 ? -3.645 9.578 7.492 1 80.75 528 TRP B N 1
ATOM 9414 C CA . TRP B 1 528 ? -4.398 8.531 6.812 1 80.75 528 TRP B CA 1
ATOM 9415 C C . TRP B 1 528 ? -5.887 8.633 7.141 1 80.75 528 TRP B C 1
ATOM 9417 O O . TRP B 1 528 ? -6.734 8.297 6.309 1 80.75 528 TRP B O 1
ATOM 9427 N N . LYS B 1 529 ? -6.184 9.109 8.25 1 82.5 529 LYS B N 1
ATOM 9428 C CA . LYS B 1 529 ? -7.586 9.211 8.648 1 82.5 529 LYS B CA 1
ATOM 9429 C C . LYS B 1 529 ? -8.25 10.43 8.023 1 82.5 529 LYS B C 1
ATOM 9431 O O . LYS B 1 529 ? -9.477 10.555 8.039 1 82.5 529 LYS B O 1
ATOM 9436 N N . ALA B 1 530 ? -7.488 11.32 7.457 1 79.12 530 ALA B N 1
ATOM 9437 C CA . ALA B 1 530 ? -8.023 12.539 6.859 1 79.12 530 ALA B CA 1
ATOM 9438 C C . ALA B 1 530 ? -8.766 12.234 5.562 1 79.12 530 ALA B C 1
ATOM 9440 O O . ALA B 1 530 ? -9.672 12.977 5.168 1 79.12 530 ALA B O 1
ATOM 9441 N N . TRP B 1 531 ? -8.461 11.188 4.977 1 67.75 531 TRP B N 1
ATOM 9442 C CA . TRP B 1 531 ? -9.031 10.852 3.68 1 67.75 531 TRP B CA 1
ATOM 9443 C C . TRP B 1 531 ? -10.547 10.711 3.77 1 67.75 531 TRP B C 1
ATOM 9445 O O . TRP B 1 531 ? -11.273 11.227 2.92 1 67.75 531 TRP B O 1
ATOM 9455 N N . ASP B 1 532 ? -10.977 10.109 4.684 1 61.91 532 ASP B N 1
ATOM 9456 C CA . ASP B 1 532 ? -12.406 9.883 4.84 1 61.91 532 ASP B CA 1
ATOM 9457 C C . ASP B 1 532 ? -13.148 11.195 5.105 1 61.91 532 ASP B C 1
ATOM 9459 O O . ASP B 1 532 ? -14.289 11.367 4.676 1 61.91 532 ASP B O 1
ATOM 9463 N N . ASP B 1 533 ? -12.406 12.148 5.688 1 62.94 533 ASP B N 1
ATOM 9464 C CA . ASP B 1 533 ? -13.047 13.391 6.098 1 62.94 533 ASP B CA 1
ATOM 9465 C C . ASP B 1 533 ? -12.883 14.469 5.023 1 62.94 533 ASP B C 1
ATOM 9467 O O . ASP B 1 533 ? -13.812 15.242 4.77 1 62.94 533 ASP B O 1
ATOM 9471 N N . GLU B 1 534 ? -11.711 14.43 4.363 1 61.53 534 GLU B N 1
ATOM 9472 C CA . GLU B 1 534 ? -11.32 15.484 3.424 1 61.53 534 GLU B CA 1
ATOM 9473 C C . GLU B 1 534 ? -12.195 15.453 2.172 1 61.53 534 GLU B C 1
ATOM 9475 O O . GLU B 1 534 ? -12.57 16.5 1.647 1 61.53 534 GLU B O 1
ATOM 9480 N N . SER B 1 535 ? -12.453 14.242 1.849 1 56.91 535 SER B N 1
ATOM 9481 C CA . SER B 1 535 ? -13.164 14.109 0.578 1 56.91 535 SER B CA 1
ATOM 9482 C C . SER B 1 535 ? -14.5 14.836 0.61 1 56.91 535 SER B C 1
ATOM 9484 O O . SER B 1 535 ? -14.922 15.414 -0.391 1 56.91 535 SER B O 1
ATOM 9486 N N . GLN B 1 536 ? -15.039 14.945 1.84 1 56.22 536 GLN B N 1
ATOM 9487 C CA . GLN B 1 536 ? -16.344 15.594 1.952 1 56.22 536 GLN B CA 1
ATOM 9488 C C . GLN B 1 536 ? -16.188 17.094 2.203 1 56.22 536 GLN B C 1
ATOM 9490 O O . GLN B 1 536 ? -17.016 17.891 1.748 1 56.22 536 GLN B O 1
ATOM 9495 N N . ALA B 1 537 ? -15.18 17.359 2.906 1 56.25 537 ALA B N 1
ATOM 9496 C CA . ALA B 1 537 ? -14.977 18.75 3.311 1 56.25 537 ALA B CA 1
ATOM 9497 C C . ALA B 1 537 ? -14.711 19.641 2.098 1 56.25 537 ALA B C 1
ATOM 9499 O O . ALA B 1 537 ? -15.156 20.781 2.051 1 56.25 537 ALA B O 1
ATOM 9500 N N . ILE B 1 538 ? -14.008 19.016 1.254 1 51.94 538 ILE B N 1
ATOM 9501 C CA . ILE B 1 538 ? -13.648 19.812 0.083 1 51.94 538 ILE B CA 1
ATOM 9502 C C . ILE B 1 538 ? -14.906 20.172 -0.707 1 51.94 538 ILE B C 1
ATOM 9504 O O . ILE B 1 538 ? -14.961 21.219 -1.347 1 51.94 538 ILE B O 1
ATOM 9508 N N . LEU B 1 539 ? -15.875 19.312 -0.459 1 47.97 539 LEU B N 1
ATOM 9509 C CA . LEU B 1 539 ? -17.141 19.562 -1.16 1 47.97 539 LEU B CA 1
ATOM 9510 C C . LEU B 1 539 ? -17.828 20.797 -0.612 1 47.97 539 LEU B C 1
ATOM 9512 O O . LEU B 1 539 ? -18.5 21.531 -1.356 1 47.97 539 LEU B O 1
ATOM 9516 N N . TYR B 1 540 ? -17.812 20.953 0.741 1 46.09 540 TYR B N 1
ATOM 9517 C CA . TYR B 1 540 ? -18.688 21.953 1.354 1 46.09 540 TYR B CA 1
ATOM 9518 C C . TYR B 1 540 ? -17.969 23.281 1.483 1 46.09 540 TYR B C 1
ATOM 9520 O O . TYR B 1 540 ? -18.594 24.312 1.766 1 46.09 540 TYR B O 1
ATOM 9528 N N . ASN B 1 541 ? -16.672 23.281 1.576 1 44.19 541 ASN B N 1
ATOM 9529 C CA . ASN B 1 541 ? -16.125 24.641 1.676 1 44.19 541 ASN B CA 1
ATOM 9530 C C . ASN B 1 541 ? -16.734 25.578 0.64 1 44.19 541 ASN B C 1
ATOM 9532 O O . ASN B 1 541 ? -16.5 26.781 0.672 1 44.19 541 ASN B O 1
ATOM 9536 N N . LYS B 1 542 ? -17.562 24.781 -0.192 1 39.44 542 LYS B N 1
ATOM 9537 C CA . LYS B 1 542 ? -18.188 25.656 -1.184 1 39.44 542 LYS B CA 1
ATOM 9538 C C . LYS B 1 542 ? -19.469 26.266 -0.649 1 39.44 542 LYS B C 1
ATOM 9540 O O . LYS B 1 542 ? -20.234 26.859 -1.402 1 39.44 542 LYS B O 1
ATOM 9545 N N . ASP B 1 543 ? -20.172 25.797 0.374 1 35.38 543 ASP B N 1
ATOM 9546 C CA . ASP B 1 543 ? -21.484 26.422 0.488 1 35.38 543 ASP B CA 1
ATOM 9547 C C . ASP B 1 543 ? -21.375 27.938 0.298 1 35.38 543 ASP B C 1
ATOM 9549 O O . ASP B 1 543 ? -22.328 28.672 0.583 1 35.38 543 ASP B O 1
ATOM 9553 N N . GLY B 1 544 ? -20.312 28.547 -0.001 1 33.03 544 GLY B N 1
ATOM 9554 C CA . GLY B 1 544 ? -20.766 29.656 -0.816 1 33.03 544 GLY B CA 1
ATOM 9555 C C . GLY B 1 544 ? -21.25 29.234 -2.191 1 33.03 544 GLY B C 1
ATOM 9556 O O . GLY B 1 544 ? -21.312 28.047 -2.494 1 33.03 544 GLY B O 1
ATOM 9557 N N . GLU B 1 545 ? -21.625 30.156 -3.354 1 32.72 545 GLU B N 1
ATOM 9558 C CA . GLU B 1 545 ? -22.453 29.875 -4.527 1 32.72 545 GLU B CA 1
ATOM 9559 C C . GLU B 1 545 ? -21.906 28.672 -5.305 1 32.72 545 GLU B C 1
ATOM 9561 O O . GLU B 1 545 ? -22.484 28.266 -6.309 1 32.72 545 GLU B O 1
ATOM 9566 N N . THR B 1 546 ? -20.672 28.312 -5.301 1 31.75 546 THR B N 1
ATOM 9567 C CA . THR B 1 546 ? -20.328 27.359 -6.359 1 31.75 546 THR B CA 1
ATOM 9568 C C . THR B 1 546 ? -20.688 25.938 -5.945 1 31.75 546 THR B C 1
ATOM 9570 O O . THR B 1 546 ? -20.219 25.453 -4.91 1 31.75 546 THR B O 1
ATOM 9573 N N . SER B 1 547 ? -21.906 25.516 -6.059 1 34.25 547 SER B N 1
ATOM 9574 C CA . SER B 1 547 ? -22.344 24.109 -5.969 1 34.25 547 SER B CA 1
ATOM 9575 C C . SER B 1 547 ? -21.25 23.172 -6.469 1 34.25 547 SER B C 1
ATOM 9577 O O . SER B 1 547 ? -20.688 23.375 -7.547 1 34.25 547 SER B O 1
ATOM 9579 N N . LEU B 1 548 ? -20.562 22.438 -5.695 1 38.81 548 LEU B N 1
ATOM 9580 C CA . LEU B 1 548 ? -19.453 21.516 -5.895 1 38.81 548 LEU B CA 1
ATOM 9581 C C . LEU B 1 548 ? -19.75 20.562 -7.043 1 38.81 548 LEU B C 1
ATOM 9583 O O . LEU B 1 548 ? -18.844 19.906 -7.559 1 38.81 548 LEU B O 1
ATOM 9587 N N . LYS B 1 549 ? -21.031 20.062 -7.035 1 37.41 549 LYS B N 1
ATOM 9588 C CA . LYS B 1 549 ? -21.391 19.203 -8.164 1 37.41 549 LYS B CA 1
ATOM 9589 C C . LYS B 1 549 ? -20.891 19.797 -9.484 1 37.41 549 LYS B C 1
ATOM 9591 O O . LYS B 1 549 ? -20.672 19.078 -10.453 1 37.41 549 LYS B O 1
ATOM 9596 N N . ASP B 1 550 ? -20.969 21.062 -9.531 1 35.94 550 ASP B N 1
ATOM 9597 C CA . ASP B 1 550 ? -20.734 21.828 -10.75 1 35.94 550 ASP B CA 1
ATOM 9598 C C . ASP B 1 550 ? -19.297 22.344 -10.82 1 35.94 550 ASP B C 1
ATOM 9600 O O . ASP B 1 550 ? -18.984 23.188 -11.656 1 35.94 550 ASP B O 1
ATOM 9604 N N . ILE B 1 551 ? -18.578 22.062 -9.758 1 39.59 551 ILE B N 1
ATOM 9605 C CA . ILE B 1 551 ? -17.219 22.578 -9.875 1 39.59 551 ILE B CA 1
ATOM 9606 C C . ILE B 1 551 ? -16.453 21.766 -10.906 1 39.59 551 ILE B C 1
ATOM 9608 O O . ILE B 1 551 ? -16.281 20.562 -10.75 1 39.59 551 ILE B O 1
ATOM 9612 N N . ILE B 1 552 ? -16.359 22.281 -12 1 39.94 552 ILE B N 1
ATOM 9613 C CA . ILE B 1 552 ? -15.586 21.75 -13.117 1 39.94 552 ILE B CA 1
ATOM 9614 C C . ILE B 1 552 ? -14.125 21.578 -12.703 1 39.94 552 ILE B C 1
ATOM 9616 O O . ILE B 1 552 ? -13.508 22.5 -12.172 1 39.94 552 ILE B O 1
ATOM 9620 N N . TYR B 1 553 ? -13.711 20.344 -12.547 1 42.28 553 TYR B N 1
ATOM 9621 C CA . TYR B 1 553 ? -12.391 19.859 -12.148 1 42.28 553 TYR B CA 1
ATOM 9622 C C . TYR B 1 553 ? -11.312 20.875 -12.492 1 42.28 553 TYR B C 1
ATOM 9624 O O . TYR B 1 553 ? -10.438 21.156 -11.672 1 42.28 553 TYR B O 1
ATOM 9632 N N . HIS B 1 554 ? -11.383 21.328 -13.734 1 37.72 554 HIS B N 1
ATOM 9633 C CA . HIS B 1 554 ? -10.305 22.219 -14.148 1 37.72 554 HIS B CA 1
ATOM 9634 C C . HIS B 1 554 ? -10.359 23.547 -13.391 1 37.72 554 HIS B C 1
ATOM 9636 O O . HIS B 1 554 ? -9.375 24.281 -13.359 1 37.72 554 HIS B O 1
ATOM 9642 N N . GLN B 1 555 ? -11.477 23.812 -12.828 1 40.75 555 GLN B N 1
ATOM 9643 C CA . GLN B 1 555 ? -11.617 25.078 -12.117 1 40.75 555 GLN B CA 1
ATOM 9644 C C . GLN B 1 555 ? -11.156 24.953 -10.672 1 40.75 555 GLN B C 1
ATOM 9646 O O . GLN B 1 555 ? -10.93 25.969 -10 1 40.75 555 GLN B O 1
ATOM 9651 N N . ASN B 1 556 ? -11.078 23.672 -10.141 1 40.75 556 ASN B N 1
ATOM 9652 C CA . ASN B 1 556 ? -10.586 23.531 -8.773 1 40.75 556 ASN B CA 1
ATOM 9653 C C . ASN B 1 556 ? -9.406 22.578 -8.695 1 40.75 556 ASN B C 1
ATOM 9655 O O . ASN B 1 556 ? -9.523 21.469 -8.148 1 40.75 556 ASN B O 1
ATOM 9659 N N . LEU B 1 557 ? -8.422 22.938 -9.422 1 42.19 557 LEU B N 1
ATOM 9660 C CA . LEU B 1 557 ? -7.168 22.188 -9.508 1 42.19 557 LEU B CA 1
ATOM 9661 C C . LEU B 1 557 ? -6.656 21.828 -8.117 1 42.19 557 LEU B C 1
ATOM 9663 O O . LEU B 1 557 ? -6.098 20.734 -7.922 1 42.19 557 LEU B O 1
ATOM 9667 N N . GLY B 1 558 ? -6.887 22.812 -7.25 1 43.97 558 GLY B N 1
ATOM 9668 C CA . GLY B 1 558 ? -6.422 22.531 -5.902 1 43.97 558 GLY B CA 1
ATOM 9669 C C . GLY B 1 558 ? -7.074 21.297 -5.297 1 43.97 558 GLY B C 1
ATOM 9670 O O . GLY B 1 558 ? -6.387 20.438 -4.746 1 43.97 558 GLY B O 1
ATOM 9671 N N . ASN B 1 559 ? -8.32 21.297 -5.531 1 46.84 559 ASN B N 1
ATOM 9672 C CA . ASN B 1 559 ? -9.023 20.125 -5.004 1 46.84 559 ASN B CA 1
ATOM 9673 C C . ASN B 1 559 ? -8.68 18.875 -5.785 1 46.84 559 ASN B C 1
ATOM 9675 O O . ASN B 1 559 ? -8.602 17.781 -5.211 1 46.84 559 ASN B O 1
ATOM 9679 N N . ALA B 1 560 ? -8.438 19.125 -7.004 1 49.47 560 ALA B N 1
ATOM 9680 C CA . ALA B 1 560 ? -8.031 18 -7.828 1 49.47 560 ALA B CA 1
ATOM 9681 C C . ALA B 1 560 ? -6.68 17.453 -7.383 1 49.47 560 ALA B C 1
ATOM 9683 O O . ALA B 1 560 ? -6.484 16.234 -7.32 1 49.47 560 ALA B O 1
ATOM 9684 N N . ILE B 1 561 ? -5.93 18.359 -7.078 1 49.09 561 ILE B N 1
ATOM 9685 C CA . ILE B 1 561 ? -4.605 17.953 -6.625 1 49.09 561 ILE B CA 1
ATOM 9686 C C . ILE B 1 561 ? -4.715 17.234 -5.285 1 49.09 561 ILE B C 1
ATOM 9688 O O . ILE B 1 561 ? -4.074 16.203 -5.074 1 49.09 561 ILE B O 1
ATOM 9692 N N . GLU B 1 562 ? -5.555 17.875 -4.578 1 52.66 562 GLU B N 1
ATOM 9693 C CA . GLU B 1 562 ? -5.719 17.25 -3.268 1 52.66 562 GLU B CA 1
ATOM 9694 C C . GLU B 1 562 ? -6.316 15.852 -3.395 1 52.66 562 GLU B C 1
ATOM 9696 O O . GLU B 1 562 ? -5.875 14.922 -2.717 1 52.66 562 GLU B O 1
ATOM 9701 N N . ALA B 1 563 ? -7.242 15.859 -4.293 1 54.81 563 ALA B N 1
ATOM 9702 C CA . ALA B 1 563 ? -7.832 14.547 -4.547 1 54.81 563 ALA B CA 1
ATOM 9703 C C . ALA B 1 563 ? -6.797 13.586 -5.133 1 54.81 563 ALA B C 1
ATOM 9705 O O . ALA B 1 563 ? -6.758 12.406 -4.77 1 54.81 563 ALA B O 1
ATOM 9706 N N . GLY B 1 564 ? -6 14.117 -5.934 1 55.06 564 GLY B N 1
ATOM 9707 C CA . GLY B 1 564 ? -4.965 13.305 -6.555 1 55.06 564 GLY B CA 1
ATOM 9708 C C . GLY B 1 564 ? -3.926 12.805 -5.566 1 55.06 564 GLY B C 1
ATOM 9709 O O . GLY B 1 564 ? -3.42 11.688 -5.699 1 55.06 564 GLY B O 1
ATOM 9710 N N . VAL B 1 565 ? -3.695 13.609 -4.594 1 56.22 565 VAL B N 1
ATOM 9711 C CA . VAL B 1 565 ? -2.684 13.25 -3.607 1 56.22 565 VAL B CA 1
ATOM 9712 C C . VAL B 1 565 ? -3.254 12.227 -2.633 1 56.22 565 VAL B C 1
ATOM 9714 O O . VAL B 1 565 ? -2.553 11.305 -2.209 1 56.22 565 VAL B O 1
ATOM 9717 N N . GLN B 1 566 ? -4.41 12.422 -2.434 1 57.69 566 GLN B N 1
ATOM 9718 C CA . GLN B 1 566 ? -4.996 11.578 -1.391 1 57.69 566 GLN B CA 1
ATOM 9719 C C . GLN B 1 566 ? -5.398 10.219 -1.943 1 57.69 566 GLN B C 1
ATOM 9721 O O . GLN B 1 566 ? -5.375 9.219 -1.223 1 57.69 566 GLN B O 1
ATOM 9726 N N . TYR B 1 567 ? -5.656 10.266 -3.207 1 57.16 567 TYR B N 1
ATOM 9727 C CA . TYR B 1 567 ? -6.152 9.039 -3.82 1 57.16 567 TYR B CA 1
ATOM 9728 C C . TYR B 1 567 ? -5.141 7.906 -3.676 1 57.16 567 TYR B C 1
ATOM 9730 O O . TYR B 1 567 ? -5.484 6.812 -3.23 1 57.16 567 TYR B O 1
ATOM 9738 N N . PRO B 1 568 ? -3.953 8.242 -3.928 1 58.5 568 PRO B N 1
ATOM 9739 C CA . PRO B 1 568 ? -2.992 7.137 -3.889 1 58.5 568 PRO B CA 1
ATOM 9740 C C . PRO B 1 568 ? -2.609 6.738 -2.465 1 58.5 568 PRO B C 1
ATOM 9742 O O . PRO B 1 568 ? -2.117 5.629 -2.24 1 58.5 568 PRO B O 1
ATOM 9745 N N . SER B 1 569 ? -2.922 7.648 -1.569 1 59.56 569 SER B N 1
ATOM 9746 C CA . SER B 1 569 ? -2.369 7.449 -0.233 1 59.56 569 SER B CA 1
ATOM 9747 C C . SER B 1 569 ? -2.928 6.184 0.413 1 59.56 569 SER B C 1
ATOM 9749 O O . SER B 1 569 ? -2.232 5.508 1.174 1 59.56 569 SER B O 1
ATOM 9751 N N . ALA B 1 570 ? -4.168 5.867 0.007 1 58.94 570 ALA B N 1
ATOM 9752 C CA . ALA B 1 570 ? -4.777 4.691 0.62 1 58.94 570 ALA B CA 1
ATOM 9753 C C . ALA B 1 570 ? -4.266 3.406 -0.028 1 58.94 570 ALA B C 1
ATOM 9755 O O . ALA B 1 570 ? -4.379 2.324 0.552 1 58.94 570 ALA B O 1
ATOM 9756 N N . TYR B 1 571 ? -3.67 3.682 -1.098 1 61.56 571 TYR B N 1
ATOM 9757 C CA . TYR B 1 571 ? -3.387 2.48 -1.874 1 61.56 571 TYR B CA 1
ATOM 9758 C C . TYR B 1 571 ? -1.884 2.281 -2.039 1 61.56 571 TYR B C 1
ATOM 9760 O O . TYR B 1 571 ? -1.434 1.194 -2.408 1 61.56 571 TYR B O 1
ATOM 9768 N N . VAL B 1 572 ? -1.247 3.344 -1.664 1 64.5 572 VAL B N 1
ATOM 9769 C CA . VAL B 1 572 ? 0.191 3.264 -1.9 1 64.5 572 VAL B CA 1
ATOM 9770 C C . VAL B 1 572 ? 0.933 3.234 -0.566 1 64.5 572 VAL B C 1
ATOM 9772 O O . VAL B 1 572 ? 0.573 3.955 0.367 1 64.5 572 VAL B O 1
ATOM 9775 N N . ARG B 1 573 ? 1.871 2.367 -0.474 1 69.44 573 ARG B N 1
ATOM 9776 C CA . ARG B 1 573 ? 2.742 2.307 0.695 1 69.44 573 ARG B CA 1
ATOM 9777 C C . ARG B 1 573 ? 3.789 3.414 0.657 1 69.44 573 ARG B C 1
ATOM 9779 O O . ARG B 1 573 ? 4.523 3.547 -0.323 1 69.44 573 ARG B O 1
ATOM 9786 N N . HIS B 1 574 ? 3.729 4.262 1.78 1 69.69 574 HIS B N 1
ATOM 9787 C CA . HIS B 1 574 ? 4.66 5.387 1.825 1 69.69 574 HIS B CA 1
ATOM 9788 C C . HIS B 1 574 ? 5.75 5.156 2.865 1 69.69 574 HIS B C 1
ATOM 9790 O O . HIS B 1 574 ? 5.473 5.121 4.066 1 69.69 574 HIS B O 1
ATOM 9796 N N . TYR B 1 575 ? 6.984 5.082 2.443 1 72.62 575 TYR B N 1
ATOM 9797 C CA . TYR B 1 575 ? 8.164 5.016 3.299 1 72.62 575 TYR B CA 1
ATOM 9798 C C . TYR B 1 575 ? 7.887 4.188 4.547 1 72.62 575 TYR B C 1
ATOM 9800 O O . TYR B 1 575 ? 8.086 4.656 5.668 1 72.62 575 TYR B O 1
ATOM 9808 N N . PRO B 1 576 ? 7.523 2.904 4.41 1 73.75 576 PRO B N 1
ATOM 9809 C CA . PRO B 1 576 ? 7.062 2.092 5.539 1 73.75 576 PRO B CA 1
ATOM 9810 C C . PRO B 1 576 ? 8.188 1.735 6.508 1 73.75 576 PRO B C 1
ATOM 9812 O O . PRO B 1 576 ? 9.328 1.536 6.086 1 73.75 576 PRO B O 1
ATOM 9815 N N . ILE B 1 577 ? 7.902 1.742 7.781 1 78.75 577 ILE B N 1
ATOM 9816 C CA . ILE B 1 577 ? 8.859 1.371 8.82 1 78.75 577 ILE B CA 1
ATOM 9817 C C . ILE B 1 577 ? 8.734 -0.12 9.125 1 78.75 577 ILE B C 1
ATOM 9819 O O . ILE B 1 577 ? 9.633 -0.716 9.719 1 78.75 577 ILE B O 1
ATOM 9823 N N . LEU B 1 578 ? 7.617 -0.761 8.711 1 74.19 578 LEU B N 1
ATOM 9824 C CA . LEU B 1 578 ? 7.348 -2.111 9.188 1 74.19 578 LEU B CA 1
ATOM 9825 C C . LEU B 1 578 ? 7.855 -3.154 8.203 1 74.19 578 LEU B C 1
ATOM 9827 O O . LEU B 1 578 ? 8.031 -4.32 8.562 1 74.19 578 LEU B O 1
ATOM 9831 N N . ASP B 1 579 ? 8.078 -2.734 6.988 1 69.56 579 ASP B N 1
ATOM 9832 C CA . ASP B 1 579 ? 8.422 -3.738 5.984 1 69.56 579 ASP B CA 1
ATOM 9833 C C . ASP B 1 579 ? 9.914 -4.059 6.016 1 69.56 579 ASP B C 1
ATOM 9835 O O . ASP B 1 579 ? 10.75 -3.158 5.926 1 69.56 579 ASP B O 1
ATOM 9839 N N . HIS B 1 580 ? 10.164 -5.297 6.328 1 65.94 580 HIS B N 1
ATOM 9840 C CA . HIS B 1 580 ? 11.539 -5.77 6.441 1 65.94 580 HIS B CA 1
ATOM 9841 C C . HIS B 1 580 ? 12.32 -5.504 5.16 1 65.94 580 HIS B C 1
ATOM 9843 O O . HIS B 1 580 ? 13.539 -5.34 5.191 1 65.94 580 HIS B O 1
ATOM 9849 N N . GLU B 1 581 ? 11.602 -5.43 4.074 1 62.03 581 GLU B N 1
ATOM 9850 C CA . GLU B 1 581 ? 12.25 -5.297 2.773 1 62.03 581 GLU B CA 1
ATOM 9851 C C . GLU B 1 581 ? 12.695 -3.861 2.521 1 62.03 581 GLU B C 1
ATOM 9853 O O . GLU B 1 581 ? 13.594 -3.619 1.709 1 62.03 581 GLU B O 1
ATOM 9858 N N . PHE B 1 582 ? 12.039 -2.979 3.246 1 62.53 582 PHE B N 1
ATOM 9859 C CA . PHE B 1 582 ? 12.328 -1.58 2.955 1 62.53 582 PHE B CA 1
ATOM 9860 C C . PHE B 1 582 ? 13.352 -1.026 3.943 1 62.53 582 PHE B C 1
ATOM 9862 O O . PHE B 1 582 ? 13.812 0.109 3.799 1 62.53 582 PHE B O 1
ATOM 9869 N N . GLY B 1 583 ? 13.703 -1.776 4.738 1 66.94 583 GLY B N 1
ATOM 9870 C CA . GLY B 1 583 ? 14.711 -1.308 5.672 1 66.94 583 GLY B CA 1
ATOM 9871 C C . GLY B 1 583 ? 14.133 -0.556 6.855 1 66.94 583 GLY B C 1
ATOM 9872 O O . GLY B 1 583 ? 12.906 -0.47 7.004 1 66.94 583 GLY B O 1
ATOM 9873 N N . GLY B 1 584 ? 14.766 -0.281 7.969 1 76.38 584 GLY B N 1
ATOM 9874 C CA . GLY B 1 584 ? 14.414 0.397 9.203 1 76.38 584 GLY B CA 1
ATOM 9875 C C . GLY B 1 584 ? 15.07 -0.213 10.43 1 76.38 584 GLY B C 1
ATOM 9876 O O . GLY B 1 584 ? 15.742 -1.245 10.328 1 76.38 584 GLY B O 1
ATOM 9877 N N . PRO B 1 585 ? 14.797 0.559 11.469 1 88.31 585 PRO B N 1
ATOM 9878 C CA . PRO B 1 585 ? 15.406 0.018 12.688 1 88.31 585 PRO B CA 1
ATOM 9879 C C . PRO B 1 585 ? 14.758 -1.285 13.148 1 88.31 585 PRO B C 1
ATOM 9881 O O . PRO B 1 585 ? 13.555 -1.309 13.445 1 88.31 585 PRO B O 1
ATOM 9884 N N . GLU B 1 586 ? 15.531 -2.299 13.219 1 88.44 586 GLU B N 1
ATOM 9885 C CA . GLU B 1 586 ? 15.031 -3.646 13.484 1 88.44 586 GLU B CA 1
ATOM 9886 C C . GLU B 1 586 ? 14.258 -3.701 14.797 1 88.44 586 GLU B C 1
ATOM 9888 O O . GLU B 1 586 ? 13.203 -4.332 14.875 1 88.44 586 GLU B O 1
ATOM 9893 N N . PHE B 1 587 ? 14.805 -3.045 15.844 1 93.25 587 PHE B N 1
ATOM 9894 C CA . PHE B 1 587 ? 14.156 -3.094 17.156 1 93.25 587 PHE B CA 1
ATOM 9895 C C . PHE B 1 587 ? 12.789 -2.43 17.094 1 93.25 587 PHE B C 1
ATOM 9897 O O . PHE B 1 587 ? 11.82 -2.941 17.672 1 93.25 587 PHE B O 1
ATOM 9904 N N . LEU B 1 588 ? 12.695 -1.333 16.453 1 94.75 588 LEU B N 1
ATOM 9905 C CA . LEU B 1 588 ? 11.422 -0.645 16.297 1 94.75 588 LEU B CA 1
ATOM 9906 C C . LEU B 1 588 ? 10.422 -1.512 15.539 1 94.75 588 LEU B C 1
ATOM 9908 O O . LEU B 1 588 ? 9.266 -1.625 15.938 1 94.75 588 LEU B O 1
ATOM 9912 N N . GLN B 1 589 ? 10.844 -2.148 14.508 1 92.69 589 GLN B N 1
ATOM 9913 C CA . GLN B 1 589 ? 10 -3.047 13.727 1 92.69 589 GLN B CA 1
ATOM 9914 C C . GLN B 1 589 ? 9.445 -4.172 14.594 1 92.69 589 GLN B C 1
ATOM 9916 O O . GLN B 1 589 ? 8.234 -4.418 14.602 1 92.69 589 GLN B O 1
ATOM 9921 N N . ARG B 1 590 ? 10.312 -4.777 15.352 1 93.06 590 ARG B N 1
ATOM 9922 C CA . ARG B 1 590 ? 9.914 -5.902 16.203 1 93.06 590 ARG B CA 1
ATOM 9923 C C . ARG B 1 590 ? 8.883 -5.469 17.234 1 93.06 590 ARG B C 1
ATOM 9925 O O . ARG B 1 590 ? 7.902 -6.172 17.469 1 93.06 590 ARG B O 1
ATOM 9932 N N . LYS B 1 591 ? 9.133 -4.316 17.781 1 95.88 591 LYS B N 1
ATOM 9933 C CA . LYS B 1 591 ? 8.203 -3.814 18.797 1 95.88 591 LYS B CA 1
ATOM 9934 C C . LYS B 1 591 ? 6.844 -3.488 18.172 1 95.88 591 LYS B C 1
ATOM 9936 O O . LYS B 1 591 ? 5.801 -3.717 18.797 1 95.88 591 LYS B O 1
ATOM 9941 N N . LEU B 1 592 ? 6.863 -2.98 17 1 94.75 592 LEU B N 1
ATOM 9942 C CA . LEU B 1 592 ? 5.625 -2.707 16.281 1 94.75 592 LEU B CA 1
ATOM 9943 C C . LEU B 1 592 ? 4.859 -3.998 16.016 1 94.75 592 LEU B C 1
ATOM 9945 O O . LEU B 1 592 ? 3.648 -4.066 16.234 1 94.75 592 LEU B O 1
ATOM 9949 N N . TRP B 1 593 ? 5.578 -5.012 15.602 1 93.94 593 TRP B N 1
ATOM 9950 C CA . TRP B 1 593 ? 4.953 -6.293 15.289 1 93.94 593 TRP B CA 1
ATOM 9951 C C . TRP B 1 593 ? 4.363 -6.934 16.531 1 93.94 593 TRP B C 1
ATOM 9953 O O . TRP B 1 593 ? 3.266 -7.5 16.5 1 93.94 593 TRP B O 1
ATOM 9963 N N . GLU B 1 594 ? 5.055 -6.762 17.672 1 95.69 594 GLU B N 1
ATOM 9964 C CA . GLU B 1 594 ? 4.609 -7.328 18.938 1 95.69 594 GLU B CA 1
ATOM 9965 C C . GLU B 1 594 ? 3.348 -6.633 19.438 1 95.69 594 GLU B C 1
ATOM 9967 O O . GLU B 1 594 ? 2.562 -7.227 20.188 1 95.69 594 GLU B O 1
ATOM 9972 N N . ASN B 1 595 ? 3.162 -5.387 19 1 96.25 595 ASN B N 1
ATOM 9973 C CA . ASN B 1 595 ? 2.041 -4.609 19.516 1 96.25 595 ASN B CA 1
ATOM 9974 C C . ASN B 1 595 ? 0.982 -4.371 18.438 1 96.25 595 ASN B C 1
ATOM 9976 O O . ASN B 1 595 ? 0.11 -3.516 18.594 1 96.25 595 ASN B O 1
ATOM 9980 N N . ALA B 1 596 ? 1.024 -5.148 17.422 1 93.25 596 ALA B N 1
ATOM 9981 C CA . ALA B 1 596 ? 0.114 -4.965 16.297 1 93.25 596 ALA B CA 1
ATOM 9982 C C . ALA B 1 596 ? -1.34 -5.121 16.734 1 93.25 596 ALA B C 1
ATOM 9984 O O . ALA B 1 596 ? -2.221 -4.406 16.25 1 93.25 596 ALA B O 1
ATOM 9985 N N . HIS B 1 597 ? -1.675 -6 17.688 1 93.19 597 HIS B N 1
ATOM 9986 C CA . HIS B 1 597 ? -3.041 -6.27 18.125 1 93.19 597 HIS B CA 1
ATOM 9987 C C . HIS B 1 597 ? -3.643 -5.055 18.812 1 93.19 597 HIS B C 1
ATOM 9989 O O . HIS B 1 597 ? -4.867 -4.926 18.906 1 93.19 597 HIS B O 1
ATOM 9995 N N . LYS B 1 598 ? -2.795 -4.105 19.281 1 94.31 598 LYS B N 1
ATOM 9996 C CA . LYS B 1 598 ? -3.264 -2.898 19.953 1 94.31 598 LYS B CA 1
ATOM 9997 C C . LYS B 1 598 ? -3.389 -1.733 18.969 1 94.31 598 LYS B C 1
ATOM 9999 O O . LYS B 1 598 ? -4.219 -0.842 19.156 1 94.31 598 LYS B O 1
ATOM 10004 N N . ILE B 1 599 ? -2.643 -1.742 17.938 1 94.38 599 ILE B N 1
ATOM 10005 C CA . ILE B 1 599 ? -2.539 -0.587 17.047 1 94.38 599 ILE B CA 1
ATOM 10006 C C . ILE B 1 599 ? -3.432 -0.792 15.828 1 94.38 599 ILE B C 1
ATOM 10008 O O . ILE B 1 599 ? -4.188 0.104 15.445 1 94.38 599 ILE B O 1
ATOM 10012 N N . ASN B 1 600 ? -3.539 -1.951 15.266 1 91.06 600 ASN B N 1
ATOM 10013 C CA . ASN B 1 600 ? -4.18 -2.236 13.984 1 91.06 600 ASN B CA 1
ATOM 10014 C C . ASN B 1 600 ? -5.688 -2.018 14.047 1 91.06 600 ASN B C 1
ATOM 10016 O O . ASN B 1 600 ? -6.316 -1.702 13.039 1 91.06 600 ASN B O 1
ATOM 10020 N N . PRO B 1 601 ? -6.34 -2.205 15.227 1 88.88 601 PRO B N 1
ATOM 10021 C CA . PRO B 1 601 ? -7.77 -1.883 15.242 1 88.88 601 PRO B CA 1
ATOM 10022 C C . PRO B 1 601 ? -8.055 -0.434 14.852 1 88.88 601 PRO B C 1
ATOM 10024 O O . PRO B 1 601 ? -9.141 -0.124 14.367 1 88.88 601 PRO B O 1
ATOM 10027 N N . GLY B 1 602 ? -7.074 0.403 15.023 1 88.19 602 GLY B N 1
ATOM 10028 C CA . GLY B 1 602 ? -7.262 1.807 14.695 1 88.19 602 GLY B CA 1
ATOM 10029 C C . GLY B 1 602 ? -6.598 2.205 13.391 1 88.19 602 GLY B C 1
ATOM 10030 O O . GLY B 1 602 ? -7.168 2.965 12.602 1 88.19 602 GLY B O 1
ATOM 10031 N N . ILE B 1 603 ? -5.395 1.751 13.234 1 87.94 603 ILE B N 1
ATOM 10032 C CA . ILE B 1 603 ? -4.617 2.045 12.031 1 87.94 603 ILE B CA 1
ATOM 10033 C C . ILE B 1 603 ? -3.648 0.898 11.758 1 87.94 603 ILE B C 1
ATOM 10035 O O . ILE B 1 603 ? -3.057 0.336 12.68 1 87.94 603 ILE B O 1
ATOM 10039 N N . SER B 1 604 ? -3.447 0.575 10.461 1 85.62 604 SER B N 1
ATOM 10040 C CA . SER B 1 604 ? -2.535 -0.501 10.094 1 85.62 604 SER B CA 1
ATOM 10041 C C . SER B 1 604 ? -1.091 -0.141 10.422 1 85.62 604 SER B C 1
ATOM 10043 O O . SER B 1 604 ? -0.63 0.957 10.102 1 85.62 604 SER B O 1
ATOM 10045 N N . ILE B 1 605 ? -0.395 -1.071 11.062 1 88.62 605 ILE B N 1
ATOM 10046 C CA . ILE B 1 605 ? 1.017 -0.818 11.328 1 88.62 605 ILE B CA 1
ATOM 10047 C C . ILE B 1 605 ? 1.779 -0.702 10.016 1 88.62 605 ILE B C 1
ATOM 10049 O O . ILE B 1 605 ? 2.83 -0.061 9.953 1 88.62 605 ILE B O 1
ATOM 10053 N N . GLY B 1 606 ? 1.26 -1.291 8.945 1 80.81 606 GLY B N 1
ATOM 10054 C CA . GLY B 1 606 ? 1.868 -1.164 7.633 1 80.81 606 GLY B CA 1
ATOM 10055 C C . GLY B 1 606 ? 1.734 0.228 7.047 1 80.81 606 GLY B C 1
ATOM 10056 O O . GLY B 1 606 ? 2.424 0.569 6.082 1 80.81 606 GLY B O 1
ATOM 10057 N N . SER B 1 607 ? 0.928 1.075 7.684 1 82.38 607 SER B N 1
ATOM 10058 C CA . SER B 1 607 ? 0.715 2.438 7.211 1 82.38 607 SER B CA 1
ATOM 10059 C C . SER B 1 607 ? 1.593 3.432 7.965 1 82.38 607 SER B C 1
ATOM 10061 O O . SER B 1 607 ? 1.617 4.621 7.637 1 82.38 607 SER B O 1
ATOM 10063 N N . LEU B 1 608 ? 2.26 2.945 8.961 1 88.75 608 LEU B N 1
ATOM 10064 C CA . LEU B 1 608 ? 3.146 3.83 9.703 1 88.75 608 LEU B CA 1
ATOM 10065 C C . LEU B 1 608 ? 4.375 4.188 8.875 1 88.75 608 LEU B C 1
ATOM 10067 O O . LEU B 1 608 ? 4.824 3.395 8.047 1 88.75 608 LEU B O 1
ATOM 10071 N N . VAL B 1 609 ? 4.91 5.391 9.117 1 87.44 609 VAL B N 1
ATOM 10072 C CA . VAL B 1 609 ? 5.996 5.906 8.297 1 87.44 609 VAL B CA 1
ATOM 10073 C C . VAL B 1 609 ? 7.211 6.207 9.164 1 87.44 609 VAL B C 1
ATOM 10075 O O . VAL B 1 609 ? 7.082 6.398 10.375 1 87.44 609 VAL B O 1
ATOM 10078 N N . MET B 1 610 ? 8.336 6.324 8.445 1 88.31 610 MET B N 1
ATOM 10079 C CA . MET B 1 610 ? 9.586 6.594 9.156 1 88.31 610 MET B CA 1
ATOM 10080 C C . MET B 1 610 ? 9.688 8.062 9.539 1 88.31 610 MET B C 1
ATOM 10082 O O . MET B 1 610 ? 10.242 8.406 10.586 1 88.31 610 MET B O 1
ATOM 10086 N N . SER B 1 611 ? 9.203 8.906 8.68 1 90.25 611 SER B N 1
ATOM 10087 C CA . SER B 1 611 ? 9.188 10.352 8.852 1 90.25 611 SER B CA 1
ATOM 10088 C C . SER B 1 611 ? 7.977 10.984 8.18 1 90.25 611 SER B C 1
ATOM 10090 O O . SER B 1 611 ? 7.301 10.336 7.379 1 90.25 611 SER B O 1
ATOM 10092 N N . PRO B 1 612 ? 7.59 12.203 8.555 1 88.19 612 PRO B N 1
ATOM 10093 C CA . PRO B 1 612 ? 6.438 12.844 7.914 1 88.19 612 PRO B CA 1
ATOM 10094 C C . PRO B 1 612 ? 6.691 13.188 6.449 1 88.19 612 PRO B C 1
ATOM 10096 O O . PRO B 1 612 ? 5.906 13.914 5.836 1 88.19 612 PRO B O 1
ATOM 10099 N N . ASN B 1 613 ? 7.695 12.656 5.941 1 77.44 613 ASN B N 1
ATOM 10100 C CA . ASN B 1 613 ? 7.961 12.836 4.516 1 77.44 613 ASN B CA 1
ATOM 10101 C C . ASN B 1 613 ? 7.152 11.859 3.666 1 77.44 613 ASN B C 1
ATOM 10103 O O . ASN B 1 613 ? 7.578 10.727 3.439 1 77.44 613 ASN B O 1
ATOM 10107 N N . ILE B 1 614 ? 5.949 12.273 3.225 1 74.5 614 ILE B N 1
ATOM 10108 C CA . ILE B 1 614 ? 5.09 11.43 2.398 1 74.5 614 ILE B CA 1
ATOM 10109 C C . ILE B 1 614 ? 4.848 12.102 1.05 1 74.5 614 ILE B C 1
ATOM 10111 O O . ILE B 1 614 ? 4.734 13.32 0.971 1 74.5 614 ILE B O 1
#

pLDDT: mean 72.35, std 22.71, range [17.78, 98.81]

InterPro domains:
  IPR036226 Lipoxigenase, C-terminal domain superfamily [SSF48484] (220-534)

Foldseek 3Di:
DDDPCPDPVCCVVVCVVCVCADCVVVVVVVVVLVCLQVVPPDDFKAQFKKKKWKQKFDPADDCWKKFKDKAQFPDHTDIWPSPPDDDDPGSNPTGIDITIHRIAGQFGIKMWIWIFNCPPPPPVPSPVRQTDIDIDGDHPPCSPVNAAKDWDKDKDFDAGPVGHTPGIMIIIIIIHRPNCSPPQLVVLALFDRLSHRDDPLLAFDPLQVVQVSVLSVQLVVLLVVCVVVVVFFLLVSFPDDPVNVDPCLLPQQVLQLCCQFFLLVQVFDWDADPDDPAGTKTKDALPPFAFDPLFQEFGIKIWGWHQDQLETTTAWMWTHNHPPGDIDIGGPPVDPVSSVVSLVVLLNSLLVLLLDQQLVLLRLLRSLVVLLVVQDDQACVCVLCSLQSRRSNVLCSPANDQDQPGLSQLQHRGGSRRSSRVSSVVLLQDALPDADDDDDPSRPSNLPSLQRNLLLVLLLVVLVVVCVVRVVRNVVPVVSLQSSQVSSLVSGNHPPSVRYHDDDPVSVSSSSSSSQCSFWPSNLSNLLSSSNSSSSSSQRSVVRPPRSRSNGCVNPVSSSSVSSSNNCLVPRQRQFQQDPVSDHDPSSNVSCVVCQVSNVVSPHSSSTHSGSND/DDDPPVDDVCCVVCCVVCVCVCCVVVVVVVVVLVCLQVVVPPDQKLQFKKKKWKQKFDPADDLWKKFKDKAQFPDHTDIFPPDPDDHDRGSNPTGIDITIHRIAGQFGIKMKIWIFNPPPPPDVPSPPRQTDIDIDGPHPPPSPPNADKDWDKDKDFDATSVGHTPGIMIIIIIIGRPVCQPVQLVVLALFDRLSHRDDPLLAFDPLQVVQVSVLVVQLVVLLVVCVVVQVFFLLVSFPDDPVNVDPCLLPQQVLQLCCQFFLCVQVFDWDADPDDPAGTKTKDALPPFAFDPLFQEFGIKIWGWHQDQLETTTAWMWTHNHPPGDIDIGGPPVDPVSSVVSLVVLLNSLLVLLLDQQLVLLRLLRSLVVLLVVQDDQACVCVLCSLQSRRSSVLCSPANDQGQPGLSQLQHRGHSRRSSVVSSVVLLQDALPDADDDDDPSRPSNLPSLQRNLLLVLLLVVLVVVCVVRVVRNVVPVVSLQSSQVSSLVSGNHPDSVRYHDDDPVSVSSSSSSSQCSFWPSNLSNLLSSSNSSSSNSQRSVVPPPNSRNNGCVNPVSSSSVSSSNNCLVPRQRQAQQDVVSDHDPSSNVSCVVCQVSNVVSPHSSSTHSGSSD

Secondary structure (DSSP, 8-state):
-------HHHHHHHHHHHHSSHHHHHHHHHHHHHHHHTT---TT-B-SPEEEEEEEEESS--SEEEEEEETTBSSPPEE-------TT--GGGSPPEEEEES-BBTTBEEEEEEEEETTS---SSTT-----EEEEEE-TT--SSS-S-EEEEEEEEEE-TT--EEEEEEEEEEEEE-GGGG--HHHHSSS--TTSPPPGGGSPPHHHHHHHHHHHHHHHHHHHHHHHTT--BGGGG----HHHH-GGGG-HHHHHHHHHHSTTGGG--EEE-SSSSSSEEEEEE-TTS-B-TTS---SEEEEEEEEETTEEEEEEEEEESSTTSPPEEEE-SS-HHHHHHHHHHHHHHHHHIIIIIHHHHHHHHHHHHHHHHHH-SS-THHHHHGGGTTTHHHHIIIIIS--TTSHHHHH-SB-HHHHHHHHHHHHTT--S-----PPPTT-TT-HHHHHHHHHHHHHHHHHHHHHHHHHHHHHHTHHHHHHHHHHHHHH-S-S-TTSS---SHHHHHHHHHHHHHIIIIIHHHHHHHHHHHHHHHHHHTT-SSS-GGG-BGGG-HHHHHHHHHHHHHTTB--SBSS-TTT---HHHHHHHHHTHHHHTTTS-GGG-BSSS--/-----SSSHHHHHHHHHHHSSTTHHHHHHHHHHHHHHTT---TT-B-SPEEEEEEEEESS--SEEEEEEETTBSSPPEE-------TT--GGGSPPEEEEES-BBTTBEEEEEEEEETTS---SS-----EEEEEEEE-TTTTSSS-S-EEEEEEEEEE-TT--EEEEEEEEEEEEE-GGGG--HHHHSSS--TTSPPPGGGSPPHHHHHHHHHHHHHHHHHHHHHHHTT--BGGGGS---HHHH-TTTT-HHHHHHHHHHSTTGGG--EEE-SSSSSSEEEEEE-TTS-B-TTS---SEEEEEEEEETTEEEEEEEEEESSTTSPPEEEE-S--HHHHHHHHHHHHHHHHHIIIIIHHHHHHHHHHHHHHHHHH-SS-THHHHHGGGTTTHHHHIIIIIS--TTSHHHHH-SB-HHHHHHHHHHHHTT--S-----PPPTT-TT--HHHHHHHHHHHHHHHHHHHHHHHHHHHHHTHHHHHHHHHHHHHH---S-TTSS---SHHHHHHHHHHHHHIIIIIHHHHHHHHHHHHHHHHHHTT-SSS-GGG-BGGG-HHHHHHHHHHHHHTTB--SBSS-TTT---HHHHHHHHHTHHHHTTTS-GGG-BSSS--

Organism: Heterostelium pallidum (strain ATCC 26659 / Pp 5 / PN500) (NCBI:txid670386)

Radius of gyration: 33.45 Å; Cα contacts (8 Å, |Δi|>4): 2240; chains: 2; bounding box: 68×92×94 Å

Nearest PDB structures (foldseek):
  5ek8-assembly1_A  TM=6.190E-01  e=9.925E-18  Rippkaea orientalis PCC 8801
  8x8f-assembly1_D  TM=7.534E-01  e=1.530E-09  Enhygromyxa salina
  8viy-assembly1_A  TM=5.536E-01  e=4.596E-12  Homo sapiens
  4nre-assembly1_A  TM=5.605E-01  e=3.589E-11  Homo sapiens
  5fx8-assembly1_B  TM=5.763E-01  e=2.181E-07  Gaeumannomyces avenae